Protein 1KKO (pdb70)

CATH classification: 3.30.390.10 (+1 more: 3.20.20.120)

Sequence (802 aa):
KIKQALFTAGYSSFYFDDQQAIKNGAGHDGFIYTGDPVTPGFTSVRQAGECVSVQLILENGAVAVGDCAAVQYSGAGGRDPLFLAEHFIPFLNDHIKPLLEGR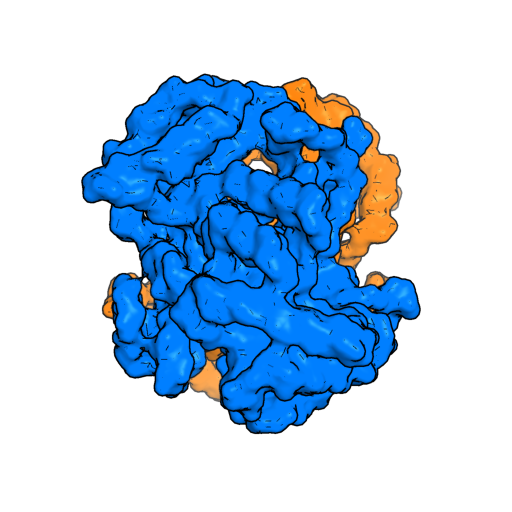DVDAFLPNARFFDKLRIDGNLLHTAVRYGLSQALLDATALASGRLKTEVVCDEWQLPCVPEAIPLFGQSGDDRYIAVDKILKGVDVLPHALINNVEEKLGFKGEKLREYVRWLSDRILSLRSSPRYHPTLHIDVYGTIGLIFDDPVRCAEYIASLEKEAQGLPLYIEGPVDAGNKPDQIRLTAITKELTRLGSGVKIVADEWCNTYQDIVDFTDAGSCHVQIKTPDLGGIHNIVDAVLYCNKHGEAYQGGTCNETEISARTCVHVALAARPRLIKPGGFDEGLNIVFNENRTIALLQTKIKQALFTAGYSSFYFDDQQAIKNGAGHDGFIYTGDPVTPGFTSVRQAGECVSVQLILENGAVAVGDCAAVQYSGAGGRDPLFLAEHFIPFLNDHIKPLLEGRDVDAFLPNARFFDKLRIDGNLLHTAVRYGLSQALLDATALASGRLKTEVVCDEWQLPCVPEAIPLFGQSGDDRYIAVDKILKGVDVLPHALINNVEEKLGFKGEKLREYVRWLSDRILSLRSSPRYHPTLHIDVYGTIGLIFDDPVRCAEYIASLEKEAQGLPLYIEGPVDAGNKPDQIRLTAITKELTRLGSGVKIVADEWCNTYQDIVDFTDAGSCHVQIKTPDLGGIHNIVDAVLYCNKHGEAYQGGTCNETEISARTCVHVALAARPRLIKPGGFDEGLNIVFNENRTIALLQT

Structure (mmCIF, N/CA/C/O backbone):
data_1KKO
#
_entry.id   1KKO
#
_cell.length_a   128.339
_cell.length_b   237.362
_cell.length_c   65.806
_cell.angle_alpha   90.00
_cell.angle_beta   90.00
_cell.angle_gamma   90.00
#
_symmetry.space_group_name_H-M   'C 2 2 2'
#
loop_
_entity.id
_entity.type
_entity.pdbx_description
1 polymer '3-METHYLASPARTATE AMMONIA-LYASE'
2 non-polymer 'SULFATE ION'
3 water water
#
loop_
_atom_site.group_PDB
_atom_site.id
_atom_site.type_symbol
_atom_site.label_atom_id
_atom_site.label_alt_id
_atom_site.label_comp_id
_atom_site.label_asym_id
_atom_site.label_entity_id
_atom_site.label_seq_id
_atom_site.pdbx_PDB_ins_code
_atom_site.Cartn_x
_atom_site.Cartn_y
_atom_site.Cartn_z
_atom_site.occupancy
_atom_site.B_iso_or_equiv
_atom_site.auth_seq_id
_atom_site.auth_comp_id
_atom_site.auth_asym_id
_atom_site.auth_atom_id
_atom_site.pdbx_PDB_model_num
ATOM 9 N N . LYS A 1 2 ? -59.078 -142.839 -83.246 1.00 17.32 2 LYS A N 1
ATOM 10 C CA . LYS A 1 2 ? -59.247 -143.667 -82.066 1.00 17.28 2 LYS A CA 1
ATOM 11 C C . LYS A 1 2 ? -58.162 -144.713 -81.809 1.00 16.12 2 LYS A C 1
ATOM 12 O O . LYS A 1 2 ? -57.448 -145.149 -82.713 1.00 16.12 2 LYS A O 1
ATOM 18 N N . ILE A 1 3 ? -58.075 -145.105 -80.545 1.00 15.10 3 ILE A N 1
ATOM 19 C CA . ILE A 1 3 ? -57.322 -146.271 -80.141 1.00 14.47 3 ILE A CA 1
ATOM 20 C C . ILE A 1 3 ? -58.159 -147.477 -80.523 1.00 15.18 3 ILE A C 1
ATOM 21 O O . ILE A 1 3 ? -59.345 -147.553 -80.179 1.00 15.62 3 ILE A O 1
ATOM 26 N N . LYS A 1 4 ? -57.559 -148.400 -81.258 1.00 15.61 4 LYS A N 1
ATOM 27 C CA . LYS A 1 4 ? -58.207 -149.652 -81.629 1.00 16.76 4 LYS A CA 1
ATOM 28 C C . LYS A 1 4 ? -58.045 -150.712 -80.554 1.00 16.33 4 LYS A C 1
ATOM 29 O O . LYS A 1 4 ? -58.987 -151.414 -80.218 1.00 17.30 4 LYS A O 1
ATOM 35 N N . GLN A 1 5 ? -56.827 -150.845 -80.029 1.00 15.53 5 GLN A N 1
ATOM 36 C CA . GLN A 1 5 ? -56.544 -151.889 -79.060 1.00 15.32 5 GLN A CA 1
ATOM 37 C C . GLN A 1 5 ? -55.552 -151.381 -78.039 1.00 14.19 5 GLN A C 1
ATOM 38 O O . GLN A 1 5 ? -54.636 -150.649 -78.396 1.00 14.14 5 GLN A O 1
ATOM 44 N N . ALA A 1 6 ? -55.745 -151.773 -76.785 1.00 13.44 6 ALA A N 1
ATOM 45 C CA . ALA A 1 6 ? -54.813 -151.424 -75.706 1.00 13.13 6 ALA A CA 1
ATOM 46 C C . ALA A 1 6 ? -54.233 -152.714 -75.128 1.00 13.34 6 ALA A C 1
ATOM 47 O O . ALA A 1 6 ? -54.977 -153.661 -74.855 1.00 14.65 6 ALA A O 1
ATOM 49 N N . LEU A 1 7 ? -52.912 -152.741 -74.947 1.00 12.41 7 LEU A N 1
ATOM 50 C CA . LEU A 1 7 ? -52.215 -153.921 -74.435 1.00 12.96 7 LEU A CA 1
ATOM 51 C C . LEU A 1 7 ? -51.360 -153.534 -73.255 1.00 12.31 7 LEU A C 1
ATOM 52 O O . LEU A 1 7 ? -50.751 -152.469 -73.256 1.00 12.34 7 LEU A O 1
ATOM 57 N N . PHE A 1 8 ? -51.328 -154.409 -72.259 1.00 11.95 8 PHE A N 1
ATOM 58 C CA . PHE A 1 8 ? -50.539 -154.230 -71.045 1.00 12.02 8 PHE A CA 1
ATOM 59 C C . PHE A 1 8 ? -49.602 -155.422 -70.891 1.00 12.11 8 PHE A C 1
ATOM 60 O O . PHE A 1 8 ? -50.054 -156.569 -70.906 1.00 13.03 8 PHE A O 1
ATOM 68 N N . THR A 1 9 ? -48.307 -155.157 -70.760 1.00 11.52 9 THR A N 1
ATOM 69 C CA . THR A 1 9 ? -47.333 -156.231 -70.620 1.00 12.58 9 THR A CA 1
ATOM 70 C C . THR A 1 9 ? -46.382 -155.962 -69.469 1.00 11.76 9 THR A C 1
ATOM 71 O O . THR A 1 9 ? -45.804 -154.874 -69.333 1.00 11.60 9 THR A O 1
ATOM 75 N N . ALA A 1 10 ? -46.211 -156.974 -68.637 1.00 11.91 10 ALA A N 1
ATOM 76 C CA . ALA A 1 10 ? -45.300 -156.906 -67.500 1.00 11.98 10 ALA A CA 1
ATOM 77 C C . ALA A 1 10 ? -43.866 -156.824 -67.976 1.00 12.20 10 ALA A C 1
ATOM 78 O O . ALA A 1 10 ? -43.509 -157.404 -68.998 1.00 13.04 10 ALA A O 1
ATOM 80 N N . GLY A 1 11 ? -43.039 -156.086 -67.244 1.00 11.40 11 GLY A N 1
ATOM 81 C CA . GLY A 1 11 ? -41.623 -156.019 -67.552 1.00 11.11 11 GLY A CA 1
ATOM 82 C C . GLY A 1 11 ? -40.816 -155.643 -66.339 1.00 10.71 11 GLY A C 1
ATOM 83 O O . GLY A 1 11 ? -41.319 -155.514 -65.219 1.00 10.82 11 GLY A O 1
ATOM 84 N N . TYR A 1 12 ? -39.524 -155.532 -66.573 1.00 10.73 12 TYR A N 1
ATOM 85 C CA . TYR A 1 12 ? -38.604 -155.083 -65.549 1.00 10.58 12 TYR A CA 1
ATOM 86 C C . TYR A 1 12 ? -38.211 -153.643 -65.812 1.00 10.67 12 TYR A C 1
ATOM 87 O O . TYR A 1 12 ? -37.935 -153.266 -66.947 1.00 11.36 12 TYR A O 1
ATOM 96 N N . SER A 1 13 ? -38.214 -152.836 -64.756 1.00 10.11 13 SER A N 1
ATOM 97 C CA . SER A 1 13 ? -37.693 -151.479 -64.820 1.00 10.17 13 SER A CA 1
ATOM 98 C C . SER A 1 13 ? -36.178 -151.525 -64.586 1.00 9.93 13 SER A C 1
ATOM 99 O O . SER A 1 13 ? -35.597 -152.595 -64.379 1.00 10.90 13 SER A O 1
ATOM 102 N N . SER A 1 14 ? -35.524 -150.373 -64.613 1.00 9.45 14 SER A N 1
ATOM 103 C CA . SER A 1 14 ? -34.068 -150.343 -64.646 1.00 9.81 14 SER A CA 1
ATOM 104 C C . SER A 1 14 ? -33.372 -150.289 -63.300 1.00 9.98 14 SER A C 1
ATOM 105 O O . SER A 1 14 ? -32.177 -150.039 -63.243 1.00 10.29 14 SER A O 1
ATOM 108 N N . PHE A 1 15 ? -34.085 -150.548 -62.211 1.00 10.01 15 PHE A N 1
ATOM 109 C CA . PHE A 1 15 ? -33.392 -150.733 -60.958 1.00 10.27 15 PHE A CA 1
ATOM 110 C C . PHE A 1 15 ? -34.191 -151.665 -60.052 1.00 10.16 15 PHE A C 1
ATOM 111 O O . PHE A 1 15 ? -34.640 -152.722 -60.504 1.00 10.04 15 PHE A O 1
ATOM 119 N N . TYR A 1 16 ? -34.331 -151.281 -58.791 1.00 9.92 16 TYR A N 1
ATOM 120 C CA . TYR A 1 16 ? -34.928 -152.086 -57.734 1.00 10.25 16 TYR A CA 1
ATOM 121 C C . TYR A 1 16 ? -35.843 -151.215 -56.903 1.00 10.67 16 TYR A C 1
ATOM 122 O O . TYR A 1 16 ? -35.673 -149.997 -56.831 1.00 10.80 16 TYR A O 1
ATOM 131 N N . PHE A 1 17 ? -36.842 -151.844 -56.306 1.00 10.61 17 PHE A N 1
ATOM 132 C CA . PHE A 1 17 ? -37.617 -151.229 -55.239 1.00 11.36 17 PHE A CA 1
ATOM 133 C C . PHE A 1 17 ? -36.885 -151.547 -53.946 1.00 11.74 17 PHE A C 1
ATOM 134 O O . PHE A 1 17 ? -36.666 -152.722 -53.639 1.00 12.38 17 PHE A O 1
ATOM 142 N N . ASP A 1 18 ? -36.516 -150.505 -53.207 1.00 12.41 18 ASP A N 1
ATOM 143 C CA . ASP A 1 18 ? -35.807 -150.658 -51.946 1.00 13.19 18 ASP A CA 1
ATOM 144 C C . ASP A 1 18 ? -36.650 -150.103 -50.816 1.00 13.92 18 ASP A C 1
ATOM 145 O O . ASP A 1 18 ? -37.251 -149.032 -50.936 1.00 14.67 18 ASP A O 1
ATOM 150 N N . ASP A 1 19 ? -36.673 -150.844 -49.718 1.00 14.53 19 ASP A N 1
ATOM 151 C CA . ASP A 1 19 ? -37.374 -150.421 -48.518 1.00 15.10 19 ASP A CA 1
ATOM 152 C C . ASP A 1 19 ? -36.437 -149.449 -47.796 1.00 15.52 19 ASP A C 1
ATOM 153 O O . ASP A 1 19 ? -35.563 -149.860 -47.032 1.00 15.19 19 ASP A O 1
ATOM 158 N N . GLN A 1 20 ? -36.588 -148.157 -48.088 1.00 15.89 20 GLN A N 1
ATOM 159 C CA . GLN A 1 20 ? -35.693 -147.127 -47.580 1.00 16.62 20 GLN A CA 1
ATOM 160 C C . GLN A 1 20 ? -35.669 -147.116 -46.063 1.00 16.80 20 GLN A C 1
ATOM 161 O O . GLN A 1 20 ? -34.616 -146.912 -45.462 1.00 17.14 20 GLN A O 1
ATOM 167 N N . GLN A 1 21 ? -36.820 -147.350 -45.450 1.00 16.87 21 GLN A N 1
ATOM 168 C CA . GLN A 1 21 ? -36.893 -147.328 -43.999 1.00 16.98 21 GLN A CA 1
ATOM 169 C C . GLN A 1 21 ? -36.052 -148.451 -43.420 1.00 16.99 21 GLN A C 1
ATOM 170 O O . GLN A 1 21 ? -35.297 -148.227 -42.476 1.00 16.91 21 GLN A O 1
ATOM 176 N N . ALA A 1 22 ? -36.182 -149.653 -43.981 1.00 16.43 22 ALA A N 1
ATOM 177 C CA . ALA A 1 22 ? -35.433 -150.808 -43.473 1.00 16.49 22 ALA A CA 1
ATOM 178 C C . ALA A 1 22 ? -33.936 -150.595 -43.640 1.00 16.50 22 ALA A C 1
ATOM 179 O O . ALA A 1 22 ? -33.142 -150.996 -42.781 1.00 16.60 22 ALA A O 1
ATOM 181 N N . ILE A 1 23 ? -33.546 -149.952 -44.733 1.00 16.32 23 ILE A N 1
ATOM 182 C CA . ILE A 1 23 ? -32.145 -149.656 -44.966 1.00 16.74 23 ILE A CA 1
ATOM 183 C C . ILE A 1 23 ? -31.656 -148.610 -43.961 1.00 17.25 23 ILE A C 1
ATOM 184 O O . ILE A 1 23 ? -30.563 -148.758 -43.387 1.00 17.15 23 ILE A O 1
ATOM 189 N N . LYS A 1 24 ? -32.458 -147.570 -43.738 1.00 17.83 24 LYS A N 1
ATOM 190 C CA . LYS A 1 24 ? -32.121 -146.542 -42.751 1.00 18.86 24 LYS A CA 1
ATOM 191 C C . LYS A 1 24 ? -32.008 -147.153 -41.367 1.00 18.53 24 LYS A C 1
ATOM 192 O O . LYS A 1 24 ? -31.199 -146.706 -40.550 1.00 19.36 24 LYS A O 1
ATOM 198 N N . ASN A 1 25 ? -32.862 -148.134 -41.101 1.00 17.95 25 ASN A N 1
ATOM 199 C CA . ASN A 1 25 ? -32.873 -148.847 -39.823 1.00 18.09 25 ASN A CA 1
ATOM 200 C C . ASN A 1 25 ? -31.570 -149.610 -39.584 1.00 17.92 25 ASN A C 1
ATOM 201 O O . ASN A 1 25 ? -31.329 -150.046 -38.469 1.00 17.81 25 ASN A O 1
ATOM 206 N N . GLY A 1 26 ? -30.755 -149.795 -40.625 1.00 17.59 26 GLY A N 1
ATOM 207 C CA . GLY A 1 26 ? -29.467 -150.454 -40.496 1.00 17.58 26 GLY A CA 1
ATOM 208 C C . GLY A 1 26 ? -29.340 -151.819 -41.147 1.00 17.74 26 GLY A C 1
ATOM 209 O O . GLY A 1 26 ? -28.398 -152.552 -40.841 1.00 18.39 26 GLY A O 1
ATOM 210 N N . ALA A 1 27 ? -30.259 -152.168 -42.051 1.00 17.45 27 ALA A N 1
ATOM 211 C CA . ALA A 1 27 ? -30.226 -153.485 -42.690 1.00 17.60 27 ALA A CA 1
ATOM 212 C C . ALA A 1 27 ? -28.840 -153.798 -43.193 1.00 17.60 27 ALA A C 1
ATOM 213 O O . ALA A 1 27 ? -28.201 -152.987 -43.858 1.00 17.75 27 ALA A O 1
ATOM 215 N N . GLY A 1 28 ? -28.370 -154.990 -42.856 1.00 18.25 28 GLY A N 1
ATOM 216 C CA . GLY A 1 28 ? -27.085 -155.433 -43.327 1.00 18.65 28 GLY A CA 1
ATOM 217 C C . GLY A 1 28 ? -27.261 -155.904 -44.753 1.00 19.04 28 GLY A C 1
ATOM 218 O O . GLY A 1 28 ? -28.356 -155.854 -45.330 1.00 18.66 28 GLY A O 1
ATOM 219 N N . HIS A 1 29 ? -26.178 -156.367 -45.335 1.00 19.33 29 HIS A N 1
ATOM 220 C CA . HIS A 1 29 ? -26.272 -156.863 -46.682 1.00 19.74 29 HIS A CA 1
ATOM 221 C C . HIS A 1 29 ? -25.350 -158.033 -46.892 1.00 19.30 29 HIS A C 1
ATOM 222 O O . HIS A 1 29 ? -24.405 -158.278 -46.130 1.00 19.49 29 HIS A O 1
ATOM 229 N N . ASP A 1 30 ? -25.674 -158.764 -47.943 1.00 18.65 30 ASP A N 1
ATOM 230 C CA . ASP A 1 30 ? -24.912 -159.906 -48.382 1.00 18.19 30 ASP A CA 1
ATOM 231 C C . ASP A 1 30 ? -24.889 -159.724 -49.885 1.00 16.32 30 ASP A C 1
ATOM 232 O O . ASP A 1 30 ? -25.896 -159.960 -50.565 1.00 15.92 30 ASP A O 1
ATOM 237 N N . GLY A 1 31 ? -23.757 -159.280 -50.395 1.00 15.38 31 GLY A N 1
ATOM 238 C CA . GLY A 1 31 ? -23.661 -158.927 -51.796 1.00 14.91 31 GLY A CA 1
ATOM 239 C C . GLY A 1 31 ? -24.625 -157.786 -52.084 1.00 14.53 31 GLY A C 1
ATOM 240 O O . GLY A 1 31 ? -24.604 -156.760 -51.406 1.00 15.14 31 GLY A O 1
ATOM 241 N N . PHE A 1 32 ? -25.487 -157.976 -53.079 1.00 13.76 32 PHE A N 1
ATOM 242 C CA . PHE A 1 32 ? -26.475 -156.963 -53.455 1.00 13.39 32 PHE A CA 1
ATOM 243 C C . PHE A 1 32 ? -27.755 -157.055 -52.644 1.00 13.90 32 PHE A C 1
ATOM 244 O O . PHE A 1 32 ? -28.634 -156.200 -52.769 1.00 14.85 32 PHE A O 1
ATOM 252 N N . ILE A 1 33 ? -27.865 -158.082 -51.813 1.00 14.61 33 ILE A N 1
ATOM 253 C CA . ILE A 1 33 ? -29.088 -158.385 -51.098 1.00 15.83 33 ILE A CA 1
ATOM 254 C C . ILE A 1 33 ? -29.077 -157.776 -49.704 1.00 16.44 33 ILE A C 1
ATOM 255 O O . ILE A 1 33 ? -28.137 -157.986 -48.953 1.00 17.93 33 ILE A O 1
ATOM 260 N N . TYR A 1 34 ? -30.114 -157.034 -49.356 1.00 16.55 34 TYR A N 1
ATOM 261 C CA . TYR A 1 34 ? -30.249 -156.539 -47.986 1.00 16.95 34 TYR A CA 1
ATOM 262 C C . TYR A 1 34 ? -30.867 -157.621 -47.130 1.00 18.20 34 TYR A C 1
ATOM 263 O O . TYR A 1 34 ? -31.804 -158.301 -47.558 1.00 18.65 34 TYR A O 1
ATOM 272 N N . THR A 1 35 ? -30.349 -157.775 -45.914 1.00 18.91 35 THR A N 1
ATOM 273 C CA . THR A 1 35 ? -30.835 -158.806 -45.007 1.00 19.87 35 THR A CA 1
ATOM 274 C C . THR A 1 35 ? -31.861 -158.274 -44.018 1.00 20.00 35 THR A C 1
ATOM 275 O O . THR A 1 35 ? -32.131 -157.077 -43.965 1.00 19.58 35 THR A O 1
ATOM 279 N N . GLY A 1 36 ? -32.411 -159.185 -43.224 1.00 20.25 36 GLY A N 1
ATOM 280 C CA . GLY A 1 36 ? -33.459 -158.836 -42.288 1.00 20.77 36 GLY A CA 1
ATOM 281 C C . GLY A 1 36 ? -34.796 -158.740 -42.994 1.00 21.25 36 GLY A C 1
ATOM 282 O O . GLY A 1 36 ? -34.918 -159.019 -44.199 1.00 22.22 36 GLY A O 1
ATOM 283 N N . ASP A 1 37 ? -35.807 -158.334 -42.239 1.00 21.36 37 ASP A N 1
ATOM 284 C CA . ASP A 1 37 ? -37.158 -158.190 -42.747 1.00 21.77 37 ASP A CA 1
ATOM 285 C C . ASP A 1 37 ? -37.431 -156.755 -43.174 1.00 20.72 37 ASP A C 1
ATOM 286 O O . ASP A 1 37 ? -36.864 -155.809 -42.623 1.00 19.98 37 ASP A O 1
ATOM 291 N N . PRO A 1 38 ? -38.296 -156.580 -44.166 1.00 20.21 38 PRO A N 1
ATOM 292 C CA . PRO A 1 38 ? -38.713 -155.242 -44.562 1.00 20.11 38 PRO A CA 1
ATOM 293 C C . PRO A 1 38 ? -39.714 -154.731 -43.541 1.00 20.57 38 PRO A C 1
ATOM 294 O O . PRO A 1 38 ? -40.245 -155.539 -42.770 1.00 21.00 38 PRO A O 1
ATOM 298 N N . VAL A 1 39 ? -39.938 -153.422 -43.523 1.00 20.42 39 VAL A N 1
ATOM 299 C CA . VAL A 1 39 ? -40.912 -152.801 -42.617 1.00 20.83 39 VAL A CA 1
ATOM 300 C C . VAL A 1 39 ? -41.963 -151.974 -43.364 1.00 21.25 39 VAL A C 1
ATOM 301 O O . VAL A 1 39 ? -43.044 -151.719 -42.839 1.00 22.07 39 VAL A O 1
ATOM 305 N N . THR A 1 40 ? -41.659 -151.568 -44.592 1.00 21.28 40 THR A N 1
ATOM 306 C CA . THR A 1 40 ? -42.571 -150.736 -45.367 1.00 21.36 40 THR A CA 1
ATOM 307 C C . THR A 1 40 ? -43.668 -151.579 -46.003 1.00 22.04 40 THR A C 1
ATOM 308 O O . THR A 1 40 ? -43.403 -152.627 -46.592 1.00 21.55 40 THR A O 1
ATOM 312 N N . PRO A 1 41 ? -44.910 -151.119 -45.878 1.00 23.16 41 PRO A N 1
ATOM 313 C CA . PRO A 1 41 ? -46.050 -151.870 -46.409 1.00 23.53 41 PRO A CA 1
ATOM 314 C C . PRO A 1 41 ? -45.873 -152.190 -47.887 1.00 24.06 41 PRO A C 1
ATOM 315 O O . PRO A 1 41 ? -45.434 -151.331 -48.645 1.00 24.91 41 PRO A O 1
ATOM 319 N N . GLY A 1 42 ? -46.203 -153.416 -48.266 1.00 24.08 42 GLY A N 1
ATOM 320 C CA . GLY A 1 42 ? -46.099 -153.860 -49.644 1.00 23.91 42 GLY A CA 1
ATOM 321 C C . GLY A 1 42 ? -44.840 -154.668 -49.885 1.00 23.51 42 GLY A C 1
ATOM 322 O O . GLY A 1 42 ? -44.837 -155.616 -50.669 1.00 23.99 42 GLY A O 1
ATOM 323 N N . PHE A 1 43 ? -43.767 -154.307 -49.189 1.00 22.43 43 PHE A N 1
ATOM 324 C CA . PHE A 1 43 ? -42.492 -154.990 -49.377 1.00 21.69 43 PHE A CA 1
ATOM 325 C C . PHE A 1 43 ? -42.468 -156.353 -48.716 1.00 21.76 43 PHE A C 1
ATOM 326 O O . PHE A 1 43 ? -42.836 -156.500 -47.540 1.00 22.32 43 PHE A O 1
ATOM 334 N N . THR A 1 44 ? -42.048 -157.352 -49.473 1.00 21.54 44 THR A N 1
ATOM 335 C CA . THR A 1 44 ? -41.857 -158.685 -48.915 1.00 21.61 44 THR A CA 1
ATOM 336 C C . THR A 1 44 ? -40.368 -158.990 -48.732 1.00 20.71 44 THR A C 1
ATOM 337 O O . THR A 1 44 ? -40.017 -159.971 -48.095 1.00 20.91 44 THR A O 1
ATOM 341 N N . SER A 1 45 ? -39.501 -158.153 -49.304 1.00 19.62 45 SER A N 1
ATOM 342 C CA . SER A 1 45 ? -38.050 -158.225 -49.079 1.00 18.82 45 SER A CA 1
ATOM 343 C C . SER A 1 45 ? -37.562 -156.784 -49.003 1.00 17.39 45 SER A C 1
ATOM 344 O O . SER A 1 45 ? -38.232 -155.885 -49.500 1.00 17.19 45 SER A O 1
ATOM 347 N N . VAL A 1 46 ? -36.396 -156.546 -48.415 1.00 15.78 46 VAL A N 1
ATOM 348 C CA . VAL A 1 46 ? -35.889 -155.185 -48.316 1.00 14.87 46 VAL A CA 1
ATOM 349 C C . VAL A 1 46 ? -35.601 -154.623 -49.717 1.00 14.03 46 VAL A C 1
ATOM 350 O O . VAL A 1 46 ? -35.821 -153.433 -49.970 1.00 13.96 46 VAL A O 1
ATOM 354 N N . ARG A 1 47 ? -35.117 -155.480 -50.608 1.00 13.19 47 ARG A N 1
ATOM 355 C CA . ARG A 1 47 ? -34.855 -155.102 -51.982 1.00 12.75 47 ARG A CA 1
ATOM 356 C C . ARG A 1 47 ? -35.557 -156.095 -52.898 1.00 13.14 47 ARG A C 1
ATOM 357 O O . ARG A 1 47 ? -35.421 -157.305 -52.723 1.00 13.47 47 ARG A O 1
ATOM 365 N N . GLN A 1 48 ? -36.304 -155.563 -53.863 1.00 12.71 48 GLN A N 1
ATOM 366 C CA . GLN A 1 48 ? -37.072 -156.348 -54.820 1.00 12.99 48 GLN A CA 1
ATOM 367 C C . GLN A 1 48 ? -36.787 -155.851 -56.230 1.00 11.98 48 GLN A C 1
ATOM 368 O O . GLN A 1 48 ? -36.543 -154.666 -56.448 1.00 12.04 48 GLN A O 1
ATOM 374 N N . ALA A 1 49 ? -36.806 -156.756 -57.187 1.00 11.32 49 ALA A N 1
ATOM 375 C CA . ALA A 1 49 ? -36.632 -156.381 -58.585 1.00 11.25 49 ALA A CA 1
ATOM 376 C C . ALA A 1 49 ? -37.605 -155.280 -58.974 1.00 11.00 49 ALA A C 1
ATOM 377 O O . ALA A 1 49 ? -38.790 -155.347 -58.676 1.00 11.51 49 ALA A O 1
ATOM 379 N N . GLY A 1 50 ? -37.115 -154.258 -59.661 1.00 10.19 50 GLY A N 1
ATOM 380 C CA . GLY A 1 50 ? -37.994 -153.218 -60.151 1.00 10.26 50 GLY A CA 1
ATOM 381 C C . GLY A 1 50 ? -38.841 -153.740 -61.299 1.00 10.79 50 GLY A C 1
ATOM 382 O O . GLY A 1 50 ? -38.344 -154.428 -62.192 1.00 10.72 50 GLY A O 1
ATOM 383 N N . GLU A 1 51 ? -40.116 -153.370 -61.290 1.00 10.90 51 GLU A N 1
ATOM 384 C CA . GLU A 1 51 ? -41.060 -153.813 -62.310 1.00 11.38 51 GLU A CA 1
ATOM 385 C C . GLU A 1 51 ? -41.762 -152.656 -62.959 1.00 10.63 51 GLU A C 1
ATOM 386 O O . GLU A 1 51 ? -41.855 -151.564 -62.391 1.00 11.48 51 GLU A O 1
ATOM 392 N N . CYS A 1 52 ? -42.239 -152.893 -64.168 1.00 10.63 52 CYS A N 1
ATOM 393 C CA . CYS A 1 52 ? -43.045 -151.918 -64.869 1.00 10.73 52 CYS A CA 1
ATOM 394 C C . CYS A 1 52 ? -44.160 -152.641 -65.606 1.00 10.29 52 CYS A C 1
ATOM 395 O O . CYS A 1 52 ? -44.191 -153.862 -65.687 1.00 10.34 52 CYS A O 1
ATOM 398 N N . VAL A 1 53 ? -45.092 -151.862 -66.133 1.00 10.24 53 VAL A N 1
ATOM 399 C CA . VAL A 1 53 ? -46.096 -152.382 -67.045 1.00 10.63 53 VAL A CA 1
ATOM 400 C C . VAL A 1 53 ? -46.078 -151.502 -68.277 1.00 10.12 53 VAL A C 1
ATOM 401 O O . VAL A 1 53 ? -46.317 -150.295 -68.192 1.00 10.59 53 VAL A O 1
ATOM 405 N N . SER A 1 54 ? -45.773 -152.094 -69.427 1.00 10.08 54 SER A N 1
ATOM 406 C CA . SER A 1 54 ? -45.795 -151.358 -70.670 1.00 10.48 54 SER A CA 1
ATOM 407 C C . SER A 1 54 ? -47.221 -151.260 -71.179 1.00 10.48 54 SER A C 1
ATOM 408 O O . SER A 1 54 ? -47.964 -152.232 -71.162 1.00 12.28 54 SER A O 1
ATOM 411 N N . VAL A 1 55 ? -47.563 -150.065 -71.628 1.00 10.29 55 VAL A N 1
ATOM 412 C CA . VAL A 1 55 ? -48.843 -149.770 -72.246 1.00 10.34 55 VAL A CA 1
ATOM 413 C C . VAL A 1 55 ? -48.595 -149.568 -73.733 1.00 10.41 55 VAL A C 1
ATOM 414 O O . VAL A 1 55 ? -47.734 -148.786 -74.111 1.00 10.91 55 VAL A O 1
ATOM 418 N N . GLN A 1 56 ? -49.313 -150.309 -74.568 1.00 10.44 56 GLN A N 1
ATOM 419 C CA . GLN A 1 56 ? -49.235 -150.122 -76.004 1.00 10.53 56 GLN A CA 1
ATOM 420 C C . GLN A 1 56 ? -50.638 -149.838 -76.501 1.00 11.05 56 GLN A C 1
ATOM 421 O O . GLN A 1 56 ? -51.577 -150.565 -76.175 1.00 11.45 56 GLN A O 1
ATOM 427 N N . LEU A 1 57 ? -50.758 -148.783 -77.295 1.00 10.75 57 LEU A N 1
ATOM 428 C CA . LEU A 1 57 ? -52.045 -148.394 -77.849 1.00 11.21 57 LEU A CA 1
ATOM 429 C C . LEU A 1 57 ? -51.934 -148.464 -79.357 1.00 11.46 57 LEU A C 1
ATOM 430 O O . LEU A 1 57 ? -51.226 -147.680 -79.972 1.00 11.92 57 LEU A O 1
ATOM 435 N N . ILE A 1 58 ? -52.610 -149.439 -79.949 1.00 11.83 58 ILE A N 1
ATOM 436 C CA . ILE A 1 58 ? -52.631 -149.581 -81.397 1.00 12.80 58 ILE A CA 1
ATOM 437 C C . ILE A 1 58 ? -53.728 -148.665 -81.886 1.00 13.07 58 ILE A C 1
ATOM 438 O O . ILE A 1 58 ? -54.884 -148.812 -81.475 1.00 12.98 58 ILE A O 1
ATOM 443 N N . LEU A 1 59 ? -53.363 -147.728 -82.751 1.00 13.06 59 LEU A N 1
ATOM 444 C CA . LEU A 1 59 ? -54.313 -146.746 -83.279 1.00 14.04 59 LEU A CA 1
ATOM 445 C C . LEU A 1 59 ? -54.930 -147.201 -84.588 1.00 15.56 59 LEU A C 1
ATOM 446 O O . LEU A 1 59 ? -54.457 -148.144 -85.207 1.00 15.80 59 LEU A O 1
ATOM 451 N N . GLU A 1 60 ? -55.981 -146.508 -85.016 1.00 16.74 60 GLU A N 1
ATOM 452 C CA . GLU A 1 60 ? -56.640 -146.838 -86.276 1.00 18.00 60 GLU A CA 1
ATOM 453 C C . GLU A 1 60 ? -55.702 -146.775 -87.474 1.00 18.17 60 GLU A C 1
ATOM 454 O O . GLU A 1 60 ? -55.919 -147.485 -88.453 1.00 19.22 60 GLU A O 1
ATOM 460 N N . ASN A 1 61 ? -54.700 -145.901 -87.439 1.00 17.38 61 ASN A N 1
ATOM 461 C CA . ASN A 1 61 ? -53.748 -145.772 -88.550 1.00 17.58 61 ASN A CA 1
ATOM 462 C C . ASN A 1 61 ? -52.626 -146.828 -88.500 1.00 17.41 61 ASN A C 1
ATOM 463 O O . ASN A 1 61 ? -51.701 -146.787 -89.312 1.00 18.81 61 ASN A O 1
ATOM 468 N N . GLY A 1 62 ? -52.710 -147.747 -87.537 1.00 16.92 62 GLY A N 1
ATOM 469 C CA . GLY A 1 62 ? -51.739 -148.818 -87.380 1.00 16.28 62 GLY A CA 1
ATOM 470 C C . GLY A 1 62 ? -50.560 -148.476 -86.491 1.00 15.55 62 GLY A C 1
ATOM 471 O O . GLY A 1 62 ? -49.750 -149.347 -86.181 1.00 15.73 62 GLY A O 1
ATOM 472 N N . ALA A 1 63 ? -50.436 -147.222 -86.087 1.00 14.53 63 ALA A N 1
ATOM 473 C CA . ALA A 1 63 ? -49.319 -146.821 -85.237 1.00 13.91 63 ALA A CA 1
ATOM 474 C C . ALA A 1 63 ? -49.494 -147.434 -83.868 1.00 13.10 63 ALA A C 1
ATOM 475 O O . ALA A 1 63 ? -50.601 -147.744 -83.451 1.00 13.16 63 ALA A O 1
ATOM 477 N N . VAL A 1 64 ? -48.382 -147.618 -83.173 1.00 12.27 64 VAL A N 1
ATOM 478 C CA . VAL A 1 64 ? -48.413 -148.161 -81.837 1.00 12.03 64 VAL A CA 1
ATOM 479 C C . VAL A 1 64 ? -47.774 -147.177 -80.891 1.00 11.83 64 VAL A C 1
ATOM 480 O O . VAL A 1 64 ? -46.567 -146.965 -80.920 1.00 12.43 64 VAL A O 1
ATOM 484 N N . ALA A 1 65 ? -48.597 -146.579 -80.037 1.00 11.32 65 ALA A N 1
ATOM 485 C CA . ALA A 1 65 ? -48.127 -145.631 -79.025 1.00 11.03 65 ALA A CA 1
ATOM 486 C C . ALA A 1 65 ? -47.698 -146.394 -77.786 1.00 10.71 65 ALA A C 1
ATOM 487 O O . ALA A 1 65 ? -48.321 -147.385 -77.432 1.00 11.51 65 ALA A O 1
ATOM 489 N N . VAL A 1 66 ? -46.652 -145.909 -77.126 1.00 10.22 66 VAL A N 1
ATOM 490 C CA . VAL A 1 66 ? -46.102 -146.601 -75.977 1.00 10.17 66 VAL A CA 1
ATOM 491 C C . VAL A 1 66 ? -45.870 -145.712 -74.764 1.00 9.97 66 VAL A C 1
ATOM 492 O O . VAL A 1 66 ? -45.600 -144.507 -74.872 1.00 10.02 66 VAL A O 1
ATOM 496 N N . GLY A 1 67 ? -45.992 -146.335 -73.604 1.00 9.83 67 GLY A N 1
ATOM 497 C CA . GLY A 1 67 ? -45.709 -145.686 -72.341 1.00 10.20 67 GLY A CA 1
ATOM 498 C C . GLY A 1 67 ? -45.450 -146.759 -71.311 1.00 10.46 67 GLY A C 1
ATOM 499 O O . GLY A 1 67 ? -45.910 -147.886 -71.455 1.00 12.18 67 GLY A O 1
ATOM 500 N N . ASP A 1 68 ? -44.736 -146.419 -70.241 1.00 9.80 68 ASP A N 1
ATOM 501 C CA . ASP A 1 68 ? -44.452 -147.381 -69.184 1.00 9.92 68 ASP A CA 1
ATOM 502 C C . ASP A 1 68 ? -44.894 -146.903 -67.817 1.00 9.62 68 ASP A C 1
ATOM 503 O O . ASP A 1 68 ? -44.515 -145.823 -67.362 1.00 9.80 68 ASP A O 1
ATOM 508 N N . CYS A 1 69 ? -45.681 -147.745 -67.173 1.00 9.86 69 CYS A N 1
ATOM 509 C CA . CYS A 1 69 ? -46.039 -147.554 -65.787 1.00 10.26 69 CYS A CA 1
ATOM 510 C C . CYS A 1 69 ? -44.819 -147.934 -64.963 1.00 10.67 69 CYS A C 1
ATOM 511 O O . CYS A 1 69 ? -44.353 -149.071 -65.055 1.00 11.48 69 CYS A O 1
ATOM 514 N N . ALA A 1 70 ? -44.327 -147.007 -64.141 1.00 10.58 70 ALA A N 1
ATOM 515 C CA . ALA A 1 70 ? -43.121 -147.226 -63.351 1.00 11.03 70 ALA A CA 1
ATOM 516 C C . ALA A 1 70 ? -43.204 -146.369 -62.106 1.00 10.69 70 ALA A C 1
ATOM 517 O O . ALA A 1 70 ? -43.895 -145.344 -62.100 1.00 11.63 70 ALA A O 1
ATOM 519 N N . ALA A 1 71 ? -42.482 -146.783 -61.075 1.00 10.50 71 ALA A N 1
ATOM 520 C CA . ALA A 1 71 ? -42.488 -146.119 -59.787 1.00 10.92 71 ALA A CA 1
ATOM 521 C C . ALA A 1 71 ? -41.065 -145.976 -59.272 1.00 10.56 71 ALA A C 1
ATOM 522 O O . ALA A 1 71 ? -40.156 -146.705 -59.691 1.00 10.95 71 ALA A O 1
ATOM 524 N N . VAL A 1 72 ? -40.875 -145.063 -58.326 1.00 10.66 72 VAL A N 1
ATOM 525 C CA . VAL A 1 72 ? -39.533 -144.780 -57.847 1.00 10.95 72 VAL A CA 1
ATOM 526 C C . VAL A 1 72 ? -38.931 -145.901 -57.011 1.00 11.05 72 VAL A C 1
ATOM 527 O O . VAL A 1 72 ? -39.629 -146.757 -56.474 1.00 11.67 72 VAL A O 1
ATOM 531 N N . GLN A 1 73 ? -37.613 -145.870 -56.915 1.00 11.20 73 GLN A N 1
ATOM 532 C CA . GLN A 1 73 ? -36.862 -146.842 -56.139 1.00 11.86 73 GLN A CA 1
ATOM 533 C C . GLN A 1 73 ? -37.388 -146.926 -54.711 1.00 12.09 73 GLN A C 1
ATOM 534 O O . GLN A 1 73 ? -37.692 -148.003 -54.212 1.00 12.69 73 GLN A O 1
ATOM 540 N N . TYR A 1 74 ? -37.482 -145.780 -54.050 1.00 12.60 74 TYR A N 1
ATOM 541 C CA . TYR A 1 74 ? -37.928 -145.745 -52.662 1.00 13.78 74 TYR A CA 1
ATOM 542 C C . TYR A 1 74 ? -39.448 -145.562 -52.608 1.00 13.87 74 TYR A C 1
ATOM 543 O O . TYR A 1 74 ? -39.967 -144.592 -52.046 1.00 14.64 74 TYR A O 1
ATOM 552 N N . SER A 1 75 ? -40.163 -146.527 -53.173 1.00 14.13 75 SER A N 1
ATOM 553 C CA . SER A 1 75 ? -41.615 -146.501 -53.210 1.00 14.37 75 SER A CA 1
ATOM 554 C C . SER A 1 75 ? -42.182 -146.704 -51.809 1.00 15.06 75 SER A C 1
ATOM 555 O O . SER A 1 75 ? -41.593 -147.389 -50.968 1.00 16.13 75 SER A O 1
ATOM 558 N N . GLY A 1 76 ? -43.329 -146.090 -51.542 1.00 15.36 76 GLY A N 1
ATOM 559 C CA . GLY A 1 76 ? -43.946 -146.205 -50.241 1.00 16.61 76 GLY A CA 1
ATOM 560 C C . GLY A 1 76 ? -43.291 -145.316 -49.201 1.00 17.05 76 GLY A C 1
ATOM 561 O O . GLY A 1 76 ? -43.765 -145.282 -48.069 1.00 19.35 76 GLY A O 1
ATOM 562 N N . ALA A 1 77 ? -42.222 -144.608 -49.562 1.00 17.10 77 ALA A N 1
ATOM 563 C CA . ALA A 1 77 ? -41.537 -143.699 -48.648 1.00 17.34 77 ALA A CA 1
ATOM 564 C C . ALA A 1 77 ? -41.979 -142.264 -48.908 1.00 16.75 77 ALA A C 1
ATOM 565 O O . ALA A 1 77 ? -42.373 -141.923 -50.020 1.00 17.00 77 ALA A O 1
ATOM 567 N N . GLY A 1 78 ? -41.925 -141.423 -47.882 1.00 16.29 78 GLY A N 1
ATOM 568 C CA . GLY A 1 78 ? -42.131 -139.996 -48.065 1.00 15.74 78 GLY A CA 1
ATOM 569 C C . GLY A 1 78 ? -43.442 -139.556 -48.677 1.00 15.93 78 GLY A C 1
ATOM 570 O O . GLY A 1 78 ? -43.486 -138.560 -49.393 1.00 15.96 78 GLY A O 1
ATOM 571 N N . GLY A 1 79 ? -44.508 -140.295 -48.406 1.00 15.45 79 GLY A N 1
ATOM 572 C CA . GLY A 1 79 ? -45.824 -139.956 -48.906 1.00 15.81 79 GLY A CA 1
ATOM 573 C C . GLY A 1 79 ? -46.137 -140.501 -50.282 1.00 15.87 79 GLY A C 1
ATOM 574 O O . GLY A 1 79 ? -47.231 -140.286 -50.791 1.00 16.67 79 GLY A O 1
ATOM 575 N N . ARG A 1 80 ? -45.192 -141.232 -50.867 1.00 14.82 80 ARG A N 1
ATOM 576 C CA . ARG A 1 80 ? -45.380 -141.775 -52.208 1.00 14.72 80 ARG A CA 1
ATOM 577 C C . ARG A 1 80 ? -46.293 -142.987 -52.207 1.00 14.20 80 ARG A C 1
ATOM 578 O O . ARG A 1 80 ? -46.526 -143.625 -51.185 1.00 15.33 80 ARG A O 1
ATOM 586 N N . ASP A 1 81 ? -46.790 -143.318 -53.389 1.00 13.89 81 ASP A N 1
ATOM 587 C CA . ASP A 1 81 ? -47.604 -144.498 -53.544 1.00 14.13 81 ASP A CA 1
ATOM 588 C C . ASP A 1 81 ? -46.725 -145.730 -53.321 1.00 14.71 81 ASP A C 1
ATOM 589 O O . ASP A 1 81 ? -45.506 -145.647 -53.368 1.00 14.72 81 ASP A O 1
ATOM 594 N N . PRO A 1 82 ? -47.355 -146.872 -53.083 1.00 15.82 82 PRO A N 1
ATOM 595 C CA . PRO A 1 82 ? -46.632 -148.113 -52.772 1.00 16.52 82 PRO A CA 1
ATOM 596 C C . PRO A 1 82 ? -45.790 -148.680 -53.912 1.00 16.21 82 PRO A C 1
ATOM 597 O O . PRO A 1 82 ? -45.943 -148.247 -55.040 1.00 15.64 82 PRO A O 1
ATOM 601 N N . LEU A 1 83 ? -44.916 -149.655 -53.644 1.00 16.25 83 LEU A N 1
ATOM 602 C CA . LEU A 1 83 ? -44.173 -150.270 -54.744 1.00 16.92 83 LEU A CA 1
ATOM 603 C C . LEU A 1 83 ? -45.184 -150.872 -55.714 1.00 16.90 83 LEU A C 1
ATOM 604 O O . LEU A 1 83 ? -46.311 -151.219 -55.345 1.00 17.17 83 LEU A O 1
ATOM 609 N N . PHE A 1 84 ? -44.735 -151.005 -56.945 1.00 16.94 84 PHE A N 1
ATOM 610 C CA . PHE A 1 84 ? -45.584 -151.303 -58.078 1.00 16.95 84 PHE A CA 1
ATOM 611 C C . PHE A 1 84 ? -45.181 -152.610 -58.726 1.00 17.48 84 PHE A C 1
ATOM 612 O O . PHE A 1 84 ? -44.158 -152.679 -59.411 1.00 17.30 84 PHE A O 1
ATOM 620 N N . LEU A 1 85 ? -46.002 -153.640 -58.520 1.00 18.31 85 LEU A N 1
ATOM 621 C CA . LEU A 1 85 ? -45.730 -154.976 -59.054 1.00 19.10 85 LEU A CA 1
ATOM 622 C C . LEU A 1 85 ? -46.729 -155.378 -60.137 1.00 18.78 85 LEU A C 1
ATOM 623 O O . LEU A 1 85 ? -47.938 -155.229 -59.966 1.00 18.25 85 LEU A O 1
ATOM 628 N N . ALA A 1 86 ? -46.216 -155.879 -61.259 1.00 18.67 86 ALA A N 1
ATOM 629 C CA . ALA A 1 86 ? -47.067 -156.214 -62.404 1.00 19.46 86 ALA A CA 1
ATOM 630 C C . ALA A 1 86 ? -48.138 -157.264 -62.112 1.00 20.32 86 ALA A C 1
ATOM 631 O O . ALA A 1 86 ? -49.251 -157.192 -62.651 1.00 20.47 86 ALA A O 1
ATOM 633 N N . GLU A 1 87 ? -47.814 -158.226 -61.257 1.00 21.22 87 GLU A N 1
ATOM 634 C CA . GLU A 1 87 ? -48.716 -159.333 -60.964 1.00 22.30 87 GLU A CA 1
ATOM 635 C C . GLU A 1 87 ? -50.102 -158.811 -60.662 1.00 23.10 87 GLU A C 1
ATOM 636 O O . GLU A 1 87 ? -51.086 -159.308 -61.197 1.00 24.59 87 GLU A O 1
ATOM 638 N N . HIS A 1 88 ? -50.156 -157.816 -59.790 1.00 23.65 88 HIS A N 1
ATOM 639 C CA . HIS A 1 88 ? -51.401 -157.241 -59.334 1.00 23.79 88 HIS A CA 1
ATOM 640 C C . HIS A 1 88 ? -52.018 -156.349 -60.390 1.00 23.18 88 HIS A C 1
ATOM 641 O O . HIS A 1 88 ? -53.224 -156.380 -60.631 1.00 23.96 88 HIS A O 1
ATOM 643 N N . PHE A 1 89 ? -51.186 -155.561 -61.044 1.00 21.73 89 PHE A N 1
ATOM 644 C CA . PHE A 1 89 ? -51.718 -154.556 -61.939 1.00 20.63 89 PHE A CA 1
ATOM 645 C C . PHE A 1 89 ? -52.157 -155.017 -63.319 1.00 19.88 89 PHE A C 1
ATOM 646 O O . PHE A 1 89 ? -53.021 -154.384 -63.906 1.00 19.87 89 PHE A O 1
ATOM 654 N N . ILE A 1 90 ? -51.614 -156.116 -63.829 1.00 19.10 90 ILE A N 1
ATOM 655 C CA . ILE A 1 90 ? -51.989 -156.566 -65.166 1.00 18.78 90 ILE A CA 1
ATOM 656 C C . ILE A 1 90 ? -53.504 -156.855 -65.244 1.00 18.34 90 ILE A C 1
ATOM 657 O O . ILE A 1 90 ? -54.197 -156.297 -66.090 1.00 17.35 90 ILE A O 1
ATOM 662 N N . PRO A 1 91 ? -54.033 -157.702 -64.363 1.00 19.15 91 PRO A N 1
ATOM 663 C CA . PRO A 1 91 ? -55.476 -157.975 -64.378 1.00 19.22 91 PRO A CA 1
ATOM 664 C C . PRO A 1 91 ? -56.310 -156.726 -64.124 1.00 18.86 91 PRO A C 1
ATOM 665 O O . PRO A 1 91 ? -57.339 -156.534 -64.773 1.00 19.25 91 PRO A O 1
ATOM 669 N N . PHE A 1 92 ? -55.858 -155.897 -63.190 1.00 18.73 92 PHE A N 1
ATOM 670 C CA . PHE A 1 92 ? -56.525 -154.642 -62.857 1.00 18.59 92 PHE A CA 1
ATOM 671 C C . PHE A 1 92 ? -56.646 -153.773 -64.112 1.00 17.71 92 PHE A C 1
ATOM 672 O O . PHE A 1 92 ? -57.714 -153.249 -64.428 1.00 17.93 92 PHE A O 1
ATOM 680 N N . LEU A 1 93 ? -55.547 -153.619 -64.844 1.00 16.87 93 LEU A N 1
ATOM 681 C CA . LEU A 1 93 ? -55.555 -152.782 -66.042 1.00 16.29 93 LEU A CA 1
ATOM 682 C C . LEU A 1 93 ? -56.409 -153.371 -67.160 1.00 16.55 93 LEU A C 1
ATOM 683 O O . LEU A 1 93 ? -57.155 -152.646 -67.834 1.00 16.08 93 LEU A O 1
ATOM 688 N N . ASN A 1 94 ? -56.313 -154.679 -67.367 1.00 16.84 94 ASN A N 1
ATOM 689 C CA . ASN A 1 94 ? -57.110 -155.314 -68.409 1.00 18.04 94 ASN A CA 1
ATOM 690 C C . ASN A 1 94 ? -58.603 -155.194 -68.098 1.00 19.08 94 ASN A C 1
ATOM 691 O O . ASN A 1 94 ? -59.404 -154.898 -68.977 1.00 19.63 94 ASN A O 1
ATOM 696 N N . ASP A 1 95 ? -58.958 -155.364 -66.832 1.00 19.59 95 ASP A N 1
ATOM 697 C CA . ASP A 1 95 ? -60.358 -155.327 -66.407 1.00 20.75 95 ASP A CA 1
ATOM 698 C C . ASP A 1 95 ? -60.954 -153.926 -66.369 1.00 20.61 95 ASP A C 1
ATOM 699 O O . ASP A 1 95 ? -62.072 -153.700 -66.848 1.00 22.20 95 ASP A O 1
ATOM 704 N N . HIS A 1 96 ? -60.217 -152.986 -65.784 1.00 19.94 96 HIS A N 1
ATOM 705 C CA . HIS A 1 96 ? -60.766 -151.673 -65.487 1.00 19.33 96 HIS A CA 1
ATOM 706 C C . HIS A 1 96 ? -60.350 -150.560 -66.423 1.00 18.45 96 HIS A C 1
ATOM 707 O O . HIS A 1 96 ? -61.030 -149.547 -66.511 1.00 19.69 96 HIS A O 1
ATOM 714 N N . ILE A 1 97 ? -59.211 -150.711 -67.089 1.00 16.63 97 ILE A N 1
ATOM 715 C CA . ILE A 1 97 ? -58.692 -149.618 -67.885 1.00 15.81 97 ILE A CA 1
ATOM 716 C C . ILE A 1 97 ? -58.760 -149.862 -69.386 1.00 15.34 97 ILE A C 1
ATOM 717 O O . ILE A 1 97 ? -59.052 -148.944 -70.140 1.00 15.06 97 ILE A O 1
ATOM 722 N N . LYS A 1 98 ? -58.492 -151.086 -69.819 1.00 15.43 98 LYS A N 1
ATOM 723 C CA . LYS A 1 98 ? -58.585 -151.400 -71.240 1.00 16.12 98 LYS A CA 1
ATOM 724 C C . LYS A 1 98 ? -59.896 -150.898 -71.890 1.00 16.04 98 LYS A C 1
ATOM 725 O O . LYS A 1 98 ? -59.848 -150.273 -72.940 1.00 15.97 98 LYS A O 1
ATOM 731 N N . PRO A 1 99 ? -61.064 -151.153 -71.293 1.00 16.59 99 PRO A N 1
ATOM 732 C CA . PRO A 1 99 ? -62.320 -150.670 -71.893 1.00 17.07 99 PRO A CA 1
ATOM 733 C C . PRO A 1 99 ? -62.468 -149.156 -71.940 1.00 16.85 99 PRO A C 1
ATOM 734 O O . PRO A 1 99 ? -63.266 -148.620 -72.710 1.00 17.76 99 PRO A O 1
ATOM 738 N N . LEU A 1 100 ? -61.722 -148.455 -71.096 1.00 16.48 100 LEU A N 1
ATOM 739 C CA . LEU A 1 100 ? -61.752 -147.008 -71.103 1.00 16.28 100 LEU A CA 1
ATOM 740 C C . LEU A 1 100 ? -60.817 -146.439 -72.155 1.00 15.77 100 LEU A C 1
ATOM 741 O O . LEU A 1 100 ? -60.902 -145.263 -72.505 1.00 18.20 100 LEU A O 1
ATOM 746 N N . LEU A 1 101 ? -59.905 -147.272 -72.652 1.00 15.19 101 LEU A N 1
ATOM 747 C CA . LEU A 1 101 ? -58.955 -146.839 -73.672 1.00 14.29 101 LEU A CA 1
ATOM 748 C C . LEU A 1 101 ? -59.402 -147.195 -75.080 1.00 14.23 101 LEU A C 1
ATOM 749 O O . LEU A 1 101 ? -59.281 -146.387 -75.997 1.00 13.85 101 LEU A O 1
ATOM 754 N N . GLU A 1 102 ? -59.902 -148.410 -75.255 1.00 14.73 102 GLU A N 1
ATOM 755 C CA . GLU A 1 102 ? -60.281 -148.845 -76.591 1.00 15.44 102 GLU A CA 1
ATOM 756 C C . GLU A 1 102 ? -61.460 -147.990 -77.065 1.00 15.71 102 GLU A C 1
ATOM 757 O O . GLU A 1 102 ? -62.420 -147.756 -76.325 1.00 16.60 102 GLU A O 1
ATOM 763 N N . GLY A 1 103 ? -61.343 -147.475 -78.278 1.00 15.36 103 GLY A N 1
ATOM 764 C CA . GLY A 1 103 ? -62.365 -146.612 -78.851 1.00 15.68 103 GLY A CA 1
ATOM 765 C C . GLY A 1 103 ? -62.211 -145.151 -78.488 1.00 15.66 103 GLY A C 1
ATOM 766 O O . GLY A 1 103 ? -62.931 -144.295 -78.998 1.00 16.08 103 GLY A O 1
ATOM 767 N N . ARG A 1 104 ? -61.271 -144.839 -77.602 1.00 15.88 104 ARG A N 1
ATOM 768 C CA . ARG A 1 104 ? -61.073 -143.469 -77.161 1.00 15.58 104 ARG A CA 1
ATOM 769 C C . ARG A 1 104 ? 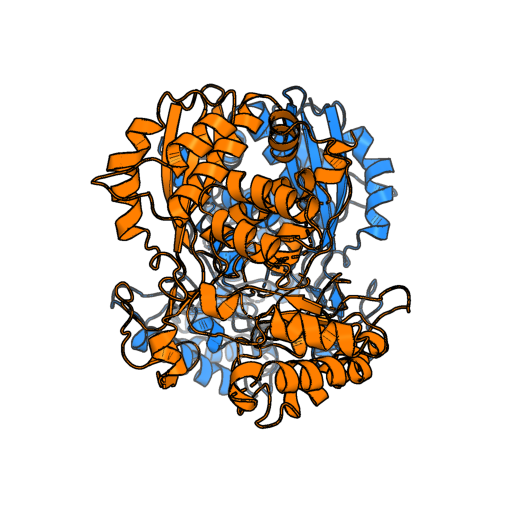-60.364 -142.645 -78.214 1.00 15.58 104 ARG A C 1
ATOM 770 O O . ARG A 1 104 ? -59.407 -143.105 -78.846 1.00 15.35 104 ARG A O 1
ATOM 778 N N . ASP A 1 105 ? -60.833 -141.420 -78.410 1.00 15.95 105 ASP A N 1
ATOM 779 C CA . ASP A 1 105 ? -60.220 -140.530 -79.367 1.00 16.31 105 ASP A CA 1
ATOM 780 C C . ASP A 1 105 ? -58.940 -139.933 -78.795 1.00 15.99 105 ASP A C 1
ATOM 781 O O . ASP A 1 105 ? -58.898 -139.544 -77.629 1.00 16.45 105 ASP A O 1
ATOM 786 N N . VAL A 1 106 ? -57.902 -139.847 -79.621 1.00 15.47 106 VAL A N 1
ATOM 787 C CA . VAL A 1 106 ? -56.612 -139.328 -79.186 1.00 14.76 106 VAL A CA 1
ATOM 788 C C . VAL A 1 106 ? -56.164 -138.116 -79.987 1.00 15.18 106 VAL A C 1
ATOM 789 O O . VAL A 1 106 ? -54.999 -137.770 -79.993 1.00 14.91 106 VAL A O 1
ATOM 793 N N . ASP A 1 107 ? -57.085 -137.445 -80.678 1.00 15.71 107 ASP A N 1
ATOM 794 C CA . ASP A 1 107 ? -56.677 -136.262 -81.419 1.00 16.38 107 ASP A CA 1
ATOM 795 C C . ASP A 1 107 ? -56.087 -135.205 -80.498 1.00 15.87 107 ASP A C 1
ATOM 796 O O . ASP A 1 107 ? -55.268 -134.414 -80.924 1.00 16.25 107 ASP A O 1
ATOM 801 N N . ALA A 1 108 ? -56.543 -135.185 -79.251 1.00 15.25 108 ALA A N 1
ATOM 802 C CA . ALA A 1 108 ? -55.967 -134.326 -78.239 1.00 15.08 108 ALA A CA 1
ATOM 803 C C . ALA A 1 108 ? -55.444 -135.198 -77.107 1.00 14.54 108 ALA A C 1
ATOM 804 O O . ALA A 1 108 ? -55.856 -136.349 -76.951 1.00 14.41 108 ALA A O 1
ATOM 806 N N . PHE A 1 109 ? -54.569 -134.607 -76.306 1.00 13.88 109 PHE A N 1
ATOM 807 C CA . PHE A 1 109 ? -53.954 -135.288 -75.174 1.00 13.76 109 PHE A CA 1
ATOM 808 C C . PHE A 1 109 ? -54.525 -134.929 -73.810 1.00 13.66 109 PHE A C 1
ATOM 809 O O . PHE A 1 109 ? -54.845 -135.806 -73.021 1.00 13.78 109 PHE A O 1
ATOM 817 N N . LEU A 1 110 ? -54.679 -133.633 -73.552 1.00 14.34 110 LEU A N 1
ATOM 818 C CA . LEU A 1 110 ? -55.015 -133.186 -72.204 1.00 15.18 110 LEU A CA 1
ATOM 819 C C . LEU A 1 110 ? -56.315 -133.729 -71.618 1.00 15.30 110 LEU A C 1
ATOM 820 O O . LEU A 1 110 ? -56.323 -134.147 -70.472 1.00 15.26 110 LEU A O 1
ATOM 825 N N . PRO A 1 111 ? -57.429 -133.707 -72.351 1.00 15.12 111 PRO A N 1
ATOM 826 C CA . PRO A 1 111 ? -58.663 -134.261 -71.792 1.00 15.58 111 PRO A CA 1
ATOM 827 C C . PRO A 1 111 ? -58.482 -135.711 -71.353 1.00 15.07 111 PRO A C 1
ATOM 828 O O . PRO A 1 111 ? -58.926 -136.089 -70.279 1.00 15.71 111 PRO A O 1
ATOM 832 N N . ASN A 1 112 ? -57.805 -136.525 -72.161 1.00 14.31 112 ASN A N 1
ATOM 833 C CA . ASN A 1 112 ? -57.585 -137.912 -71.772 1.00 14.02 112 ASN A CA 1
ATOM 834 C C . ASN A 1 112 ? -56.676 -138.016 -70.543 1.00 13.55 112 ASN A C 1
ATOM 835 O O . ASN A 1 112 ? -56.904 -138.826 -69.647 1.00 13.61 112 ASN A O 1
ATOM 840 N N . ALA A 1 113 ? -55.627 -137.210 -70.528 1.00 13.20 113 ALA A N 1
ATOM 841 C CA . ALA A 1 113 ? -54.715 -137.225 -69.383 1.00 13.79 113 ALA A CA 1
ATOM 842 C C . ALA A 1 113 ? -55.445 -136.856 -68.094 1.00 13.57 113 ALA A C 1
ATOM 843 O O . ALA A 1 113 ? -55.269 -137.507 -67.063 1.00 13.70 113 ALA A O 1
ATOM 845 N N . ARG A 1 114 ? -56.280 -135.819 -68.157 1.00 14.17 114 ARG A N 1
ATOM 846 C CA . ARG A 1 114 ? -57.058 -135.407 -66.995 1.00 14.84 114 ARG A CA 1
ATOM 847 C C . ARG A 1 114 ? -58.041 -136.486 -66.554 1.00 14.37 114 ARG A C 1
ATOM 848 O O . ARG A 1 114 ? -58.199 -136.748 -65.360 1.00 14.73 114 ARG A O 1
ATOM 856 N N . PHE A 1 115 ? -58.680 -137.144 -67.514 1.00 14.26 115 PHE A N 1
ATOM 857 C CA . PHE A 1 115 ? -59.646 -138.171 -67.178 1.00 14.31 115 PHE A CA 1
ATOM 858 C C . PHE A 1 115 ? -59.008 -139.261 -66.341 1.00 13.47 115 PHE A C 1
ATOM 859 O O . PHE A 1 115 ? -59.501 -139.610 -65.278 1.00 14.29 115 PHE A O 1
ATOM 867 N N . PHE A 1 116 ? -57.886 -139.796 -66.810 1.00 13.55 116 PHE A N 1
ATOM 868 C CA . PHE A 1 116 ? -57.230 -140.850 -66.054 1.00 13.49 116 PHE A CA 1
ATOM 869 C C . PHE A 1 116 ? -56.547 -140.352 -64.798 1.00 13.74 116 PHE A C 1
ATOM 870 O O . PHE A 1 116 ? -56.385 -141.116 -63.860 1.00 14.27 116 PHE A O 1
ATOM 878 N N . ASP A 1 117 ? -56.183 -139.075 -64.759 1.00 14.04 117 ASP A N 1
ATOM 879 C CA . ASP A 1 117 ? -55.508 -138.560 -63.579 1.00 15.13 117 ASP A CA 1
ATOM 880 C C . ASP A 1 117 ? -56.435 -138.461 -62.379 1.00 16.59 117 ASP A C 1
ATOM 881 O O . ASP A 1 117 ? -55.952 -138.476 -61.251 1.00 17.31 117 ASP A O 1
ATOM 886 N N . LYS A 1 118 ? -57.742 -138.354 -62.631 1.00 17.98 118 LYS A N 1
ATOM 887 C CA . LYS A 1 118 ? -58.750 -138.170 -61.583 1.00 19.58 118 LYS A CA 1
ATOM 888 C C . LYS A 1 118 ? -59.678 -139.371 -61.395 1.00 19.76 118 LYS A C 1
ATOM 889 O O . LYS A 1 118 ? -60.554 -139.365 -60.522 1.00 20.18 118 LYS A O 1
ATOM 895 N N . LEU A 1 119 ? -59.482 -140.401 -62.204 1.00 20.07 119 LEU A N 1
ATOM 896 C CA . LEU A 1 119 ? -60.290 -141.604 -62.126 1.00 19.90 119 LEU A CA 1
ATOM 897 C C . LEU A 1 119 ? -60.124 -142.341 -60.797 1.00 20.99 119 LEU A C 1
ATOM 898 O O . LEU A 1 119 ? -59.021 -142.508 -60.310 1.00 21.64 119 LEU A O 1
ATOM 903 N N . ARG A 1 120 ? -61.233 -142.807 -60.224 1.00 22.13 120 ARG A N 1
ATOM 904 C CA . ARG A 1 120 ? -61.163 -143.614 -59.007 1.00 22.92 120 ARG A CA 1
ATOM 905 C C . ARG A 1 120 ? -61.830 -144.974 -59.198 1.00 22.99 120 ARG A C 1
ATOM 906 O O . ARG A 1 120 ? -62.939 -145.064 -59.740 1.00 23.60 120 ARG A O 1
ATOM 914 N N . ILE A 1 121 ? -61.142 -146.020 -58.755 1.00 23.33 121 ILE A N 1
ATOM 915 C CA . ILE A 1 121 ? -61.624 -147.393 -58.849 1.00 23.72 121 ILE A CA 1
ATOM 916 C C . ILE A 1 121 ? -61.713 -147.893 -57.422 1.00 23.84 121 ILE A C 1
ATOM 917 O O . ILE A 1 121 ? -60.722 -147.854 -56.687 1.00 23.67 121 ILE A O 1
ATOM 922 N N . ASP A 1 122 ? -62.888 -148.363 -57.024 1.00 24.06 122 ASP A N 1
ATOM 923 C CA . ASP A 1 122 ? -63.093 -148.828 -55.658 1.00 24.60 122 ASP A CA 1
ATOM 924 C C . ASP A 1 122 ? -62.700 -147.723 -54.662 1.00 24.33 122 ASP A C 1
ATOM 925 O O . ASP A 1 122 ? -62.230 -148.005 -53.554 1.00 25.05 122 ASP A O 1
ATOM 930 N N . GLY A 1 123 ? -62.908 -146.467 -55.076 1.00 24.29 123 GLY A N 1
ATOM 931 C CA . GLY A 1 123 ? -62.695 -145.288 -54.246 1.00 24.26 123 GLY A CA 1
ATOM 932 C C . GLY A 1 123 ? -61.333 -144.619 -54.322 1.00 24.62 123 GLY A C 1
ATOM 933 O O . GLY A 1 123 ? -61.163 -143.470 -53.891 1.00 25.03 123 GLY A O 1
ATOM 934 N N . ASN A 1 124 ? -60.382 -145.320 -54.916 1.00 24.35 124 ASN A N 1
ATOM 935 C CA . ASN A 1 124 ? -58.994 -144.880 -54.923 1.00 24.11 124 ASN A CA 1
ATOM 936 C C . ASN A 1 124 ? -58.515 -144.380 -56.262 1.00 23.22 124 ASN A C 1
ATOM 937 O O . ASN A 1 124 ? -58.805 -144.997 -57.284 1.00 23.24 124 ASN A O 1
ATOM 942 N N . LEU A 1 125 ? -57.796 -143.255 -56.256 1.00 21.88 125 LEU A N 1
ATOM 943 C CA . LEU A 1 125 ? -57.173 -142.745 -57.469 1.00 20.80 125 LEU A CA 1
ATOM 944 C C . LEU A 1 125 ? -56.249 -143.828 -57.956 1.00 18.66 125 LEU A C 1
ATOM 945 O O . LEU A 1 125 ? -55.718 -144.618 -57.175 1.00 19.22 125 LEU A O 1
ATOM 950 N N . LEU A 1 126 ? -56.059 -143.865 -59.257 1.00 16.95 126 LEU A N 1
ATOM 951 C CA . LEU A 1 126 ? -55.103 -144.790 -59.804 1.00 15.04 126 LEU A CA 1
ATOM 952 C C . LEU A 1 126 ? -53.718 -144.509 -59.224 1.00 13.78 126 LEU A C 1
ATOM 953 O O . LEU A 1 126 ? -53.348 -143.360 -58.965 1.00 13.52 126 LEU A O 1
ATOM 958 N N . HIS A 1 127 ? -52.961 -145.574 -59.031 1.00 13.34 127 HIS A N 1
ATOM 959 C CA . HIS A 1 127 ? -51.588 -145.465 -58.579 1.00 12.57 127 HIS A CA 1
ATOM 960 C C . HIS A 1 127 ? -50.879 -144.458 -59.483 1.00 11.77 127 HIS A C 1
ATOM 961 O O . HIS A 1 127 ? -51.116 -144.425 -60.695 1.00 11.75 127 HIS A O 1
ATOM 968 N N . THR A 1 128 ? -49.993 -143.641 -58.922 1.00 11.29 128 THR A N 1
ATOM 969 C CA . THR A 1 128 ? -49.259 -142.682 -59.734 1.00 11.27 128 THR A CA 1
ATOM 970 C C . THR A 1 128 ? -48.541 -143.351 -60.901 1.00 10.87 128 THR A C 1
ATOM 971 O O . THR A 1 128 ? -48.443 -142.759 -61.958 1.00 10.94 128 THR A O 1
ATOM 975 N N . ALA A 1 129 ? -48.039 -144.568 -60.711 1.00 10.51 129 ALA A N 1
ATOM 976 C CA . ALA A 1 129 ? -47.315 -145.269 -61.780 1.00 10.82 129 ALA A CA 1
ATOM 977 C C . ALA A 1 129 ? -48.214 -145.566 -62.961 1.00 10.46 129 ALA A C 1
ATOM 978 O O . ALA A 1 129 ? -47.759 -145.557 -64.089 1.00 10.51 129 ALA A O 1
ATOM 980 N N . VAL A 1 130 ? -49.473 -145.893 -62.692 1.00 10.82 130 VAL A N 1
ATOM 981 C CA . VAL A 1 130 ? -50.440 -146.170 -63.749 1.00 10.96 130 VAL A CA 1
ATOM 982 C C . VAL A 1 130 ? -50.759 -144.875 -64.503 1.00 10.90 130 VAL A C 1
ATOM 983 O O . VAL A 1 130 ? -50.771 -144.840 -65.724 1.00 10.85 130 VAL A O 1
ATOM 987 N N . ARG A 1 131 ? -51.015 -143.800 -63.772 1.00 10.98 131 ARG A N 1
ATOM 988 C CA . ARG A 1 131 ? -51.273 -142.533 -64.412 1.00 11.47 131 ARG A CA 1
ATOM 989 C C . ARG A 1 131 ? -50.045 -142.095 -65.220 1.00 10.77 131 ARG A C 1
ATOM 990 O O . ARG A 1 131 ? -50.169 -141.553 -66.312 1.00 10.97 131 ARG A O 1
ATOM 998 N N . TYR A 1 132 ? -48.853 -142.353 -64.683 1.00 10.58 132 TYR A N 1
ATOM 999 C CA . TYR A 1 132 ? -47.616 -142.023 -65.377 1.00 10.26 132 TYR A CA 1
ATOM 1000 C C . TYR A 1 132 ? -47.542 -142.758 -66.720 1.00 9.84 132 TYR A C 1
ATOM 1001 O O . TYR A 1 132 ? -47.348 -142.139 -67.766 1.00 10.36 132 TYR A O 1
ATOM 1010 N N . GLY A 1 133 ? -47.710 -144.075 -66.696 1.00 9.76 133 GLY A N 1
ATOM 1011 C CA . GLY A 1 133 ? -47.616 -144.852 -67.919 1.00 9.90 133 GLY A CA 1
ATOM 1012 C C . GLY A 1 133 ? -48.726 -144.585 -68.919 1.00 9.96 133 GLY A C 1
ATOM 1013 O O . GLY A 1 133 ? -48.479 -144.485 -70.112 1.00 9.93 133 GLY A O 1
ATOM 1014 N N . LEU A 1 134 ? -49.964 -144.514 -68.444 1.00 10.52 134 LEU A N 1
ATOM 1015 C CA . LEU A 1 134 ? -51.072 -144.223 -69.336 1.00 10.54 134 LEU A CA 1
ATOM 1016 C C . LEU A 1 134 ? -50.875 -142.889 -70.025 1.00 10.65 134 LEU A C 1
ATOM 1017 O O . LEU A 1 134 ? -51.077 -142.757 -71.224 1.00 10.43 134 LEU A O 1
ATOM 1022 N N . SER A 1 135 ? -50.477 -141.885 -69.260 1.00 10.54 135 SER A N 1
ATOM 1023 C CA . SER A 1 135 ? -50.333 -140.549 -69.821 1.00 10.77 135 SER A CA 1
ATOM 1024 C C . SER A 1 135 ? -49.194 -140.481 -70.848 1.00 10.28 135 SER A C 1
ATOM 1025 O O . SER A 1 135 ? -49.288 -139.777 -71.855 1.00 11.05 135 SER A O 1
ATOM 1028 N N . GLN A 1 136 ? -48.115 -141.233 -70.621 1.00 10.45 136 GLN A N 1
ATOM 1029 C CA . GLN A 1 136 ? -47.048 -141.303 -71.615 1.00 9.84 136 GLN A CA 1
ATOM 1030 C C . GLN A 1 136 ? -47.595 -141.860 -72.925 1.00 9.63 136 GLN A C 1
ATOM 1031 O O . GLN A 1 136 ? -47.361 -141.316 -73.979 1.00 10.08 136 GLN A O 1
ATOM 1037 N N . ALA A 1 137 ? -48.319 -142.964 -72.831 1.00 10.03 137 ALA A N 1
ATOM 1038 C CA . ALA A 1 137 ? -48.854 -143.597 -74.024 1.00 10.07 137 ALA A CA 1
ATOM 1039 C C . ALA A 1 137 ? -49.885 -142.704 -74.726 1.00 10.28 137 ALA A C 1
ATOM 1040 O O . ALA A 1 137 ? -49.939 -142.673 -75.945 1.00 10.45 137 ALA A O 1
ATOM 1042 N N . LEU A 1 138 ? -50.694 -141.983 -73.954 1.00 10.54 138 LEU A N 1
ATOM 1043 C CA . LEU A 1 138 ? -51.699 -141.099 -74.538 1.00 11.05 138 LEU A CA 1
ATOM 1044 C C . LEU A 1 138 ? -51.061 -139.914 -75.247 1.00 10.77 138 LEU A C 1
ATOM 1045 O O . LEU A 1 138 ? -51.575 -139.470 -76.276 1.00 11.32 138 LEU A O 1
ATOM 1050 N N . LEU A 1 139 ? -49.949 -139.406 -74.720 1.00 10.89 139 LEU A N 1
ATOM 1051 C CA . LEU A 1 139 ? -49.218 -138.337 -75.371 1.00 10.86 139 LEU A CA 1
ATOM 1052 C C . LEU A 1 139 ? -48.616 -138.854 -76.665 1.00 11.05 139 LEU A C 1
ATOM 1053 O O . LEU A 1 139 ? -48.701 -138.223 -77.713 1.00 11.15 139 LEU A O 1
ATOM 1058 N N . ASP A 1 140 ? -48.009 -140.037 -76.588 1.00 10.51 140 ASP A N 1
ATOM 1059 C CA . ASP A 1 140 ? -47.434 -140.651 -77.767 1.00 10.99 140 ASP A CA 1
ATOM 1060 C C . ASP A 1 140 ? -48.535 -140.929 -78.798 1.00 10.70 140 ASP A C 1
ATOM 1061 O O . ASP A 1 140 ? -48.290 -140.792 -80.003 1.00 11.26 140 ASP A O 1
ATOM 1066 N N . ALA A 1 141 ? -49.726 -141.321 -78.339 1.00 11.09 141 ALA A N 1
ATOM 1067 C CA . ALA A 1 141 ? -50.852 -141.578 -79.251 1.00 11.63 141 ALA A CA 1
ATOM 1068 C C . ALA A 1 141 ? -51.276 -140.314 -80.008 1.00 11.88 141 ALA A C 1
ATOM 1069 O O . ALA A 1 141 ? -51.444 -140.337 -81.215 1.00 12.49 141 ALA A O 1
ATOM 1071 N N . THR A 1 142 ? -51.415 -139.208 -79.292 1.00 12.07 142 THR A N 1
ATOM 1072 C CA . THR A 1 142 ? -51.788 -137.953 -79.927 1.00 12.80 142 THR A CA 1
ATOM 1073 C C . THR A 1 142 ? -50.739 -137.556 -80.949 1.00 12.78 142 THR A C 1
ATOM 1074 O O . THR A 1 142 ? -51.059 -137.115 -82.062 1.00 13.64 142 THR A O 1
ATOM 1078 N N . ALA A 1 143 ? -49.472 -137.751 -80.603 1.00 12.76 143 ALA A N 1
ATOM 1079 C CA . ALA A 1 143 ? -48.383 -137.483 -81.523 1.00 13.00 143 ALA A CA 1
ATOM 1080 C C . ALA A 1 143 ? -48.477 -138.333 -82.799 1.00 13.23 143 ALA A C 1
ATOM 1081 O O . ALA A 1 143 ? -48.495 -137.812 -83.917 1.00 13.75 143 ALA A O 1
ATOM 1083 N N . LEU A 1 144 ? -48.574 -139.643 -82.625 1.00 12.88 144 LEU A N 1
ATOM 1084 C CA . LEU A 1 144 ? -48.594 -140.583 -83.749 1.00 13.40 144 LEU A CA 1
ATOM 1085 C C . LEU A 1 144 ? -49.860 -140.472 -84.596 1.00 14.37 144 LEU A C 1
ATOM 1086 O O . LEU A 1 144 ? -49.869 -140.856 -85.766 1.00 15.57 144 LEU A O 1
ATOM 1091 N N . ALA A 1 145 ? -50.925 -139.960 -84.004 1.00 14.73 145 ALA A N 1
ATOM 1092 C CA . ALA A 1 145 ? -52.196 -139.765 -84.698 1.00 15.67 145 ALA A CA 1
ATOM 1093 C C . ALA A 1 145 ? -52.158 -138.557 -85.613 1.00 16.50 145 ALA A C 1
ATOM 1094 O O . ALA A 1 145 ? -52.957 -138.463 -86.539 1.00 18.32 145 ALA A O 1
ATOM 1096 N N . SER A 1 146 ? -51.233 -137.641 -85.367 1.00 16.20 146 SER A N 1
ATOM 1097 C CA . SER A 1 146 ? -51.231 -136.337 -86.034 1.00 17.28 146 SER A CA 1
ATOM 1098 C C . SER A 1 146 ? -49.934 -135.912 -86.702 1.00 18.10 146 SER A C 1
ATOM 1099 O O . SER A 1 146 ? -49.800 -134.746 -87.099 1.00 20.04 146 SER A O 1
ATOM 1102 N N . GLY A 1 147 ? -48.984 -136.824 -86.851 1.00 18.65 147 GLY A N 1
ATOM 1103 C CA . GLY A 1 147 ? -47.726 -136.483 -87.484 1.00 18.74 147 GLY A CA 1
ATOM 1104 C C . GLY A 1 147 ? -46.896 -135.475 -86.713 1.00 18.52 147 GLY A C 1
ATOM 1105 O O . GLY A 1 147 ? -46.107 -134.727 -87.301 1.00 20.46 147 GLY A O 1
ATOM 1106 N N . ARG A 1 148 ? -47.074 -135.446 -85.397 1.00 16.56 148 ARG A N 1
ATOM 1107 C CA . ARG A 1 148 ? -46.297 -134.553 -84.558 1.00 15.17 148 ARG A CA 1
ATOM 1108 C C . ARG A 1 148 ? -45.388 -135.339 -83.643 1.00 14.70 148 ARG A C 1
ATOM 1109 O O . ARG A 1 148 ? -45.636 -136.498 -83.381 1.00 14.99 148 ARG A O 1
ATOM 1117 N N . LEU A 1 149 ? -44.342 -134.686 -83.167 1.00 13.25 149 LEU A N 1
ATOM 1118 C CA . LEU A 1 149 ? -43.525 -135.269 -82.117 1.00 12.93 149 LEU A CA 1
ATOM 1119 C C . LEU A 1 149 ? -44.235 -135.031 -80.793 1.00 12.35 149 LEU A C 1
ATOM 1120 O O . LEU A 1 149 ? -45.021 -134.096 -80.660 1.00 12.63 149 LEU A O 1
ATOM 1125 N N . LYS A 1 150 ? -43.947 -135.848 -79.792 1.00 11.57 150 LYS A N 1
ATOM 1126 C CA . LYS A 1 150 ? -44.545 -135.639 -78.482 1.00 11.27 150 LYS A CA 1
ATOM 1127 C C . LYS A 1 150 ? -44.277 -134.218 -77.975 1.00 11.76 150 LYS A C 1
ATOM 1128 O O . LYS A 1 150 ? -45.170 -133.583 -77.423 1.00 11.71 150 LYS A O 1
ATOM 1134 N N . THR A 1 151 ? -43.071 -133.707 -78.193 1.00 11.79 151 THR A N 1
ATOM 1135 C CA . THR A 1 151 ? -42.744 -132.353 -77.759 1.00 12.93 151 THR A CA 1
ATOM 1136 C C . THR A 1 151 ? -43.706 -131.345 -78.373 1.00 12.76 151 THR A C 1
ATOM 1137 O O . THR A 1 151 ? -44.121 -130.386 -77.716 1.00 13.21 151 THR A O 1
ATOM 1141 N N . GLU A 1 152 ? -44.016 -131.532 -79.651 1.00 13.07 152 GLU A N 1
ATOM 1142 C CA . GLU A 1 152 ? -44.890 -130.600 -80.373 1.00 13.03 152 GLU A CA 1
ATOM 1143 C C . GLU A 1 152 ? -46.301 -130.637 -79.834 1.00 13.07 152 GLU A C 1
ATOM 1144 O O . GLU A 1 152 ? -46.984 -129.608 -79.782 1.00 13.78 152 GLU A O 1
ATOM 1150 N N . VAL A 1 153 ? -46.775 -131.801 -79.441 1.00 13.07 153 VAL A N 1
ATOM 1151 C CA . VAL A 1 153 ? -48.108 -131.896 -78.886 1.00 12.86 153 VAL A CA 1
ATOM 1152 C C . VAL A 1 153 ? -48.175 -131.063 -77.616 1.00 13.12 153 VAL A C 1
ATOM 1153 O O . VAL A 1 153 ? -49.155 -130.340 -77.393 1.00 13.68 153 VAL A O 1
ATOM 1157 N N . VAL A 1 154 ? -47.141 -131.152 -76.782 1.00 13.08 154 VAL A N 1
ATOM 1158 C CA . VAL A 1 154 ? -47.110 -130.392 -75.543 1.00 13.45 154 VAL A CA 1
ATOM 1159 C C . VAL A 1 154 ? -47.080 -128.905 -75.871 1.00 14.02 154 VAL A C 1
ATOM 1160 O O . VAL A 1 154 ? -47.849 -128.120 -75.320 1.00 14.10 154 VAL A O 1
ATOM 1164 N N . CYS A 1 155 ? -46.210 -128.500 -76.777 1.00 13.91 155 CYS A N 1
ATOM 1165 C CA . CYS A 1 155 ? -46.155 -127.074 -77.118 1.00 14.96 155 CYS A CA 1
ATOM 1166 C C . CYS A 1 155 ? -47.482 -126.570 -77.678 1.00 14.85 155 CYS A C 1
ATOM 1167 O O . CYS A 1 155 ? -47.885 -125.432 -77.408 1.00 15.50 155 CYS A O 1
ATOM 1170 N N . ASP A 1 156 ? -48.153 -127.382 -78.482 1.00 14.57 156 ASP A N 1
ATOM 1171 C CA . ASP A 1 156 ? -49.440 -126.976 -79.038 1.00 15.21 156 ASP A CA 1
ATOM 1172 C C . ASP A 1 156 ? -50.517 -126.847 -77.963 1.00 15.52 156 ASP A C 1
ATOM 1173 O O . ASP A 1 156 ? -51.226 -125.837 -77.915 1.00 16.34 156 ASP A O 1
ATOM 1178 N N . GLU A 1 157 ? -50.663 -127.845 -77.097 1.00 15.61 157 GLU A N 1
ATOM 1179 C CA . GLU A 1 157 ? -51.746 -127.843 -76.119 1.00 15.85 157 GLU A CA 1
ATOM 1180 C C . GLU A 1 157 ? -51.526 -126.895 -74.948 1.00 16.50 157 GLU A C 1
ATOM 1181 O O . GLU A 1 157 ? -52.488 -126.481 -74.311 1.00 17.49 157 GLU A O 1
ATOM 1187 N N . TRP A 1 158 ? -50.281 -126.549 -74.667 1.00 16.17 158 TRP A N 1
ATOM 1188 C CA . TRP A 1 158 ? -49.972 -125.587 -73.612 1.00 16.86 158 TRP A CA 1
ATOM 1189 C C . TRP A 1 158 ? -49.620 -124.238 -74.218 1.00 18.22 158 TRP A C 1
ATOM 1190 O O . TRP A 1 158 ? -49.273 -123.307 -73.497 1.00 19.04 158 TRP A O 1
ATOM 1201 N N . GLN A 1 159 ? -49.702 -124.139 -75.539 1.00 18.98 159 GLN A N 1
ATOM 1202 C CA . GLN A 1 159 ? -49.412 -122.880 -76.221 1.00 20.14 159 GLN A CA 1
ATOM 1203 C C . GLN A 1 159 ? -48.027 -122.370 -75.825 1.00 19.33 159 GLN A C 1
ATOM 1204 O O . GLN A 1 159 ? -47.888 -121.270 -75.268 1.00 20.42 159 GLN A O 1
ATOM 1210 N N . LEU A 1 160 ? -47.007 -123.194 -76.095 1.00 19.12 160 LEU A N 1
ATOM 1211 C CA . LEU A 1 160 ? -45.617 -122.894 -75.782 1.00 18.85 160 LEU A CA 1
ATOM 1212 C C . LEU A 1 160 ? -44.835 -122.720 -77.077 1.00 20.05 160 LEU A C 1
ATOM 1213 O O . LEU A 1 160 ? -45.166 -123.336 -78.080 1.00 19.84 160 LEU A O 1
ATOM 1218 N N . PRO A 1 161 ? -43.787 -121.906 -77.066 1.00 20.79 161 PRO A N 1
ATOM 1219 C CA . PRO A 1 161 ? -43.095 -121.563 -78.309 1.00 21.89 161 PRO A CA 1
ATOM 1220 C C . PRO A 1 161 ? -42.311 -122.688 -78.949 1.00 22.58 161 PRO A C 1
ATOM 1221 O O . PRO A 1 161 ? -42.146 -122.630 -80.163 1.00 23.85 161 PRO A O 1
ATOM 1225 N N . CYS A 1 162 ? -41.823 -123.658 -78.176 1.00 23.25 162 CYS A N 1
ATOM 1226 C CA . CYS A 1 162 ? -41.081 -124.796 -78.727 1.00 23.90 162 CYS A CA 1
ATOM 1227 C C . CYS A 1 162 ? -39.758 -124.454 -79.430 1.00 23.77 162 CYS A C 1
ATOM 1228 O O . CYS A 1 162 ? -39.451 -125.024 -80.475 1.00 23.80 162 CYS A O 1
ATOM 1231 N N . VAL A 1 163 ? -38.964 -123.542 -78.873 1.00 23.72 163 VAL A N 1
ATOM 1232 C CA . VAL A 1 163 ? -37.654 -123.232 -79.448 1.00 24.05 163 VAL A CA 1
ATOM 1233 C C . VAL A 1 163 ? -36.705 -124.401 -79.154 1.00 24.20 163 VAL A C 1
ATOM 1234 O O . VAL A 1 163 ? -36.568 -124.786 -77.994 1.00 24.66 163 VAL A O 1
ATOM 1238 N N . PRO A 1 164 ? -36.072 -124.973 -80.183 1.00 24.06 164 PRO A N 1
ATOM 1239 C CA . PRO A 1 164 ? -35.173 -126.121 -79.996 1.00 23.92 164 PRO A CA 1
ATOM 1240 C C . PRO A 1 164 ? -33.909 -125.758 -79.243 1.00 23.34 164 PRO A C 1
ATOM 1241 O O . PRO A 1 164 ? -33.077 -125.003 -79.745 1.00 24.43 164 PRO A O 1
ATOM 1245 N N . GLU A 1 165 ? -33.767 -126.305 -78.042 1.00 22.05 165 GLU A N 1
ATOM 1246 C CA . GLU A 1 165 ? -32.615 -126.012 -77.207 1.00 20.54 165 GLU A CA 1
ATOM 1247 C C . GLU A 1 165 ? -32.426 -127.101 -76.164 1.00 18.35 165 GLU A C 1
ATOM 1248 O O . GLU A 1 165 ? -33.385 -127.573 -75.565 1.00 18.27 165 GLU A O 1
ATOM 1254 N N . ALA A 1 166 ? -31.178 -127.483 -75.954 1.00 16.64 166 ALA A N 1
ATOM 1255 C CA . ALA A 1 166 ? -30.861 -128.511 -74.984 1.00 15.45 166 ALA A CA 1
ATOM 1256 C C . ALA A 1 166 ? -31.195 -128.089 -73.568 1.00 14.52 166 ALA A C 1
ATOM 1257 O O . ALA A 1 166 ? -31.254 -126.896 -73.248 1.00 15.43 166 ALA A O 1
ATOM 1259 N N . ILE A 1 167 ? -31.427 -129.093 -72.733 1.00 13.37 167 ILE A N 1
ATOM 1260 C CA . ILE A 1 167 ? -31.665 -128.926 -71.310 1.00 12.86 167 ILE A CA 1
ATOM 1261 C C . ILE A 1 167 ? -30.432 -129.476 -70.600 1.00 12.38 167 ILE A C 1
ATOM 1262 O O . ILE A 1 167 ? -29.966 -130.561 -70.962 1.00 12.11 167 ILE A O 1
ATOM 1267 N N . PRO A 1 168 ? -29.900 -128.790 -69.585 1.00 12.63 168 PRO A N 1
ATOM 1268 C CA . PRO A 1 168 ? -28.778 -129.348 -68.831 1.00 12.35 168 PRO A CA 1
ATOM 1269 C C . PRO A 1 168 ? -29.125 -130.686 -68.189 1.00 12.45 168 PRO A C 1
ATOM 1270 O O . PRO A 1 168 ? -30.177 -130.797 -67.568 1.00 12.29 168 PRO A O 1
ATOM 1274 N N . LEU A 1 169 ? -28.229 -131.657 -68.334 1.00 11.66 169 LEU A N 1
ATOM 1275 C CA . LEU A 1 169 ? -28.447 -133.009 -67.836 1.00 11.13 169 LEU A CA 1
ATOM 1276 C C . LEU A 1 169 ? -27.607 -133.295 -66.603 1.00 10.92 169 LEU A C 1
ATOM 1277 O O . LEU A 1 169 ? -26.453 -132.880 -66.512 1.00 11.40 169 LEU A O 1
ATOM 1282 N N . PHE A 1 170 ? -28.197 -134.068 -65.702 1.00 10.87 170 PHE A N 1
ATOM 1283 C CA . PHE A 1 170 ? -27.633 -134.372 -64.392 1.00 10.62 170 PHE A CA 1
ATOM 1284 C C . PHE A 1 170 ? -27.442 -135.871 -64.239 1.00 10.28 170 PHE A C 1
ATOM 1285 O O . PHE A 1 170 ? -28.414 -136.630 -64.277 1.00 10.49 170 PHE A O 1
ATOM 1293 N N . GLY A 1 171 ? -26.197 -136.297 -64.061 1.00 10.70 171 GLY A N 1
ATOM 1294 C CA . GLY A 1 171 ? -25.868 -137.700 -63.876 1.00 11.00 171 GLY A CA 1
ATOM 1295 C C . GLY A 1 171 ? -25.793 -138.092 -62.415 1.00 11.08 171 GLY A C 1
ATOM 1296 O O . GLY A 1 171 ? -25.279 -137.337 -61.593 1.00 11.67 171 GLY A O 1
ATOM 1297 N N . GLN A 1 172 ? -26.324 -139.276 -62.093 1.00 11.22 172 GLN A N 1
ATOM 1298 C CA . GLN A 1 172 ? -26.279 -139.804 -60.733 1.00 12.02 172 GLN A CA 1
ATOM 1299 C C . GLN A 1 172 ? -25.413 -141.050 -60.648 1.00 12.24 172 GLN A C 1
ATOM 1300 O O . GLN A 1 172 ? -25.512 -141.961 -61.468 1.00 12.76 172 GLN A O 1
ATOM 1306 N N . SER A 1 173 ? -24.560 -141.071 -59.631 1.00 12.70 173 SER A N 1
ATOM 1307 C CA . SER A 1 173 ? -23.554 -142.105 -59.459 1.00 13.50 173 SER A CA 1
ATOM 1308 C C . SER A 1 173 ? -23.941 -143.316 -58.636 1.00 14.42 173 SER A C 1
ATOM 1309 O O . SER A 1 173 ? -23.275 -144.350 -58.694 1.00 15.74 173 SER A O 1
ATOM 1312 N N . GLY A 1 174 ? -24.972 -143.190 -57.820 1.00 14.98 174 GLY A N 1
ATOM 1313 C CA . GLY A 1 174 ? -25.208 -144.193 -56.808 1.00 15.55 174 GLY A CA 1
ATOM 1314 C C . GLY A 1 174 ? -24.004 -144.149 -55.869 1.00 16.28 174 GLY A C 1
ATOM 1315 O O . GLY A 1 174 ? -23.340 -143.127 -55.729 1.00 16.15 174 GLY A O 1
ATOM 1316 N N . ASP A 1 175 ? -23.689 -145.274 -55.229 1.00 17.17 175 ASP A N 1
ATOM 1317 C CA . ASP A 1 175 ? -22.536 -145.332 -54.331 1.00 18.10 175 ASP A CA 1
ATOM 1318 C C . ASP A 1 175 ? -21.195 -145.349 -55.089 1.00 18.27 175 ASP A C 1
ATOM 1319 O O . ASP A 1 175 ? -20.125 -145.224 -54.486 1.00 19.21 175 ASP A O 1
ATOM 1324 N N . ASP A 1 176 ? -21.252 -145.484 -56.410 1.00 17.67 176 ASP A N 1
ATOM 1325 C CA . ASP A 1 176 ? -20.045 -145.518 -57.247 1.00 17.75 176 ASP A CA 1
ATOM 1326 C C . ASP A 1 176 ? -19.563 -144.078 -57.491 1.00 17.02 176 ASP A C 1
ATOM 1327 O O . ASP A 1 176 ? -19.319 -143.671 -58.635 1.00 16.48 176 ASP A O 1
ATOM 1332 N N . ARG A 1 177 ? -19.417 -143.319 -56.406 1.00 16.57 177 ARG A N 1
ATOM 1333 C CA . ARG A 1 177 ? -19.205 -141.871 -56.480 1.00 16.42 177 ARG A CA 1
ATOM 1334 C C . ARG A 1 177 ? -17.833 -141.390 -56.934 1.00 16.58 177 ARG A C 1
ATOM 1335 O O . ARG A 1 177 ? -17.627 -140.191 -57.092 1.00 16.17 177 ARG A O 1
ATOM 1343 N N . TYR A 1 178 ? -16.903 -142.314 -57.166 1.00 16.61 178 TYR A N 1
ATOM 1344 C CA . TYR A 1 178 ? -15.594 -141.938 -57.683 1.00 16.65 178 TYR A CA 1
ATOM 1345 C C . TYR A 1 178 ? -15.491 -142.345 -59.153 1.00 16.44 178 TYR A C 1
ATOM 1346 O O . TYR A 1 178 ? -15.262 -141.510 -60.022 1.00 16.73 178 TYR A O 1
ATOM 1355 N N . ILE A 1 179 ? -15.703 -143.625 -59.427 1.00 16.54 179 ILE A N 1
ATOM 1356 C CA . ILE A 1 179 ? -15.662 -144.118 -60.797 1.00 16.95 179 ILE A CA 1
ATOM 1357 C C . ILE A 1 179 ? -16.694 -143.419 -61.686 1.00 16.30 179 ILE A C 1
ATOM 1358 O O . ILE A 1 179 ? -16.392 -143.075 -62.825 1.00 15.89 179 ILE A O 1
ATOM 1363 N N . ALA A 1 180 ? -17.904 -143.198 -61.178 1.00 15.57 180 ALA A N 1
ATOM 1364 C CA . ALA A 1 180 ? -18.937 -142.599 -62.013 1.00 15.52 180 ALA A CA 1
ATOM 1365 C C . ALA A 1 180 ? -18.592 -141.171 -62.400 1.00 14.76 180 ALA A C 1
ATOM 1366 O O . ALA A 1 180 ? -18.969 -140.708 -63.476 1.00 14.72 180 ALA A O 1
ATOM 1368 N N . VAL A 1 181 ? -17.871 -140.466 -61.533 1.00 14.46 181 VAL A N 1
ATOM 1369 C CA . VAL A 1 181 ? -17.439 -139.110 -61.836 1.00 14.71 181 VAL A CA 1
ATOM 1370 C C . VAL A 1 181 ? -16.525 -139.115 -63.060 1.00 14.78 181 VAL A C 1
ATOM 1371 O O . VAL A 1 181 ? -16.657 -138.276 -63.952 1.00 14.25 181 VAL A O 1
ATOM 1375 N N . ASP A 1 182 ? -15.604 -140.070 -63.116 1.00 15.02 182 ASP A N 1
ATOM 1376 C CA . ASP A 1 182 ? -14.717 -140.175 -64.274 1.00 15.50 182 ASP A CA 1
ATOM 1377 C C . ASP A 1 182 ? -15.522 -140.394 -65.550 1.00 14.90 182 ASP A C 1
ATOM 1378 O O . ASP A 1 182 ? -15.253 -139.764 -66.574 1.00 14.90 182 ASP A O 1
ATOM 1383 N N . LYS A 1 183 ? -16.507 -141.292 -65.486 1.00 14.34 183 LYS A N 1
ATOM 1384 C CA . LYS A 1 183 ? -17.381 -141.543 -66.624 1.00 14.37 183 LYS A CA 1
ATOM 1385 C C . LYS A 1 183 ? -18.059 -140.263 -67.076 1.00 14.14 183 LYS A C 1
ATOM 1386 O O . LYS A 1 183 ? -18.115 -139.949 -68.259 1.00 14.29 183 LYS A O 1
ATOM 1400 N N . ILE A 1 185 ? -17.180 -137.124 -66.524 1.00 14.28 185 ILE A N 1
ATOM 1401 C CA . ILE A 1 185 ? -16.240 -136.166 -67.105 1.00 15.03 185 ILE A CA 1
ATOM 1402 C C . ILE A 1 185 ? -15.917 -136.583 -68.543 1.00 14.60 185 ILE A C 1
ATOM 1403 O O . ILE A 1 185 ? -15.927 -135.757 -69.459 1.00 15.00 185 ILE A O 1
ATOM 1408 N N . LEU A 1 186 ? -15.662 -137.874 -68.753 1.00 14.29 186 LEU A N 1
ATOM 1409 C CA . LEU A 1 186 ? -15.370 -138.368 -70.101 1.00 15.15 186 LEU A CA 1
ATOM 1410 C C . LEU A 1 186 ? -16.498 -138.058 -71.065 1.00 14.81 186 LEU A C 1
ATOM 1411 O O . LEU A 1 186 ? -16.255 -137.848 -72.247 1.00 15.61 186 LEU A O 1
ATOM 1416 N N . LYS A 1 187 ? -17.735 -138.072 -70.568 1.00 13.87 187 LYS A N 1
ATOM 1417 C CA . LYS A 1 187 ? -18.908 -137.828 -71.410 1.00 13.93 187 LYS A CA 1
ATOM 1418 C C . LYS A 1 187 ? -19.490 -136.412 -71.284 1.00 13.89 187 LYS A C 1
ATOM 1419 O O . LYS A 1 187 ? -20.620 -136.162 -71.698 1.00 14.56 187 LYS A O 1
ATOM 1425 N N . GLY A 1 188 ? -18.690 -135.493 -70.735 1.00 13.82 188 GLY A N 1
ATOM 1426 C CA . GLY A 1 188 ? -19.007 -134.074 -70.688 1.00 14.22 188 GLY A CA 1
ATOM 1427 C C . GLY A 1 188 ? -20.330 -133.721 -70.047 1.00 14.10 188 GLY A C 1
ATOM 1428 O O . GLY A 1 188 ? -21.017 -132.797 -70.478 1.00 14.79 188 GLY A O 1
ATOM 1429 N N . VAL A 1 189 ? -20.667 -134.415 -68.971 1.00 13.40 189 VAL A N 1
ATOM 1430 C CA . VAL A 1 189 ? -21.975 -134.233 -68.358 1.00 13.70 189 VAL A CA 1
ATOM 1431 C C . VAL A 1 189 ? -22.123 -132.833 -67.760 1.00 13.36 189 VAL A C 1
ATOM 1432 O O . VAL A 1 189 ? -21.201 -132.313 -67.132 1.00 14.17 189 VAL A O 1
ATOM 1436 N N . ASP A 1 190 ? -23.282 -132.218 -67.958 1.00 12.80 190 ASP A N 1
ATOM 1437 C CA . ASP A 1 190 ? -23.488 -130.831 -67.532 1.00 12.87 190 ASP A CA 1
ATOM 1438 C C . ASP A 1 190 ? -23.525 -130.639 -66.019 1.00 12.73 190 ASP A C 1
ATOM 1439 O O . ASP A 1 190 ? -23.067 -129.614 -65.515 1.00 13.29 190 ASP A O 1
ATOM 1444 N N . VAL A 1 191 ? -24.119 -131.593 -65.305 1.00 12.16 191 VAL A N 1
ATOM 1445 C CA . VAL A 1 191 ? -24.329 -131.494 -63.871 1.00 11.94 191 VAL A CA 1
ATOM 1446 C C . VAL A 1 191 ? -24.036 -132.866 -63.270 1.00 11.30 191 VAL A C 1
ATOM 1447 O O . VAL A 1 191 ? -24.444 -133.884 -63.833 1.00 12.08 191 VAL A O 1
ATOM 1451 N N . LEU A 1 192 ? -23.378 -132.911 -62.118 1.00 12.10 192 LEU A N 1
ATOM 1452 C CA . LEU A 1 192 ? -22.960 -134.185 -61.560 1.00 12.32 192 LEU A CA 1
ATOM 1453 C C . LEU A 1 192 ? -22.618 -133.993 -60.101 1.00 12.33 192 LEU A C 1
ATOM 1454 O O . LEU A 1 192 ? -22.375 -132.861 -59.680 1.00 12.54 192 LEU A O 1
ATOM 1459 N N . PRO A 1 193 ? -22.486 -135.069 -59.330 1.00 12.18 193 PRO A N 1
ATOM 1460 C CA . PRO A 1 193 ? -22.711 -136.467 -59.693 1.00 12.32 193 PRO A CA 1
ATOM 1461 C C . PRO A 1 193 ? -23.721 -137.167 -58.780 1.00 11.90 193 PRO A C 1
ATOM 1462 O O . PRO A 1 193 ? -23.779 -138.402 -58.801 1.00 11.97 193 PRO A O 1
ATOM 1466 N N . HIS A 1 194 ? -24.471 -136.391 -57.997 1.00 11.85 194 HIS A N 1
ATOM 1467 C CA . HIS A 1 194 ? -25.424 -136.880 -57.005 1.00 12.36 194 HIS A CA 1
ATOM 1468 C C . HIS A 1 194 ? -24.721 -137.448 -55.751 1.00 12.57 194 HIS A C 1
ATOM 1469 O O . HIS A 1 194 ? -24.925 -136.932 -54.638 1.00 13.07 194 HIS A O 1
ATOM 1476 N N . ALA A 1 195 ? -23.926 -138.504 -55.941 1.00 12.88 195 ALA A N 1
ATOM 1477 C CA . ALA A 1 195 ? -23.031 -139.068 -54.922 1.00 13.75 195 ALA A CA 1
ATOM 1478 C C . ALA A 1 195 ? -23.669 -139.844 -53.785 1.00 13.98 195 ALA A C 1
ATOM 1479 O O . ALA A 1 195 ? -22.950 -140.360 -52.931 1.00 14.60 195 ALA A O 1
ATOM 1481 N N . LEU A 1 196 ? -24.995 -139.915 -53.758 1.00 13.84 196 LEU A N 1
ATOM 1482 C CA . LEU A 1 196 ? -25.730 -140.743 -52.796 1.00 14.37 196 LEU A CA 1
ATOM 1483 C C . LEU A 1 196 ? -25.133 -140.639 -51.392 1.00 14.80 196 LEU A C 1
ATOM 1484 O O . LEU A 1 196 ? -24.705 -141.632 -50.801 1.00 15.41 196 LEU A O 1
ATOM 1489 N N . ILE A 1 197 ? -25.099 -139.420 -50.865 1.00 15.35 197 ILE A N 1
ATOM 1490 C CA . ILE A 1 197 ? -24.556 -139.190 -49.532 1.00 15.49 197 ILE A CA 1
ATOM 1491 C C . ILE A 1 197 ? -25.701 -139.470 -48.560 1.00 16.10 197 ILE A C 1
ATOM 1492 O O . ILE A 1 197 ? -26.417 -138.573 -48.136 1.00 16.30 197 ILE A O 1
ATOM 1497 N N . ASN A 1 198 ? -25.878 -140.741 -48.217 1.00 16.97 198 ASN A N 1
ATOM 1498 C CA . ASN A 1 198 ? -27.051 -141.154 -47.460 1.00 17.75 198 ASN A CA 1
ATOM 1499 C C . ASN A 1 198 ? -26.747 -141.788 -46.095 1.00 18.29 198 ASN A C 1
ATOM 1500 O O . ASN A 1 198 ? -27.625 -142.428 -45.510 1.00 19.82 198 ASN A O 1
ATOM 1505 N N . ASN A 1 199 ? -25.509 -141.606 -45.635 1.00 18.66 199 ASN A N 1
ATOM 1506 C CA . ASN A 1 199 ? -25.024 -142.121 -44.346 1.00 19.80 199 ASN A CA 1
ATOM 1507 C C . ASN A 1 199 ? -24.242 -141.029 -43.650 1.00 19.91 199 ASN A C 1
ATOM 1508 O O . ASN A 1 199 ? -23.389 -140.400 -44.262 1.00 20.14 199 ASN A O 1
ATOM 1513 N N . VAL A 1 200 ? -24.500 -140.830 -42.358 1.00 19.47 200 VAL A N 1
ATOM 1514 C CA . VAL A 1 200 ? -23.758 -139.830 -41.604 1.00 20.14 200 VAL A CA 1
ATOM 1515 C C . VAL A 1 200 ? -22.297 -140.212 -41.334 1.00 21.47 200 VAL A C 1
ATOM 1516 O O . VAL A 1 200 ? -21.391 -139.466 -41.666 1.00 22.03 200 VAL A O 1
ATOM 1520 N N . GLU A 1 201 ? -22.057 -141.365 -40.732 1.00 23.49 201 GLU A N 1
ATOM 1521 C CA . GLU A 1 201 ? -20.680 -141.680 -40.332 1.00 24.56 201 GLU A CA 1
ATOM 1522 C C . GLU A 1 201 ? -19.725 -141.827 -41.512 1.00 24.81 201 GLU A C 1
ATOM 1523 O O . GLU A 1 201 ? -18.595 -141.315 -41.485 1.00 25.39 201 GLU A O 1
ATOM 1529 N N . GLU A 1 202 ? -20.187 -142.483 -42.569 1.00 24.33 202 GLU A N 1
ATOM 1530 C CA . GLU A 1 202 ? -19.276 -142.842 -43.649 1.00 23.64 202 GLU A CA 1
ATOM 1531 C C . GLU A 1 202 ? -19.342 -142.008 -44.905 1.00 22.73 202 GLU A C 1
ATOM 1532 O O . GLU A 1 202 ? -18.402 -142.033 -45.686 1.00 22.69 202 GLU A O 1
ATOM 1538 N N . LYS A 1 203 ? -20.443 -141.293 -45.117 1.00 21.85 203 LYS A N 1
ATOM 1539 C CA . LYS A 1 203 ? -20.602 -140.534 -46.356 1.00 20.84 203 LYS A CA 1
ATOM 1540 C C . LYS A 1 203 ? -20.562 -139.026 -46.101 1.00 20.22 203 LYS A C 1
ATOM 1541 O O . LYS A 1 203 ? -19.824 -138.306 -46.746 1.00 20.13 203 LYS A O 1
ATOM 1547 N N . LEU A 1 204 ? -21.324 -138.549 -45.126 1.00 20.00 204 LEU A N 1
ATOM 1548 C CA . LEU A 1 204 ? -21.296 -137.127 -44.817 1.00 19.99 204 LEU A CA 1
ATOM 1549 C C . LEU A 1 204 ? -20.156 -136.809 -43.865 1.00 20.21 204 LEU A C 1
ATOM 1550 O O . LEU A 1 204 ? -19.432 -135.832 -44.035 1.00 19.89 204 LEU A O 1
ATOM 1555 N N . GLY A 1 205 ? -20.013 -137.668 -42.863 1.00 20.89 205 GLY A N 1
ATOM 1556 C CA . GLY A 1 205 ? -19.078 -137.431 -41.782 1.00 21.38 205 GLY A CA 1
ATOM 1557 C C . GLY A 1 205 ? -19.870 -136.869 -40.614 1.00 21.96 205 GLY A C 1
ATOM 1558 O O . GLY A 1 205 ? -20.865 -136.173 -40.810 1.00 22.53 205 GLY A O 1
ATOM 1559 N N . PHE A 1 206 ? -19.438 -137.163 -39.394 1.00 21.97 206 PHE A N 1
ATOM 1560 C CA . PHE A 1 206 ? -20.155 -136.691 -38.210 1.00 22.19 206 PHE A CA 1
ATOM 1561 C C . PHE A 1 206 ? -20.146 -135.177 -38.091 1.00 21.85 206 PHE A C 1
ATOM 1562 O O . PHE A 1 206 ? -21.020 -134.598 -37.455 1.00 21.57 206 PHE A O 1
ATOM 1570 N N . LYS A 1 207 ? -19.160 -134.545 -38.710 1.00 21.72 207 LYS A N 1
ATOM 1571 C CA . LYS A 1 207 ? -19.062 -133.096 -38.718 1.00 22.19 207 LYS A CA 1
ATOM 1572 C C . LYS A 1 207 ? -19.083 -132.556 -40.142 1.00 21.57 207 LYS A C 1
ATOM 1573 O O . LYS A 1 207 ? -18.754 -131.397 -40.373 1.00 20.91 207 LYS A O 1
ATOM 1579 N N . GLY A 1 208 ? -19.455 -133.416 -41.089 1.00 21.38 208 GLY A N 1
ATOM 1580 C CA . GLY A 1 208 ? -19.522 -133.027 -42.487 1.00 21.33 208 GLY A CA 1
ATOM 1581 C C . GLY A 1 208 ? -18.176 -133.039 -43.182 1.00 21.46 208 GLY A C 1
ATOM 1582 O O . GLY A 1 208 ? -18.059 -132.583 -44.322 1.00 20.69 208 GLY A O 1
ATOM 1583 N N . GLU A 1 209 ? -17.157 -133.567 -42.504 1.00 22.05 209 GLU A N 1
ATOM 1584 C CA . GLU A 1 209 ? -15.800 -133.572 -43.034 1.00 22.39 209 GLU A CA 1
ATOM 1585 C C . GLU A 1 209 ? -15.620 -134.499 -44.244 1.00 21.89 209 GLU A C 1
ATOM 1586 O O . GLU A 1 209 ? -14.843 -134.197 -45.146 1.00 22.18 209 GLU A O 1
ATOM 1592 N N . LYS A 1 210 ? -16.311 -135.631 -44.247 1.00 21.70 210 LYS A N 1
ATOM 1593 C CA . LYS A 1 210 ? -16.201 -136.552 -45.376 1.00 21.61 210 LYS A CA 1
ATOM 1594 C C . LYS A 1 210 ? -16.777 -135.898 -46.640 1.00 21.02 210 LYS A C 1
ATOM 1595 O O . LYS A 1 210 ? -16.147 -135.909 -47.693 1.00 20.57 210 LYS A O 1
ATOM 1601 N N . LEU A 1 211 ? -17.952 -135.291 -46.528 1.00 20.24 211 LEU A N 1
ATOM 1602 C CA . LEU A 1 211 ? -18.535 -134.624 -47.684 1.00 19.90 211 LEU A CA 1
ATOM 1603 C C . LEU A 1 211 ? -17.646 -133.470 -48.121 1.00 20.23 211 LEU A C 1
ATOM 1604 O O . LEU A 1 211 ? -17.472 -133.228 -49.307 1.00 20.13 211 LEU A O 1
ATOM 1609 N N . ARG A 1 212 ? -17.066 -132.748 -47.169 1.00 20.76 212 ARG A N 1
ATOM 1610 C CA . ARG A 1 212 ? -16.174 -131.653 -47.518 1.00 21.19 212 ARG A CA 1
ATOM 1611 C C . ARG A 1 212 ? -15.021 -132.156 -48.384 1.00 21.40 212 ARG A C 1
ATOM 1612 O O . ARG A 1 212 ? -14.702 -131.578 -49.426 1.00 21.85 212 ARG A O 1
ATOM 1620 N N . GLU A 1 213 ? -14.421 -133.253 -47.945 1.00 21.57 213 GLU A N 1
ATOM 1621 C CA . GLU A 1 213 ? -13.296 -133.848 -48.642 1.00 21.94 213 GLU A CA 1
ATOM 1622 C C . GLU A 1 213 ? -13.734 -134.393 -50.002 1.00 20.88 213 GLU A C 1
ATOM 1623 O O . GLU A 1 213 ? -12.984 -134.327 -50.972 1.00 20.79 213 GLU A O 1
ATOM 1629 N N . TYR A 1 214 ? -14.958 -134.905 -50.072 1.00 19.44 214 TYR A N 1
ATOM 1630 C CA . TYR A 1 214 ? -15.481 -135.391 -51.343 1.00 18.87 214 TYR A CA 1
ATOM 1631 C C . TYR A 1 214 ? -15.680 -134.259 -52.360 1.00 18.57 214 TYR A C 1
ATOM 1632 O O . TYR A 1 214 ? -15.347 -134.411 -53.538 1.00 17.95 214 TYR A O 1
ATOM 1641 N N . VAL A 1 215 ? -16.223 -133.123 -51.925 1.00 18.57 215 VAL A N 1
ATOM 1642 C CA . VAL A 1 215 ? -16.438 -132.017 -52.845 1.00 19.06 215 VAL A CA 1
ATOM 1643 C C . VAL A 1 215 ? -15.102 -131.564 -53.420 1.00 19.45 215 VAL A C 1
ATOM 1644 O O . VAL A 1 215 ? -14.992 -131.261 -54.609 1.00 19.37 215 VAL A O 1
ATOM 1648 N N . ARG A 1 216 ? -14.081 -131.518 -52.568 1.00 20.13 216 ARG A N 1
ATOM 1649 C CA . ARG A 1 216 ? -12.753 -131.115 -53.005 1.00 20.56 216 ARG A CA 1
ATOM 1650 C C . ARG A 1 216 ? -12.191 -132.124 -54.000 1.00 19.82 216 ARG A C 1
ATOM 1651 O O . ARG A 1 216 ? -11.607 -131.748 -55.020 1.00 19.68 216 ARG A O 1
ATOM 1659 N N . TRP A 1 217 ? -12.365 -133.405 -53.691 1.00 19.52 217 TRP A N 1
ATOM 1660 C CA . TRP A 1 217 ? -11.906 -134.460 -54.579 1.00 19.16 217 TRP A CA 1
ATOM 1661 C C . TRP A 1 217 ? -12.604 -134.320 -55.927 1.00 18.79 217 TRP A C 1
ATOM 1662 O O . TRP A 1 217 ? -11.990 -134.454 -56.980 1.00 18.73 217 TRP A O 1
ATOM 1673 N N . LEU A 1 218 ? -13.900 -134.037 -55.869 1.00 18.27 218 LEU A N 1
ATOM 1674 C CA . LEU A 1 218 ? -14.738 -133.918 -57.052 1.00 17.94 218 LEU A CA 1
ATOM 1675 C C . LEU A 1 218 ? -14.313 -132.759 -57.948 1.00 17.99 218 LEU A C 1
ATOM 1676 O O . LEU A 1 218 ? -14.090 -132.937 -59.147 1.00 17.32 218 LEU A O 1
ATOM 1681 N N . SER A 1 219 ? -14.185 -131.568 -57.376 1.00 18.63 219 SER A N 1
ATOM 1682 C CA . SER A 1 219 ? -13.754 -130.428 -58.177 1.00 19.30 219 SER A CA 1
ATOM 1683 C C . SER A 1 219 ? -12.317 -130.626 -58.688 1.00 19.98 219 SER A C 1
ATOM 1684 O O . SER A 1 219 ? -12.014 -130.291 -59.831 1.00 19.96 219 SER A O 1
ATOM 1687 N N . ASP A 1 220 ? -11.445 -131.183 -57.852 1.00 20.58 220 ASP A N 1
ATOM 1688 C CA . ASP A 1 220 ? -10.078 -131.489 -58.287 1.00 21.27 220 ASP A CA 1
ATOM 1689 C C . ASP A 1 220 ? -10.095 -132.440 -59.491 1.00 20.80 220 ASP A C 1
ATOM 1690 O O . ASP A 1 220 ? -9.360 -132.248 -60.457 1.00 21.01 220 ASP A O 1
ATOM 1695 N N . ARG A 1 221 ? -10.938 -133.470 -59.424 1.00 20.14 221 ARG A N 1
ATOM 1696 C CA . ARG A 1 221 ? -10.993 -134.482 -60.470 1.00 19.71 221 ARG A CA 1
ATOM 1697 C C . ARG A 1 221 ? -11.443 -133.874 -61.783 1.00 19.49 221 ARG A C 1
ATOM 1698 O O . ARG A 1 221 ? -10.885 -134.165 -62.838 1.00 19.16 221 ARG A O 1
ATOM 1706 N N . ILE A 1 222 ? -12.471 -133.037 -61.711 1.00 19.36 222 ILE A N 1
ATOM 1707 C CA . ILE A 1 222 ? -12.988 -132.346 -62.884 1.00 19.65 222 ILE A CA 1
ATOM 1708 C C . ILE A 1 222 ? -11.912 -131.449 -63.489 1.00 21.04 222 ILE A C 1
ATOM 1709 O O . ILE A 1 222 ? -11.661 -131.510 -64.688 1.00 21.17 222 ILE A O 1
ATOM 1714 N N . LEU A 1 223 ? -11.278 -130.628 -62.656 1.00 22.87 223 LEU A N 1
ATOM 1715 C CA . LEU A 1 223 ? -10.257 -129.704 -63.142 1.00 24.51 223 LEU A CA 1
ATOM 1716 C C . LEU A 1 223 ? -9.034 -130.445 -63.684 1.00 25.30 223 LEU A C 1
ATOM 1717 O O . LEU A 1 223 ? -8.397 -129.975 -64.627 1.00 25.91 223 LEU A O 1
ATOM 1722 N N . SER A 1 224 ? -8.729 -131.611 -63.120 1.00 26.09 224 SER A N 1
ATOM 1723 C CA . SER A 1 224 ? -7.587 -132.416 -63.568 1.00 26.81 224 SER A CA 1
ATOM 1724 C C . SER A 1 224 ? -7.847 -133.179 -64.872 1.00 27.05 224 SER A C 1
ATOM 1725 O O . SER A 1 224 ? -7.015 -133.174 -65.782 1.00 27.38 224 SER A O 1
ATOM 1728 N N . LEU A 1 225 ? -9.001 -133.837 -64.960 1.00 26.96 225 LEU A N 1
ATOM 1729 C CA . LEU A 1 225 ? -9.304 -134.716 -66.092 1.00 27.25 225 LEU A CA 1
ATOM 1730 C C . LEU A 1 225 ? -9.916 -134.046 -67.325 1.00 27.31 225 LEU A C 1
ATOM 1731 O O . LEU A 1 225 ? -9.819 -134.584 -68.429 1.00 26.98 225 LEU A O 1
ATOM 1736 N N . ARG A 1 226 ? -10.551 -132.890 -67.162 1.00 27.69 226 ARG A N 1
ATOM 1737 C CA . ARG A 1 226 ? -11.240 -132.273 -68.294 1.00 28.43 226 ARG A CA 1
ATOM 1738 C C . ARG A 1 226 ? -10.295 -132.003 -69.465 1.00 29.43 226 ARG A C 1
ATOM 1739 O O . ARG A 1 226 ? -9.148 -131.592 -69.267 1.00 29.38 226 ARG A O 1
ATOM 1747 N N . SER A 1 227 ? -10.799 -132.223 -70.678 1.00 30.77 227 SER A N 1
ATOM 1748 C CA . SER A 1 227 ? -10.007 -132.060 -71.902 1.00 31.96 227 SER A CA 1
ATOM 1749 C C . SER A 1 227 ? -9.903 -130.608 -72.384 1.00 32.68 227 SER A C 1
ATOM 1750 O O . SER A 1 227 ? -9.146 -130.314 -73.310 1.00 33.19 227 SER A O 1
ATOM 1753 N N . SER A 1 228 ? -10.660 -129.704 -71.772 1.00 33.15 228 SER A N 1
ATOM 1754 C CA . SER A 1 228 ? -10.582 -128.288 -72.119 1.00 33.35 228 SER A CA 1
ATOM 1755 C C . SER A 1 228 ? -11.089 -127.458 -70.940 1.00 33.11 228 SER A C 1
ATOM 1756 O O . SER A 1 228 ? -11.959 -127.911 -70.192 1.00 32.86 228 SER A O 1
ATOM 1759 N N . PRO A 1 229 ? -10.534 -126.262 -70.750 1.00 32.61 229 PRO A N 1
ATOM 1760 C CA . PRO A 1 229 ? -10.960 -125.386 -69.655 1.00 32.09 229 PRO A CA 1
ATOM 1761 C C . PRO A 1 229 ? -12.359 -124.843 -69.881 1.00 31.18 229 PRO A C 1
ATOM 1762 O O . PRO A 1 229 ? -12.890 -124.126 -69.037 1.00 31.81 229 PRO A O 1
ATOM 1766 N N . ARG A 1 230 ? -12.946 -125.181 -71.021 1.00 29.89 230 ARG A N 1
ATOM 1767 C CA . ARG A 1 230 ? -14.307 -124.777 -71.327 1.00 28.95 230 ARG A CA 1
ATOM 1768 C C . ARG A 1 230 ? -15.310 -125.614 -70.526 1.00 26.90 230 ARG A C 1
ATOM 1769 O O . ARG A 1 230 ? -16.459 -125.209 -70.363 1.00 26.91 230 ARG A O 1
ATOM 1777 N N . TYR A 1 231 ? -14.874 -126.771 -70.029 1.00 24.23 231 TYR A N 1
ATOM 1778 C CA . TYR A 1 231 ? -15.760 -127.657 -69.264 1.00 22.31 231 TYR A CA 1
ATOM 1779 C C . TYR A 1 231 ? -15.871 -127.173 -67.827 1.00 21.22 231 TYR A C 1
ATOM 1780 O O . TYR A 1 231 ? -14.943 -127.324 -67.043 1.00 20.99 231 TYR A O 1
ATOM 1789 N N . HIS A 1 232 ? -17.038 -126.630 -67.490 1.00 20.07 232 HIS A N 1
ATOM 1790 C CA . HIS A 1 232 ? -17.278 -125.999 -66.198 1.00 19.60 232 HIS A CA 1
ATOM 1791 C C . HIS A 1 232 ? -18.644 -126.463 -65.704 1.00 18.33 232 HIS A C 1
ATOM 1792 O O . HIS A 1 232 ? -19.608 -125.690 -65.697 1.00 18.19 232 HIS A O 1
ATOM 1799 N N . PRO A 1 233 ? -18.749 -127.726 -65.308 1.00 16.84 233 PRO A N 1
ATOM 1800 C CA . PRO A 1 233 ? -20.051 -128.266 -64.912 1.00 16.02 233 PRO A CA 1
ATOM 1801 C C . PRO A 1 233 ? -20.522 -127.768 -63.558 1.00 15.72 233 PRO A C 1
ATOM 1802 O O . PRO A 1 233 ? -19.770 -127.195 -62.776 1.00 16.60 233 PRO A O 1
ATOM 1806 N N . THR A 1 234 ? -21.796 -128.008 -63.296 1.00 14.52 234 THR A N 1
ATOM 1807 C CA . THR A 1 234 ? -22.386 -127.712 -61.997 1.00 14.43 234 THR A CA 1
ATOM 1808 C C . THR A 1 234 ? -22.336 -128.948 -61.119 1.00 13.75 234 THR A C 1
ATOM 1809 O O . THR A 1 234 ? -22.530 -130.063 -61.603 1.00 13.49 234 THR A O 1
ATOM 1813 N N . LEU A 1 235 ? -22.063 -128.749 -59.834 1.00 13.76 235 LEU A N 1
ATOM 1814 C CA . LEU A 1 235 ? -22.048 -129.833 -58.862 1.00 13.58 235 LEU A CA 1
ATOM 1815 C C . LEU A 1 235 ? -23.388 -129.886 -58.148 1.00 13.07 235 LEU A C 1
ATOM 1816 O O . LEU A 1 235 ? -23.919 -128.865 -57.723 1.00 13.76 235 LEU A O 1
ATOM 1821 N N . HIS A 1 236 ? -23.941 -131.086 -58.028 1.00 12.93 236 HIS A N 1
ATOM 1822 C CA . HIS A 1 236 ? -25.247 -131.283 -57.406 1.00 12.32 236 HIS A CA 1
ATOM 1823 C C . HIS A 1 236 ? -25.116 -132.583 -56.633 1.00 12.18 236 HIS A C 1
ATOM 1824 O O . HIS A 1 236 ? -24.873 -133.646 -57.208 1.00 12.61 236 HIS A O 1
ATOM 1831 N N . ILE A 1 237 ? -25.220 -132.476 -55.315 1.00 12.50 237 ILE A N 1
ATOM 1832 C CA . ILE A 1 237 ? -25.036 -133.599 -54.416 1.00 12.94 237 ILE A CA 1
ATOM 1833 C C . ILE A 1 237 ? -26.260 -133.736 -53.527 1.00 12.79 237 ILE A C 1
ATOM 1834 O O . ILE A 1 237 ? -26.746 -132.752 -52.982 1.00 12.87 237 ILE A O 1
ATOM 1839 N N . ASP A 1 238 ? -26.769 -134.963 -53.419 1.00 12.76 238 ASP A N 1
ATOM 1840 C CA . ASP A 1 238 ? -27.954 -135.272 -52.623 1.00 13.15 238 ASP A CA 1
ATOM 1841 C C . ASP A 1 238 ? -27.510 -135.904 -51.316 1.00 13.38 238 ASP A C 1
ATOM 1842 O O . ASP A 1 238 ? -26.826 -136.944 -51.304 1.00 13.55 238 ASP A O 1
ATOM 1847 N N . VAL A 1 239 ? -27.912 -135.279 -50.216 1.00 13.46 239 VAL A N 1
ATOM 1848 C CA . VAL A 1 239 ? -27.480 -135.712 -48.891 1.00 13.90 239 VAL A CA 1
ATOM 1849 C C . VAL A 1 239 ? -28.553 -136.366 -48.030 1.00 14.03 239 VAL A C 1
ATOM 1850 O O . VAL A 1 239 ? -28.312 -136.649 -46.861 1.00 14.25 239 VAL A O 1
ATOM 1854 N N . TYR A 1 240 ? -29.733 -136.614 -48.582 1.00 14.73 240 TYR A N 1
ATOM 1855 C CA . TYR A 1 240 ? -30.729 -137.439 -47.897 1.00 15.28 240 TYR A CA 1
ATOM 1856 C C . TYR A 1 240 ? -30.969 -137.065 -46.448 1.00 15.40 240 TYR A C 1
ATOM 1857 O O . TYR A 1 240 ? -31.111 -137.941 -45.586 1.00 16.17 240 TYR A O 1
ATOM 1866 N N . GLY A 1 241 ? -31.060 -135.765 -46.193 1.00 15.28 241 GLY A N 1
ATOM 1867 C CA . GLY A 1 241 ? -31.359 -135.251 -44.868 1.00 15.24 241 GLY A CA 1
ATOM 1868 C C . GLY A 1 241 ? -30.244 -135.358 -43.853 1.00 15.24 241 GLY A C 1
ATOM 1869 O O . GLY A 1 241 ? -30.436 -134.964 -42.697 1.00 15.66 241 GLY A O 1
ATOM 1870 N N . THR A 1 242 ? -29.073 -135.841 -44.255 1.00 15.27 242 THR A N 1
ATOM 1871 C CA . THR A 1 242 ? -28.020 -136.105 -43.265 1.00 15.27 242 THR A CA 1
ATOM 1872 C C . THR A 1 242 ? -27.443 -134.853 -42.625 1.00 15.44 242 THR A C 1
ATOM 1873 O O . THR A 1 242 ? -27.002 -134.904 -41.480 1.00 15.68 242 THR A O 1
ATOM 1877 N N . ILE A 1 243 ? -27.433 -133.732 -43.335 1.00 15.67 243 ILE A N 1
ATOM 1878 C CA . ILE A 1 243 ? -26.914 -132.497 -42.758 1.00 15.41 243 ILE A CA 1
ATOM 1879 C C . ILE A 1 243 ? -27.763 -132.081 -41.553 1.00 16.09 243 ILE A C 1
ATOM 1880 O O . ILE A 1 243 ? -27.222 -131.696 -40.514 1.00 16.13 243 ILE A O 1
ATOM 1885 N N . GLY A 1 244 ? -29.079 -132.203 -41.660 1.00 15.94 244 GLY A N 1
ATOM 1886 C CA . GLY A 1 244 ? -29.957 -131.899 -40.536 1.00 16.69 244 GLY A CA 1
ATOM 1887 C C . GLY A 1 244 ? -29.646 -132.761 -39.324 1.00 17.76 244 GLY A C 1
ATOM 1888 O O . GLY A 1 244 ? -29.706 -132.289 -38.178 1.00 18.70 244 GLY A O 1
ATOM 1889 N N . LEU A 1 245 ? -29.304 -134.023 -39.568 1.00 18.37 245 LEU A N 1
ATOM 1890 C CA . LEU A 1 245 ? -29.023 -134.945 -38.472 1.00 18.90 245 LEU A CA 1
ATOM 1891 C C . LEU A 1 245 ? -27.802 -134.562 -37.654 1.00 19.39 245 LEU A C 1
ATOM 1892 O O . LEU A 1 245 ? -27.813 -134.744 -36.432 1.00 19.84 245 LEU A O 1
ATOM 1897 N N . ILE A 1 246 ? -26.764 -134.021 -38.279 1.00 19.84 246 ILE A N 1
ATOM 1898 C CA . ILE A 1 246 ? -25.545 -133.693 -37.543 1.00 20.39 246 ILE A CA 1
ATOM 1899 C C . ILE A 1 246 ? -25.577 -132.313 -36.920 1.00 21.37 246 ILE A C 1
ATOM 1900 O O . ILE A 1 246 ? -24.734 -132.006 -36.084 1.00 22.29 246 ILE A O 1
ATOM 1905 N N . PHE A 1 247 ? -26.551 -131.484 -37.292 1.00 21.71 247 PHE A N 1
ATOM 1906 C CA . PHE A 1 247 ? -26.631 -130.139 -36.723 1.00 22.39 247 PHE A CA 1
ATOM 1907 C C . PHE A 1 247 ? -27.897 -129.892 -35.906 1.00 23.11 247 PHE A C 1
ATOM 1908 O O . PHE A 1 247 ? -28.410 -128.771 -35.855 1.00 23.08 247 PHE A O 1
ATOM 1916 N N . ASP A 1 248 ? -28.413 -130.937 -35.275 1.00 24.24 248 ASP A N 1
ATOM 1917 C CA . ASP A 1 248 ? -29.551 -130.780 -34.373 1.00 25.01 248 ASP A CA 1
ATOM 1918 C C . ASP A 1 248 ? -30.781 -130.157 -35.063 1.00 24.67 248 ASP A C 1
ATOM 1919 O O . ASP A 1 248 ? -31.584 -129.493 -34.410 1.00 24.91 248 ASP A O 1
ATOM 1932 N N . ASP A 1 250 ? -30.975 -127.650 -36.839 1.00 22.01 250 ASP A N 1
ATOM 1933 C CA . ASP A 1 250 ? -30.875 -126.202 -36.723 1.00 21.97 250 ASP A CA 1
ATOM 1934 C C . ASP A 1 250 ? -30.613 -125.632 -38.112 1.00 21.45 250 ASP A C 1
ATOM 1935 O O . ASP A 1 250 ? -29.520 -125.807 -38.646 1.00 20.91 250 ASP A O 1
ATOM 1940 N N . PRO A 1 251 ? -31.583 -124.931 -38.695 1.00 20.97 251 PRO A N 1
ATOM 1941 C CA . PRO A 1 251 ? -31.415 -124.435 -40.070 1.00 21.00 251 PRO A CA 1
ATOM 1942 C C . PRO A 1 251 ? -30.217 -123.510 -40.229 1.00 21.19 251 PRO A C 1
ATOM 1943 O O . PRO A 1 251 ? -29.568 -123.488 -41.278 1.00 20.92 251 PRO A O 1
ATOM 1947 N N . VAL A 1 252 ? -29.935 -122.727 -39.199 1.00 21.76 252 VAL A N 1
ATOM 1948 C CA . VAL A 1 252 ? -28.807 -121.816 -39.233 1.00 22.06 252 VAL A CA 1
ATOM 1949 C C . VAL A 1 252 ? -27.464 -122.562 -39.285 1.00 21.79 252 VAL A C 1
ATOM 1950 O O . VAL A 1 252 ? -26.589 -122.216 -40.079 1.00 22.26 252 VAL A O 1
ATOM 1954 N N . ARG A 1 253 ? -27.306 -123.595 -38.463 1.00 21.63 253 ARG A N 1
ATOM 1955 C CA . ARG A 1 253 ? -26.067 -124.370 -38.464 1.00 21.58 253 ARG A CA 1
ATOM 1956 C C . ARG A 1 253 ? -25.952 -125.152 -39.775 1.00 20.70 253 ARG A C 1
ATOM 1957 O O . ARG A 1 253 ? -24.863 -125.319 -40.318 1.00 20.75 253 ARG A O 1
ATOM 1965 N N . CYS A 1 254 ? -27.089 -125.619 -40.278 1.00 19.72 254 CYS A N 1
ATOM 1966 C CA . CYS A 1 254 ? -27.118 -126.320 -41.554 1.00 19.39 254 CYS A CA 1
ATOM 1967 C C . CYS A 1 254 ? -26.626 -125.387 -42.653 1.00 19.33 254 CYS A C 1
ATOM 1968 O O . CYS A 1 254 ? -25.767 -125.759 -43.459 1.00 18.50 254 CYS A O 1
ATOM 1971 N N . ALA A 1 255 ? -27.153 -124.168 -42.671 1.00 19.65 255 ALA A N 1
ATOM 1972 C CA . ALA A 1 255 ? -26.779 -123.193 -43.690 1.00 20.00 255 ALA A CA 1
ATOM 1973 C C . ALA A 1 255 ? -25.305 -122.824 -43.595 1.00 20.63 255 ALA A C 1
ATOM 1974 O O . ALA A 1 255 ? -24.629 -122.689 -44.604 1.00 20.65 255 ALA A O 1
ATOM 1976 N N . GLU A 1 256 ? -24.801 -122.662 -42.375 1.00 21.42 256 GLU A N 1
ATOM 1977 C CA . GLU A 1 256 ? -23.391 -122.351 -42.193 1.00 22.32 256 GLU A CA 1
ATOM 1978 C C . GLU A 1 256 ? -22.520 -123.421 -42.838 1.00 21.69 256 GLU A C 1
ATOM 1979 O O . GLU A 1 256 ? -21.562 -123.114 -43.544 1.00 21.84 256 GLU A O 1
ATOM 1985 N N . TYR A 1 257 ? -22.842 -124.682 -42.567 1.00 21.05 257 TYR A N 1
ATOM 1986 C CA . TYR A 1 257 ? -22.068 -125.788 -43.113 1.00 20.68 257 TYR A CA 1
ATOM 1987 C C . TYR A 1 257 ? -22.168 -125.837 -44.640 1.00 19.97 257 TYR A C 1
ATOM 1988 O O . TYR A 1 257 ? -21.167 -125.976 -45.333 1.00 19.90 257 TYR A O 1
ATOM 1997 N N . ILE A 1 258 ? -23.387 -125.740 -45.156 1.00 19.45 258 ILE A N 1
ATOM 1998 C CA . ILE A 1 258 ? -23.599 -125.772 -46.601 1.00 19.32 258 ILE A CA 1
ATOM 1999 C C . ILE A 1 258 ? -22.810 -124.649 -47.269 1.00 19.98 258 ILE A C 1
ATOM 2000 O O . ILE A 1 258 ? -22.147 -124.857 -48.279 1.00 19.70 258 ILE A O 1
ATOM 2005 N N . ALA A 1 259 ? -22.863 -123.453 -46.695 1.00 20.37 259 ALA A N 1
ATOM 2006 C CA . ALA A 1 259 ? -22.129 -122.323 -47.256 1.00 20.76 259 ALA A CA 1
ATOM 2007 C C . ALA A 1 259 ? -20.620 -122.587 -47.273 1.00 21.45 259 ALA A C 1
ATOM 2008 O O . ALA A 1 259 ? -19.912 -122.171 -48.196 1.00 21.85 259 ALA A O 1
ATOM 2010 N N . SER A 1 260 ? -20.131 -123.283 -46.248 1.00 21.96 260 SER A N 1
ATOM 2011 C CA . SER A 1 260 ? -18.708 -123.580 -46.136 1.00 22.23 260 SER A CA 1
ATOM 2012 C C . SER A 1 260 ? -18.207 -124.515 -47.234 1.00 21.84 260 SER A C 1
ATOM 2013 O O . SER A 1 260 ? -17.006 -124.614 -47.471 1.00 22.63 260 SER A O 1
ATOM 2016 N N . LEU A 1 261 ? -19.122 -125.210 -47.905 1.00 21.22 261 LEU A N 1
ATOM 2017 C CA . LEU A 1 261 ? -18.724 -126.113 -48.977 1.00 20.64 261 LEU A CA 1
ATOM 2018 C C . LEU A 1 261 ? -18.391 -125.375 -50.271 1.00 20.54 261 LEU A C 1
ATOM 2019 O O . LEU A 1 261 ? -17.735 -125.941 -51.144 1.00 20.82 261 LEU A O 1
ATOM 2024 N N . GLU A 1 262 ? -18.818 -124.121 -50.407 1.00 20.65 262 GLU A N 1
ATOM 2025 C CA . GLU A 1 262 ? -18.606 -123.406 -51.661 1.00 21.36 262 GLU A CA 1
ATOM 2026 C C . GLU A 1 262 ? -17.140 -123.375 -52.064 1.00 21.79 262 GLU A C 1
ATOM 2027 O O . GLU A 1 262 ? -16.811 -123.566 -53.229 1.00 22.07 262 GLU A O 1
ATOM 2033 N N . LYS A 1 263 ? -16.257 -123.121 -51.103 1.00 22.32 263 LYS A N 1
ATOM 2034 C CA . LYS A 1 263 ? -14.829 -123.053 -51.400 1.00 22.65 263 LYS A CA 1
ATOM 2035 C C . LYS A 1 263 ? -14.297 -124.351 -51.997 1.00 22.65 263 LYS A C 1
ATOM 2036 O O . LYS A 1 263 ? -13.410 -124.327 -52.851 1.00 23.36 263 LYS A O 1
ATOM 2038 N N . GLU A 1 264 ? -14.841 -125.480 -51.558 1.00 22.41 264 GLU A N 1
ATOM 2039 C CA . GLU A 1 264 ? -14.351 -126.781 -52.000 1.00 22.37 264 GLU A CA 1
ATOM 2040 C C . GLU A 1 264 ? -14.700 -127.049 -53.472 1.00 21.65 264 GLU A C 1
ATOM 2041 O O . GLU A 1 264 ? -14.084 -127.901 -54.111 1.00 21.30 264 GLU A O 1
ATOM 2047 N N . ALA A 1 265 ? -15.668 -126.303 -54.000 1.00 21.21 265 ALA A N 1
ATOM 2048 C CA . ALA A 1 265 ? -16.118 -126.483 -55.381 1.00 21.04 265 ALA A CA 1
ATOM 2049 C C . ALA A 1 265 ? -15.221 -125.785 -56.405 1.00 21.29 265 ALA A C 1
ATOM 2050 O O . ALA A 1 265 ? -15.389 -125.983 -57.610 1.00 20.49 265 ALA A O 1
ATOM 2052 N N . GLN A 1 266 ? -14.287 -124.957 -55.927 1.00 21.43 266 GLN A N 1
ATOM 2053 C CA . GLN A 1 266 ? -13.321 -124.268 -56.790 1.00 21.81 266 GLN A CA 1
ATOM 2054 C C . GLN A 1 266 ? -13.947 -123.542 -57.985 1.00 21.44 266 GLN A C 1
ATOM 2055 O O . GLN A 1 266 ? -13.465 -123.646 -59.114 1.00 22.16 266 GLN A O 1
ATOM 2061 N N . GLY A 1 267 ? -15.022 -122.804 -57.737 1.00 20.92 267 GLY A N 1
ATOM 2062 C CA . GLY A 1 267 ? -15.644 -122.012 -58.781 1.00 20.85 267 GLY A CA 1
ATOM 2063 C C . GLY A 1 267 ? -16.787 -122.680 -59.533 1.00 20.26 267 GLY A C 1
ATOM 2064 O O . GLY A 1 267 ? -17.501 -122.021 -60.276 1.00 20.70 267 GLY A O 1
ATOM 2065 N N . LEU A 1 268 ? -16.957 -123.987 -59.352 1.00 19.53 268 LEU A N 1
ATOM 2066 C CA . LEU A 1 268 ? -18.056 -124.708 -59.984 1.00 18.43 268 LEU A CA 1
ATOM 2067 C C . LEU A 1 268 ? -19.304 -124.462 -59.141 1.00 17.74 268 LEU A C 1
ATOM 2068 O O . LEU A 1 268 ? -19.239 -124.573 -57.922 1.00 18.73 268 LEU A O 1
ATOM 2073 N N . PRO A 1 269 ? -20.436 -124.126 -59.757 1.00 17.01 269 PRO A N 1
ATOM 2074 C CA . PRO A 1 269 ? -21.660 -123.902 -58.981 1.00 16.89 269 PRO A CA 1
ATOM 2075 C C . PRO A 1 269 ? -22.020 -125.134 -58.176 1.00 15.99 269 PRO A C 1
ATOM 2076 O O . PRO A 1 269 ? -21.822 -126.248 -58.660 1.00 15.94 269 PRO A O 1
ATOM 2080 N N . LEU A 1 270 ? -22.528 -124.939 -56.968 1.00 15.41 270 LEU A N 1
ATOM 2081 C CA . LEU A 1 270 ? -22.844 -126.045 -56.084 1.00 14.97 270 LEU A CA 1
ATOM 2082 C C . LEU A 1 270 ? -24.298 -126.018 -55.650 1.00 14.31 270 LEU A C 1
ATOM 2083 O O . LEU A 1 270 ? -24.830 -124.983 -55.245 1.00 14.38 270 LEU A O 1
ATOM 2088 N N . TYR A 1 271 ? -24.925 -127.191 -55.757 1.00 13.49 271 TYR A N 1
ATOM 2089 C CA . TYR A 1 271 ? -26.281 -127.420 -55.303 1.00 13.20 271 TYR A CA 1
ATOM 2090 C C . TYR A 1 271 ? -26.279 -128.580 -54.313 1.00 12.89 271 TYR A C 1
ATOM 2091 O O . TYR A 1 271 ? -25.638 -129.610 -54.567 1.00 13.13 271 TYR A O 1
ATOM 2100 N N . ILE A 1 272 ? -27.001 -128.413 -53.205 1.00 13.06 272 ILE A N 1
ATOM 2101 C CA . ILE A 1 272 ? -27.163 -129.477 -52.223 1.00 13.22 272 ILE A CA 1
ATOM 2102 C C . ILE A 1 272 ? -28.638 -129.835 -52.140 1.00 12.43 272 ILE A C 1
ATOM 2103 O O . ILE A 1 272 ? -29.468 -128.999 -51.803 1.00 13.46 272 ILE A O 1
ATOM 2108 N N . GLU A 1 273 ? -28.953 -131.074 -52.494 1.00 12.40 273 GLU A N 1
ATOM 2109 C CA . GLU A 1 273 ? -30.326 -131.558 -52.479 1.00 12.43 273 GLU A CA 1
ATOM 2110 C C . GLU A 1 273 ? -30.639 -132.280 -51.177 1.00 12.72 273 GLU A C 1
ATOM 2111 O O . GLU A 1 273 ? -29.803 -133.013 -50.644 1.00 13.49 273 GLU A O 1
ATOM 2117 N N . GLY A 1 274 ? -31.843 -132.054 -50.674 1.00 13.41 274 GLY A N 1
ATOM 2118 C CA . GLY A 1 274 ? -32.300 -132.714 -49.468 1.00 14.09 274 GLY A CA 1
ATOM 2119 C C . GLY A 1 274 ? -31.443 -132.479 -48.238 1.00 14.52 274 GLY A C 1
ATOM 2120 O O . GLY A 1 274 ? -31.069 -133.421 -47.559 1.00 14.84 274 GLY A O 1
ATOM 2121 N N . PRO A 1 275 ? -31.119 -131.239 -47.904 1.00 14.80 275 PRO A N 1
ATOM 2122 C CA . PRO A 1 275 ? -30.241 -131.020 -46.749 1.00 15.01 275 PRO A CA 1
ATOM 2123 C C . PRO A 1 275 ? -30.806 -131.550 -45.427 1.00 15.20 275 PRO A C 1
ATOM 2124 O O . PRO A 1 275 ? -30.027 -132.012 -44.584 1.00 15.74 275 PRO A O 1
ATOM 2128 N N . VAL A 1 276 ? -32.123 -131.483 -45.267 1.00 15.23 276 VAL A N 1
ATOM 2129 C CA . VAL A 1 276 ? -32.792 -131.941 -44.058 1.00 16.20 276 VAL A CA 1
ATOM 2130 C C . VAL A 1 276 ? -34.036 -132.710 -44.450 1.00 16.89 276 VAL A C 1
ATOM 2131 O O . VAL A 1 276 ? -34.532 -132.569 -45.566 1.00 18.10 276 VAL A O 1
ATOM 2135 N N . ASP A 1 277 ? -34.515 -133.563 -43.553 1.00 16.69 277 ASP A N 1
ATOM 2136 C CA . ASP A 1 277 ? -35.783 -134.253 -43.738 1.00 17.31 277 ASP A CA 1
ATOM 2137 C C . ASP A 1 277 ? -36.594 -134.074 -42.455 1.00 17.59 277 ASP A C 1
ATOM 2138 O O . ASP A 1 277 ? -36.380 -134.778 -41.462 1.00 18.17 277 ASP A O 1
ATOM 2143 N N . ALA A 1 278 ? -37.525 -133.129 -42.483 1.00 18.37 278 ALA A N 1
ATOM 2144 C CA . ALA A 1 278 ? -38.354 -132.806 -41.325 1.00 19.09 278 ALA A CA 1
ATOM 2145 C C . ALA A 1 278 ? -39.485 -133.799 -41.087 1.00 19.80 278 ALA A C 1
ATOM 2146 O O . ALA A 1 278 ? -40.208 -133.671 -40.099 1.00 21.11 278 ALA A O 1
ATOM 2148 N N . GLY A 1 279 ? -39.666 -134.765 -41.984 1.00 20.10 279 GLY A N 1
ATOM 2149 C CA . GLY A 1 279 ? -40.628 -135.841 -41.761 1.00 20.27 279 GLY A CA 1
ATOM 2150 C C . GLY A 1 279 ? -42.063 -135.600 -42.164 1.00 20.55 279 GLY A C 1
ATOM 2151 O O . GLY A 1 279 ? -42.911 -136.486 -42.040 1.00 21.79 279 GLY A O 1
ATOM 2152 N N . ASN A 1 280 ? -42.354 -134.401 -42.633 1.00 20.04 280 ASN A N 1
ATOM 2153 C CA . ASN A 1 280 ? -43.679 -134.089 -43.132 1.00 20.02 280 ASN A CA 1
ATOM 2154 C C . ASN A 1 280 ? -43.555 -132.841 -43.970 1.00 19.40 280 ASN A C 1
ATOM 2155 O O . ASN A 1 280 ? -42.596 -132.090 -43.847 1.00 18.67 280 ASN A O 1
ATOM 2160 N N . LYS A 1 281 ? -44.542 -132.626 -44.812 1.00 19.36 281 LYS A N 1
ATOM 2161 C CA . LYS A 1 281 ? -44.513 -131.537 -45.753 1.00 19.30 281 LYS A CA 1
ATOM 2162 C C . LYS A 1 281 ? -44.489 -130.129 -45.125 1.00 19.31 281 LYS A C 1
ATOM 2163 O O . LYS A 1 281 ? -43.606 -129.340 -45.438 1.00 18.95 281 LYS A O 1
ATOM 2169 N N . PRO A 1 282 ? -45.424 -129.778 -44.243 1.00 19.27 282 PRO A N 1
ATOM 2170 C CA . PRO A 1 282 ? -45.379 -128.421 -43.678 1.00 19.20 282 PRO A CA 1
ATOM 2171 C C . PRO A 1 282 ? -44.065 -128.090 -42.962 1.00 18.56 282 PRO A C 1
ATOM 2172 O O . PRO A 1 282 ? -43.529 -126.991 -43.148 1.00 18.42 282 PRO A O 1
ATOM 2176 N N . ASP A 1 283 ? -43.543 -129.014 -42.161 1.00 18.08 283 ASP A N 1
ATOM 2177 C CA . ASP A 1 283 ? -42.285 -128.766 -41.470 1.00 18.19 283 ASP A CA 1
ATOM 2178 C C . ASP A 1 283 ? -41.105 -128.721 -42.448 1.00 17.46 283 ASP A C 1
ATOM 2179 O O . ASP A 1 283 ? -40.147 -127.999 -42.220 1.00 17.51 283 ASP A O 1
ATOM 2184 N N . GLN A 1 284 ? -41.169 -129.511 -43.520 1.00 16.81 284 GLN A N 1
ATOM 2185 C CA . GLN A 1 284 ? -40.098 -129.523 -44.511 1.00 16.09 284 GLN A CA 1
ATOM 2186 C C . GLN A 1 284 ? -40.014 -128.162 -45.215 1.00 15.87 284 GLN A C 1
ATOM 2187 O O . GLN A 1 284 ? -38.932 -127.612 -45.392 1.00 15.35 284 GLN A O 1
ATOM 2193 N N . ILE A 1 285 ? -41.169 -127.625 -45.587 1.00 15.95 285 ILE A N 1
ATOM 2194 C CA . ILE A 1 285 ? -41.222 -126.319 -46.231 1.00 16.33 285 ILE A CA 1
ATOM 2195 C C . ILE A 1 285 ? -40.629 -125.256 -45.301 1.00 16.32 285 ILE A C 1
ATOM 2196 O O . ILE A 1 285 ? -39.772 -124.459 -45.704 1.00 16.47 285 ILE A O 1
ATOM 2201 N N . ARG A 1 286 ? -41.053 -125.272 -44.041 1.00 16.87 286 ARG A N 1
ATOM 2202 C CA . ARG A 1 286 ? -40.540 -124.293 -43.084 1.00 17.48 286 ARG A CA 1
ATOM 2203 C C . ARG A 1 286 ? -39.029 -124.420 -42.880 1.00 17.39 286 ARG A C 1
ATOM 2204 O O . ARG A 1 286 ? -38.304 -123.429 -42.830 1.00 17.15 286 ARG A O 1
ATOM 2220 N N . LEU A 1 288 ? -36.683 -125.745 -44.983 1.00 16.29 288 LEU A N 1
ATOM 2221 C CA . LEU A 1 288 ? -35.919 -125.308 -46.139 1.00 16.16 288 LEU A CA 1
ATOM 2222 C C . LEU A 1 288 ? -35.935 -123.785 -46.246 1.00 15.90 288 LEU A C 1
ATOM 2223 O O . LEU A 1 288 ? -34.923 -123.180 -46.582 1.00 15.60 288 LEU A O 1
ATOM 2228 N N . THR A 1 289 ? -37.083 -123.176 -45.954 1.00 16.10 289 THR A N 1
ATOM 2229 C CA . THR A 1 289 ? -37.202 -121.718 -46.007 1.00 16.69 289 THR A CA 1
ATOM 2230 C C . THR A 1 289 ? -36.181 -121.076 -45.083 1.00 16.70 289 THR A C 1
ATOM 2231 O O . THR A 1 289 ? -35.493 -120.132 -45.447 1.00 17.33 289 THR A O 1
ATOM 2235 N N . ALA A 1 290 ? -36.077 -121.611 -43.876 1.00 16.54 290 ALA A N 1
ATOM 2236 C CA . ALA A 1 290 ? -35.113 -121.113 -42.906 1.00 16.79 290 ALA A CA 1
ATOM 2237 C C . ALA A 1 290 ? -33.662 -121.288 -43.358 1.00 16.76 290 ALA A C 1
ATOM 2238 O O . ALA A 1 290 ? -32.836 -120.406 -43.160 1.00 17.56 290 ALA A O 1
ATOM 2240 N N . ILE A 1 291 ? -33.330 -122.426 -43.972 1.00 15.94 291 ILE A N 1
ATOM 2241 C CA . ILE A 1 291 ? -31.974 -122.610 -44.475 1.00 16.53 291 ILE A CA 1
ATOM 2242 C C . ILE A 1 291 ? -31.687 -121.600 -45.590 1.00 16.98 291 ILE A C 1
ATOM 2243 O O . ILE A 1 291 ? -30.604 -121.011 -45.633 1.00 17.11 291 ILE A O 1
ATOM 2248 N N . THR A 1 292 ? -32.644 -121.433 -46.498 1.00 17.97 292 THR A N 1
ATOM 2249 C CA . THR A 1 292 ? -32.499 -120.496 -47.603 1.00 19.11 292 THR A CA 1
ATOM 2250 C C . THR A 1 292 ? -32.263 -119.085 -47.057 1.00 20.47 292 THR A C 1
ATOM 2251 O O . THR A 1 292 ? -31.359 -118.383 -47.514 1.00 20.65 292 THR A O 1
ATOM 2255 N N . LYS A 1 293 ? -33.053 -118.701 -46.058 1.00 21.42 293 LYS A N 1
ATOM 2256 C CA . LYS A 1 293 ? -32.912 -117.386 -45.428 1.00 22.67 293 LYS A CA 1
ATOM 2257 C C . LYS A 1 293 ? -31.495 -117.178 -44.913 1.00 22.86 293 LYS A C 1
ATOM 2258 O O . LYS A 1 293 ? -30.883 -116.127 -45.140 1.00 23.23 293 LYS A O 1
ATOM 2264 N N . GLU A 1 294 ? -30.956 -118.161 -44.202 1.00 22.88 294 GLU A N 1
ATOM 2265 C CA . GLU A 1 294 ? -29.605 -118.023 -43.668 1.00 23.20 294 GLU A CA 1
ATOM 2266 C C . GLU A 1 294 ? -28.524 -118.024 -44.761 1.00 23.53 294 GLU A C 1
ATOM 2267 O O . GLU A 1 294 ? -27.534 -117.299 -44.650 1.00 23.58 294 GLU A O 1
ATOM 2273 N N . LEU A 1 295 ? -28.701 -118.821 -45.816 1.00 23.72 295 LEU A N 1
ATOM 2274 C CA . LEU A 1 295 ? -27.731 -118.839 -46.913 1.00 23.91 295 LEU A CA 1
ATOM 2275 C C . LEU A 1 295 ? -27.606 -117.447 -47.522 1.00 24.79 295 LEU A C 1
ATOM 2276 O O . LEU A 1 295 ? -26.501 -116.960 -47.794 1.00 24.73 295 LEU A O 1
ATOM 2281 N N . THR A 1 296 ? -28.756 -116.828 -47.737 1.00 25.61 296 THR A N 1
ATOM 2282 C CA . THR A 1 296 ? -28.820 -115.470 -48.255 1.00 26.53 296 THR A CA 1
ATOM 2283 C C . THR A 1 296 ? -28.131 -114.504 -47.295 1.00 27.25 296 THR A C 1
ATOM 2284 O O . THR A 1 296 ? -27.299 -113.694 -47.704 1.00 27.81 296 THR A O 1
ATOM 2288 N N . ARG A 1 297 ? -28.452 -114.606 -46.010 1.00 27.80 297 ARG A N 1
ATOM 2289 C CA . ARG A 1 297 ? -27.834 -113.722 -45.024 1.00 27.95 297 ARG A CA 1
ATOM 2290 C C . ARG A 1 297 ? -26.314 -113.786 -45.103 1.00 28.24 297 ARG A C 1
ATOM 2291 O O . ARG A 1 297 ? -25.636 -112.769 -44.975 1.00 28.85 297 ARG A O 1
ATOM 2299 N N . LEU A 1 298 ? -25.781 -114.986 -45.312 1.00 28.02 298 LEU A N 1
ATOM 2300 C CA . LEU A 1 298 ? -24.346 -115.201 -45.408 1.00 27.89 298 LEU A CA 1
ATOM 2301 C C . LEU A 1 298 ? -23.759 -114.759 -46.748 1.00 27.30 298 LEU A C 1
ATOM 2302 O O . LEU A 1 298 ? -22.536 -114.686 -46.896 1.00 28.13 298 LEU A O 1
ATOM 2307 N N . GLY A 1 299 ? -24.623 -114.479 -47.717 1.00 26.65 299 GLY A N 1
ATOM 2308 C CA . GLY A 1 299 ? -24.192 -114.134 -49.060 1.00 26.13 299 GLY A CA 1
ATOM 2309 C C . GLY A 1 299 ? -23.633 -115.343 -49.806 1.00 25.28 299 GLY A C 1
ATOM 2310 O O . GLY A 1 299 ? -22.815 -115.204 -50.715 1.00 25.55 299 GLY A O 1
ATOM 2311 N N . SER A 1 300 ? -24.072 -116.538 -49.418 1.00 23.77 300 SER A N 1
ATOM 2312 C CA . SER A 1 300 ? -23.601 -117.769 -50.047 1.00 22.49 300 SER A CA 1
ATOM 2313 C C . SER A 1 300 ? -24.124 -117.935 -51.468 1.00 21.32 300 SER A C 1
ATOM 2314 O O . SER A 1 300 ? -25.255 -117.584 -51.769 1.00 21.05 300 SER A O 1
ATOM 2317 N N . GLY A 1 301 ? -23.297 -118.512 -52.328 1.00 20.37 301 GLY A N 1
ATOM 2318 C CA . GLY A 1 301 ? -23.715 -118.808 -53.686 1.00 19.61 301 GLY A CA 1
ATOM 2319 C C . GLY A 1 301 ? -24.204 -120.241 -53.831 1.00 18.74 301 GLY A C 1
ATOM 2320 O O . GLY A 1 301 ? -24.556 -120.660 -54.934 1.00 19.21 301 GLY A O 1
ATOM 2321 N N . VAL A 1 302 ? -24.231 -120.985 -52.729 1.00 17.57 302 VAL A N 1
ATOM 2322 C CA . VAL A 1 302 ? -24.663 -122.382 -52.764 1.00 16.66 302 VAL A CA 1
ATOM 2323 C C . VAL A 1 302 ? -26.183 -122.439 -52.740 1.00 16.14 302 VAL A C 1
ATOM 2324 O O . VAL A 1 302 ? -26.833 -121.712 -52.003 1.00 16.43 302 VAL A O 1
ATOM 2328 N N . LYS A 1 303 ? -26.752 -123.329 -53.545 1.00 14.97 303 LYS A N 1
ATOM 2329 C CA . LYS A 1 303 ? -28.200 -123.445 -53.640 1.00 14.49 303 LYS A CA 1
ATOM 2330 C C . LYS A 1 303 ? -28.702 -124.756 -53.044 1.00 13.73 303 LYS A C 1
ATOM 2331 O O . LYS A 1 303 ? -27.961 -125.721 -52.993 1.00 14.33 303 LYS A O 1
ATOM 2337 N N . ILE A 1 304 ? -29.947 -124.769 -52.581 1.00 13.79 304 ILE A N 1
ATOM 2338 C CA . ILE A 1 304 ? -30.541 -126.005 -52.061 1.00 13.96 304 ILE A CA 1
ATOM 2339 C C . ILE A 1 304 ? -31.745 -126.422 -52.902 1.00 13.47 304 ILE A C 1
ATOM 2340 O O . ILE A 1 304 ? -32.443 -125.597 -53.509 1.00 13.66 304 ILE A O 1
ATOM 2345 N N . VAL A 1 305 ? -31.949 -127.736 -52.927 1.00 12.79 305 VAL A N 1
ATOM 2346 C CA . VAL A 1 305 ? -32.971 -128.374 -53.731 1.00 12.35 305 VAL A CA 1
ATOM 2347 C C . VAL A 1 305 ? -33.930 -129.163 -52.841 1.00 12.72 305 VAL A C 1
ATOM 2348 O O . VAL A 1 305 ? -33.500 -130.012 -52.056 1.00 13.29 305 VAL A O 1
ATOM 2352 N N . ALA A 1 306 ? -35.227 -128.905 -52.973 1.00 12.86 306 ALA A N 1
ATOM 2353 C CA . ALA A 1 306 ? -36.243 -129.680 -52.278 1.00 13.84 306 ALA A CA 1
ATOM 2354 C C . ALA A 1 306 ? -36.458 -130.994 -52.995 1.00 13.86 306 ALA A C 1
ATOM 2355 O O . ALA A 1 306 ? -36.355 -131.087 -54.212 1.00 13.99 306 ALA A O 1
ATOM 2357 N N . ASP A 1 307 ? -36.792 -132.019 -52.233 1.00 14.34 307 ASP A N 1
ATOM 2358 C CA . ASP A 1 307 ? -37.069 -133.329 -52.808 1.00 15.17 307 ASP A CA 1
ATOM 2359 C C . ASP A 1 307 ? -38.081 -134.050 -51.918 1.00 14.84 307 ASP A C 1
ATOM 2360 O O . ASP A 1 307 ? -39.257 -134.149 -52.267 1.00 13.60 307 ASP A O 1
ATOM 2365 N N . GLU A 1 308 ? -37.629 -134.531 -50.763 1.00 15.55 308 GLU A N 1
ATOM 2366 C CA . GLU A 1 308 ? -38.515 -135.219 -49.828 1.00 16.41 308 GLU A CA 1
ATOM 2367 C C . GLU A 1 308 ? -39.732 -134.351 -49.485 1.00 15.50 308 GLU A C 1
ATOM 2368 O O . GLU A 1 308 ? -39.600 -133.166 -49.186 1.00 15.10 308 GLU A O 1
ATOM 2374 N N . TRP A 1 309 ? -40.903 -134.978 -49.518 1.00 14.37 309 TRP A N 1
ATOM 2375 C CA . TRP A 1 309 ? -42.200 -134.379 -49.186 1.00 14.07 309 TRP A CA 1
ATOM 2376 C C . TRP A 1 309 ? -42.721 -133.442 -50.266 1.00 13.65 309 TRP A C 1
ATOM 2377 O O . TRP A 1 309 ? -43.780 -132.837 -50.093 1.00 14.02 309 TRP A O 1
ATOM 2388 N N . CYS A 1 310 ? -42.002 -133.352 -51.389 1.00 13.05 310 CYS A N 1
ATOM 2389 C CA . CYS A 1 310 ? -42.418 -132.533 -52.520 1.00 13.23 310 CYS A CA 1
ATOM 2390 C C . CYS A 1 310 ? -42.690 -133.499 -53.663 1.00 13.08 310 CYS A C 1
ATOM 2391 O O . CYS A 1 310 ? -41.842 -1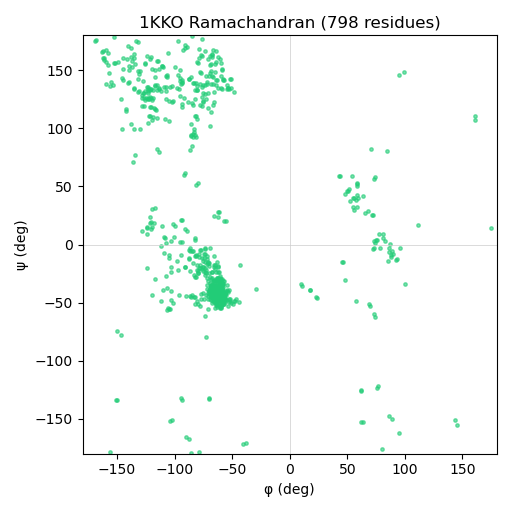33.713 -54.515 1.00 13.18 310 CYS A O 1
ATOM 2394 N N . ASN A 1 311 ? -43.884 -134.090 -53.661 1.00 12.25 311 ASN A N 1
ATOM 2395 C CA . ASN A 1 311 ? -44.215 -135.178 -54.583 1.00 12.47 311 ASN A CA 1
ATOM 2396 C C . ASN A 1 311 ? -45.129 -134.805 -55.733 1.00 12.39 311 ASN A C 1
ATOM 2397 O O . ASN A 1 311 ? -44.799 -135.048 -56.899 1.00 12.90 311 ASN A O 1
ATOM 2402 N N . THR A 1 312 ? -46.296 -134.257 -55.403 1.00 12.56 312 THR A N 1
ATOM 2403 C CA . THR A 1 312 ? -47.335 -133.973 -56.373 1.00 12.89 312 THR A CA 1
ATOM 2404 C C . THR A 1 312 ? -47.222 -132.574 -56.943 1.00 12.64 312 THR A C 1
ATOM 2405 O O . THR A 1 312 ? -46.464 -131.734 -56.450 1.00 12.88 312 THR A O 1
ATOM 2409 N N . TYR A 1 313 ? -48.035 -132.319 -57.959 1.00 12.81 313 TYR A N 1
ATOM 2410 C CA . TYR A 1 313 ? -48.143 -130.982 -58.538 1.00 13.07 313 TYR A CA 1
ATOM 2411 C C . TYR A 1 313 ? -48.438 -129.957 -57.432 1.00 12.92 313 TYR A C 1
ATOM 2412 O O . TYR A 1 313 ? -47.754 -128.938 -57.327 1.00 12.26 313 TYR A O 1
ATOM 2421 N N . GLN A 1 314 ? -49.431 -130.230 -56.590 1.00 12.52 314 GLN A N 1
ATOM 2422 C CA . GLN A 1 314 ? -49.764 -129.275 -55.531 1.00 12.92 314 GLN A CA 1
ATOM 2423 C C . GLN A 1 314 ? -48.613 -129.108 -54.539 1.00 12.83 314 GLN A C 1
ATOM 2424 O O . GLN A 1 314 ? -48.361 -127.995 -54.055 1.00 13.25 314 GLN A O 1
ATOM 2430 N N . ASP A 1 315 ? -47.899 -130.185 -54.228 1.00 13.01 315 ASP A N 1
ATOM 2431 C CA . ASP A 1 315 ? -46.751 -130.063 -53.353 1.00 12.69 315 ASP A CA 1
ATOM 2432 C C . ASP A 1 315 ? -45.752 -129.068 -53.942 1.00 12.36 315 ASP A C 1
ATOM 2433 O O . ASP A 1 315 ? -45.197 -128.230 -53.243 1.00 12.32 315 ASP A O 1
ATOM 2438 N N . ILE A 1 316 ? -45.488 -129.205 -55.232 1.00 11.94 316 ILE A N 1
ATOM 2439 C CA . ILE A 1 316 ? -44.522 -128.348 -55.900 1.00 12.23 316 ILE A CA 1
ATOM 2440 C C . ILE A 1 316 ? -44.968 -126.882 -55.831 1.00 12.00 316 ILE A C 1
ATOM 2441 O O . ILE A 1 316 ? -44.170 -125.989 -55.558 1.00 12.11 316 ILE A O 1
ATOM 2446 N N . VAL A 1 317 ? -46.247 -126.648 -56.069 1.00 11.84 317 VAL A N 1
ATOM 2447 C CA . VAL A 1 317 ? -46.825 -125.315 -55.935 1.00 12.23 317 VAL A CA 1
ATOM 2448 C C . VAL A 1 317 ? -46.588 -124.782 -54.524 1.00 12.28 317 VAL A C 1
ATOM 2449 O O . VAL A 1 317 ? -46.176 -123.627 -54.354 1.00 12.91 317 VAL A O 1
ATOM 2453 N N . ASP A 1 318 ? -46.810 -125.619 -53.514 1.00 12.37 318 ASP A N 1
ATOM 2454 C CA . ASP A 1 318 ? -46.654 -125.195 -52.121 1.00 12.93 318 ASP A CA 1
ATOM 2455 C C . ASP A 1 318 ? -45.204 -124.853 -51.767 1.00 12.81 318 ASP A C 1
ATOM 2456 O O . ASP A 1 318 ? -44.935 -123.847 -51.091 1.00 13.20 318 ASP A O 1
ATOM 2461 N N . PHE A 1 319 ? -44.258 -125.683 -52.204 1.00 12.18 319 PHE A N 1
ATOM 2462 C CA . PHE A 1 319 ? -42.856 -125.383 -51.957 1.00 12.56 319 PHE A CA 1
ATOM 2463 C C . PHE A 1 319 ? -42.432 -124.096 -52.674 1.00 12.74 319 PHE A C 1
ATOM 2464 O O . PHE A 1 319 ? -41.636 -123.317 -52.148 1.00 13.02 319 PHE A O 1
ATOM 2472 N N . THR A 1 320 ? -42.939 -123.906 -53.885 1.00 12.46 320 THR A N 1
ATOM 2473 C CA . THR A 1 320 ? -42.659 -122.710 -54.670 1.00 12.55 320 THR A CA 1
ATOM 2474 C C . THR A 1 320 ? -43.232 -121.448 -54.027 1.00 12.69 320 THR A C 1
ATOM 2475 O O . THR A 1 320 ? -42.525 -120.460 -53.854 1.00 13.30 320 THR A O 1
ATOM 2479 N N . ASP A 1 321 ? -44.504 -121.496 -53.652 1.00 12.58 321 ASP A N 1
ATOM 2480 C CA . ASP A 1 321 ? -45.168 -120.315 -53.103 1.00 13.31 321 ASP A CA 1
ATOM 2481 C C . ASP A 1 321 ? -44.513 -119.852 -51.820 1.00 14.02 321 ASP A C 1
ATOM 2482 O O . ASP A 1 321 ? -44.565 -118.679 -51.494 1.00 14.67 321 ASP A O 1
ATOM 2487 N N . ALA A 1 322 ? -43.934 -120.780 -51.074 1.00 13.98 322 ALA A N 1
ATOM 2488 C CA . ALA A 1 322 ? -43.284 -120.458 -49.815 1.00 14.55 322 ALA A CA 1
ATOM 2489 C C . ALA A 1 322 ? -41.882 -119.864 -49.994 1.00 15.20 322 ALA A C 1
ATOM 2490 O O . ALA A 1 322 ? -41.272 -119.430 -49.026 1.00 16.23 322 ALA A O 1
ATOM 2492 N N . GLY A 1 323 ? -41.349 -119.856 -51.212 1.00 15.08 323 GLY A N 1
ATOM 2493 C CA . GLY A 1 323 ? -39.995 -119.382 -51.430 1.00 15.36 323 GLY A CA 1
ATOM 2494 C C . GLY A 1 323 ? -39.022 -120.213 -50.617 1.00 15.76 323 GLY A C 1
ATOM 2495 O O . GLY A 1 323 ? -38.041 -119.713 -50.082 1.00 16.32 323 GLY A O 1
ATOM 2496 N N . SER A 1 324 ? -39.271 -121.516 -50.573 1.00 15.19 324 SER A N 1
ATOM 2497 C CA . SER A 1 324 ? -38.581 -122.371 -49.625 1.00 15.63 324 SER A CA 1
ATOM 2498 C C . SER A 1 324 ? -37.159 -122.768 -49.987 1.00 15.56 324 SER A C 1
ATOM 2499 O O . SER A 1 324 ? -36.388 -123.143 -49.104 1.00 16.71 324 SER A O 1
ATOM 2502 N N . CYS A 1 325 ? -36.801 -122.678 -51.263 1.00 14.32 325 CYS A N 1
ATOM 2503 C CA . CYS A 1 325 ? -35.517 -123.173 -51.728 1.00 14.55 325 CYS A CA 1
ATOM 2504 C C . CYS A 1 325 ? -35.297 -122.662 -53.136 1.00 13.77 325 CYS A C 1
ATOM 2505 O O . CYS A 1 325 ? -36.169 -122.009 -53.694 1.00 14.63 325 CYS A O 1
ATOM 2508 N N . HIS A 1 326 ? -34.140 -122.949 -53.702 1.00 13.04 326 HIS A N 1
ATOM 2509 C CA . HIS A 1 326 ? -33.802 -122.429 -55.017 1.00 13.17 326 HIS A CA 1
ATOM 2510 C C . HIS A 1 326 ? -34.297 -123.276 -56.163 1.00 12.76 326 HIS A C 1
ATOM 2511 O O . HIS A 1 326 ? -34.524 -122.767 -57.249 1.00 12.93 326 HIS A O 1
ATOM 2526 N N . VAL A 1 328 ? -36.525 -127.216 -57.054 1.00 12.36 328 VAL A N 1
ATOM 2527 C CA . VAL A 1 328 ? -37.310 -128.347 -56.583 1.00 13.29 328 VAL A CA 1
ATOM 2528 C C . VAL A 1 328 ? -37.159 -129.525 -57.535 1.00 12.77 328 VAL A C 1
ATOM 2529 O O . VAL A 1 328 ? -37.200 -129.343 -58.749 1.00 12.80 328 VAL A O 1
ATOM 2533 N N . GLN A 1 329 ? -36.978 -130.725 -56.987 1.00 12.29 329 GLN A N 1
ATOM 2534 C CA . GLN A 1 329 ? -37.008 -131.931 -57.823 1.00 12.23 329 GLN A CA 1
ATOM 2535 C C . GLN A 1 329 ? -38.458 -132.353 -58.079 1.00 11.70 329 GLN A C 1
ATOM 2536 O O . GLN A 1 329 ? -39.160 -132.793 -57.162 1.00 12.03 329 GLN A O 1
ATOM 2542 N N . ILE A 1 330 ? -38.879 -132.190 -59.331 1.00 11.57 330 ILE A N 1
ATOM 2543 C CA . ILE A 1 330 ? -40.155 -132.663 -59.840 1.00 11.45 330 ILE A CA 1
ATOM 2544 C C . ILE A 1 330 ? -39.857 -134.126 -60.199 1.00 11.19 330 ILE A C 1
ATOM 2545 O O . ILE A 1 330 ? -39.283 -134.426 -61.246 1.00 11.10 330 ILE A O 1
ATOM 2550 N N . LYS A 1 331 ? -40.162 -135.022 -59.271 1.00 10.82 331 LYS A N 1
ATOM 2551 C CA . LYS A 1 331 ? -39.761 -136.428 -59.404 1.00 10.79 331 LYS A CA 1
ATOM 2552 C C . LYS A 1 331 ? -40.846 -137.109 -60.218 1.00 10.24 331 LYS A C 1
ATOM 2553 O O . LYS A 1 331 ? -41.861 -137.575 -59.700 1.00 10.91 331 LYS A O 1
ATOM 2559 N N . THR A 1 332 ? -40.608 -137.164 -61.519 1.00 10.18 332 THR A N 1
ATOM 2560 C CA . THR A 1 332 ? -41.687 -137.372 -62.470 1.00 10.20 332 THR A CA 1
ATOM 2561 C C . THR A 1 332 ? -42.703 -138.480 -62.184 1.00 9.81 332 THR A C 1
ATOM 2562 O O . THR A 1 332 ? -43.877 -138.213 -62.285 1.00 10.63 332 THR A O 1
ATOM 2566 N N . PRO A 1 333 ? -42.330 -139.709 -61.815 1.00 9.74 333 PRO A N 1
ATOM 2567 C CA . PRO A 1 333 ? -43.380 -140.725 -61.637 1.00 10.16 333 PRO A CA 1
ATOM 2568 C C . PRO A 1 333 ? -44.354 -140.363 -60.522 1.00 10.53 333 PRO A C 1
ATOM 2569 O O . PRO A 1 333 ? -45.509 -140.758 -60.549 1.00 11.35 333 PRO A O 1
ATOM 2573 N N . ASP A 1 334 ? -43.880 -139.615 -59.539 1.00 10.72 334 ASP A N 1
ATOM 2574 C CA . ASP A 1 334 ? -44.714 -139.259 -58.402 1.00 10.94 334 ASP A CA 1
ATOM 2575 C C . ASP A 1 334 ? -45.804 -138.237 -58.709 1.00 11.47 334 ASP A C 1
ATOM 2576 O O . ASP A 1 334 ? -46.698 -138.040 -57.894 1.00 11.57 334 ASP A O 1
ATOM 2581 N N . LEU A 1 335 ? -45.731 -137.605 -59.866 1.00 11.56 335 LEU A N 1
ATOM 2582 C CA . LEU A 1 335 ? -46.741 -136.624 -60.245 1.00 11.49 335 LEU A CA 1
ATOM 2583 C C . LEU A 1 335 ? -47.927 -137.277 -60.935 1.00 11.62 335 LEU A C 1
ATOM 2584 O O . LEU A 1 335 ? -48.896 -136.605 -61.223 1.00 12.15 335 LEU A O 1
ATOM 2589 N N . GLY A 1 336 ? -47.877 -138.580 -61.199 1.00 11.19 336 GLY A N 1
ATOM 2590 C CA . GLY A 1 336 ? -48.982 -139.226 -61.899 1.00 11.17 336 GLY A CA 1
ATOM 2591 C C . GLY A 1 336 ? -48.940 -138.884 -63.385 1.00 10.81 336 GLY A C 1
ATOM 2592 O O . GLY A 1 336 ? -47.954 -139.143 -64.049 1.00 11.07 336 GLY A O 1
ATOM 2593 N N . GLY A 1 337 ? -50.006 -138.322 -63.924 1.00 10.69 337 GLY A N 1
ATOM 2594 C CA . GLY A 1 337 ? -50.018 -138.006 -65.334 1.00 10.60 337 GLY A CA 1
ATOM 2595 C C . GLY A 1 337 ? -48.950 -136.982 -65.672 1.00 10.29 337 GLY A C 1
ATOM 2596 O O . GLY A 1 337 ? -48.746 -136.001 -64.940 1.00 10.65 337 GLY A O 1
ATOM 2597 N N . ILE A 1 338 ? -48.312 -137.148 -66.827 1.00 10.28 338 ILE A N 1
ATOM 2598 C CA . ILE A 1 338 ? -47.182 -136.297 -67.185 1.00 10.45 338 ILE A CA 1
ATOM 2599 C C . ILE A 1 338 ? -47.591 -134.871 -67.522 1.00 10.66 338 ILE A C 1
ATOM 2600 O O . ILE A 1 338 ? -46.752 -133.990 -67.569 1.00 10.66 338 ILE A O 1
ATOM 2605 N N . HIS A 1 339 ? -48.875 -134.640 -67.776 1.00 10.94 339 HIS A N 1
ATOM 2606 C CA . HIS A 1 339 ? -49.346 -133.267 -67.943 1.00 11.15 339 HIS A CA 1
ATOM 2607 C C . HIS A 1 339 ? -49.050 -132.476 -66.664 1.00 10.83 339 HIS A C 1
ATOM 2608 O O . HIS A 1 339 ? -48.818 -131.268 -66.716 1.00 11.81 339 HIS A O 1
ATOM 2615 N N . ASN A 1 340 ? -49.032 -133.150 -65.518 1.00 11.08 340 ASN A N 1
ATOM 2616 C CA . ASN A 1 340 ? -48.712 -132.507 -64.250 1.00 11.23 340 ASN A CA 1
ATOM 2617 C C . ASN A 1 340 ? -47.257 -132.049 -64.229 1.00 10.82 340 ASN A C 1
ATOM 2618 O O . ASN A 1 340 ? -46.920 -131.075 -63.562 1.00 11.39 340 ASN A O 1
ATOM 2623 N N . ILE A 1 341 ? -46.364 -132.766 -64.913 1.00 10.67 341 ILE A N 1
ATOM 2624 C CA . ILE A 1 341 ? -44.978 -132.319 -64.994 1.00 10.80 341 ILE A CA 1
ATOM 2625 C C . ILE A 1 341 ? -44.913 -130.994 -65.746 1.00 10.78 341 ILE A C 1
ATOM 2626 O O . ILE A 1 341 ? -44.199 -130.072 -65.334 1.00 11.08 341 ILE A O 1
ATOM 2631 N N . VAL A 1 342 ? -45.607 -130.920 -66.876 1.00 10.71 342 VAL A N 1
ATOM 2632 C CA . VAL A 1 342 ? -45.601 -129.701 -67.669 1.00 11.29 342 VAL A CA 1
ATOM 2633 C C . VAL A 1 342 ? -46.117 -128.547 -66.809 1.00 11.31 342 VAL A C 1
ATOM 2634 O O . VAL A 1 342 ? -45.495 -127.494 -66.736 1.00 11.72 342 VAL A O 1
ATOM 2638 N N . ASP A 1 343 ? -47.244 -128.749 -66.150 1.00 11.52 343 ASP A N 1
ATOM 2639 C CA . ASP A 1 343 ? -47.806 -127.675 -65.332 1.00 11.77 343 ASP A CA 1
ATOM 2640 C C . ASP A 1 343 ? -46.868 -127.295 -64.197 1.00 11.60 343 ASP A C 1
ATOM 2641 O O . ASP A 1 343 ? -46.729 -126.120 -63.874 1.00 11.97 343 ASP A O 1
ATOM 2646 N N . ALA A 1 344 ? -46.225 -128.277 -63.577 1.00 11.03 344 ALA A N 1
ATOM 2647 C CA . ALA A 1 344 ? -45.301 -127.994 -62.488 1.00 11.16 344 ALA A CA 1
ATOM 2648 C C . ALA A 1 344 ? -44.090 -127.185 -62.961 1.00 11.10 344 ALA A C 1
ATOM 2649 O O . ALA A 1 344 ? -43.691 -126.217 -62.316 1.00 11.65 344 ALA A O 1
ATOM 2651 N N . VAL A 1 345 ? -43.499 -127.580 -64.085 1.00 11.01 345 VAL A N 1
ATOM 2652 C CA . VAL A 1 345 ? -42.341 -126.870 -64.594 1.00 11.23 345 VAL A CA 1
ATOM 2653 C C . VAL A 1 345 ? -42.728 -125.424 -64.939 1.00 11.35 345 VAL A C 1
ATOM 2654 O O . VAL A 1 345 ? -42.009 -124.478 -64.602 1.00 11.54 345 VAL A O 1
ATOM 2658 N N . LEU A 1 346 ? -43.843 -125.253 -65.628 1.00 11.72 346 LEU A N 1
ATOM 2659 C CA . LEU A 1 346 ? -44.312 -123.911 -65.990 1.00 12.01 346 LEU A CA 1
ATOM 2660 C C . LEU A 1 346 ? -44.608 -123.080 -64.744 1.00 11.83 346 LEU A C 1
ATOM 2661 O O . LEU A 1 346 ? -44.328 -121.879 -64.730 1.00 12.50 346 LEU A O 1
ATOM 2666 N N . TYR A 1 347 ? -45.158 -123.689 -63.699 1.00 11.59 347 TYR A N 1
ATOM 2667 C CA . TYR A 1 347 ? -45.467 -122.955 -62.475 1.00 11.51 347 TYR A CA 1
ATOM 2668 C C . TYR A 1 347 ? -44.174 -122.477 -61.837 1.00 11.46 347 TYR A C 1
ATOM 2669 O O . TYR A 1 347 ? -44.058 -121.317 -61.413 1.00 12.18 347 TYR A O 1
ATOM 2678 N N . CYS A 1 348 ? -43.184 -123.359 -61.764 1.00 11.52 348 CYS A N 1
ATOM 2679 C CA . CYS A 1 348 ? -41.885 -122.988 -61.217 1.00 11.80 348 CYS A CA 1
ATOM 2680 C C . CYS A 1 348 ? -41.290 -121.844 -62.014 1.00 11.85 348 CYS A C 1
ATOM 2681 O O . CYS A 1 348 ? -40.858 -120.834 -61.446 1.00 12.47 348 CYS A O 1
ATOM 2684 N N . ASN A 1 349 ? -41.257 -122.001 -63.334 1.00 12.16 349 ASN A N 1
ATOM 2685 C CA . ASN A 1 349 ? -40.650 -120.989 -64.194 1.00 12.42 349 ASN A CA 1
ATOM 2686 C C . ASN A 1 349 ? -41.315 -119.622 -64.043 1.00 12.72 349 ASN A C 1
ATOM 2687 O O . ASN A 1 349 ? -40.638 -118.605 -64.012 1.00 12.26 349 ASN A O 1
ATOM 2692 N N . LYS A 1 350 ? -42.635 -119.610 -63.939 1.00 12.42 350 LYS A N 1
ATOM 2693 C CA . LYS A 1 350 ? -43.377 -118.362 -63.811 1.00 13.29 350 LYS A CA 1
ATOM 2694 C C . LYS A 1 350 ? -43.029 -117.656 -62.534 1.00 14.33 350 LYS A C 1
ATOM 2695 O O . LYS A 1 350 ? -42.985 -116.423 -62.495 1.00 15.55 350 LYS A O 1
ATOM 2701 N N . HIS A 1 351 ? -42.784 -118.421 -61.480 1.00 15.38 351 HIS A N 1
ATOM 2702 C CA . HIS A 1 351 ? -42.572 -117.847 -60.166 1.00 17.43 351 HIS A CA 1
ATOM 2703 C C . HIS A 1 351 ? -41.077 -117.742 -59.734 1.00 18.18 351 HIS A C 1
ATOM 2704 O O . HIS A 1 351 ? -40.770 -117.309 -58.625 1.00 20.85 351 HIS A O 1
ATOM 2711 N N . GLY A 1 352 ? -40.154 -118.052 -60.639 1.00 19.14 352 GLY A N 1
ATOM 2712 C CA . GLY A 1 352 ? -38.727 -117.911 -60.365 1.00 19.48 352 GLY A CA 1
ATOM 2713 C C . GLY A 1 352 ? -38.044 -119.061 -59.654 1.00 19.25 352 GLY A C 1
ATOM 2714 O O . GLY A 1 352 ? -36.879 -118.941 -59.278 1.00 21.10 352 GLY A O 1
ATOM 2723 N N . GLU A 1 354 ? -36.349 -122.674 -59.674 1.00 13.68 354 GLU A N 1
ATOM 2724 C CA . GLU A 1 354 ? -35.663 -123.500 -60.660 1.00 13.17 354 GLU A CA 1
ATOM 2725 C C . GLU A 1 354 ? -36.322 -124.877 -60.661 1.00 12.69 354 GLU A C 1
ATOM 2726 O O . GLU A 1 354 ? -36.465 -125.525 -59.616 1.00 13.38 354 GLU A O 1
ATOM 2732 N N . ALA A 1 355 ? -36.745 -125.308 -61.842 1.00 12.48 355 ALA A N 1
ATOM 2733 C CA . ALA A 1 355 ? -37.387 -126.607 -62.004 1.00 12.50 355 ALA A CA 1
ATOM 2734 C C . ALA A 1 355 ? -36.367 -127.672 -62.383 1.00 12.30 355 ALA A C 1
ATOM 2735 O O . ALA A 1 355 ? -35.705 -127.565 -63.404 1.00 12.58 355 ALA A O 1
ATOM 2737 N N . TYR A 1 356 ? -36.234 -128.675 -61.529 1.00 12.14 356 TYR A N 1
ATOM 2738 C CA . TYR A 1 356 ? -35.387 -129.836 -61.801 1.00 11.68 356 TYR A CA 1
ATOM 2739 C C . TYR A 1 356 ? -36.334 -130.989 -62.151 1.00 11.04 356 TYR A C 1
ATOM 2740 O O . TYR A 1 356 ? -37.056 -131.506 -61.299 1.00 11.51 356 TYR A O 1
ATOM 2749 N N . GLN A 1 357 ? -36.386 -131.332 -63.438 1.00 10.52 357 GLN A N 1
ATOM 2750 C CA . GLN A 1 357 ? -37.235 -132.426 -63.899 1.00 10.33 357 GLN A CA 1
ATOM 2751 C C . GLN A 1 357 ? -36.455 -133.705 -63.667 1.00 10.52 357 GLN A C 1
ATOM 2752 O O . GLN A 1 357 ? -35.563 -134.073 -64.433 1.00 11.38 357 GLN A O 1
ATOM 2758 N N . GLY A 1 358 ? -36.765 -134.336 -62.548 1.00 10.86 358 GLY A N 1
ATOM 2759 C CA . GLY A 1 358 ? -36.012 -135.477 -62.087 1.00 11.38 358 GLY A CA 1
ATOM 2760 C C . GLY A 1 358 ? -36.623 -136.792 -62.519 1.00 11.04 358 GLY A C 1
ATOM 2761 O O . GLY A 1 358 ? -36.988 -136.974 -63.679 1.00 11.83 358 GLY A O 1
ATOM 2762 N N . GLY A 1 359 ? -36.748 -137.701 -61.573 1.00 11.26 359 GLY A N 1
ATOM 2763 C CA . GLY A 1 359 ? -37.220 -139.034 -61.875 1.00 11.25 359 GLY A CA 1
ATOM 2764 C C . GLY A 1 359 ? -36.483 -140.034 -61.016 1.00 10.92 359 GLY A C 1
ATOM 2765 O O . GLY A 1 359 ? -36.056 -139.719 -59.899 1.00 11.66 359 GLY A O 1
ATOM 2766 N N . THR A 1 360 ? -36.329 -141.248 -61.528 1.00 10.59 360 THR A N 1
ATOM 2767 C CA . THR A 1 360 ? -35.744 -142.317 -60.746 1.00 10.40 360 THR A CA 1
ATOM 2768 C C . THR A 1 360 ? -34.901 -143.231 -61.596 1.00 10.31 360 THR A C 1
ATOM 2769 O O . THR A 1 360 ? -35.144 -143.406 -62.792 1.00 10.09 360 THR A O 1
ATOM 2773 N N . CYS A 1 361 ? -33.898 -143.829 -60.972 1.00 10.15 361 CYS A N 1
ATOM 2774 C CA . CYS A 1 361 ? -33.158 -144.908 -61.614 1.00 10.18 361 CYS A CA 1
ATOM 2775 C C . CYS A 1 361 ? -34.065 -146.099 -61.906 1.00 9.95 361 CYS A C 1
ATOM 2776 O O . CYS A 1 361 ? -33.755 -146.910 -62.766 1.00 10.01 361 CYS A O 1
ATOM 2779 N N . ASN A 1 362 ? -35.202 -146.181 -61.222 1.00 9.38 362 ASN A N 1
ATOM 2780 C CA . ASN A 1 362 ? -36.074 -147.339 -61.322 1.00 9.55 362 ASN A CA 1
ATOM 2781 C C . ASN A 1 362 ? -37.184 -147.220 -62.347 1.00 9.53 362 ASN A C 1
ATOM 2782 O O . ASN A 1 362 ? -38.154 -147.947 -62.263 1.00 10.55 362 ASN A O 1
ATOM 2787 N N . GLU A 1 363 ? -37.041 -146.337 -63.326 1.00 9.46 363 GLU A N 1
ATOM 2788 C CA . GLU A 1 363 ? -38.035 -146.246 -64.379 1.00 9.38 363 GLU A CA 1
ATOM 2789 C C . GLU A 1 363 ? -37.484 -146.909 -65.646 1.00 9.01 363 GLU A C 1
ATOM 2790 O O . GLU A 1 363 ? -36.706 -147.854 -65.530 1.00 9.60 363 GLU A O 1
ATOM 2796 N N . THR A 1 364 ? -37.917 -146.487 -66.833 1.00 9.02 364 THR A N 1
ATOM 2797 C CA . THR A 1 364 ? -37.601 -147.241 -68.048 1.00 9.47 364 THR A CA 1
ATOM 2798 C C . THR A 1 364 ? -37.070 -146.375 -69.166 1.00 8.87 364 THR A C 1
ATOM 2799 O O . THR A 1 364 ? -37.043 -145.161 -69.090 1.00 9.09 364 THR A O 1
ATOM 2803 N N . GLU A 1 365 ? -36.654 -147.034 -70.238 1.00 9.47 365 GLU A N 1
ATOM 2804 C CA . GLU A 1 365 ? -36.178 -146.334 -71.412 1.00 9.64 365 GLU A CA 1
ATOM 2805 C C . GLU A 1 365 ? -37.302 -145.528 -72.049 1.00 9.33 365 GLU A C 1
ATOM 2806 O O . GLU A 1 365 ? -37.078 -144.426 -72.539 1.00 10.15 365 GLU A O 1
ATOM 2812 N N . ILE A 1 366 ? -38.515 -146.068 -72.033 1.00 9.49 366 ILE A N 1
ATOM 2813 C CA . ILE A 1 366 ? -39.654 -145.372 -72.620 1.00 9.58 366 ILE A CA 1
ATOM 2814 C C . ILE A 1 366 ? -40.072 -144.193 -71.763 1.00 9.01 366 ILE A C 1
ATOM 2815 O O . ILE A 1 366 ? -40.357 -143.123 -72.284 1.00 9.72 366 ILE A O 1
ATOM 2820 N N . SER A 1 367 ? -40.122 -144.361 -70.451 1.00 9.22 367 SER A N 1
ATOM 2821 C CA . SER A 1 367 ? -40.544 -143.248 -69.605 1.00 9.27 367 SER A CA 1
ATOM 2822 C C . SER A 1 367 ? -39.516 -142.132 -69.690 1.00 8.95 367 SER A C 1
ATOM 2823 O O . SER A 1 367 ? -39.871 -140.956 -69.786 1.00 9.28 367 SER A O 1
ATOM 2826 N N . ALA A 1 368 ? -38.233 -142.478 -69.685 1.00 9.30 368 ALA A N 1
ATOM 2827 C CA . ALA A 1 368 ? -37.188 -141.472 -69.796 1.00 9.54 368 ALA A CA 1
ATOM 2828 C C . ALA A 1 368 ? -37.256 -140.756 -71.140 1.00 9.68 368 ALA A C 1
ATOM 2829 O O . ALA A 1 368 ? -37.147 -139.530 -71.196 1.00 10.16 368 ALA A O 1
ATOM 2831 N N . ARG A 1 369 ? -37.429 -141.505 -72.221 1.00 10.30 369 ARG A N 1
ATOM 2832 C CA . ARG A 1 369 ? -37.494 -140.913 -73.543 1.00 10.70 369 ARG A CA 1
ATOM 2833 C C . ARG A 1 369 ? -38.677 -139.946 -73.617 1.00 10.42 369 ARG A C 1
ATOM 2834 O O . ARG A 1 369 ? -38.581 -138.862 -74.199 1.00 11.42 369 ARG A O 1
ATOM 2842 N N . THR A 1 370 ? -39.809 -140.356 -73.066 1.00 10.27 370 THR A N 1
ATOM 2843 C CA . THR A 1 370 ? -40.986 -139.504 -73.069 1.00 10.52 370 THR A CA 1
ATOM 2844 C C . THR A 1 370 ? -40.738 -138.231 -72.274 1.00 10.37 370 THR A C 1
ATOM 2845 O O . THR A 1 370 ? -41.150 -137.140 -72.674 1.00 11.29 370 THR A O 1
ATOM 2849 N N . CYS A 1 371 ? -40.073 -138.364 -71.133 1.00 10.29 371 CYS A N 1
ATOM 2850 C CA . CYS A 1 371 ? -39.719 -137.208 -70.326 1.00 10.53 371 CYS A CA 1
ATOM 2851 C C . CYS A 1 371 ? -38.854 -136.204 -71.084 1.00 10.04 371 CYS A C 1
ATOM 2852 O O . CYS A 1 371 ? -38.937 -134.998 -70.822 1.00 10.80 371 CYS A O 1
ATOM 2855 N N . VAL A 1 372 ? -38.002 -136.673 -71.991 1.00 10.22 372 VAL A N 1
ATOM 2856 C CA . VAL A 1 372 ? -37.212 -135.751 -72.787 1.00 10.46 372 VAL A CA 1
ATOM 2857 C C . VAL A 1 372 ? -38.108 -134.786 -73.566 1.00 10.35 372 VAL A C 1
ATOM 2858 O O . VAL A 1 372 ? -37.827 -133.586 -73.667 1.00 10.73 372 VAL A O 1
ATOM 2862 N N . HIS A 1 373 ? -39.203 -135.304 -74.110 1.00 10.35 373 HIS A N 1
ATOM 2863 C CA . HIS A 1 373 ? -40.124 -134.463 -74.865 1.00 10.68 373 HIS A CA 1
ATOM 2864 C C . HIS A 1 373 ? -40.845 -133.469 -73.977 1.00 11.05 373 HIS A C 1
ATOM 2865 O O . HIS A 1 373 ? -41.034 -132.317 -74.356 1.00 11.51 373 HIS A O 1
ATOM 2872 N N . VAL A 1 374 ? -41.244 -133.907 -72.796 1.00 11.11 374 VAL A N 1
ATOM 2873 C CA . VAL A 1 374 ? -41.846 -133.009 -71.840 1.00 11.68 374 VAL A CA 1
ATOM 2874 C C . VAL A 1 374 ? -40.891 -131.870 -71.517 1.00 11.13 374 VAL A C 1
ATOM 2875 O O . VAL A 1 374 ? -41.301 -130.712 -71.508 1.00 11.79 374 VAL A O 1
ATOM 2879 N N . ALA A 1 375 ? -39.615 -132.176 -71.305 1.00 11.16 375 ALA A N 1
ATOM 2880 C CA . ALA A 1 375 ? -38.631 -131.170 -70.936 1.00 11.37 375 ALA A CA 1
ATOM 2881 C C . ALA A 1 375 ? -38.344 -130.207 -72.068 1.00 11.33 375 ALA A C 1
ATOM 2882 O O . ALA A 1 375 ? -38.222 -128.998 -71.863 1.00 11.65 375 ALA A O 1
ATOM 2884 N N . LEU A 1 376 ? -38.215 -130.715 -73.281 1.00 11.62 376 LEU A N 1
ATOM 2885 C CA . LEU A 1 376 ? -37.903 -129.854 -74.408 1.00 12.33 376 LEU A CA 1
ATOM 2886 C C . LEU A 1 376 ? -38.992 -128.824 -74.620 1.00 12.37 376 LEU A C 1
ATOM 2887 O O . LEU A 1 376 ? -38.710 -127.712 -75.072 1.00 13.69 376 LEU A O 1
ATOM 2892 N N . ALA A 1 377 ? -40.222 -129.189 -74.290 1.00 12.17 377 ALA A N 1
ATOM 2893 C CA . ALA A 1 377 ? -41.350 -128.275 -74.406 1.00 12.61 377 ALA A CA 1
ATOM 2894 C C . ALA A 1 377 ? -41.443 -127.308 -73.227 1.00 12.90 377 ALA A C 1
ATOM 2895 O O . ALA A 1 377 ? -41.574 -126.106 -73.419 1.00 14.02 377 ALA A O 1
ATOM 2897 N N . ALA A 1 378 ? -41.360 -127.827 -72.012 1.00 12.30 378 ALA A N 1
ATOM 2898 C CA . ALA A 1 378 ? -41.627 -127.036 -70.813 1.00 12.64 378 ALA A CA 1
ATOM 2899 C C . ALA A 1 378 ? -40.461 -126.207 -70.305 1.00 12.67 378 ALA A C 1
ATOM 2900 O O . ALA A 1 378 ? -40.667 -125.231 -69.593 1.00 13.14 378 ALA A O 1
ATOM 2902 N N . ARG A 1 379 ? -39.238 -126.632 -70.603 1.00 12.69 379 ARG A N 1
ATOM 2903 C CA . ARG A 1 379 ? -38.025 -125.885 -70.293 1.00 13.70 379 ARG A CA 1
ATOM 2904 C C . ARG A 1 379 ? -37.621 -125.849 -68.831 1.00 13.71 379 ARG A C 1
ATOM 2905 O O . ARG A 1 379 ? -37.426 -124.785 -68.253 1.00 14.55 379 ARG A O 1
ATOM 2913 N N . PRO A 1 380 ? -37.448 -127.007 -68.214 1.00 12.84 380 PRO A N 1
ATOM 2914 C CA . PRO A 1 380 ? -36.908 -127.016 -66.860 1.00 12.85 380 PRO A CA 1
ATOM 2915 C C . PRO A 1 380 ? -35.433 -126.601 -66.921 1.00 13.19 380 PRO A C 1
ATOM 2916 O O . PRO A 1 380 ? -34.814 -126.628 -67.982 1.00 14.13 380 PRO A O 1
ATOM 2928 N N . ARG A 1 382 ? -33.024 -128.246 -65.356 1.00 12.66 382 ARG A N 1
ATOM 2929 C CA . ARG A 1 382 ? -32.193 -129.419 -65.205 1.00 12.17 382 ARG A CA 1
ATOM 2930 C C . ARG A 1 382 ? -33.041 -130.647 -65.418 1.00 11.85 382 ARG A C 1
ATOM 2931 O O . ARG A 1 382 ? -34.213 -130.646 -65.089 1.00 11.62 382 ARG A O 1
ATOM 2947 N N . LEU A 1 384 ? -32.797 -135.052 -65.047 1.00 10.84 384 LEU A N 1
ATOM 2948 C CA . LEU A 1 384 ? -32.061 -136.229 -64.622 1.00 10.62 384 LEU A CA 1
ATOM 2949 C C . LEU A 1 384 ? -31.765 -137.209 -65.754 1.00 10.49 384 LEU A C 1
ATOM 2950 O O . LEU A 1 384 ? -32.651 -137.557 -66.542 1.00 11.40 384 LEU A O 1
ATOM 2955 N N . ILE A 1 385 ? -30.514 -137.662 -65.807 1.00 10.26 385 ILE A N 1
ATOM 2956 C CA . ILE A 1 385 ? -30.120 -138.755 -66.688 1.00 10.24 385 ILE A CA 1
ATOM 2957 C C . ILE A 1 385 ? -30.631 -140.048 -66.045 1.00 10.10 385 ILE A C 1
ATOM 2958 O O . ILE A 1 385 ? -30.274 -140.397 -64.926 1.00 10.01 385 ILE A O 1
ATOM 2963 N N . LYS A 1 386 ? -31.494 -140.739 -66.763 1.00 10.00 386 LYS A N 1
ATOM 2964 C CA . LYS A 1 386 ? -32.209 -141.873 -66.222 1.00 9.80 386 LYS A CA 1
ATOM 2965 C C . LYS A 1 386 ? -32.674 -142.767 -67.365 1.00 9.47 386 LYS A C 1
ATOM 2966 O O . LYS A 1 386 ? -32.638 -142.355 -68.525 1.00 9.58 386 LYS A O 1
ATOM 2972 N N . PRO A 1 387 ? -33.079 -144.006 -67.080 1.00 9.40 387 PRO A N 1
ATOM 2973 C CA . PRO A 1 387 ? -33.063 -144.624 -65.765 1.00 9.58 387 PRO A CA 1
ATOM 2974 C C . PRO A 1 387 ? -31.734 -145.334 -65.539 1.00 9.74 387 PRO A C 1
ATOM 2975 O O . PRO A 1 387 ? -30.774 -145.105 -66.270 1.00 10.25 387 PRO A O 1
ATOM 2979 N N . GLY A 1 388 ? -31.689 -146.175 -64.512 1.00 9.86 388 GLY A N 1
ATOM 2980 C CA . GLY A 1 388 ? -30.522 -146.987 -64.228 1.00 10.33 388 GLY A CA 1
ATOM 2981 C C . GLY A 1 388 ? -29.487 -146.352 -63.339 1.00 10.28 388 GLY A C 1
ATOM 2982 O O . GLY A 1 388 ? -29.448 -145.140 -63.156 1.00 10.67 388 GLY A O 1
ATOM 2991 N N . GLY A 1 390 ? -26.198 -147.404 -63.957 1.00 11.58 390 GLY A N 1
ATOM 2992 C CA . GLY A 1 390 ? -24.965 -147.529 -64.710 1.00 11.88 390 GLY A CA 1
ATOM 2993 C C . GLY A 1 390 ? -24.469 -146.228 -65.301 1.00 11.26 390 GLY A C 1
ATOM 2994 O O . GLY A 1 390 ? -23.307 -146.138 -65.707 1.00 12.02 390 GLY A O 1
ATOM 2995 N N . PHE A 1 391 ? -25.355 -145.230 -65.333 1.00 10.77 391 PHE A N 1
ATOM 2996 C CA . PHE A 1 391 ? -25.135 -143.897 -65.899 1.00 11.05 391 PHE A CA 1
ATOM 2997 C C . PHE A 1 391 ? -25.011 -143.888 -67.428 1.00 10.53 391 PHE A C 1
ATOM 2998 O O . PHE A 1 391 ? -25.693 -143.121 -68.111 1.00 10.69 391 PHE A O 1
ATOM 3006 N N . ASP A 1 392 ? -24.156 -144.736 -67.975 1.00 10.36 392 ASP A N 1
ATOM 3007 C CA . ASP A 1 392 ? -23.905 -144.701 -69.415 1.00 10.55 392 ASP A CA 1
ATOM 3008 C C . ASP A 1 392 ? -25.177 -144.904 -70.209 1.00 10.19 392 ASP A C 1
ATOM 3009 O O . ASP A 1 392 ? -25.430 -144.222 -71.214 1.00 10.53 392 ASP A O 1
ATOM 3014 N N . GLU A 1 393 ? -25.964 -145.878 -69.775 1.00 9.90 393 GLU A N 1
ATOM 3015 C CA . GLU A 1 393 ? -27.190 -146.227 -70.465 1.00 9.89 393 GLU A CA 1
ATOM 3016 C C . GLU A 1 393 ? -28.191 -145.083 -70.413 1.00 9.88 393 GLU A C 1
ATOM 3017 O O . GLU A 1 393 ? -28.795 -144.738 -71.419 1.00 10.01 393 GLU A O 1
ATOM 3023 N N . GLY A 1 394 ? -28.385 -144.505 -69.237 1.00 9.80 394 GLY A N 1
ATOM 3024 C CA . GLY A 1 394 ? -29.303 -143.383 -69.111 1.00 9.94 394 GLY A CA 1
ATOM 3025 C C . GLY A 1 394 ? -28.854 -142.208 -69.956 1.00 9.82 394 GLY A C 1
ATOM 3026 O O . GLY A 1 394 ? -29.689 -141.507 -70.524 1.00 10.31 394 GLY A O 1
ATOM 3027 N N . LEU A 1 395 ? -27.556 -141.958 -70.043 1.00 9.74 395 LEU A N 1
ATOM 3028 C CA . LEU A 1 395 ? -27.107 -140.827 -70.837 1.00 10.09 395 LEU A CA 1
ATOM 3029 C C . LEU A 1 395 ? -27.410 -141.105 -72.308 1.00 10.17 395 LEU A C 1
ATOM 3030 O O . LEU A 1 395 ? -27.896 -140.239 -73.035 1.00 10.53 395 LEU A O 1
ATOM 3035 N N . ASN A 1 396 ? -27.095 -142.306 -72.757 1.00 9.96 396 ASN A N 1
ATOM 3036 C CA . ASN A 1 396 ? -27.415 -142.706 -74.117 1.00 10.26 396 ASN A CA 1
ATOM 3037 C C . ASN A 1 396 ? -28.899 -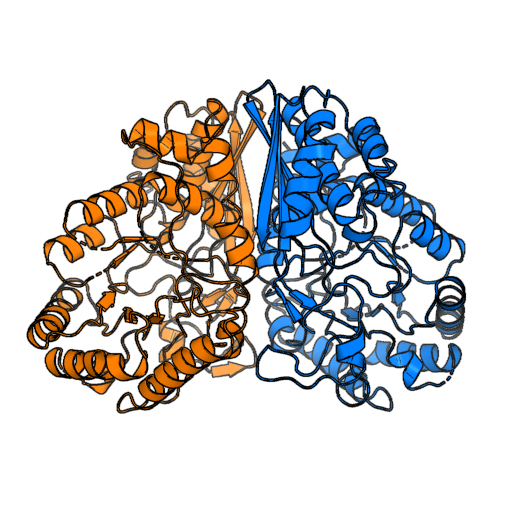142.448 -74.392 1.00 10.50 396 ASN A C 1
ATOM 3038 O O . ASN A 1 396 ? -29.261 -141.870 -75.404 1.00 11.47 396 ASN A O 1
ATOM 3043 N N . ILE A 1 397 ? -29.770 -142.888 -73.490 1.00 9.79 397 ILE A N 1
ATOM 3044 C CA . ILE A 1 397 ? -31.210 -142.726 -73.679 1.00 10.11 397 ILE A CA 1
ATOM 3045 C C . ILE A 1 397 ? -31.642 -141.253 -73.704 1.00 10.30 397 ILE A C 1
ATOM 3046 O O . ILE A 1 397 ? -32.344 -140.820 -74.612 1.00 10.64 397 ILE A O 1
ATOM 3051 N N . VAL A 1 398 ? -31.230 -140.489 -72.706 1.00 10.01 398 VAL A N 1
ATOM 3052 C CA . VAL A 1 398 ? -31.708 -139.110 -72.557 1.00 9.87 398 VAL A CA 1
ATOM 3053 C C . VAL A 1 398 ? -31.018 -138.143 -73.523 1.00 10.13 398 VAL A C 1
ATOM 3054 O O . VAL A 1 398 ? -31.686 -137.411 -74.263 1.00 10.76 398 VAL A O 1
ATOM 3058 N N . PHE A 1 399 ? -29.694 -138.127 -73.528 1.00 10.17 399 PHE A N 1
ATOM 3059 C CA . PHE A 1 399 ? -28.957 -137.213 -74.393 1.00 10.90 399 PHE A CA 1
ATOM 3060 C C . PHE A 1 399 ? -29.277 -137.463 -75.852 1.00 10.35 399 PHE A C 1
ATOM 3061 O O . PHE A 1 399 ? -29.527 -136.514 -76.598 1.00 10.80 399 PHE A O 1
ATOM 3069 N N . ASN A 1 400 ? -29.265 -138.720 -76.288 1.00 10.42 400 ASN A N 1
ATOM 3070 C CA . ASN A 1 400 ? -29.455 -138.963 -77.712 1.00 10.37 400 ASN A CA 1
ATOM 3071 C C . ASN A 1 400 ? -30.879 -138.668 -78.152 1.00 10.53 400 ASN A C 1
ATOM 3072 O O . ASN A 1 400 ? -31.086 -138.181 -79.248 1.00 10.61 400 ASN A O 1
ATOM 3077 N N . GLU A 1 401 ? -31.882 -139.009 -77.348 1.00 10.21 401 GLU A N 1
ATOM 3078 C CA . GLU A 1 401 ? -33.247 -138.661 -77.723 1.00 10.32 401 GLU A CA 1
ATOM 3079 C C . GLU A 1 401 ? -33.382 -137.142 -77.801 1.00 10.63 401 GLU A C 1
ATOM 3080 O O . GLU A 1 401 ? -34.029 -136.603 -78.707 1.00 10.90 401 GLU A O 1
ATOM 3094 N N . ASN A 1 403 ? -31.059 -134.872 -78.495 1.00 11.60 403 ASN A N 1
ATOM 3095 C CA . ASN A 1 403 ? -30.429 -134.344 -79.703 1.00 12.66 403 ASN A CA 1
ATOM 3096 C C . ASN A 1 403 ? -31.093 -134.789 -81.000 1.00 12.00 403 ASN A C 1
ATOM 3097 O O . ASN A 1 403 ? -31.162 -134.016 -81.954 1.00 12.36 403 ASN A O 1
ATOM 3102 N N . ARG A 1 404 ? -31.621 -136.003 -81.028 1.00 11.37 404 ARG A N 1
ATOM 3103 C CA . ARG A 1 404 ? -32.379 -136.448 -82.182 1.00 11.14 404 ARG A CA 1
ATOM 3104 C C . ARG A 1 404 ? -33.601 -135.560 -82.369 1.00 11.42 404 ARG A C 1
ATOM 3105 O O . ARG A 1 404 ? -33.946 -135.180 -83.483 1.00 12.02 404 ARG A O 1
ATOM 3113 N N . THR A 1 405 ? -34.255 -135.248 -81.265 1.00 11.10 405 THR A N 1
ATOM 3114 C CA . THR A 1 405 ? -35.494 -134.492 -81.305 1.00 11.24 405 THR A CA 1
ATOM 3115 C C . THR A 1 405 ? -35.247 -133.042 -81.694 1.00 11.60 405 THR A C 1
ATOM 3116 O O . THR A 1 405 ? -36.005 -132.476 -82.488 1.00 12.63 405 THR A O 1
ATOM 3120 N N . ILE A 1 406 ? -34.198 -132.438 -81.155 1.00 12.03 406 ILE A N 1
ATOM 3121 C CA . ILE A 1 406 ? -33.835 -131.087 -81.547 1.00 13.17 406 ILE A CA 1
ATOM 3122 C C . ILE A 1 406 ? -33.580 -131.068 -83.052 1.00 13.35 406 ILE A C 1
ATOM 3123 O O . ILE A 1 406 ? -34.034 -130.151 -83.738 1.00 14.79 406 ILE A O 1
ATOM 3128 N N . ALA A 1 407 ? -32.877 -132.070 -83.579 1.00 13.41 407 ALA A N 1
ATOM 3129 C CA . ALA A 1 407 ? -32.591 -132.110 -85.008 1.00 13.99 407 ALA A CA 1
ATOM 3130 C C . ALA A 1 407 ? -33.885 -132.198 -85.800 1.00 14.34 407 ALA A C 1
ATOM 3131 O O . ALA A 1 407 ? -34.020 -131.523 -86.829 1.00 15.29 407 ALA A O 1
ATOM 3133 N N . LEU A 1 408 ? -34.830 -133.030 -85.370 1.00 14.78 408 LEU A N 1
ATOM 3134 C CA . LEU A 1 408 ? -36.111 -133.125 -86.066 1.00 15.12 408 LEU A CA 1
ATOM 3135 C C . LEU A 1 408 ? -36.848 -131.783 -86.050 1.00 16.06 408 LEU A C 1
ATOM 3136 O O . LEU A 1 408 ? -37.386 -131.334 -87.074 1.00 17.08 408 LEU A O 1
ATOM 3141 N N . LEU A 1 409 ? -36.891 -131.145 -84.891 1.00 16.54 409 LEU A N 1
ATOM 3142 C CA . LEU A 1 409 ? -37.581 -129.859 -84.761 1.00 17.86 409 LEU A CA 1
ATOM 3143 C C . LEU A 1 409 ? -36.981 -128.803 -85.687 1.00 19.07 409 LEU A C 1
ATOM 3144 O O . LEU A 1 409 ? -37.687 -127.916 -86.170 1.00 19.93 409 LEU 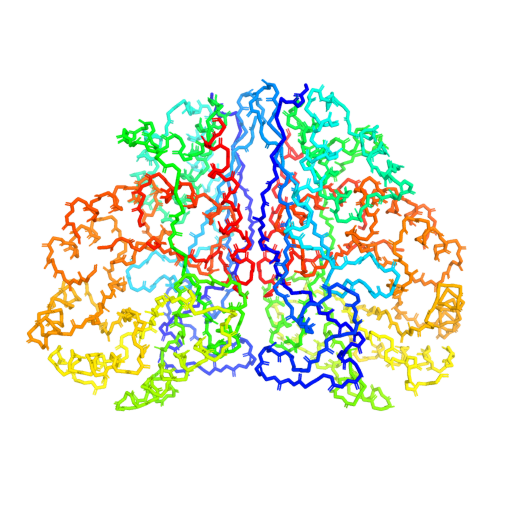A O 1
ATOM 3149 N N . GLN A 1 410 ? -35.682 -128.895 -85.929 1.00 20.12 410 GLN A N 1
ATOM 3150 C CA . GLN A 1 410 ? -34.977 -127.924 -86.764 1.00 21.79 410 GLN A CA 1
ATOM 3151 C C . GLN A 1 410 ? -35.289 -128.101 -88.262 1.00 22.76 410 GLN A C 1
ATOM 3152 O O . GLN A 1 410 ? -35.016 -127.191 -89.059 1.00 23.61 410 GLN A O 1
ATOM 3158 N N . THR A 1 411 ? -35.865 -129.239 -88.658 1.00 23.21 411 THR A N 1
ATOM 3159 C CA . THR A 1 411 ? -36.225 -129.447 -90.071 1.00 23.95 411 THR A CA 1
ATOM 3160 C C . THR A 1 411 ? -37.473 -128.644 -90.422 1.00 24.66 411 THR A C 1
ATOM 3161 O O . THR A 1 411 ? -38.152 -128.108 -89.543 1.00 25.45 411 THR A O 1
ATOM 3173 N N . LYS B 1 2 ? -41.152 -143.455 -100.018 1.00 16.51 2 LYS B N 1
ATOM 3174 C CA . LYS B 1 2 ? -39.779 -143.010 -100.018 1.00 16.25 2 LYS B CA 1
ATOM 3175 C C . LYS B 1 2 ? -39.347 -142.259 -98.766 1.00 15.48 2 LYS B C 1
ATOM 3176 O O . LYS B 1 2 ? -40.170 -141.730 -98.019 1.00 15.39 2 LYS B O 1
ATOM 3182 N N . ILE B 1 3 ? -38.039 -142.254 -98.539 1.00 14.92 3 ILE B N 1
ATOM 3183 C CA . ILE B 1 3 ? -37.419 -141.399 -97.544 1.00 15.09 3 ILE B CA 1
ATOM 3184 C C . ILE B 1 3 ? -37.421 -139.973 -98.089 1.00 15.43 3 ILE B C 1
ATOM 3185 O O . ILE B 1 3 ? -36.993 -139.740 -99.226 1.00 15.24 3 ILE B O 1
ATOM 3190 N N . LYS B 1 4 ? -37.893 -139.026 -97.286 1.00 15.76 4 LYS B N 1
ATOM 3191 C CA . LYS B 1 4 ? -37.865 -137.618 -97.663 1.00 16.36 4 LYS B CA 1
ATOM 3192 C C . LYS B 1 4 ? -36.566 -136.957 -97.211 1.00 16.65 4 LYS B C 1
ATOM 3193 O O . LYS B 1 4 ? -35.941 -136.205 -97.957 1.00 17.84 4 LYS B O 1
ATOM 3195 N N . GLN B 1 5 ? -36.146 -137.238 -95.980 1.00 16.05 5 GLN B N 1
ATOM 3196 C CA . GLN B 1 5 ? -34.968 -136.589 -95.430 1.00 16.22 5 GLN B CA 1
ATOM 3197 C C . GLN B 1 5 ? -34.222 -137.555 -94.517 1.00 15.58 5 GLN B C 1
ATOM 3198 O O . GLN B 1 5 ? -34.844 -138.345 -93.804 1.00 16.26 5 GLN B O 1
ATOM 3204 N N . ALA B 1 6 ? -32.896 -137.482 -94.547 1.00 15.05 6 ALA B N 1
ATOM 3205 C CA . ALA B 1 6 ? -32.061 -138.312 -93.688 1.00 15.13 6 ALA B CA 1
ATOM 3206 C C . ALA B 1 6 ? -31.244 -137.411 -92.795 1.00 15.18 6 ALA B C 1
ATOM 3207 O O . ALA B 1 6 ? -30.535 -136.525 -93.281 1.00 16.87 6 ALA B O 1
ATOM 3209 N N . LEU B 1 7 ? -31.338 -137.642 -91.485 1.00 14.58 7 LEU B N 1
ATOM 3210 C CA . LEU B 1 7 ? -30.591 -136.870 -90.512 1.00 14.79 7 LEU B CA 1
ATOM 3211 C C . LEU B 1 7 ? -29.630 -137.773 -89.753 1.00 14.09 7 LEU B C 1
ATOM 3212 O O . LEU B 1 7 ? -29.950 -138.925 -89.464 1.00 14.93 7 LEU B O 1
ATOM 3217 N N . PHE B 1 8 ? -28.470 -137.231 -89.432 1.00 13.42 8 PHE B N 1
ATOM 3218 C CA . PHE B 1 8 ? -27.441 -137.928 -88.682 1.00 14.28 8 PHE B CA 1
ATOM 3219 C C . PHE B 1 8 ? -27.071 -137.084 -87.493 1.00 13.96 8 PHE B C 1
ATOM 3220 O O . PHE B 1 8 ? -26.686 -135.935 -87.638 1.00 14.78 8 PHE B O 1
ATOM 3228 N N . THR B 1 9 ? -27.165 -137.653 -86.298 1.00 13.96 9 THR B N 1
ATOM 3229 C CA . THR B 1 9 ? -26.868 -136.897 -85.091 1.00 14.36 9 THR B CA 1
ATOM 3230 C C . THR B 1 9 ? -25.913 -137.658 -84.188 1.00 13.77 9 THR B C 1
ATOM 3231 O O . THR B 1 9 ? -26.096 -138.844 -83.927 1.00 13.82 9 THR B O 1
ATOM 3235 N N . ALA B 1 10 ? -24.892 -136.969 -83.722 1.00 13.83 10 ALA B N 1
ATOM 3236 C CA . ALA B 1 10 ? -23.905 -137.538 -82.820 1.00 14.01 10 ALA B CA 1
ATOM 3237 C C . ALA B 1 10 ? -24.529 -137.870 -81.491 1.00 13.94 10 ALA B C 1
ATOM 3238 O O . ALA B 1 10 ? -25.379 -137.141 -81.007 1.00 14.80 10 ALA B O 1
ATOM 3240 N N . GLY B 1 11 ? -24.076 -138.961 -80.886 1.00 13.28 11 GLY B N 1
ATOM 3241 C CA . GLY B 1 11 ? -24.527 -139.310 -79.564 1.00 13.15 11 GLY B CA 1
ATOM 3242 C C . GLY B 1 11 ? -23.483 -140.114 -78.844 1.00 12.71 11 GLY B C 1
ATOM 3243 O O . GLY B 1 11 ? -22.396 -140.394 -79.345 1.00 12.85 11 GLY B O 1
ATOM 3244 N N . TYR B 1 12 ? -23.822 -140.446 -77.612 1.00 12.07 12 TYR B N 1
ATOM 3245 C CA . TYR B 1 12 ? -22.994 -141.322 -76.819 1.00 12.19 12 TYR B CA 1
ATOM 3246 C C . TYR B 1 12 ? -23.612 -142.712 -76.816 1.00 11.72 12 TYR B C 1
ATOM 3247 O O . TYR B 1 12 ? -24.825 -142.870 -76.664 1.00 12.76 12 TYR B O 1
ATOM 3256 N N . SER B 1 13 ? -22.770 -143.727 -76.979 1.00 11.55 13 SER B N 1
ATOM 3257 C CA . SER B 1 13 ? -23.211 -145.099 -76.831 1.00 11.71 13 SER B CA 1
ATOM 3258 C C . SER B 1 13 ? -23.119 -145.470 -75.358 1.00 11.54 13 SER B C 1
ATOM 3259 O O . SER B 1 13 ? -22.742 -144.638 -74.528 1.00 12.01 13 SER B O 1
ATOM 3262 N N . SER B 1 14 ? -23.470 -146.707 -75.028 1.00 11.16 14 SER B N 1
ATOM 3263 C CA . SER B 1 14 ? -23.608 -147.084 -73.630 1.00 11.81 14 SER B CA 1
ATOM 3264 C C . SER B 1 14 ? -22.356 -147.604 -72.943 1.00 11.76 14 SER B C 1
ATOM 3265 O O . SER B 1 14 ? -22.440 -148.124 -71.834 1.00 12.38 14 SER B O 1
ATOM 3268 N N . PHE B 1 15 ? -21.192 -147.455 -73.563 1.00 11.87 15 PHE B N 1
ATOM 3269 C CA . PHE B 1 15 ? -19.970 -147.743 -72.845 1.00 12.43 15 PHE B CA 1
ATOM 3270 C C . PHE B 1 15 ? -18.816 -146.886 -73.360 1.00 12.65 15 PHE B C 1
ATOM 3271 O O . PHE B 1 15 ? -18.989 -145.666 -73.505 1.00 12.54 15 PHE B O 1
ATOM 3279 N N . TYR B 1 16 ? -17.660 -147.516 -73.591 1.00 12.90 16 TYR B N 1
ATOM 3280 C CA . TYR B 1 16 ? -16.398 -146.858 -73.916 1.00 14.09 16 TYR B CA 1
ATOM 3281 C C . TYR B 1 16 ? -15.688 -147.656 -75.000 1.00 14.78 16 TYR B C 1
ATOM 3282 O O . TYR B 1 16 ? -15.925 -148.849 -75.156 1.00 15.02 16 TYR B O 1
ATOM 3291 N N . PHE B 1 17 ? -14.860 -146.963 -75.774 1.00 16.41 17 PHE B N 1
ATOM 3292 C CA . PHE B 1 17 ? -13.943 -147.633 -76.693 1.00 17.43 17 PHE B CA 1
ATOM 3293 C C . PHE B 1 17 ? -12.647 -147.833 -75.914 1.00 18.99 17 PHE B C 1
ATOM 3294 O O . PHE B 1 17 ? -12.114 -146.867 -75.380 1.00 19.30 17 PHE B O 1
ATOM 3302 N N . ASP B 1 18 ? -12.162 -149.072 -75.862 1.00 20.22 18 ASP B N 1
ATOM 3303 C CA . ASP B 1 18 ? -10.922 -149.407 -75.156 1.00 21.86 18 ASP B CA 1
ATOM 3304 C C . ASP B 1 18 ? -9.875 -149.904 -76.147 1.00 23.16 18 ASP B C 1
ATOM 3305 O O . ASP B 1 18 ? -10.185 -150.703 -77.040 1.00 23.52 18 ASP B O 1
ATOM 3310 N N . ASP B 1 19 ? -8.643 -149.432 -75.969 1.00 24.63 19 ASP B N 1
ATOM 3311 C CA . ASP B 1 19 ? -7.508 -149.822 -76.809 1.00 25.88 19 ASP B CA 1
ATOM 3312 C C . ASP B 1 19 ? -6.948 -151.129 -76.265 1.00 27.28 19 ASP B C 1
ATOM 3313 O O . ASP B 1 19 ? -6.099 -151.131 -75.370 1.00 27.30 19 ASP B O 1
ATOM 3318 N N . GLN B 1 20 ? -7.444 -152.236 -76.813 1.00 28.94 20 GLN B N 1
ATOM 3319 C CA . GLN B 1 20 ? -7.103 -153.577 -76.348 1.00 30.24 20 GLN B CA 1
ATOM 3320 C C . GLN B 1 20 ? -5.611 -153.828 -76.244 1.00 31.53 20 GLN B C 1
ATOM 3321 O O . GLN B 1 20 ? -5.125 -154.285 -75.212 1.00 31.69 20 GLN B O 1
ATOM 3327 N N . GLN B 1 21 ? -4.869 -153.529 -77.298 1.00 33.00 21 GLN B N 1
ATOM 3328 C CA . GLN B 1 21 ? -3.449 -153.843 -77.249 1.00 34.25 21 GLN B CA 1
ATOM 3329 C C . GLN B 1 21 ? -2.704 -152.910 -76.293 1.00 34.74 21 GLN B C 1
ATOM 3330 O O . GLN B 1 21 ? -1.710 -153.311 -75.692 1.00 34.63 21 GLN B O 1
ATOM 3336 N N . ALA B 1 22 ? -3.186 -151.682 -76.122 1.00 35.22 22 ALA B N 1
ATOM 3337 C CA . ALA B 1 22 ? -2.557 -150.774 -75.165 1.00 35.57 22 ALA B CA 1
ATOM 3338 C C . ALA B 1 22 ? -2.720 -151.314 -73.747 1.00 35.90 22 ALA B C 1
ATOM 3339 O O . ALA B 1 22 ? -1.813 -151.193 -72.922 1.00 35.78 22 ALA B O 1
ATOM 3341 N N . ILE B 1 23 ? -3.866 -151.933 -73.477 1.00 36.17 23 ILE B N 1
ATOM 3342 C CA . ILE B 1 23 ? -4.165 -152.461 -72.146 1.00 36.61 23 ILE B CA 1
ATOM 3343 C C . ILE B 1 23 ? -3.366 -153.716 -71.788 1.00 37.20 23 ILE B C 1
ATOM 3344 O O . ILE B 1 23 ? -2.390 -153.624 -71.055 1.00 37.20 23 ILE B O 1
ATOM 3349 N N . LYS B 1 24 ? -3.780 -154.881 -72.290 1.00 37.94 24 LYS B N 1
ATOM 3350 C CA . LYS B 1 24 ? -3.102 -156.144 -71.970 1.00 38.28 24 LYS B CA 1
ATOM 3351 C C . LYS B 1 24 ? -1.578 -156.019 -72.021 1.00 38.50 24 LYS B C 1
ATOM 3352 O O . LYS B 1 24 ? -0.857 -156.877 -71.503 1.00 38.89 24 LYS B O 1
ATOM 3354 N N . ASN B 1 25 ? -1.091 -154.966 -72.670 1.00 38.31 25 ASN B N 1
ATOM 3355 C CA . ASN B 1 25 ? 0.334 -154.693 -72.707 1.00 38.06 25 ASN B CA 1
ATOM 3356 C C . ASN B 1 25 ? 0.811 -154.163 -71.357 1.00 37.36 25 ASN B C 1
ATOM 3357 O O . ASN B 1 25 ? 1.647 -154.791 -70.700 1.00 37.89 25 ASN B O 1
ATOM 3362 N N . GLY B 1 26 ? 0.276 -153.015 -70.941 1.00 36.20 26 GLY B N 1
ATOM 3363 C CA . GLY B 1 26 ? 0.640 -152.437 -69.655 1.00 35.10 26 GLY B CA 1
ATOM 3364 C C . GLY B 1 26 ? 0.081 -151.069 -69.290 1.00 33.99 26 GLY B C 1
ATOM 3365 O O . GLY B 1 26 ? 0.559 -150.460 -68.334 1.00 34.01 26 GLY B O 1
ATOM 3366 N N . ALA B 1 27 ? -0.925 -150.577 -70.010 1.00 32.61 27 ALA B N 1
ATOM 3367 C CA . ALA B 1 27 ? -1.506 -149.279 -69.675 1.00 31.47 27 ALA B CA 1
ATOM 3368 C C . ALA B 1 27 ? -1.861 -149.241 -68.196 1.00 30.56 27 ALA B C 1
ATOM 3369 O O . ALA B 1 27 ? -2.448 -150.183 -67.664 1.00 30.30 27 ALA B O 1
ATOM 3371 N N . GLY B 1 28 ? -1.510 -148.144 -67.539 1.00 29.55 28 GLY B N 1
ATOM 3372 C CA . GLY B 1 28 ? -1.805 -147.981 -66.128 1.00 29.00 28 GLY B CA 1
ATOM 3373 C C . GLY B 1 28 ? -3.269 -147.655 -65.901 1.00 28.60 28 GLY B C 1
ATOM 3374 O O . GLY B 1 28 ? -4.039 -147.486 -66.847 1.00 28.18 28 GLY B O 1
ATOM 3375 N N . HIS B 1 29 ? -3.648 -147.544 -64.636 1.00 28.20 29 HIS B N 1
ATOM 3376 C CA . HIS B 1 29 ? -5.032 -147.292 -64.285 1.00 28.14 29 HIS B CA 1
ATOM 3377 C C . HIS B 1 29 ? -5.091 -146.166 -63.272 1.00 27.26 29 HIS B C 1
ATOM 3378 O O . HIS B 1 29 ? -4.231 -146.047 -62.403 1.00 27.49 29 HIS B O 1
ATOM 3385 N N . ASP B 1 30 ? -6.099 -145.320 -63.397 1.00 25.98 30 ASP B N 1
ATOM 3386 C CA . ASP B 1 30 ? -6.338 -144.277 -62.417 1.00 25.37 30 ASP B CA 1
ATOM 3387 C C . ASP B 1 30 ? -7.842 -144.117 -62.354 1.00 23.90 30 ASP B C 1
ATOM 3388 O O . ASP B 1 30 ? -8.433 -143.454 -63.205 1.00 23.62 30 ASP B O 1
ATOM 3393 N N . GLY B 1 31 ? -8.465 -144.716 -61.353 1.00 22.71 31 GLY B N 1
ATOM 3394 C CA . GLY B 1 31 ? -9.912 -144.699 -61.283 1.00 22.04 31 GLY B CA 1
ATOM 3395 C C . GLY B 1 31 ? -10.443 -145.421 -62.512 1.00 21.26 31 GLY B C 1
ATOM 3396 O O . GLY B 1 31 ? -10.063 -146.555 -62.778 1.00 21.27 31 GLY B O 1
ATOM 3397 N N . PHE B 1 32 ? -11.305 -144.758 -63.279 1.00 20.22 32 PHE B N 1
ATOM 3398 C CA . PHE B 1 32 ? -11.889 -145.362 -64.480 1.00 19.81 32 PHE B CA 1
ATOM 3399 C C . PHE B 1 32 ? -11.016 -145.139 -65.709 1.00 21.30 32 PHE B C 1
ATOM 3400 O O . PHE B 1 32 ? -11.208 -145.783 -66.740 1.00 21.20 32 PHE B O 1
ATOM 3408 N N . ILE B 1 33 ? -10.037 -144.253 -65.573 1.00 22.66 33 ILE B N 1
ATOM 3409 C CA . ILE B 1 33 ? -9.188 -143.833 -66.680 1.00 24.14 33 ILE B CA 1
ATOM 3410 C C . ILE B 1 33 ? -7.983 -144.768 -66.843 1.00 25.02 33 ILE B C 1
ATOM 3411 O O . ILE B 1 33 ? -7.450 -145.264 -65.860 1.00 24.92 33 ILE B O 1
ATOM 3416 N N . TYR B 1 34 ? -7.581 -145.050 -68.080 1.00 26.05 34 TYR B N 1
ATOM 3417 C CA . TYR B 1 34 ? -6.334 -145.781 -68.311 1.00 27.30 34 TYR B CA 1
ATOM 3418 C C . TYR B 1 34 ? -5.287 -144.728 -68.613 1.00 28.67 34 TYR B C 1
ATOM 3419 O O . TYR B 1 34 ? -5.593 -143.702 -69.216 1.00 28.70 34 TYR B O 1
ATOM 3428 N N . THR B 1 35 ? -4.054 -144.970 -68.190 1.00 30.12 35 THR B N 1
ATOM 3429 C CA . THR B 1 35 ? -2.989 -144.007 -68.416 1.00 31.48 35 THR B CA 1
ATOM 3430 C C . THR B 1 35 ? -2.065 -144.498 -69.498 1.00 32.45 35 THR B C 1
ATOM 3431 O O . THR B 1 35 ? -2.070 -145.673 -69.867 1.00 32.59 35 THR B O 1
ATOM 3435 N N . GLY B 1 36 ? -1.259 -143.581 -70.001 1.00 33.91 36 GLY B N 1
ATOM 3436 C CA . GLY B 1 36 ? -0.319 -143.916 -71.040 1.00 34.99 36 GLY B CA 1
ATOM 3437 C C . GLY B 1 36 ? -0.966 -143.584 -72.354 1.00 36.03 36 GLY B C 1
ATOM 3438 O O . GLY B 1 36 ? -1.960 -142.858 -72.400 1.00 36.31 36 GLY B O 1
ATOM 3439 N N . ASP B 1 37 ? -0.444 -144.145 -73.429 1.00 37.06 37 ASP B N 1
ATOM 3440 C CA . ASP B 1 37 ? -0.929 -143.745 -74.729 1.00 37.80 37 ASP B CA 1
ATOM 3441 C C . ASP B 1 37 ? -1.170 -144.914 -75.635 1.00 38.50 37 ASP B C 1
ATOM 3442 O O . ASP B 1 37 ? -0.364 -145.836 -75.717 1.00 38.84 37 ASP B O 1
ATOM 3444 N N . PRO B 1 38 ? -2.315 -144.880 -76.298 1.00 39.21 38 PRO B N 1
ATOM 3445 C CA . PRO B 1 38 ? -2.652 -145.916 -77.253 1.00 39.51 38 PRO B CA 1
ATOM 3446 C C . PRO B 1 38 ? -1.711 -146.011 -78.412 1.00 39.69 38 PRO B C 1
ATOM 3447 O O . PRO B 1 38 ? -0.962 -145.109 -78.798 1.00 39.73 38 PRO B O 1
ATOM 3451 N N . VAL B 1 39 ? -1.848 -147.186 -78.983 1.00 39.94 39 VAL B N 1
ATOM 3452 C CA . VAL B 1 39 ? -1.087 -147.677 -80.084 1.00 39.99 39 VAL B CA 1
ATOM 3453 C C . VAL B 1 39 ? -2.055 -147.905 -81.256 1.00 39.98 39 VAL B C 1
ATOM 3454 O O . VAL B 1 39 ? -1.681 -147.749 -82.419 1.00 40.02 39 VAL B O 1
ATOM 3458 N N . THR B 1 40 ? -3.314 -148.220 -80.934 1.00 39.91 40 THR B N 1
ATOM 3459 C CA . THR B 1 40 ? -4.351 -148.505 -81.933 1.00 39.67 40 THR B CA 1
ATOM 3460 C C . THR B 1 40 ? -4.723 -147.268 -82.769 1.00 39.77 40 THR B C 1
ATOM 3461 O O . THR B 1 40 ? -5.202 -146.260 -82.245 1.00 39.75 40 THR B O 1
ATOM 3465 N N . PRO B 1 41 ? -4.530 -147.396 -84.081 1.00 39.77 41 PRO B N 1
ATOM 3466 C CA . PRO B 1 41 ? -4.634 -146.305 -85.060 1.00 39.75 41 PRO B CA 1
ATOM 3467 C C . PRO B 1 41 ? -5.578 -145.114 -84.835 1.00 39.53 41 PRO B C 1
ATOM 3468 O O . PRO B 1 41 ? -5.179 -144.008 -85.202 1.00 39.98 41 PRO B O 1
ATOM 3472 N N . GLY B 1 42 ? -6.770 -145.297 -84.280 1.00 38.88 42 GLY B N 1
ATOM 3473 C CA . GLY B 1 42 ? -7.686 -144.173 -84.152 1.00 38.27 42 GLY B CA 1
ATOM 3474 C C . GLY B 1 42 ? -7.861 -143.566 -82.771 1.00 37.50 42 GLY B C 1
ATOM 3475 O O . GLY B 1 42 ? -8.472 -142.503 -82.629 1.00 37.57 42 GLY B O 1
ATOM 3476 N N . PHE B 1 43 ? -7.309 -144.217 -81.757 1.00 36.46 43 PHE B N 1
ATOM 3477 C CA . PHE B 1 43 ? -7.516 -143.794 -80.377 1.00 35.56 43 PHE B CA 1
ATOM 3478 C C . PHE B 1 43 ? -6.705 -142.566 -79.953 1.00 35.08 43 PHE B C 1
ATOM 3479 O O . PHE B 1 43 ? -5.518 -142.455 -80.256 1.00 35.10 43 PHE B O 1
ATOM 3487 N N . THR B 1 44 ? -7.363 -141.649 -79.251 1.00 34.36 44 THR B N 1
ATOM 3488 C CA . THR B 1 44 ? -6.710 -140.465 -78.696 1.00 33.95 44 THR B CA 1
ATOM 3489 C C . THR B 1 44 ? -6.380 -140.704 -77.222 1.00 32.89 44 THR B C 1
ATOM 3490 O O . THR B 1 44 ? -5.618 -139.951 -76.610 1.00 33.08 44 THR B O 1
ATOM 3494 N N . SER B 1 45 ? -6.986 -141.745 -76.660 1.00 31.58 45 SER B N 1
ATOM 3495 C CA . SER B 1 45 ? -6.746 -142.167 -75.287 1.00 30.20 45 SER B CA 1
ATOM 3496 C C . SER B 1 45 ? -6.951 -143.675 -75.257 1.00 28.51 45 SER B C 1
ATOM 3497 O O . SER B 1 45 ? -7.635 -144.221 -76.119 1.00 28.78 45 SER B O 1
ATOM 3500 N N . VAL B 1 46 ? -6.354 -144.355 -74.286 1.00 25.92 46 VAL B N 1
ATOM 3501 C CA . VAL B 1 46 ? -6.513 -145.804 -74.192 1.00 24.29 46 VAL B CA 1
ATOM 3502 C C . VAL B 1 46 ? -7.994 -146.139 -73.992 1.00 23.04 46 VAL B C 1
ATOM 3503 O O . VAL B 1 46 ? -8.476 -147.164 -74.479 1.00 23.01 46 VAL B O 1
ATOM 3507 N N . ARG B 1 47 ? -8.690 -145.279 -73.252 1.00 21.98 47 ARG B N 1
ATOM 3508 C CA . ARG B 1 47 ? -10.126 -145.396 -73.047 1.00 21.23 47 ARG B CA 1
ATOM 3509 C C . ARG B 1 47 ? -10.776 -144.064 -73.384 1.00 21.31 47 ARG B C 1
ATOM 3510 O O . ARG B 1 47 ? -10.391 -143.022 -72.863 1.00 21.33 47 ARG B O 1
ATOM 3518 N N . GLN B 1 48 ? -11.793 -144.110 -74.238 1.00 20.70 48 GLN B N 1
ATOM 3519 C CA . GLN B 1 48 ? -12.507 -142.908 -74.659 1.00 20.32 48 GLN B CA 1
ATOM 3520 C C . GLN B 1 48 ? -14.013 -143.168 -74.609 1.00 18.22 48 GLN B C 1
ATOM 3521 O O . GLN B 1 48 ? -14.438 -144.305 -74.766 1.00 18.23 48 GLN B O 1
ATOM 3527 N N . ALA B 1 49 ? -14.800 -142.105 -74.464 1.00 16.73 49 ALA B N 1
ATOM 3528 C CA . ALA B 1 49 ? -16.266 -142.231 -74.467 1.00 15.75 49 ALA B CA 1
ATOM 3529 C C . ALA B 1 49 ? -16.747 -142.961 -75.705 1.00 14.72 49 ALA B C 1
ATOM 3530 O O . ALA B 1 49 ? -16.293 -142.686 -76.819 1.00 14.99 49 ALA B O 1
ATOM 3532 N N . GLY B 1 50 ? -17.665 -143.899 -75.523 1.00 13.81 50 GLY B N 1
ATOM 3533 C CA . GLY B 1 50 ? -18.254 -144.575 -76.652 1.00 13.42 50 GLY B CA 1
ATOM 3534 C C . GLY B 1 50 ? -19.185 -143.606 -77.355 1.00 12.66 50 GLY B C 1
ATOM 3535 O O . GLY B 1 50 ? -19.911 -142.847 -76.715 1.00 12.83 50 GLY B O 1
ATOM 3536 N N . GLU B 1 51 ? -19.161 -143.653 -78.678 1.00 12.87 51 GLU B N 1
ATOM 3537 C CA . GLU B 1 51 ? -19.954 -142.760 -79.491 1.00 13.22 51 GLU B CA 1
ATOM 3538 C C . GLU B 1 51 ? -20.806 -143.533 -80.452 1.00 13.03 51 GLU B C 1
ATOM 3539 O O . GLU B 1 51 ? -20.507 -144.664 -80.801 1.00 13.48 51 GLU B O 1
ATOM 3545 N N . CYS B 1 52 ? -21.896 -142.911 -80.868 1.00 12.68 52 CYS B N 1
ATOM 3546 C CA . CYS B 1 52 ? -22.742 -143.457 -81.908 1.00 12.48 52 CYS B CA 1
ATOM 3547 C C . CYS B 1 52 ? -23.163 -142.328 -82.837 1.00 12.24 52 CYS B C 1
ATOM 3548 O O . CYS B 1 52 ? -22.952 -141.140 -82.551 1.00 12.60 52 CYS B O 1
ATOM 3551 N N . VAL B 1 53 ? -23.757 -142.712 -83.953 1.00 11.99 53 VAL B N 1
ATOM 3552 C CA . VAL B 1 53 ? -24.433 -141.757 -84.823 1.00 11.89 53 VAL B CA 1
ATOM 3553 C C . VAL B 1 53 ? -25.849 -142.260 -85.058 1.00 11.54 53 VAL B C 1
ATOM 3554 O O . VAL B 1 53 ? -26.047 -143.353 -85.584 1.00 11.88 53 VAL B O 1
ATOM 3558 N N . SER B 1 54 ? -26.835 -141.470 -84.647 1.00 11.49 54 SER B N 1
ATOM 3559 C CA . SER B 1 54 ? -28.214 -141.831 -84.870 1.00 11.87 54 SER B CA 1
ATOM 3560 C C . SER B 1 54 ? -28.601 -141.439 -86.280 1.00 11.94 54 SER B C 1
ATOM 3561 O O . SER B 1 54 ? -28.345 -140.315 -86.719 1.00 13.22 54 SER B O 1
ATOM 3564 N N . VAL B 1 55 ? -29.248 -142.367 -86.952 1.00 11.65 55 VAL B N 1
ATOM 3565 C CA . VAL B 1 55 ? -29.811 -142.165 -88.271 1.00 11.96 55 VAL B CA 1
ATOM 3566 C C . VAL B 1 55 ? -31.314 -142.022 -88.113 1.00 12.21 55 VAL B C 1
ATOM 3567 O O . VAL B 1 55 ? -31.961 -142.879 -87.522 1.00 12.43 55 VAL B O 1
ATOM 3571 N N . GLN B 1 56 ? -31.859 -140.911 -88.596 1.00 11.83 56 GLN B N 1
ATOM 3572 C CA . GLN B 1 56 ? -33.289 -140.699 -88.610 1.00 11.85 56 GLN B CA 1
ATOM 3573 C C . GLN B 1 56 ? -33.712 -140.493 -90.053 1.00 11.90 56 GLN B C 1
ATOM 3574 O O . GLN B 1 56 ? -33.162 -139.632 -90.757 1.00 13.04 56 GLN B O 1
ATOM 3580 N N . LEU B 1 57 ? -34.680 -141.294 -90.476 1.00 11.66 57 LEU B N 1
ATOM 3581 C CA . LEU B 1 57 ? -35.175 -141.230 -91.842 1.00 12.34 57 LEU B CA 1
ATOM 3582 C C . LEU B 1 57 ? -36.615 -140.782 -91.774 1.00 12.75 57 LEU B C 1
ATOM 3583 O O . LEU B 1 57 ? -37.485 -141.521 -91.327 1.00 13.07 57 LEU B O 1
ATOM 3588 N N . ILE B 1 58 ? -36.857 -139.548 -92.200 1.00 13.92 58 ILE B N 1
ATOM 3589 C CA . ILE B 1 58 ? -38.212 -139.017 -92.239 1.00 14.30 58 ILE B CA 1
ATOM 3590 C C . ILE B 1 58 ? -38.820 -139.488 -93.552 1.00 14.37 58 ILE B C 1
ATOM 3591 O O . ILE B 1 58 ? -38.296 -139.177 -94.625 1.00 15.04 58 ILE B O 1
ATOM 3596 N N . LEU B 1 59 ? -39.909 -140.235 -93.470 1.00 14.67 59 LEU B N 1
ATOM 3597 C CA . LEU B 1 59 ? -40.562 -140.773 -94.656 1.00 15.52 59 LEU B CA 1
ATOM 3598 C C . LEU B 1 59 ? -41.590 -139.788 -95.192 1.00 17.40 59 LEU B C 1
ATOM 3599 O O . LEU B 1 59 ? -41.931 -138.800 -94.532 1.00 17.68 59 LEU B O 1
ATOM 3604 N N . GLU B 1 60 ? -42.091 -140.075 -96.388 1.00 18.73 60 GLU B N 1
ATOM 3605 C CA . GLU B 1 60 ? -43.122 -139.252 -97.010 1.00 20.31 60 GLU B CA 1
ATOM 3606 C C . GLU B 1 60 ? -44.403 -139.198 -96.165 1.00 20.56 60 GLU B C 1
ATOM 3607 O O . GLU B 1 60 ? -45.140 -138.201 -96.232 1.00 22.00 60 GLU B O 1
ATOM 3613 N N . ASN B 1 61 ? -44.706 -140.261 -95.420 1.00 20.52 61 ASN B N 1
ATOM 3614 C CA . ASN B 1 61 ? -45.904 -140.285 -94.572 1.00 20.52 61 ASN B CA 1
ATOM 3615 C C . ASN B 1 61 ? -45.686 -139.594 -93.218 1.00 20.03 61 ASN B C 1
ATOM 3616 O O . ASN B 1 61 ? -46.569 -139.644 -92.363 1.00 20.84 61 ASN B O 1
ATOM 3621 N N . GLY B 1 62 ? -44.517 -138.975 -93.024 1.00 18.79 62 GLY B N 1
ATOM 3622 C CA . GLY B 1 62 ? -44.209 -138.268 -91.790 1.00 17.86 62 GLY B CA 1
ATOM 3623 C C . GLY B 1 62 ? -43.588 -139.123 -90.699 1.00 17.20 62 GLY B C 1
ATOM 3624 O O . GLY B 1 62 ? -43.112 -138.590 -89.700 1.00 17.40 62 GLY B O 1
ATOM 3625 N N . ALA B 1 63 ? -43.588 -140.443 -90.864 1.00 16.14 63 ALA B N 1
ATOM 3626 C CA . ALA B 1 63 ? -42.998 -141.306 -89.849 1.00 15.41 63 ALA B CA 1
ATOM 3627 C C . ALA B 1 63 ? -41.501 -141.094 -89.831 1.00 14.28 63 ALA B C 1
ATOM 3628 O O . ALA B 1 63 ? -40.893 -140.679 -90.819 1.00 15.01 63 ALA B O 1
ATOM 3630 N N . VAL B 1 64 ? -40.905 -141.382 -88.687 1.00 13.16 64 VAL B N 1
ATOM 3631 C CA . VAL B 1 64 ? -39.479 -141.219 -88.522 1.00 13.06 64 VAL B CA 1
ATOM 3632 C C . VAL B 1 64 ? -38.879 -142.555 -88.111 1.00 12.91 64 VAL B C 1
ATOM 3633 O O . VAL B 1 64 ? -39.112 -143.044 -87.011 1.00 13.99 64 VAL B O 1
ATOM 3637 N N . ALA B 1 65 ? -38.118 -143.140 -89.026 1.00 11.88 65 ALA B N 1
ATOM 3638 C CA . ALA B 1 65 ? -37.425 -144.402 -88.799 1.00 11.77 65 ALA B CA 1
ATOM 3639 C C . ALA B 1 65 ? -36.071 -144.131 -88.164 1.00 11.77 65 ALA B C 1
ATOM 3640 O O . ALA B 1 65 ? -35.410 -143.161 -88.489 1.00 12.61 65 ALA B O 1
ATOM 3642 N N . VAL B 1 66 ? -35.660 -144.994 -87.239 1.00 11.48 66 VAL B N 1
ATOM 3643 C CA . VAL B 1 66 ? -34.436 -144.763 -86.500 1.00 11.30 66 VAL B CA 1
ATOM 3644 C C . VAL B 1 66 ? -33.511 -145.977 -86.491 1.00 10.87 66 VAL B C 1
ATOM 3645 O O . VAL B 1 66 ? -33.950 -147.127 -86.542 1.00 11.33 66 VAL B O 1
ATOM 3649 N N . GLY B 1 67 ? -32.222 -145.682 -86.438 1.00 10.89 67 GLY B N 1
ATOM 3650 C CA . GLY B 1 67 ? -31.194 -146.710 -86.304 1.00 11.38 67 GLY B CA 1
ATOM 3651 C C . GLY B 1 67 ? -29.959 -146.053 -85.737 1.00 11.97 67 GLY B C 1
ATOM 3652 O O . GLY B 1 67 ? -29.762 -144.860 -85.937 1.00 13.41 67 GLY B O 1
ATOM 3653 N N . ASP B 1 68 ? -29.107 -146.808 -85.052 1.00 11.21 68 ASP B N 1
ATOM 3654 C CA . ASP B 1 68 ? -27.865 -146.255 -84.510 1.00 10.97 68 ASP B CA 1
ATOM 3655 C C . ASP B 1 68 ? -26.611 -146.972 -85.000 1.00 11.14 68 ASP B C 1
ATOM 3656 O O . ASP B 1 68 ? -26.477 -148.196 -84.891 1.00 11.27 68 ASP B O 1
ATOM 3661 N N . CYS B 1 69 ? -25.710 -146.181 -85.557 1.00 11.75 69 CYS B N 1
ATOM 3662 C CA . CYS B 1 69 ? -24.383 -146.650 -85.923 1.00 12.12 69 CYS B CA 1
ATOM 3663 C C . CYS B 1 69 ? -23.591 -146.774 -84.634 1.00 12.62 69 CYS B C 1
ATOM 3664 O O . CYS B 1 69 ? -23.464 -145.803 -83.900 1.00 13.14 69 CYS B O 1
ATOM 3667 N N . ALA B 1 70 ? -23.059 -147.962 -84.372 1.00 12.40 70 ALA B N 1
ATOM 3668 C CA . ALA B 1 70 ? -22.332 -148.231 -83.146 1.00 13.30 70 ALA B CA 1
ATOM 3669 C C . ALA B 1 70 ? -21.317 -149.321 -83.413 1.00 13.44 70 ALA B C 1
ATOM 3670 O O . ALA B 1 70 ? -21.491 -150.138 -84.319 1.00 14.09 70 ALA B O 1
ATOM 3672 N N . ALA B 1 71 ? -20.285 -149.340 -82.589 1.00 13.47 71 ALA B N 1
ATOM 3673 C CA . ALA B 1 71 ? -19.196 -150.295 -82.723 1.00 13.60 71 ALA B CA 1
ATOM 3674 C C . ALA B 1 71 ? -18.836 -150.869 -81.371 1.00 13.95 71 ALA B C 1
ATOM 3675 O O . ALA B 1 71 ? -19.168 -150.317 -80.320 1.00 13.40 71 ALA B O 1
ATOM 3677 N N . VAL B 1 72 ? -18.104 -151.973 -81.406 1.00 14.32 72 VAL B N 1
ATOM 3678 C CA . VAL B 1 72 ? -17.753 -152.689 -80.192 1.00 15.62 72 VAL B CA 1
ATOM 3679 C C . VAL B 1 72 ? -16.771 -151.937 -79.324 1.00 15.89 72 VAL B C 1
ATOM 3680 O O . VAL B 1 72 ? -16.098 -150.996 -79.740 1.00 15.87 72 VAL B O 1
ATOM 3684 N N . GLN B 1 73 ? -16.710 -152.368 -78.073 1.00 16.83 73 GLN B N 1
ATOM 3685 C CA . GLN B 1 73 ? -15.832 -151.760 -77.105 1.00 18.15 73 GLN B CA 1
ATOM 3686 C C . GLN B 1 73 ? -14.384 -151.857 -77.572 1.00 19.18 73 GLN B C 1
ATOM 3687 O O . GLN B 1 73 ? -13.661 -150.863 -77.618 1.00 18.39 73 GLN B O 1
ATOM 3693 N N . TYR B 1 74 ? -13.973 -153.073 -77.925 1.00 20.53 74 TYR B N 1
ATOM 3694 C CA . TYR B 1 74 ? -12.605 -153.330 -78.372 1.00 21.64 74 TYR B CA 1
ATOM 3695 C C . TYR B 1 74 ? -12.513 -153.210 -79.891 1.00 21.97 74 TYR B C 1
ATOM 3696 O O . TYR B 1 74 ? -12.145 -154.156 -80.598 1.00 22.62 74 TYR B O 1
ATOM 3705 N N . SER B 1 75 ? -12.847 -152.027 -80.390 1.00 22.17 75 SER B N 1
ATOM 3706 C CA . SER B 1 75 ? -12.803 -151.756 -81.819 1.00 22.49 75 SER B CA 1
ATOM 3707 C C . SER B 1 75 ? -11.354 -151.743 -82.278 1.00 23.29 75 SER B C 1
ATOM 3708 O O . SER B 1 75 ? -10.459 -151.394 -81.511 1.00 23.98 75 SER B O 1
ATOM 3711 N N . GLY B 1 76 ? -11.124 -152.128 -83.530 1.00 23.57 76 GLY B N 1
ATOM 3712 C CA . GLY B 1 76 ? -9.783 -152.124 -84.098 1.00 23.98 76 GLY B CA 1
ATOM 3713 C C . GLY B 1 76 ? -8.954 -153.329 -83.710 1.00 24.47 76 GLY B C 1
ATOM 3714 O O . GLY B 1 76 ? -7.766 -153.387 -84.034 1.00 25.31 76 GLY B O 1
ATOM 3715 N N . ALA B 1 77 ? -9.573 -154.275 -83.009 1.00 24.49 77 ALA B N 1
ATOM 3716 C CA . ALA B 1 77 ? -8.911 -155.489 -82.539 1.00 24.73 77 ALA B CA 1
ATOM 3717 C C . ALA B 1 77 ? -9.615 -156.722 -83.088 1.00 24.17 77 ALA B C 1
ATOM 3718 O O . ALA B 1 77 ? -10.773 -156.658 -83.491 1.00 24.06 77 ALA B O 1
ATOM 3720 N N . GLY B 1 78 ? -8.916 -157.849 -83.108 1.00 23.82 78 GLY B N 1
ATOM 3721 C CA . GLY B 1 78 ? -9.507 -159.096 -83.560 1.00 23.25 78 GLY B CA 1
ATOM 3722 C C . GLY B 1 78 ? -10.107 -159.059 -84.955 1.00 22.61 78 GLY B C 1
ATOM 3723 O O . GLY B 1 78 ? -11.052 -159.796 -85.246 1.00 22.30 78 GLY B O 1
ATOM 3724 N N . GLY B 1 79 ? -9.556 -158.218 -85.826 1.00 22.30 79 GLY B N 1
ATOM 3725 C CA . GLY B 1 79 ? -10.037 -158.124 -87.194 1.00 22.17 79 GLY B CA 1
ATOM 3726 C C . GLY B 1 79 ? -11.250 -157.222 -87.377 1.00 22.04 79 GLY B C 1
ATOM 3727 O O . GLY B 1 79 ? -11.784 -157.100 -88.482 1.00 22.32 79 GLY B O 1
ATOM 3728 N N . ARG B 1 80 ? -11.685 -156.590 -86.294 1.00 21.94 80 ARG B N 1
ATOM 3729 C CA . ARG B 1 80 ? -12.841 -155.704 -86.335 1.00 21.90 80 ARG B CA 1
ATOM 3730 C C . ARG B 1 80 ? -12.470 -154.346 -86.902 1.00 21.42 80 ARG B C 1
ATOM 3731 O O . ARG B 1 80 ? -11.304 -153.957 -86.933 1.00 21.52 80 ARG B O 1
ATOM 3739 N N . ASP B 1 81 ? -13.479 -153.622 -87.362 1.00 20.92 81 ASP B N 1
ATOM 3740 C CA . ASP B 1 81 ? -13.276 -152.295 -87.919 1.00 20.73 81 ASP B CA 1
ATOM 3741 C C . ASP B 1 81 ? -12.832 -151.325 -86.816 1.00 21.00 81 ASP B C 1
ATOM 3742 O O . ASP B 1 81 ? -12.972 -151.622 -85.629 1.00 20.70 81 ASP B O 1
ATOM 3747 N N . PRO B 1 82 ? -12.297 -150.171 -87.213 1.00 21.74 82 PRO B N 1
ATOM 3748 C CA . PRO B 1 82 ? -11.759 -149.185 -86.272 1.00 22.18 82 PRO B CA 1
ATOM 3749 C C . PRO B 1 82 ? -12.796 -148.587 -85.336 1.00 22.43 82 PRO B C 1
ATOM 3750 O O . PRO B 1 82 ? -13.999 -148.754 -85.558 1.00 22.14 82 PRO B O 1
ATOM 3754 N N . LEU B 1 83 ? -12.335 -147.902 -84.290 1.00 22.76 83 LEU B N 1
ATOM 3755 C CA . LEU B 1 83 ? -13.263 -147.211 -83.408 1.00 23.16 83 LEU B CA 1
ATOM 3756 C C . LEU B 1 83 ? -14.001 -146.202 -84.273 1.00 22.45 83 LEU B C 1
ATOM 3757 O O . LEU B 1 83 ? -13.531 -145.788 -85.339 1.00 23.25 83 LEU B O 1
ATOM 3762 N N . PHE B 1 84 ? -15.143 -145.790 -83.769 1.00 21.15 84 PHE B N 1
ATOM 3763 C CA . PHE B 1 84 ? -16.116 -145.049 -84.529 1.00 19.93 84 PHE B CA 1
ATOM 3764 C C . PHE B 1 84 ? -16.448 -143.714 -83.865 1.00 19.84 84 PHE B C 1
ATOM 3765 O O . PHE B 1 84 ? -17.184 -143.678 -82.887 1.00 19.19 84 PHE B O 1
ATOM 3773 N N . LEU B 1 85 ? -15.919 -142.619 -84.409 1.00 19.87 85 LEU B N 1
ATOM 3774 C CA . LEU B 1 85 ? -16.157 -141.284 -83.857 1.00 20.19 85 LEU B CA 1
ATOM 3775 C C . LEU B 1 85 ? -17.092 -140.451 -84.724 1.00 19.61 85 LEU B C 1
ATOM 3776 O O . LEU B 1 85 ? -16.916 -140.361 -85.941 1.00 18.81 85 LEU B O 1
ATOM 3781 N N . ALA B 1 86 ? -18.076 -139.830 -84.086 1.00 19.50 86 ALA B N 1
ATOM 3782 C CA . ALA B 1 86 ? -19.048 -139.006 -84.794 1.00 20.13 86 ALA B CA 1
ATOM 3783 C C . ALA B 1 86 ? -18.403 -137.857 -85.575 1.00 20.73 86 ALA B C 1
ATOM 3784 O O . ALA B 1 86 ? -18.857 -137.531 -86.669 1.00 21.33 86 ALA B O 1
ATOM 3786 N N . GLU B 1 87 ? -17.344 -137.266 -85.028 1.00 21.11 87 GLU B N 1
ATOM 3787 C CA . GLU B 1 87 ? -16.643 -136.148 -85.676 1.00 21.89 87 GLU B CA 1
ATOM 3788 C C . GLU B 1 87 ? -16.242 -136.500 -87.102 1.00 22.53 87 GLU B C 1
ATOM 3789 O O . GLU B 1 87 ? -16.318 -135.662 -88.005 1.00 23.51 87 GLU B O 1
ATOM 3791 N N . HIS B 1 88 ? -15.804 -137.736 -87.304 1.00 22.81 88 HIS B N 1
ATOM 3792 C CA . HIS B 1 88 ? -15.435 -138.193 -88.640 1.00 23.23 88 HIS B CA 1
ATOM 3793 C C . HIS B 1 88 ? -16.644 -138.648 -89.439 1.00 22.59 88 HIS B C 1
ATOM 3794 O O . HIS B 1 88 ? -16.809 -138.300 -90.613 1.00 22.79 88 HIS B O 1
ATOM 3801 N N . PHE B 1 89 ? -17.510 -139.424 -88.812 1.00 21.54 89 PHE B N 1
ATOM 3802 C CA . PHE B 1 89 ? -18.555 -140.090 -89.560 1.00 21.21 89 PHE B CA 1
ATOM 3803 C C . PHE B 1 89 ? -19.785 -139.277 -89.923 1.00 20.71 89 PHE B C 1
ATOM 3804 O O . PHE B 1 89 ? -20.483 -139.621 -90.873 1.00 19.90 89 PHE B O 1
ATOM 3812 N N . ILE B 1 90 ? -20.051 -138.201 -89.203 1.00 20.56 90 ILE B N 1
ATOM 3813 C CA . ILE B 1 90 ? -21.179 -137.377 -89.605 1.00 21.05 90 ILE B CA 1
ATOM 3814 C C . ILE B 1 90 ? -20.904 -136.687 -90.948 1.00 20.92 90 ILE B C 1
ATOM 3815 O O . ILE B 1 90 ? -21.734 -136.802 -91.844 1.00 20.49 90 ILE B O 1
ATOM 3820 N N . PRO B 1 91 ? -19.759 -136.021 -91.114 1.00 21.60 91 PRO B N 1
ATOM 3821 C CA . PRO B 1 91 ? -19.431 -135.455 -92.431 1.00 21.96 91 PRO B CA 1
ATOM 3822 C C . PRO B 1 91 ? -19.393 -136.544 -93.503 1.00 22.24 91 PRO B C 1
ATOM 3823 O O . PRO B 1 91 ? -19.878 -136.332 -94.611 1.00 22.69 91 PRO B O 1
ATOM 3827 N N . PHE B 1 92 ? -18.840 -137.709 -93.174 1.00 22.02 92 PHE B N 1
ATOM 3828 C CA . PHE B 1 92 ? -18.809 -138.823 -94.116 1.00 21.76 92 PHE B CA 1
ATOM 3829 C C . PHE B 1 92 ? -20.213 -139.231 -94.558 1.00 20.75 92 PHE B C 1
ATOM 3830 O O . PHE B 1 92 ? -20.474 -139.459 -95.738 1.00 20.93 92 PHE B O 1
ATOM 3838 N N . LEU B 1 93 ? -21.126 -139.325 -93.596 1.00 19.75 93 LEU B N 1
ATOM 3839 C CA . LEU B 1 93 ? -22.489 -139.738 -93.875 1.00 19.01 93 LEU B CA 1
ATOM 3840 C C . LEU B 1 93 ? -23.234 -138.686 -94.690 1.00 18.86 93 LEU B C 1
ATOM 3841 O O . LEU B 1 93 ? -23.938 -139.023 -95.627 1.00 17.78 93 LEU B O 1
ATOM 3846 N N . ASN B 1 94 ? -23.094 -137.425 -94.299 1.00 19.31 94 ASN B N 1
ATOM 3847 C CA . ASN B 1 94 ? -23.731 -136.339 -95.034 1.00 19.72 94 ASN B CA 1
ATOM 3848 C C . ASN B 1 94 ? -23.193 -136.259 -96.461 1.00 20.10 94 ASN B C 1
ATOM 3849 O O . ASN B 1 94 ? -23.954 -136.043 -97.390 1.00 20.61 94 ASN B O 1
ATOM 3854 N N . ASP B 1 95 ? -21.892 -136.489 -96.632 1.00 20.14 95 ASP B N 1
ATOM 3855 C CA . ASP B 1 95 ? -21.270 -136.365 -97.955 1.00 20.37 95 ASP B CA 1
ATOM 3856 C C . ASP B 1 95 ? -21.549 -137.541 -98.878 1.00 19.89 95 ASP B C 1
ATOM 3857 O O . ASP B 1 95 ? -21.807 -137.374 -100.077 1.00 20.10 95 ASP B O 1
ATOM 3862 N N . HIS B 1 96 ? -21.477 -138.750 -98.332 1.00 19.59 96 HIS B N 1
ATOM 3863 C CA . HIS B 1 96 ? -21.551 -139.947 -99.153 1.00 19.38 96 HIS B CA 1
ATOM 3864 C C . HIS B 1 96 ? -22.840 -140.743 -99.067 1.00 19.15 96 HIS B C 1
ATOM 3865 O O . HIS B 1 96 ? -23.182 -141.451 -99.997 1.00 20.08 96 HIS B O 1
ATOM 3872 N N . ILE B 1 97 ? -23.537 -140.668 -97.940 1.00 18.33 97 ILE B N 1
ATOM 3873 C CA . ILE B 1 97 ? -24.699 -141.529 -97.770 1.00 18.01 97 ILE B CA 1
ATOM 3874 C C . ILE B 1 97 ? -26.045 -140.795 -97.880 1.00 17.84 97 ILE B C 1
ATOM 3875 O O . ILE B 1 97 ? -27.001 -141.334 -98.432 1.00 17.67 97 ILE B O 1
ATOM 3880 N N . LYS B 1 98 ? -26.107 -139.577 -97.373 1.00 18.15 98 LYS B N 1
ATOM 3881 C CA . LYS B 1 98 ? -27.331 -138.792 -97.489 1.00 19.03 98 LYS B CA 1
ATOM 3882 C C . LYS B 1 98 ? -27.856 -138.717 -98.927 1.00 18.96 98 LYS B C 1
ATOM 3883 O O . LYS B 1 98 ? -29.044 -138.932 -99.153 1.00 18.42 98 LYS B O 1
ATOM 3889 N N . PRO B 1 99 ? -26.995 -138.437 -99.906 1.00 19.06 99 PRO B N 1
ATOM 3890 C CA . PRO B 1 99 ? -27.453 -138.411 -101.301 1.00 19.36 99 PRO B CA 1
ATOM 3891 C C . PRO B 1 99 ? -27.980 -139.736 -101.808 1.00 19.25 99 PRO B C 1
ATOM 3892 O O . PRO B 1 99 ? -28.680 -139.778 -102.821 1.00 20.11 99 PRO B O 1
ATOM 3896 N N . LEU B 1 100 ? -27.639 -140.824 -101.116 1.00 19.05 100 LEU B N 1
ATOM 3897 C CA . LEU B 1 100 ? -28.105 -142.145 -101.498 1.00 18.54 100 LEU B CA 1
ATOM 3898 C C . LEU B 1 100 ? -29.365 -142.562 -100.754 1.00 17.89 100 LEU B C 1
ATOM 3899 O O . LEU B 1 100 ? -29.971 -143.563 -101.083 1.00 17.88 100 LEU B O 1
ATOM 3904 N N . LEU B 1 101 ? -29.744 -141.776 -99.752 1.00 16.88 101 LEU B N 1
ATOM 3905 C CA . LEU B 1 101 ? -30.933 -142.062 -98.956 1.00 16.31 101 LEU B CA 1
ATOM 3906 C C . LEU B 1 101 ? -32.143 -141.206 -99.300 1.00 15.83 101 LEU B C 1
ATOM 3907 O O . LEU B 1 101 ? -33.274 -141.682 -99.284 1.00 15.10 101 LEU B O 1
ATOM 3912 N N . GLU B 1 102 ? -31.906 -139.927 -99.554 1.00 16.33 102 GLU B N 1
ATOM 3913 C CA . GLU B 1 102 ? -33.016 -139.006 -99.778 1.00 17.15 102 GLU B CA 1
ATOM 3914 C C . GLU B 1 102 ? -33.654 -139.316 -101.135 1.00 17.39 102 GLU B C 1
ATOM 3915 O O . GLU B 1 102 ? -32.993 -139.271 -102.175 1.00 18.91 102 GLU B O 1
ATOM 3921 N N . GLY B 1 103 ? -34.923 -139.707 -101.094 1.00 17.08 103 GLY B N 1
ATOM 3922 C CA . GLY B 1 103 ? -35.668 -140.138 -102.257 1.00 17.25 103 GLY B CA 1
ATOM 3923 C C . GLY B 1 103 ? -35.682 -141.643 -102.424 1.00 17.10 103 GLY B C 1
ATOM 3924 O O . GLY B 1 103 ? -36.326 -142.162 -103.326 1.00 17.68 103 GLY B O 1
ATOM 3925 N N . ARG B 1 104 ? -34.982 -142.364 -101.548 1.00 16.06 104 ARG B N 1
ATOM 3926 C CA . ARG B 1 104 ? -34.920 -143.813 -101.681 1.00 15.47 104 ARG B CA 1
ATOM 3927 C C . ARG B 1 104 ? -36.204 -144.540 -101.287 1.00 14.96 104 ARG B C 1
ATOM 3928 O O . ARG B 1 104 ? -36.817 -144.256 -100.268 1.00 14.83 104 ARG B O 1
ATOM 3936 N N . ASP B 1 105 ? -36.566 -145.519 -102.090 1.00 15.17 105 ASP B N 1
ATOM 3937 C CA . ASP B 1 105 ? -37.710 -146.377 -101.873 1.00 15.24 105 ASP B CA 1
ATOM 3938 C C . ASP B 1 105 ? -37.453 -147.335 -100.698 1.00 15.10 105 ASP B C 1
ATOM 3939 O O . ASP B 1 105 ? -36.416 -147.990 -100.664 1.00 15.13 105 ASP B O 1
ATOM 3944 N N . VAL B 1 106 ? -38.397 -147.419 -99.758 1.00 14.56 106 VAL B N 1
ATOM 3945 C CA . VAL B 1 106 ? -38.273 -148.315 -98.606 1.00 14.33 106 VAL B CA 1
ATOM 3946 C C . VAL B 1 106 ? -39.420 -149.319 -98.516 1.00 14.83 106 VAL B C 1
ATOM 3947 O O . VAL B 1 106 ? -39.697 -149.881 -97.461 1.00 15.33 106 VAL B O 1
ATOM 3951 N N . ASP B 1 107 ? -40.074 -149.607 -99.635 1.00 15.07 107 ASP B N 1
ATOM 3952 C CA . ASP B 1 107 ? -41.162 -150.567 -99.609 1.00 15.78 107 ASP B CA 1
ATOM 3953 C C . ASP B 1 107 ? -40.666 -151.951 -99.196 1.00 15.49 107 ASP B C 1
ATOM 3954 O O . ASP B 1 107 ? -41.412 -152.736 -98.623 1.00 16.43 107 ASP B O 1
ATOM 3959 N N . ALA B 1 108 ? -39.402 -152.237 -99.495 1.00 14.71 108 ALA B N 1
ATOM 3960 C CA . ALA B 1 108 ? -38.767 -153.468 -99.049 1.00 14.48 108 ALA B CA 1
ATOM 3961 C C . ALA B 1 108 ? -37.510 -153.076 -98.281 1.00 13.68 108 ALA B C 1
ATOM 3962 O O . ALA B 1 108 ? -37.012 -151.956 -98.390 1.00 13.80 108 ALA B O 1
ATOM 3964 N N . PHE B 1 109 ? -37.015 -154.031 -97.510 1.00 13.86 109 PHE B N 1
ATOM 3965 C CA . PHE B 1 109 ? -35.823 -153.855 -96.708 1.00 13.58 109 PHE B CA 1
ATOM 3966 C C . PHE B 1 109 ? -34.554 -154.483 -97.320 1.00 13.53 109 PHE B C 1
ATOM 3967 O O . PHE B 1 109 ? -33.531 -153.827 -97.402 1.00 13.31 109 PHE B O 1
ATOM 3975 N N . LEU B 1 110 ? -34.638 -155.753 -97.715 1.00 14.50 110 LEU B N 1
ATOM 3976 C CA . LEU B 1 110 ? -33.440 -156.508 -98.088 1.00 15.84 110 LEU B CA 1
ATOM 3977 C C . LEU B 1 110 ? -32.611 -155.902 -99.228 1.00 16.11 110 LEU B C 1
ATOM 3978 O O . LEU B 1 110 ? -31.397 -155.801 -99.114 1.00 16.08 110 LEU B O 1
ATOM 3983 N N . PRO B 1 111 ? -33.221 -155.470 -100.329 1.00 16.26 111 PRO B N 1
ATOM 3984 C CA . PRO B 1 111 ? -32.408 -154.859 -101.379 1.00 16.35 111 PRO B CA 1
ATOM 3985 C C . PRO B 1 111 ? -31.587 -153.668 -100.881 1.00 15.89 111 PRO B C 1
ATOM 3986 O O . PRO B 1 111 ? -30.410 -153.551 -101.198 1.00 16.79 111 PRO B O 1
ATOM 3990 N N . ASN B 1 112 ? -32.191 -152.805 -100.060 1.00 15.76 112 ASN B N 1
ATOM 3991 C CA . ASN B 1 112 ? -31.477 -151.659 -99.510 1.00 15.17 112 ASN B CA 1
ATOM 3992 C C . ASN B 1 112 ? -30.343 -152.101 -98.582 1.00 14.88 112 ASN B C 1
ATOM 3993 O O . ASN B 1 112 ? -29.253 -151.549 -98.590 1.00 14.73 112 ASN B O 1
ATOM 3998 N N . ALA B 1 113 ? -30.633 -153.097 -97.759 1.00 14.80 113 ALA B N 1
ATOM 3999 C CA . ALA B 1 113 ? -29.627 -153.606 -96.829 1.00 15.07 113 ALA B CA 1
ATOM 4000 C C . ALA B 1 113 ? -28.416 -154.141 -97.591 1.00 15.75 113 ALA B C 1
ATOM 4001 O O . ALA B 1 113 ? -27.277 -153.821 -97.271 1.00 15.34 113 ALA B O 1
ATOM 4003 N N . ARG B 1 114 ? -28.686 -154.925 -98.624 1.00 16.42 114 ARG B N 1
ATOM 4004 C CA . ARG B 1 114 ? -27.621 -155.485 -99.449 1.00 17.43 114 ARG B CA 1
ATOM 4005 C C . ARG B 1 114 ? -26.862 -154.376 -100.176 1.00 17.61 114 ARG B C 1
ATOM 4006 O O . ARG B 1 114 ? -25.630 -154.388 -100.232 1.00 18.32 114 ARG B O 1
ATOM 4014 N N . PHE B 1 115 ? -27.579 -153.379 -100.688 1.00 17.43 115 PHE B N 1
ATOM 4015 C CA . PHE B 1 115 ? -26.914 -152.296 -101.398 1.00 17.64 115 PHE B CA 1
ATOM 4016 C C . PHE B 1 115 ? -25.879 -151.588 -100.534 1.00 17.19 115 PHE B C 1
ATOM 4017 O O . PHE B 1 115 ? -24.725 -151.419 -100.922 1.00 17.58 115 PHE B O 1
ATOM 4025 N N . PHE B 1 116 ? -26.276 -151.178 -99.336 1.00 16.82 116 PHE B N 1
ATOM 4026 C CA . PHE B 1 116 ? -25.352 -150.480 -98.474 1.00 16.26 116 PHE B CA 1
ATOM 4027 C C . PHE B 1 116 ? -24.277 -151.392 -97.882 1.00 16.15 116 PHE B C 1
ATOM 4028 O O . PHE B 1 116 ? -23.207 -150.923 -97.516 1.00 16.03 116 PHE B O 1
ATOM 4036 N N . ASP B 1 117 ? -24.557 -152.690 -97.833 1.00 16.46 117 ASP B N 1
ATOM 4037 C CA . ASP B 1 117 ? -23.593 -153.634 -97.279 1.00 16.71 117 ASP B CA 1
ATOM 4038 C C . ASP B 1 117 ? -22.415 -153.880 -98.206 1.00 17.34 117 ASP B C 1
ATOM 4039 O O . ASP B 1 117 ? -21.328 -154.233 -97.750 1.00 17.26 117 ASP B O 1
ATOM 4044 N N . LYS B 1 118 ? -22.653 -153.698 -99.504 1.00 18.23 118 LYS B N 1
ATOM 4045 C CA . LYS B 1 118 ? -21.644 -153.960 -100.530 1.00 19.17 118 LYS B CA 1
ATOM 4046 C C . LYS B 1 118 ? -21.104 -152.699 -101.196 1.00 18.97 118 LYS B C 1
ATOM 4047 O O . LYS B 1 118 ? -20.165 -152.770 -101.992 1.00 19.14 118 LYS B O 1
ATOM 4053 N N . LEU B 1 119 ? -21.701 -151.554 -100.887 1.00 18.69 119 LEU B N 1
ATOM 4054 C CA . LEU B 1 119 ? -21.298 -150.286 -101.472 1.00 18.65 119 LEU B CA 1
ATOM 4055 C C . LEU B 1 119 ? -19.848 -149.985 -101.161 1.00 19.30 119 LEU B C 1
ATOM 4056 O O . LEU B 1 119 ? -19.396 -150.151 -100.034 1.00 18.74 119 LEU B O 1
ATOM 4061 N N . ARG B 1 120 ? -19.107 -149.549 -102.169 1.00 20.26 120 ARG B N 1
ATOM 4062 C CA . ARG B 1 120 ? -17.736 -149.145 -101.952 1.00 21.54 120 ARG B CA 1
ATOM 4063 C C . ARG B 1 120 ? -17.595 -147.660 -102.238 1.00 22.67 120 ARG B C 1
ATOM 4064 O O . ARG B 1 120 ? -18.111 -147.149 -103.237 1.00 23.20 120 ARG B O 1
ATOM 4072 N N . ILE B 1 121 ? -16.926 -146.974 -101.321 1.00 23.70 121 ILE B N 1
ATOM 4073 C CA . ILE B 1 121 ? -16.644 -145.554 -101.449 1.00 24.96 121 ILE B CA 1
ATOM 4074 C C . ILE B 1 121 ? -15.132 -145.472 -101.532 1.00 25.98 121 ILE B C 1
ATOM 4075 O O . ILE B 1 121 ? -14.434 -145.842 -100.590 1.00 25.85 121 ILE B O 1
ATOM 4080 N N . ASP B 1 122 ? -14.614 -145.012 -102.667 1.00 27.25 122 ASP B N 1
ATOM 4081 C CA . ASP B 1 122 ? -13.173 -144.976 -102.870 1.00 28.33 122 ASP B CA 1
ATOM 4082 C C . ASP B 1 122 ? -12.565 -146.362 -102.713 1.00 27.93 122 ASP B C 1
ATOM 4083 O O . ASP B 1 122 ? -11.484 -146.501 -102.155 1.00 28.30 122 ASP B O 1
ATOM 4088 N N . GLY B 1 123 ? -13.266 -147.386 -103.186 1.00 27.33 123 GLY B N 1
ATOM 4089 C CA . GLY B 1 123 ? -12.755 -148.743 -103.126 1.00 26.87 123 GLY B CA 1
ATOM 4090 C C . GLY B 1 123 ? -13.004 -149.503 -101.834 1.00 26.08 123 GLY B C 1
ATOM 4091 O O . GLY B 1 123 ? -12.858 -150.725 -101.804 1.00 26.64 123 GLY B O 1
ATOM 4092 N N . ASN B 1 124 ? -13.394 -148.811 -100.768 1.00 24.79 124 ASN B N 1
ATOM 4093 C CA . ASN B 1 124 ? -13.592 -149.481 -99.490 1.00 23.64 124 ASN B CA 1
ATOM 4094 C C . ASN B 1 124 ? -15.047 -149.636 -99.094 1.00 21.41 124 ASN B C 1
ATOM 4095 O O . ASN B 1 124 ? -15.879 -148.772 -99.374 1.00 20.72 124 ASN B O 1
ATOM 4100 N N . LEU B 1 125 ? -15.348 -150.750 -98.435 1.00 19.71 125 LEU B N 1
ATOM 4101 C CA . LEU B 1 125 ? -16.675 -150.953 -97.880 1.00 18.54 125 LEU B CA 1
ATOM 4102 C C . LEU B 1 125 ? -16.925 -149.914 -96.808 1.00 17.17 125 LEU B C 1
ATOM 4103 O O . LEU B 1 125 ? -16.002 -149.351 -96.238 1.00 17.21 125 LEU B O 1
ATOM 4108 N N . LEU B 1 126 ? -18.193 -149.655 -96.538 1.00 16.30 126 LEU B N 1
ATOM 4109 C CA . LEU B 1 126 ? -18.541 -148.803 -95.413 1.00 15.87 126 LEU B CA 1
ATOM 4110 C C . LEU B 1 126 ? -18.123 -149.478 -94.103 1.00 15.17 126 LEU B C 1
ATOM 4111 O O . LEU B 1 126 ? -18.117 -150.703 -93.992 1.00 14.77 126 LEU B O 1
ATOM 4116 N N . HIS B 1 127 ? -17.772 -148.664 -93.125 1.00 14.68 127 HIS B N 1
ATOM 4117 C CA . HIS B 1 127 ? -17.480 -149.160 -91.786 1.00 14.97 127 HIS B CA 1
ATOM 4118 C C . HIS B 1 127 ? -18.646 -150.045 -91.322 1.00 14.49 127 HIS B C 1
ATOM 4119 O O . HIS B 1 127 ? -19.821 -149.752 -91.593 1.00 14.23 127 HIS B O 1
ATOM 4126 N N . THR B 1 128 ? -18.354 -151.133 -90.616 1.00 14.21 128 THR B N 1
ATOM 4127 C CA . THR B 1 128 ? -19.431 -152.013 -90.172 1.00 14.37 128 THR B CA 1
ATOM 4128 C C . THR B 1 128 ? -20.471 -151.267 -89.329 1.00 13.52 128 THR B C 1
ATOM 4129 O O . THR B 1 128 ? -21.642 -151.604 -89.385 1.00 13.07 128 THR B O 1
ATOM 4133 N N . ALA B 1 129 ? -20.039 -150.249 -88.598 1.00 13.43 129 ALA B N 1
ATOM 4134 C CA . ALA B 1 129 ? -20.943 -149.498 -87.723 1.00 13.35 129 ALA B CA 1
ATOM 4135 C C . ALA B 1 129 ? -21.944 -148.707 -88.543 1.00 12.80 129 ALA B C 1
ATOM 4136 O O . ALA B 1 129 ? -23.099 -148.535 -88.145 1.00 13.00 129 ALA B O 1
ATOM 4138 N N . VAL B 1 130 ? -21.494 -148.196 -89.685 1.00 12.46 130 VAL B N 1
ATOM 4139 C CA . VAL B 1 130 ? -22.363 -147.467 -90.587 1.00 12.68 130 VAL B CA 1
ATOM 4140 C C . VAL B 1 130 ? -23.377 -148.421 -91.202 1.00 12.32 130 VAL B C 1
ATOM 4141 O O . VAL B 1 130 ? -24.567 -148.124 -91.256 1.00 12.59 130 VAL B O 1
ATOM 4145 N N . ARG B 1 131 ? -22.914 -149.563 -91.696 1.00 12.75 131 ARG B N 1
ATOM 4146 C CA . ARG B 1 131 ? -23.835 -150.533 -92.248 1.00 13.26 131 ARG B CA 1
ATOM 4147 C C . ARG B 1 131 ? -24.841 -151.000 -91.189 1.00 12.25 131 ARG B C 1
ATOM 4148 O O . ARG B 1 131 ? -26.017 -151.197 -91.472 1.00 12.36 131 ARG B O 1
ATOM 4156 N N . TYR B 1 132 ? -24.361 -151.172 -89.961 1.00 11.96 132 TYR B N 1
ATOM 4157 C CA . TYR B 1 132 ? -25.205 -151.581 -88.844 1.00 11.88 132 TYR B CA 1
ATOM 4158 C C . TYR B 1 132 ? -26.332 -150.574 -88.609 1.00 11.36 132 TYR B C 1
ATOM 4159 O O . TYR B 1 132 ? -27.499 -150.936 -88.599 1.00 11.90 132 TYR B O 1
ATOM 4168 N N . GLY B 1 133 ? -25.964 -149.309 -88.444 1.00 11.34 133 GLY B N 1
ATOM 4169 C CA . GLY B 1 133 ? -26.935 -148.263 -88.164 1.00 11.55 133 GLY B CA 1
ATOM 4170 C C . GLY B 1 133 ? -27.888 -147.992 -89.308 1.00 11.34 133 GLY B C 1
ATOM 4171 O O . GLY B 1 133 ? -29.095 -147.867 -89.115 1.00 11.75 133 GLY B O 1
ATOM 4172 N N . LEU B 1 134 ? -27.352 -147.922 -90.521 1.00 11.39 134 LEU B N 1
ATOM 4173 C CA . LEU B 1 134 ? -28.192 -147.680 -91.684 1.00 12.07 134 LEU B CA 1
ATOM 4174 C C . LEU B 1 134 ? -29.203 -148.799 -91.831 1.00 11.69 134 LEU B C 1
ATOM 4175 O O . LEU B 1 134 ? -30.372 -148.558 -92.096 1.00 12.13 134 LEU B O 1
ATOM 4180 N N . SER B 1 135 ? -28.742 -150.037 -91.678 1.00 11.68 135 SER B N 1
ATOM 4181 C CA . SER B 1 135 ? -29.622 -151.162 -91.892 1.00 11.81 135 SER B CA 1
ATOM 4182 C C . SER B 1 135 ? -30.743 -151.197 -90.843 1.00 10.98 135 SER B C 1
ATOM 4183 O O . SER B 1 135 ? -31.868 -151.585 -91.133 1.00 11.71 135 SER B O 1
ATOM 4186 N N . GLN B 1 136 ? -30.435 -150.811 -89.608 1.00 10.93 136 GLN B N 1
ATOM 4187 C CA . GLN B 1 136 ? -31.472 -150.721 -88.584 1.00 10.72 136 GLN B CA 1
ATOM 4188 C C . GLN B 1 136 ? -32.558 -149.727 -89.019 1.00 10.64 136 GLN B C 1
ATOM 4189 O O . GLN B 1 136 ? -33.742 -149.991 -88.945 1.00 11.00 136 GLN B O 1
ATOM 4195 N N . ALA B 1 137 ? -32.117 -148.558 -89.455 1.00 11.46 137 ALA B N 1
ATOM 4196 C CA . ALA B 1 137 ? -33.035 -147.488 -89.862 1.00 11.51 137 ALA B CA 1
ATOM 4197 C C . ALA B 1 137 ? -33.846 -147.886 -91.090 1.00 11.41 137 ALA B C 1
ATOM 4198 O O . ALA B 1 137 ? -35.022 -147.562 -91.185 1.00 11.52 137 ALA B O 1
ATOM 4200 N N . LEU B 1 138 ? -33.223 -148.629 -92.005 1.00 11.49 138 LEU B N 1
ATOM 4201 C CA . LEU B 1 138 ? -33.907 -149.046 -93.222 1.00 12.13 138 LEU B CA 1
ATOM 4202 C C . LEU B 1 138 ? -34.947 -150.120 -92.917 1.00 11.79 138 LEU B C 1
ATOM 4203 O O . LEU B 1 138 ? -36.004 -150.154 -93.541 1.00 12.69 138 LEU B O 1
ATOM 4208 N N . LEU B 1 139 ? -34.663 -151.002 -91.946 1.00 11.58 139 LEU B N 1
ATOM 4209 C CA . LEU B 1 139 ? -35.643 -151.991 -91.526 1.00 11.51 139 LEU B CA 1
ATOM 4210 C C . LEU B 1 139 ? -36.822 -151.275 -90.878 1.00 11.39 139 LEU B C 1
ATOM 4211 O O . LEU B 1 139 ? -37.982 -151.574 -91.146 1.00 11.71 139 LEU B O 1
ATOM 4216 N N . ASP B 1 140 ? -36.508 -150.344 -89.983 1.00 11.67 140 ASP B N 1
ATOM 4217 C CA . ASP B 1 140 ? -37.540 -149.562 -89.301 1.00 11.64 140 ASP B CA 1
ATOM 4218 C C . ASP B 1 140 ? -38.383 -148.788 -90.318 1.00 11.69 140 ASP B C 1
ATOM 4219 O O . ASP B 1 140 ? -39.600 -148.676 -90.162 1.00 12.12 140 ASP B O 1
ATOM 4224 N N . ALA B 1 141 ? -37.741 -148.279 -91.369 1.00 11.92 141 ALA B N 1
ATOM 4225 C CA . ALA B 1 141 ? -38.449 -147.524 -92.402 1.00 12.64 141 ALA B CA 1
ATOM 4226 C C . ALA B 1 141 ? -39.440 -148.406 -93.148 1.00 12.61 141 ALA B C 1
ATOM 4227 O O . ALA B 1 141 ? -40.585 -148.010 -93.356 1.00 13.51 141 ALA B O 1
ATOM 4229 N N . THR B 1 142 ? -39.020 -149.595 -93.549 1.00 13.15 142 THR B N 1
ATOM 4230 C CA . THR B 1 142 ? -39.908 -150.510 -94.244 1.00 13.25 142 THR B CA 1
ATOM 4231 C C . THR B 1 142 ? -41.112 -150.829 -93.369 1.00 12.83 142 THR B C 1
ATOM 4232 O O . THR B 1 142 ? -42.258 -150.867 -93.819 1.00 13.89 142 THR B O 1
ATOM 4236 N N . ALA B 1 143 ? -40.846 -151.045 -92.085 1.00 12.41 143 ALA B N 1
ATOM 4237 C CA . ALA B 1 143 ? -41.886 -151.324 -91.110 1.00 12.30 143 ALA B CA 1
ATOM 4238 C C . ALA B 1 143 ? -42.878 -150.161 -91.010 1.00 12.43 143 ALA B C 1
ATOM 4239 O O . ALA B 1 143 ? -44.087 -150.341 -91.164 1.00 12.93 143 ALA B O 1
ATOM 4241 N N . LEU B 1 144 ? -42.357 -148.975 -90.758 1.00 12.92 144 LEU B N 1
ATOM 4242 C CA . LEU B 1 144 ? -43.216 -147.801 -90.572 1.00 13.67 144 LEU B CA 1
ATOM 4243 C C . LEU B 1 144 ? -43.939 -147.384 -91.835 1.00 14.64 144 LEU B C 1
ATOM 4244 O O . LEU B 1 144 ? -44.969 -146.717 -91.775 1.00 16.03 144 LEU B O 1
ATOM 4249 N N . ALA B 1 145 ? -43.396 -147.751 -92.983 1.00 14.99 145 ALA B N 1
ATOM 4250 C CA . ALA B 1 145 ? -44.022 -147.420 -94.253 1.00 15.80 145 ALA B CA 1
ATOM 4251 C C . ALA B 1 145 ? -45.245 -148.275 -94.506 1.00 16.82 145 ALA B C 1
ATOM 4252 O O . ALA B 1 145 ? -46.137 -147.868 -95.252 1.00 17.49 145 ALA B O 1
ATOM 4254 N N . SER B 1 146 ? -45.304 -149.448 -93.886 1.00 16.90 146 SER B N 1
ATOM 4255 C CA . SER B 1 146 ? -46.309 -150.456 -94.220 1.00 17.25 146 SER B CA 1
ATOM 4256 C C . SER B 1 146 ? -47.188 -150.964 -93.090 1.00 17.81 146 SER B C 1
ATOM 4257 O O . SER B 1 146 ? -47.921 -151.935 -93.262 1.00 18.87 146 SER B O 1
ATOM 4260 N N . GLY B 1 147 ? -47.111 -150.336 -91.928 1.00 17.47 147 GLY B N 1
ATOM 4261 C CA . GLY B 1 147 ? -47.922 -150.762 -90.807 1.00 17.65 147 GLY B CA 1
ATOM 4262 C C . GLY B 1 147 ? -47.530 -152.127 -90.268 1.00 17.17 147 GLY B C 1
ATOM 4263 O O . GLY B 1 147 ? -48.371 -152.863 -89.759 1.00 18.79 147 GLY B O 1
ATOM 4264 N N . ARG B 1 148 ? -46.252 -152.475 -90.413 1.00 15.51 148 ARG B N 1
ATOM 4265 C CA . ARG B 1 148 ? -45.744 -153.743 -89.907 1.00 14.63 148 ARG B CA 1
ATOM 4266 C C . ARG B 1 148 ? -44.738 -153.485 -88.815 1.00 13.72 148 ARG B C 1
ATOM 4267 O O . ARG B 1 148 ? -44.145 -152.425 -88.748 1.00 14.13 148 ARG B O 1
ATOM 4275 N N . LEU B 1 149 ? -44.536 -154.475 -87.971 1.00 12.95 149 LEU B N 1
ATOM 4276 C CA . LEU B 1 149 ? -43.438 -154.408 -87.023 1.00 12.78 149 LEU B CA 1
ATOM 4277 C C . LEU B 1 149 ? -42.150 -154.784 -87.741 1.00 12.33 149 LEU B C 1
ATOM 4278 O O . LEU B 1 149 ? -42.177 -155.505 -88.744 1.00 12.67 149 LEU B O 1
ATOM 4283 N N . LYS B 1 150 ? -41.011 -154.337 -87.228 1.00 11.79 150 LYS B N 1
ATOM 4284 C CA . LYS B 1 150 ? -39.733 -154.740 -87.813 1.00 11.55 150 LYS B CA 1
ATOM 4285 C C . LYS B 1 150 ? -39.611 -156.261 -87.898 1.00 11.73 150 LYS B C 1
ATOM 4286 O O . LYS B 1 150 ? -39.154 -156.795 -88.915 1.00 12.02 150 LYS B O 1
ATOM 4292 N N . THR B 1 151 ? -40.046 -156.971 -86.863 1.00 11.76 151 THR B N 1
ATOM 4293 C CA . THR B 1 151 ? -39.899 -158.415 -86.877 1.00 12.86 151 THR B CA 1
ATOM 4294 C C . THR B 1 151 ? -40.731 -159.008 -88.016 1.00 12.52 151 THR B C 1
ATOM 4295 O O . THR B 1 151 ? -40.321 -159.989 -88.636 1.00 12.72 151 THR B O 1
ATOM 4299 N N . GLU B 1 152 ? -41.892 -158.420 -88.287 1.00 12.89 152 GLU B N 1
ATOM 4300 C CA . GLU B 1 152 ? -42.763 -158.893 -89.371 1.00 13.07 152 GLU B CA 1
ATOM 4301 C C . GLU B 1 152 ? -42.140 -158.670 -90.736 1.00 13.01 152 GLU B C 1
ATOM 4302 O O . GLU B 1 152 ? -42.308 -159.503 -91.634 1.00 13.18 152 GLU B O 1
ATOM 4308 N N . VAL B 1 153 ? -41.445 -157.556 -90.915 1.00 12.59 153 VAL B N 1
ATOM 4309 C CA . VAL B 1 153 ? -40.772 -157.294 -92.179 1.00 12.98 153 VAL B CA 1
ATOM 4310 C C . VAL B 1 153 ? -39.757 -158.413 -92.435 1.00 13.10 153 VAL B C 1
ATOM 4311 O O . VAL B 1 153 ? -39.673 -158.944 -93.541 1.00 13.72 153 VAL B O 1
ATOM 4315 N N . VAL B 1 154 ? -38.984 -158.776 -91.422 1.00 13.14 154 VAL B N 1
ATOM 4316 C CA . VAL B 1 154 ? -37.990 -159.836 -91.572 1.00 13.22 154 VAL B CA 1
ATOM 4317 C C . VAL B 1 154 ? -38.694 -161.150 -91.885 1.00 13.49 154 VAL B C 1
ATOM 4318 O O . VAL B 1 154 ? -38.319 -161.858 -92.823 1.00 13.87 154 VAL B O 1
ATOM 4322 N N . CYS B 1 155 ? -39.736 -161.483 -91.138 1.00 13.53 155 CYS B N 1
ATOM 4323 C CA . CYS B 1 155 ? -40.448 -162.727 -91.418 1.00 14.44 155 CYS B CA 1
ATOM 4324 C C . CYS B 1 155 ? -41.024 -162.759 -92.827 1.00 14.43 155 CYS B C 1
ATOM 4325 O O . CYS B 1 155 ? -40.995 -163.805 -93.476 1.00 15.23 155 CYS B O 1
ATOM 4328 N N . ASP B 1 156 ? -41.538 -161.632 -93.304 1.00 14.34 156 ASP B N 1
ATOM 4329 C CA . ASP B 1 156 ? -42.105 -161.575 -94.650 1.00 15.06 156 ASP B CA 1
ATOM 4330 C C . ASP B 1 156 ? -41.024 -161.762 -95.707 1.00 15.53 156 ASP B C 1
ATOM 4331 O O . ASP B 1 156 ? -41.197 -162.542 -96.654 1.00 16.17 156 ASP B O 1
ATOM 4336 N N . GLU B 1 157 ? -39.902 -161.071 -95.563 1.00 15.26 157 GLU B N 1
ATOM 4337 C CA . GLU B 1 157 ? -38.861 -161.093 -96.597 1.00 15.48 157 GLU B CA 1
ATOM 4338 C C . GLU B 1 157 ? -38.012 -162.359 -96.582 1.00 15.76 157 GLU B C 1
ATOM 4339 O O . GLU B 1 157 ? -37.418 -162.710 -97.601 1.00 16.88 157 GLU B O 1
ATOM 4345 N N . TRP B 1 158 ? -37.991 -163.070 -95.464 1.00 14.71 158 TRP B N 1
ATOM 4346 C CA . TRP B 1 158 ? -37.279 -164.347 -95.385 1.00 14.80 158 TRP B CA 1
ATOM 4347 C C . TRP B 1 158 ? -38.241 -165.533 -95.349 1.00 15.54 158 TRP B C 1
ATOM 4348 O O . TRP B 1 158 ? -37.799 -166.668 -95.247 1.00 16.21 158 TRP B O 1
ATOM 4359 N N . GLN B 1 159 ? -39.546 -165.279 -95.419 1.00 15.86 159 GLN B N 1
ATOM 4360 C CA . GLN B 1 159 ? -40.555 -166.334 -95.426 1.00 16.98 159 GLN B CA 1
ATOM 4361 C C . GLN B 1 159 ? -40.473 -167.223 -94.184 1.00 16.80 159 GLN B C 1
ATOM 4362 O O . GLN B 1 159 ? -40.402 -168.450 -94.259 1.00 17.78 159 GLN B O 1
ATOM 4368 N N . LEU B 1 160 ? -40.493 -166.566 -93.028 1.00 16.73 160 LEU B N 1
ATOM 4369 C CA . LEU B 1 160 ? -40.414 -167.227 -91.728 1.00 16.67 160 LEU B CA 1
ATOM 4370 C C . LEU B 1 160 ? -41.758 -167.115 -91.010 1.00 17.81 160 LEU B C 1
ATOM 4371 O O . LEU B 1 160 ? -42.505 -166.182 -91.256 1.00 17.89 160 LEU B O 1
ATOM 4376 N N . PRO B 1 161 ? -42.081 -168.057 -90.128 1.00 19.36 161 PRO B N 1
ATOM 4377 C CA . PRO B 1 161 ? -43.398 -168.052 -89.466 1.00 20.63 161 PRO B CA 1
ATOM 4378 C C . PRO B 1 161 ? -43.651 -167.005 -88.384 1.00 21.39 161 PRO B C 1
ATOM 4379 O O . PRO B 1 161 ? -44.827 -166.739 -88.098 1.00 22.61 161 PRO B O 1
ATOM 4383 N N . CYS B 1 162 ? -42.620 -166.422 -87.788 1.00 21.97 162 CYS B N 1
ATOM 4384 C CA . CYS B 1 162 ? -42.842 -165.415 -86.755 1.00 22.40 162 CYS B CA 1
ATOM 4385 C C . CYS B 1 162 ? -43.798 -165.912 -85.666 1.00 22.11 162 CYS B C 1
ATOM 4386 O O . CYS B 1 162 ? -44.755 -165.230 -85.310 1.00 22.20 162 CYS B O 1
ATOM 4389 N N . VAL B 1 163 ? -43.557 -167.113 -85.159 1.00 21.70 163 VAL B N 1
ATOM 4390 C CA . VAL B 1 163 ? -44.318 -167.606 -84.019 1.00 21.36 163 VAL B CA 1
ATOM 4391 C C . VAL B 1 163 ? -43.951 -166.709 -82.842 1.00 20.34 163 VAL B C 1
ATOM 4392 O O . VAL B 1 163 ? -42.778 -166.548 -82.538 1.00 20.74 163 VAL B O 1
ATOM 4396 N N . PRO B 1 164 ? -44.925 -166.065 -82.211 1.00 18.24 164 PRO B N 1
ATOM 4397 C CA . PRO B 1 164 ? -44.620 -165.181 -81.069 1.00 17.27 164 PRO B CA 1
ATOM 4398 C C . PRO B 1 164 ? -44.146 -165.952 -79.833 1.00 16.79 164 PRO B C 1
ATOM 4399 O O . PRO B 1 164 ? -44.941 -166.521 -79.096 1.00 17.86 164 PRO B O 1
ATOM 4403 N N . GLU B 1 165 ? -42.841 -165.940 -79.608 1.00 15.69 165 GLU B N 1
ATOM 4404 C CA . GLU B 1 165 ? -42.213 -166.777 -78.597 1.00 14.88 165 GLU B CA 1
ATOM 4405 C C . GLU B 1 165 ? -40.894 -166.147 -78.155 1.00 13.22 165 GLU B C 1
ATOM 4406 O O . GLU B 1 165 ? -40.146 -165.634 -78.983 1.00 13.57 165 GLU B O 1
ATOM 4412 N N . ALA B 1 166 ? -40.616 -166.204 -76.855 1.00 12.17 166 ALA B N 1
ATOM 4413 C CA . ALA B 1 166 ? -39.412 -165.591 -76.312 1.00 12.21 166 ALA B CA 1
ATOM 4414 C C . ALA B 1 166 ? -38.131 -166.281 -76.757 1.00 11.89 166 ALA B C 1
ATOM 4415 O O . ALA B 1 166 ? -38.144 -167.425 -77.218 1.00 12.88 166 ALA B O 1
ATOM 4417 N N . ILE B 1 167 ? -37.036 -165.550 -76.611 1.00 10.95 167 ILE B N 1
ATOM 4418 C CA . ILE B 1 167 ? -35.678 -166.012 -76.885 1.00 11.18 167 ILE B CA 1
ATOM 4419 C C . ILE B 1 167 ? -34.957 -165.952 -75.540 1.00 10.91 167 ILE B C 1
ATOM 4420 O O . ILE B 1 167 ? -35.102 -164.966 -74.816 1.00 10.87 167 ILE B O 1
ATOM 4425 N N . PRO B 1 168 ? -34.166 -166.963 -75.182 1.00 10.67 168 PRO B N 1
ATOM 4426 C CA . PRO B 1 168 ? -33.407 -166.896 -73.926 1.00 10.88 168 PRO B CA 1
ATOM 4427 C C . PRO B 1 168 ? -32.415 -165.733 -73.924 1.00 10.66 168 PRO B C 1
ATOM 4428 O O . PRO B 1 168 ? -31.711 -165.534 -74.899 1.00 10.89 168 PRO B O 1
ATOM 4432 N N . LEU B 1 169 ? -32.371 -164.997 -72.820 1.00 10.00 169 LEU B N 1
ATOM 4433 C CA . LEU B 1 169 ? -31.529 -163.823 -72.683 1.00 9.98 169 LEU B CA 1
ATOM 4434 C C . LEU B 1 169 ? -30.339 -164.081 -71.775 1.00 9.61 169 LEU B C 1
ATOM 4435 O O . LEU B 1 169 ? -30.444 -164.796 -70.778 1.00 10.21 169 LEU B O 1
ATOM 4440 N N . PHE B 1 170 ? -29.230 -163.436 -72.121 1.00 9.35 170 PHE B N 1
ATOM 4441 C CA . PHE B 1 170 ? -27.932 -163.612 -71.457 1.00 9.53 170 PHE B CA 1
ATOM 4442 C C . PHE B 1 170 ? -27.419 -162.291 -70.901 1.00 9.42 170 PHE B C 1
ATOM 4443 O O . PHE B 1 170 ? -27.199 -161.323 -71.638 1.00 9.81 170 PHE B O 1
ATOM 4451 N N . GLY B 1 171 ? -27.245 -162.246 -69.588 1.00 9.22 171 GLY B N 1
ATOM 4452 C CA . GLY B 1 171 ? -26.758 -161.062 -68.917 1.00 9.32 171 GLY B CA 1
ATOM 4453 C C . GLY B 1 171 ? -25.260 -161.076 -68.702 1.00 9.40 171 GLY B C 1
ATOM 4454 O O . GLY B 1 171 ? -24.696 -162.115 -68.348 1.00 10.34 171 GLY B O 1
ATOM 4455 N N . GLN B 1 172 ? -24.623 -159.926 -68.925 1.00 10.22 172 GLN B N 1
ATOM 4456 C CA . GLN B 1 172 ? -23.191 -159.793 -68.711 1.00 11.02 172 GLN B CA 1
ATOM 4457 C C . GLN B 1 172 ? -22.892 -158.837 -67.552 1.00 11.09 172 GLN B C 1
ATOM 4458 O O . GLN B 1 172 ? -23.467 -157.755 -67.424 1.00 12.03 172 GLN B O 1
ATOM 4464 N N . SER B 1 173 ? -21.973 -159.263 -66.701 1.00 11.50 173 SER B N 1
ATOM 4465 C CA . SER B 1 173 ? -21.655 -158.593 -65.450 1.00 12.42 173 SER B CA 1
ATOM 4466 C C . SER B 1 173 ? -20.564 -157.547 -65.487 1.00 13.49 173 SER B C 1
ATOM 4467 O O . SER B 1 173 ? -20.464 -156.736 -64.567 1.00 14.69 173 SER B O 1
ATOM 4470 N N . GLY B 1 174 ? -19.721 -157.587 -66.509 1.00 13.92 174 GLY B N 1
ATOM 4471 C CA . GLY B 1 174 ? -18.479 -156.822 -66.483 1.00 14.96 174 GLY B CA 1
ATOM 4472 C C . GLY B 1 174 ? -17.669 -157.364 -65.314 1.00 15.72 174 GLY B C 1
ATOM 4473 O O . GLY B 1 174 ? -17.820 -158.509 -64.934 1.00 15.25 174 GLY B O 1
ATOM 4474 N N . ASP B 1 175 ? -16.794 -156.551 -64.722 1.00 16.96 175 ASP B N 1
ATOM 4475 C CA . ASP B 1 175 ? -15.996 -157.031 -63.584 1.00 18.00 175 ASP B CA 1
ATOM 4476 C C . ASP B 1 175 ? -16.776 -157.221 -62.275 1.00 17.87 175 ASP B C 1
ATOM 4477 O O . ASP B 1 175 ? -16.267 -157.823 -61.323 1.00 18.78 175 ASP B O 1
ATOM 4482 N N . ASP B 1 176 ? -18.017 -156.746 -62.249 1.00 16.51 176 ASP B N 1
ATOM 4483 C CA . ASP B 1 176 ? -18.895 -156.823 -61.080 1.00 16.30 176 ASP B CA 1
ATOM 4484 C C . ASP B 1 176 ? -19.489 -158.244 -61.018 1.00 14.97 176 ASP B C 1
ATOM 4485 O O . ASP B 1 176 ? -20.706 -158.408 -60.909 1.00 14.72 176 ASP B O 1
ATOM 4490 N N . ARG B 1 177 ? -18.619 -159.259 -61.062 1.00 13.84 177 ARG B N 1
ATOM 4491 C CA . ARG B 1 177 ? -19.046 -160.653 -61.257 1.00 13.64 177 ARG B CA 1
ATOM 4492 C C . ARG B 1 177 ? -19.701 -161.314 -60.068 1.00 13.16 177 ARG B C 1
ATOM 4493 O O . ARG B 1 177 ? -20.174 -162.441 -60.179 1.00 12.73 177 ARG B O 1
ATOM 4501 N N . TYR B 1 178 ? -19.767 -160.612 -58.941 1.00 13.34 178 TYR B N 1
ATOM 4502 C CA . TYR B 1 178 ? -20.452 -161.138 -57.771 1.00 13.23 178 TYR B CA 1
ATOM 4503 C C . TYR B 1 178 ? -21.779 -160.410 -57.596 1.00 13.17 178 TYR B C 1
ATOM 4504 O O . TYR B 1 178 ? -22.829 -161.033 -57.566 1.00 13.18 178 TYR B O 1
ATOM 4513 N N . ILE B 1 179 ? -21.721 -159.083 -57.524 1.00 13.26 179 ILE B N 1
ATOM 4514 C CA . ILE B 1 179 ? -22.918 -158.280 -57.331 1.00 14.13 179 ILE B CA 1
ATOM 4515 C C . ILE B 1 179 ? -23.909 -158.447 -58.481 1.00 13.05 179 ILE B C 1
ATOM 4516 O O . ILE B 1 179 ? -25.107 -158.576 -58.262 1.00 12.70 179 ILE B O 1
ATOM 4521 N N . ALA B 1 180 ? -23.413 -158.459 -59.707 1.00 12.61 180 ALA B N 1
ATOM 4522 C CA . ALA B 1 180 ? -24.294 -158.539 -60.860 1.00 12.44 180 ALA B CA 1
ATOM 4523 C C . ALA B 1 180 ? -25.026 -159.863 -60.895 1.00 11.72 180 ALA B C 1
ATOM 4524 O O . ALA B 1 180 ? -26.132 -159.929 -61.390 1.00 11.44 180 ALA B O 1
ATOM 4526 N N . VAL B 1 181 ? -24.406 -160.924 -60.377 1.00 10.85 181 VAL B N 1
ATOM 4527 C CA . VAL B 1 181 ? -25.069 -162.208 -60.318 1.00 11.24 181 VAL B CA 1
ATOM 4528 C C . VAL B 1 181 ? -26.326 -162.105 -59.464 1.00 11.04 181 VAL B C 1
ATOM 4529 O O . VAL B 1 181 ? -27.365 -162.657 -59.823 1.00 11.14 181 VAL B O 1
ATOM 4533 N N . ASP B 1 182 ? -26.248 -161.408 -58.333 1.00 11.38 182 ASP B N 1
ATOM 4534 C CA . ASP B 1 182 ? -27.431 -161.244 -57.494 1.00 11.54 182 ASP B CA 1
ATOM 4535 C C . ASP B 1 182 ? -28.536 -160.501 -58.244 1.00 11.20 182 ASP B C 1
ATOM 4536 O O . ASP B 1 182 ? -29.703 -160.862 -58.142 1.00 11.20 182 ASP B O 1
ATOM 4541 N N . LYS B 1 183 ? -28.174 -159.437 -58.962 1.00 11.02 183 LYS B N 1
ATOM 4542 C CA . LYS B 1 183 ? -29.149 -158.710 -59.772 1.00 11.25 183 LYS B CA 1
ATOM 4543 C C . LYS B 1 183 ? -29.838 -159.658 -60.744 1.00 10.67 183 LYS B C 1
ATOM 4544 O O . LYS B 1 183 ? -31.065 -159.637 -60.913 1.00 10.90 183 LYS B O 1
ATOM 4558 N N . ILE B 1 185 ? -30.142 -162.953 -60.678 1.00 10.51 185 ILE B N 1
ATOM 4559 C CA . ILE B 1 185 ? -31.005 -163.929 -60.031 1.00 10.66 185 ILE B CA 1
ATOM 4560 C C . ILE B 1 185 ? -32.337 -163.248 -59.669 1.00 10.50 185 ILE B C 1
ATOM 4561 O O . ILE B 1 185 ? -33.412 -163.793 -59.898 1.00 11.74 185 ILE B O 1
ATOM 4566 N N . LEU B 1 186 ? -32.259 -162.052 -59.095 1.00 10.75 186 LEU B N 1
ATOM 4567 C CA . LEU B 1 186 ? -33.471 -161.333 -58.711 1.00 11.10 186 LEU B CA 1
ATOM 4568 C C . LEU B 1 186 ? -34.396 -161.092 -59.901 1.00 11.32 186 LEU B C 1
ATOM 4569 O O . LEU B 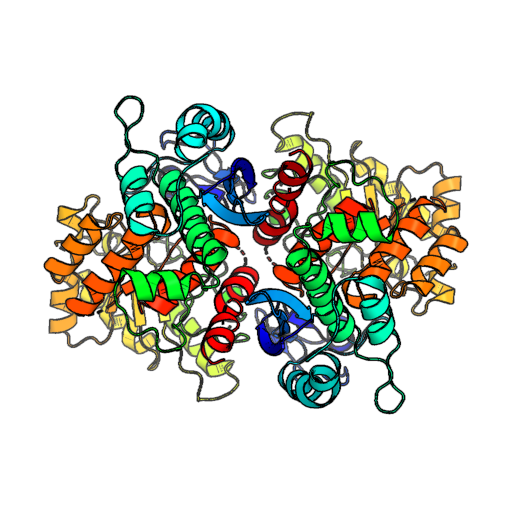1 186 ? -35.611 -161.116 -59.757 1.00 12.18 186 LEU B O 1
ATOM 4574 N N . LYS B 1 187 ? -33.817 -160.879 -61.073 1.00 10.79 187 LYS B N 1
ATOM 4575 C CA . LYS B 1 187 ? -34.575 -160.614 -62.286 1.00 11.05 187 LYS B CA 1
ATOM 4576 C C . LYS B 1 187 ? -34.734 -161.849 -63.172 1.00 10.86 187 LYS B C 1
ATOM 4577 O O . LYS B 1 187 ? -35.093 -161.733 -64.334 1.00 11.36 187 LYS B O 1
ATOM 4583 N N . GLY B 1 188 ? -34.472 -163.025 -62.610 1.00 11.25 188 GLY B N 1
ATOM 4584 C CA . GLY B 1 188 ? -34.757 -164.277 -63.281 1.00 11.08 188 GLY B CA 1
ATOM 4585 C C . GLY B 1 188 ? -34.130 -164.443 -64.641 1.00 10.75 188 GLY B C 1
ATOM 4586 O O . GLY B 1 188 ? -34.718 -165.031 -65.539 1.00 11.51 188 GLY B O 1
ATOM 4587 N N . VAL B 1 189 ? -32.888 -164.005 -64.791 1.00 10.19 189 VAL B N 1
ATOM 4588 C CA . VAL B 1 189 ? -32.258 -164.002 -66.100 1.00 10.57 189 VAL B CA 1
ATOM 4589 C C . VAL B 1 189 ? -31.999 -165.432 -66.588 1.00 10.06 189 VAL B C 1
ATOM 4590 O O . VAL B 1 189 ? -31.543 -166.294 -65.850 1.00 11.27 189 VAL B O 1
ATOM 4594 N N . ASP B 1 190 ? -32.263 -165.677 -67.859 1.00 10.05 190 ASP B N 1
ATOM 4595 C CA . ASP B 1 190 ? -32.180 -167.036 -68.394 1.00 10.24 190 ASP B CA 1
ATOM 4596 C C . ASP B 1 190 ? -30.774 -167.626 -68.413 1.00 9.65 190 ASP B C 1
ATOM 4597 O O . ASP B 1 190 ? -30.599 -168.820 -68.193 1.00 10.05 190 ASP B O 1
ATOM 4602 N N . VAL B 1 191 ? -29.790 -166.785 -68.731 1.00 9.33 191 VAL B N 1
ATOM 4603 C CA . VAL B 1 191 ? -28.403 -167.207 -68.927 1.00 9.20 191 VAL B CA 1
ATOM 4604 C C . VAL B 1 191 ? -27.528 -166.135 -68.308 1.00 8.99 191 VAL B C 1
ATOM 4605 O O . VAL B 1 191 ? -27.804 -164.954 -68.463 1.00 9.59 191 VAL B O 1
ATOM 4609 N N . LEU B 1 192 ? -26.471 -166.533 -67.610 1.00 9.03 192 LEU B N 1
ATOM 4610 C CA . LEU B 1 192 ? -25.656 -165.568 -66.882 1.00 9.41 192 LEU B CA 1
ATOM 4611 C C . LEU B 1 192 ? -24.312 -166.205 -66.567 1.00 9.32 192 LEU B C 1
ATOM 4612 O O . LEU B 1 192 ? -24.201 -167.436 -66.605 1.00 9.55 192 LEU B O 1
ATOM 4617 N N . PRO B 1 193 ? -23.306 -165.436 -66.142 1.00 9.66 193 PRO B N 1
ATOM 4618 C CA . PRO B 1 193 ? -23.277 -163.984 -66.024 1.00 9.91 193 PRO B CA 1
ATOM 4619 C C . PRO B 1 193 ? -22.139 -163.336 -66.802 1.00 10.00 193 PRO B C 1
ATOM 4620 O O . PRO B 1 193 ? -21.863 -162.156 -66.554 1.00 10.10 193 PRO B O 1
ATOM 4624 N N . HIS B 1 194 ? -21.521 -164.086 -67.715 1.00 9.74 194 HIS B N 1
ATOM 4625 C CA . HIS B 1 194 ? -20.359 -163.654 -68.507 1.00 10.27 194 HIS B CA 1
ATOM 4626 C C . HIS B 1 194 ? -19.076 -163.606 -67.670 1.00 10.43 194 HIS B C 1
ATOM 4627 O O . HIS B 1 194 ? -18.105 -164.313 -67.972 1.00 10.91 194 HIS B O 1
ATOM 4634 N N . ALA B 1 195 ? -19.086 -162.788 -66.629 1.00 10.69 195 ALA B N 1
ATOM 4635 C CA . ALA B 1 195 ? -18.040 -162.731 -65.610 1.00 11.19 195 ALA B CA 1
ATOM 4636 C C . ALA B 1 195 ? -16.708 -162.106 -66.012 1.00 11.31 195 ALA B C 1
ATOM 4637 O O . ALA B 1 195 ? -15.828 -161.959 -65.165 1.00 12.33 195 ALA B O 1
ATOM 4639 N N . LEU B 1 196 ? -16.558 -161.731 -67.271 1.00 11.53 196 LEU B N 1
ATOM 4640 C CA . LEU B 1 196 ? -15.357 -161.021 -67.731 1.00 12.39 196 LEU B CA 1
ATOM 4641 C C . LEU B 1 196 ? -14.071 -161.623 -67.173 1.00 12.77 196 LEU B C 1
ATOM 4642 O O . LEU B 1 196 ? -13.294 -160.951 -66.505 1.00 13.13 196 LEU B O 1
ATOM 4647 N N . ILE B 1 197 ? -13.842 -162.896 -67.471 1.00 12.80 197 ILE B N 1
ATOM 4648 C CA . ILE B 1 197 ? -12.658 -163.595 -66.984 1.00 13.04 197 ILE B CA 1
ATOM 4649 C C . ILE B 1 197 ? -11.564 -163.314 -67.987 1.00 13.94 197 ILE B C 1
ATOM 4650 O O . ILE B 1 197 ? -11.270 -164.113 -68.862 1.00 14.31 197 ILE B O 1
ATOM 4655 N N . ASN B 1 198 ? -10.954 -162.139 -67.842 1.00 14.37 198 ASN B N 1
ATOM 4656 C CA . ASN B 1 198 ? -10.025 -161.622 -68.851 1.00 15.63 198 ASN B CA 1
ATOM 4657 C C . ASN B 1 198 ? -8.603 -161.420 -68.347 1.00 16.56 198 ASN B C 1
ATOM 4658 O O . ASN B 1 198 ? -7.832 -160.697 -68.967 1.00 18.09 198 ASN B O 1
ATOM 4663 N N . ASN B 1 199 ? -8.267 -162.060 -67.232 1.00 16.86 199 ASN B N 1
ATOM 4664 C CA . ASN B 1 199 ? -6.946 -161.920 -66.628 1.00 17.80 199 ASN B CA 1
ATOM 4665 C C . ASN B 1 199 ? -6.571 -163.241 -65.981 1.00 17.61 199 ASN B C 1
ATOM 4666 O O . ASN B 1 199 ? -7.307 -163.762 -65.143 1.00 18.07 199 ASN B O 1
ATOM 4671 N N . VAL B 1 200 ? -5.419 -163.789 -66.354 1.00 17.18 200 VAL B N 1
ATOM 4672 C CA . VAL B 1 200 ? -5.013 -165.066 -65.804 1.00 16.92 200 VAL B CA 1
ATOM 4673 C C . VAL B 1 200 ? -4.754 -164.987 -64.309 1.00 17.26 200 VAL B C 1
ATOM 4674 O O . VAL B 1 200 ? -5.309 -165.740 -63.517 1.00 17.34 200 VAL B O 1
ATOM 4678 N N . GLU B 1 201 ? -3.889 -164.071 -63.909 1.00 17.51 201 GLU B N 1
ATOM 4679 C CA . GLU B 1 201 ? -3.496 -164.067 -62.514 1.00 18.57 201 GLU B CA 1
ATOM 4680 C C . GLU B 1 201 ? -4.642 -163.796 -61.536 1.00 18.61 201 GLU B C 1
ATOM 4681 O O . GLU B 1 201 ? -4.745 -164.424 -60.488 1.00 18.63 201 GLU B O 1
ATOM 4687 N N . GLU B 1 202 ? -5.522 -162.867 -61.883 1.00 18.82 202 GLU B N 1
ATOM 4688 C CA . GLU B 1 202 ? -6.550 -162.466 -60.933 1.00 19.52 202 GLU B CA 1
ATOM 4689 C C . GLU B 1 202 ? -7.911 -163.132 -61.088 1.00 18.10 202 GLU B C 1
ATOM 4690 O O . GLU B 1 202 ? -8.660 -163.184 -60.128 1.00 18.79 202 GLU B O 1
ATOM 4696 N N . LYS B 1 203 ? -8.219 -163.662 -62.267 1.00 16.83 203 LYS B N 1
ATOM 4697 C CA . LYS B 1 203 ? -9.580 -164.139 -62.535 1.00 16.19 203 LYS B CA 1
ATOM 4698 C C . LYS B 1 203 ? -9.658 -165.633 -62.878 1.00 15.21 203 LYS B C 1
ATOM 4699 O O . LYS B 1 203 ? -10.536 -166.331 -62.371 1.00 15.49 203 LYS B O 1
ATOM 4705 N N . LEU B 1 204 ? -8.750 -166.127 -63.719 1.00 14.66 204 LEU B N 1
ATOM 4706 C CA . LEU B 1 204 ? -8.747 -167.540 -64.091 1.00 14.04 204 LEU B CA 1
ATOM 4707 C C . LEU B 1 204 ? -7.967 -168.381 -63.104 1.00 14.45 204 LEU B C 1
ATOM 4708 O O . LEU B 1 204 ? -8.415 -169.443 -62.673 1.00 14.28 204 LEU B O 1
ATOM 4713 N N . GLY B 1 205 ? -6.802 -167.863 -62.721 1.00 14.62 205 GLY B N 1
ATOM 4714 C CA . GLY B 1 205 ? -5.843 -168.595 -61.918 1.00 14.77 205 GLY B CA 1
ATOM 4715 C C . GLY B 1 205 ? -4.842 -169.237 -62.860 1.00 14.81 205 GLY B C 1
ATOM 4716 O O . GLY B 1 205 ? -5.182 -169.629 -63.979 1.00 14.18 205 GLY B O 1
ATOM 4717 N N . PHE B 1 206 ? -3.589 -169.334 -62.427 1.00 14.92 206 PHE B N 1
ATOM 4718 C CA . PHE B 1 206 ? -2.536 -169.907 -63.272 1.00 14.92 206 PHE B CA 1
ATOM 4719 C C . PHE B 1 206 ? -2.792 -171.353 -63.650 1.00 15.08 206 PHE B C 1
ATOM 4720 O O . PHE B 1 206 ? -2.265 -171.829 -64.658 1.00 15.26 206 PHE B O 1
ATOM 4728 N N . LYS B 1 207 ? -3.595 -172.038 -62.843 1.00 15.06 207 LYS B N 1
ATOM 4729 C CA . LYS B 1 207 ? -4.043 -173.391 -63.183 1.00 15.75 207 LYS B CA 1
ATOM 4730 C C . LYS B 1 207 ? -5.558 -173.508 -63.286 1.00 14.90 207 LYS B C 1
ATOM 4731 O O . LYS B 1 207 ? -6.102 -174.605 -63.250 1.00 14.86 207 LYS B O 1
ATOM 4737 N N . GLY B 1 208 ? -6.226 -172.371 -63.456 1.00 13.63 208 GLY B N 1
ATOM 4738 C CA . GLY B 1 208 ? -7.672 -172.355 -63.632 1.00 13.44 208 GLY B CA 1
ATOM 4739 C C . GLY B 1 208 ? -8.429 -172.545 -62.343 1.00 13.38 208 GLY B C 1
ATOM 4740 O O . GLY B 1 208 ? -9.652 -172.707 -62.351 1.00 13.13 208 GLY B O 1
ATOM 4741 N N . GLU B 1 209 ? -7.733 -172.511 -61.220 1.00 13.63 209 GLU B N 1
ATOM 4742 C CA . GLU B 1 209 ? -8.357 -172.771 -59.943 1.00 14.23 209 GLU B CA 1
ATOM 4743 C C . GLU B 1 209 ? -9.296 -171.651 -59.478 1.00 13.67 209 GLU B C 1
ATOM 4744 O O . GLU B 1 209 ? -10.250 -171.919 -58.759 1.00 14.07 209 GLU B O 1
ATOM 4750 N N . LYS B 1 210 ? -9.006 -170.408 -59.848 1.00 13.39 210 LYS B N 1
ATOM 4751 C CA . LYS B 1 210 ? -9.884 -169.305 -59.463 1.00 13.85 210 LYS B CA 1
ATOM 4752 C C . LYS B 1 210 ? -11.206 -169.413 -60.217 1.00 12.96 210 LYS B C 1
ATOM 4753 O O . LYS B 1 210 ? -12.259 -169.250 -59.634 1.00 13.07 210 LYS B O 1
ATOM 4759 N N . LEU B 1 211 ? -11.154 -169.710 -61.507 1.00 12.16 211 LEU B N 1
ATOM 4760 C CA . LEU B 1 211 ? -12.402 -169.886 -62.247 1.00 12.15 211 LEU B CA 1
ATOM 4761 C C . LEU B 1 211 ? -13.179 -171.086 -61.700 1.00 12.32 211 LEU B C 1
ATOM 4762 O O . LEU B 1 211 ? -14.400 -171.035 -61.598 1.00 12.46 211 LEU B O 1
ATOM 4767 N N . ARG B 1 212 ? -12.488 -172.164 -61.329 1.00 12.36 212 ARG B N 1
ATOM 4768 C CA . ARG B 1 212 ? -13.168 -173.316 -60.751 1.00 13.27 212 ARG B CA 1
ATOM 4769 C C . ARG B 1 212 ? -13.955 -172.897 -59.511 1.00 13.32 212 ARG B C 1
ATOM 4770 O O . ARG B 1 212 ? -15.128 -173.249 -59.336 1.00 13.45 212 ARG B O 1
ATOM 4778 N N . GLU B 1 213 ? -13.296 -172.147 -58.640 1.00 13.71 213 GLU B N 1
ATOM 4779 C CA . GLU B 1 213 ? -13.919 -171.651 -57.434 1.00 14.05 213 GLU B CA 1
ATOM 4780 C C . GLU B 1 213 ? -15.090 -170.695 -57.750 1.00 13.07 213 GLU B C 1
ATOM 4781 O O . GLU B 1 213 ? -16.118 -170.717 -57.060 1.00 12.98 213 GLU B O 1
ATOM 4787 N N . TYR B 1 214 ? -14.936 -169.891 -58.797 1.00 12.25 214 TYR B N 1
ATOM 4788 C CA . TYR B 1 214 ? -15.983 -168.963 -59.192 1.00 11.64 214 TYR B CA 1
ATOM 4789 C C . TYR B 1 214 ? -17.221 -169.711 -59.679 1.00 11.37 214 TYR B C 1
ATOM 4790 O O . TYR B 1 214 ? -18.323 -169.361 -59.318 1.00 11.38 214 TYR B O 1
ATOM 4799 N N . VAL B 1 215 ? -17.045 -170.748 -60.484 1.00 11.02 215 VAL B N 1
ATOM 4800 C CA . VAL B 1 215 ? -18.201 -171.497 -60.968 1.00 10.92 215 VAL B CA 1
ATOM 4801 C C . VAL B 1 215 ? -18.970 -172.085 -59.794 1.00 11.35 215 VAL B C 1
ATOM 4802 O O . VAL B 1 215 ? -20.195 -172.071 -59.776 1.00 11.34 215 VAL B O 1
ATOM 4806 N N . ARG B 1 216 ? -18.255 -172.619 -58.809 1.00 11.92 216 ARG B N 1
ATOM 4807 C CA . ARG B 1 216 ? -18.892 -173.150 -57.620 1.00 12.28 216 ARG B CA 1
ATOM 4808 C C . ARG B 1 216 ? -19.605 -172.046 -56.828 1.00 11.99 216 ARG B C 1
ATOM 4809 O O . ARG B 1 216 ? -20.718 -172.245 -56.359 1.00 12.16 216 ARG B O 1
ATOM 4817 N N . TRP B 1 217 ? -18.971 -170.889 -56.686 1.00 12.20 217 TRP B N 1
ATOM 4818 C CA . TRP B 1 217 ? -19.593 -169.764 -56.005 1.00 12.03 217 TRP B CA 1
ATOM 4819 C C . TRP B 1 217 ? -20.902 -169.373 -56.709 1.00 11.56 217 TRP B C 1
ATOM 4820 O O . TRP B 1 217 ? -21.934 -169.142 -56.080 1.00 11.42 217 TRP B O 1
ATOM 4831 N N . LEU B 1 218 ? -20.818 -169.306 -58.028 1.00 10.73 218 LEU B N 1
ATOM 4832 C CA . LEU B 1 218 ? -21.917 -168.914 -58.891 1.00 10.58 218 LEU B CA 1
ATOM 4833 C C . LEU B 1 218 ? -23.102 -169.874 -58.790 1.00 10.36 218 LEU B C 1
ATOM 4834 O O . LEU B 1 218 ? -24.237 -169.450 -58.579 1.00 10.56 218 LEU B O 1
ATOM 4839 N N . SER B 1 219 ? -22.862 -171.169 -58.943 1.00 10.93 219 SER B N 1
ATOM 4840 C CA . SER B 1 219 ? -23.965 -172.116 -58.831 1.00 11.08 219 SER B CA 1
ATOM 4841 C C . SER B 1 219 ? -24.504 -172.144 -57.409 1.00 11.55 219 SER B C 1
ATOM 4842 O O . SER B 1 219 ? -25.706 -172.209 -57.215 1.00 11.55 219 SER B O 1
ATOM 4845 N N . ASP B 1 220 ? -23.636 -172.068 -56.409 1.00 12.10 220 ASP B N 1
ATOM 4846 C CA . ASP B 1 220 ? -24.112 -172.006 -55.037 1.00 12.18 220 ASP B CA 1
ATOM 4847 C C . ASP B 1 220 ? -25.009 -170.775 -54.843 1.00 12.26 220 ASP B C 1
ATOM 4848 O O . ASP B 1 220 ? -26.030 -170.858 -54.180 1.00 13.05 220 ASP B O 1
ATOM 4853 N N . ARG B 1 221 ? -24.611 -169.636 -55.405 1.00 12.13 221 ARG B N 1
ATOM 4854 C CA . ARG B 1 221 ? -25.349 -168.391 -55.224 1.00 12.11 221 ARG B CA 1
ATOM 4855 C C . ARG B 1 221 ? -26.737 -168.494 -55.847 1.00 11.64 221 ARG B C 1
ATOM 4856 O O . ARG B 1 221 ? -27.736 -168.091 -55.251 1.00 12.52 221 ARG B O 1
ATOM 4864 N N . ILE B 1 222 ? -26.797 -169.020 -57.056 1.00 11.66 222 ILE B N 1
ATOM 4865 C CA . ILE B 1 222 ? -28.073 -169.194 -57.731 1.00 11.77 222 ILE B CA 1
ATOM 4866 C C . ILE B 1 222 ? -28.987 -170.103 -56.911 1.00 12.51 222 ILE B C 1
ATOM 4867 O O . ILE B 1 222 ? -30.156 -169.795 -56.667 1.00 12.62 222 ILE B O 1
ATOM 4872 N N . LEU B 1 223 ? -28.445 -171.240 -56.487 1.00 13.58 223 LEU B N 1
ATOM 4873 C CA . LEU B 1 223 ? -29.226 -172.214 -55.736 1.00 14.86 223 LEU B CA 1
ATOM 4874 C C . LEU B 1 223 ? -29.681 -171.659 -54.389 1.00 15.35 223 LEU B C 1
ATOM 4875 O O . LEU B 1 223 ? -30.758 -172.022 -53.910 1.00 15.82 223 LEU B O 1
ATOM 4880 N N . SER B 1 224 ? -28.901 -170.770 -53.783 1.00 15.44 224 SER B N 1
ATOM 4881 C CA . SER B 1 224 ? -29.244 -170.200 -52.480 1.00 16.28 224 SER B CA 1
ATOM 4882 C C . SER B 1 224 ? -30.234 -169.041 -52.567 1.00 16.29 224 SER B C 1
ATOM 4883 O O . SER B 1 224 ? -31.198 -168.972 -51.798 1.00 16.81 224 SER B O 1
ATOM 4886 N N . LEU B 1 225 ? -30.009 -168.129 -53.498 1.00 15.86 225 LEU B N 1
ATOM 4887 C CA . LEU B 1 225 ? -30.812 -166.915 -53.592 1.00 16.30 225 LEU B CA 1
ATOM 4888 C C . LEU B 1 225 ? -32.136 -167.090 -54.324 1.00 15.64 225 LEU B C 1
ATOM 4889 O O . LEU B 1 225 ? -33.083 -166.347 -54.083 1.00 16.04 225 LEU B O 1
ATOM 4894 N N . ARG B 1 226 ? -32.212 -168.037 -55.245 1.00 14.95 226 ARG B N 1
ATOM 4895 C CA . ARG B 1 226 ? -33.443 -168.195 -56.012 1.00 15.32 226 ARG B CA 1
ATOM 4896 C C . ARG B 1 226 ? -34.627 -168.477 -55.098 1.00 16.30 226 ARG B C 1
ATOM 4897 O O . ARG B 1 226 ? -34.491 -169.091 -54.047 1.00 16.08 226 ARG B O 1
ATOM 4905 N N . SER B 1 227 ? -35.797 -168.049 -55.541 1.00 17.43 227 SER B N 1
ATOM 4906 C CA . SER B 1 227 ? -37.009 -168.222 -54.746 1.00 19.00 227 SER B CA 1
ATOM 4907 C C . SER B 1 227 ? -37.581 -169.635 -54.859 1.00 19.48 227 SER B C 1
ATOM 4908 O O . SER B 1 227 ? -38.320 -170.081 -53.974 1.00 20.34 227 SER B O 1
ATOM 4911 N N . SER B 1 228 ? -37.248 -170.336 -55.941 1.00 19.44 228 SER B N 1
ATOM 4912 C CA . SER B 1 228 ? -37.705 -171.709 -56.112 1.00 19.69 228 SER B CA 1
ATOM 4913 C C . SER B 1 228 ? -36.848 -172.416 -57.139 1.00 18.62 228 SER B C 1
ATOM 4914 O O . SER B 1 228 ? -36.161 -171.767 -57.920 1.00 16.96 228 SER B O 1
ATOM 4917 N N . PRO B 1 229 ? -36.878 -173.748 -57.115 1.00 18.02 229 PRO B N 1
ATOM 4918 C CA . PRO B 1 229 ? -36.116 -174.572 -58.058 1.00 17.35 229 PRO B CA 1
ATOM 4919 C C . PRO B 1 229 ? -36.594 -174.419 -59.491 1.00 15.61 229 PRO B C 1
ATOM 4920 O O . PRO B 1 229 ? -35.937 -174.899 -60.403 1.00 14.70 229 PRO B O 1
ATOM 4924 N N . ARG B 1 230 ? -37.724 -173.757 -59.696 1.00 14.40 230 ARG B N 1
ATOM 4925 C CA . ARG B 1 230 ? -38.150 -173.464 -61.053 1.00 14.82 230 ARG B CA 1
ATOM 4926 C C . ARG B 1 230 ? -37.129 -172.572 -61.762 1.00 14.30 230 ARG B C 1
ATOM 4927 O O . ARG B 1 230 ? -37.069 -172.550 -62.980 1.00 15.58 230 ARG B O 1
ATOM 4935 N N . TYR B 1 231 ? -36.333 -171.813 -61.015 1.00 12.93 231 TYR B N 1
ATOM 4936 C CA . TYR B 1 231 ? -35.292 -170.990 -61.637 1.00 12.80 231 TYR B CA 1
ATOM 4937 C C . TYR B 1 231 ? -34.043 -171.852 -61.816 1.00 12.59 231 TYR B C 1
ATOM 4938 O O . TYR B 1 231 ? -33.333 -172.131 -60.856 1.00 12.78 231 TYR B O 1
ATOM 4947 N N . HIS B 1 232 ? -33.814 -172.276 -63.053 1.00 12.09 232 HIS B N 1
ATOM 4948 C CA . HIS B 1 232 ? -32.721 -173.176 -63.394 1.00 11.83 232 HIS B CA 1
ATOM 4949 C C . HIS B 1 232 ? -32.033 -172.632 -64.636 1.00 11.35 232 HIS B C 1
ATOM 4950 O O . HIS B 1 232 ? -32.230 -173.117 -65.758 1.00 12.16 232 HIS B O 1
ATOM 4957 N N . PRO B 1 233 ? -31.218 -171.602 -64.445 1.00 10.63 233 PRO B N 1
ATOM 4958 C CA . PRO B 1 233 ? -30.578 -170.930 -65.574 1.00 10.39 233 PRO B CA 1
ATOM 4959 C C . PRO B 1 233 ? -29.377 -171.682 -66.119 1.00 10.57 233 PRO B C 1
ATOM 4960 O O . PRO B 1 233 ? -28.872 -172.643 -65.556 1.00 11.03 233 PRO B O 1
ATOM 4964 N N . THR B 1 234 ? -28.946 -171.227 -67.276 1.00 10.02 234 THR B N 1
ATOM 4965 C CA . THR B 1 234 ? -27.714 -171.686 -67.891 1.00 10.11 234 THR B CA 1
ATOM 4966 C C . THR B 1 234 ? -26.580 -170.739 -67.535 1.00 9.71 234 THR B C 1
ATOM 4967 O O . THR B 1 234 ? -26.769 -169.523 -67.474 1.00 10.33 234 THR B O 1
ATOM 4971 N N . LEU B 1 235 ? -25.397 -171.308 -67.336 1.00 9.83 235 LEU B N 1
ATOM 4972 C CA . LEU B 1 235 ? -24.193 -170.545 -67.036 1.00 10.05 235 LEU B CA 1
ATOM 4973 C C . LEU B 1 235 ? -23.387 -170.352 -68.311 1.00 9.80 235 LEU B C 1
ATOM 4974 O O . LEU B 1 235 ? -23.194 -171.292 -69.087 1.00 10.45 235 LEU B O 1
ATOM 4979 N N . HIS B 1 236 ? -22.919 -169.127 -68.530 1.00 9.99 236 HIS B N 1
ATOM 4980 C CA . HIS B 1 236 ? -22.136 -168.781 -69.716 1.00 9.92 236 HIS B CA 1
ATOM 4981 C C . HIS B 1 236 ? -21.079 -167.801 -69.243 1.00 10.13 236 HIS B C 1
ATOM 4982 O O . HIS B 1 236 ? -21.394 -166.719 -68.759 1.00 10.44 236 HIS B O 1
ATOM 4989 N N . ILE B 1 237 ? -19.818 -168.208 -69.364 1.00 10.21 237 ILE B N 1
ATOM 4990 C CA . ILE B 1 237 ? -18.682 -167.457 -68.878 1.00 10.13 237 ILE B CA 1
ATOM 4991 C C . ILE B 1 237 ? -17.698 -167.272 -70.015 1.00 10.58 237 ILE B C 1
ATOM 4992 O O . ILE B 1 237 ? -17.362 -168.232 -70.706 1.00 10.85 237 ILE B O 1
ATOM 4997 N N . ASP B 1 238 ? -17.258 -166.032 -70.215 1.00 10.98 238 ASP B N 1
ATOM 4998 C CA . ASP B 1 238 ? -16.307 -165.687 -71.269 1.00 11.63 238 ASP B CA 1
ATOM 4999 C C . ASP B 1 238 ? -14.930 -165.529 -70.655 1.00 11.79 238 ASP B C 1
ATOM 5000 O O . ASP B 1 238 ? -14.745 -164.743 -69.729 1.00 11.79 238 ASP B O 1
ATOM 5005 N N . VAL B 1 239 ? -13.977 -166.300 -71.172 1.00 11.75 239 VAL B N 1
ATOM 5006 C CA . VAL B 1 239 ? -12.622 -166.328 -70.626 1.00 11.90 239 VAL B CA 1
ATOM 5007 C C . VAL B 1 239 ? -11.557 -165.668 -71.492 1.00 12.19 239 VAL B C 1
ATOM 5008 O O . VAL B 1 239 ? -10.379 -165.734 -71.161 1.00 12.65 239 VAL B O 1
ATOM 5012 N N . TYR B 1 240 ? -11.948 -165.036 -72.591 1.00 12.41 240 TYR B N 1
ATOM 5013 C CA . TYR B 1 240 ? -11.020 -164.171 -73.339 1.00 13.30 240 TYR B CA 1
ATOM 5014 C C . TYR B 1 240 ? -9.714 -164.829 -73.707 1.00 13.33 240 TYR B C 1
ATOM 5015 O O . TYR B 1 240 ? -8.668 -164.184 -73.699 1.00 14.62 240 TYR B O 1
ATOM 5024 N N . GLY B 1 241 ? -9.779 -166.105 -74.047 1.00 13.21 241 GLY B N 1
ATOM 5025 C CA . GLY B 1 241 ? -8.616 -166.860 -74.472 1.00 13.32 241 GLY B CA 1
ATOM 5026 C C . GLY B 1 241 ? -7.680 -167.274 -73.353 1.00 13.11 241 GLY B C 1
ATOM 5027 O O . GLY B 1 241 ? -6.653 -167.894 -73.622 1.00 13.65 241 GLY B O 1
ATOM 5028 N N . THR B 1 242 ? -8.017 -166.991 -72.106 1.00 12.77 242 THR B N 1
ATOM 5029 C CA . THR B 1 242 ? -7.078 -167.260 -71.011 1.00 13.08 242 THR B CA 1
ATOM 5030 C C . THR B 1 242 ? -6.816 -168.735 -70.751 1.00 13.19 242 THR B C 1
ATOM 5031 O O . THR B 1 242 ? -5.753 -169.082 -70.253 1.00 13.45 242 THR B O 1
ATOM 5035 N N . ILE B 1 243 ? -7.780 -169.602 -71.045 1.00 12.72 243 ILE B N 1
ATOM 5036 C CA . ILE B 1 243 ? -7.572 -171.038 -70.867 1.00 12.87 243 ILE B CA 1
ATOM 5037 C C . ILE B 1 243 ? -6.452 -171.506 -71.807 1.00 13.27 243 ILE B C 1
ATOM 5038 O O . ILE B 1 243 ? -5.568 -172.278 -71.400 1.00 13.82 243 ILE B O 1
ATOM 5043 N N . GLY B 1 244 ? -6.468 -171.028 -73.047 1.00 13.60 244 GLY B N 1
ATOM 5044 C CA . GLY B 1 244 ? -5.408 -171.351 -73.994 1.00 14.15 244 GLY B CA 1
ATOM 5045 C C . GLY B 1 244 ? -4.049 -170.909 -73.473 1.00 14.29 244 GLY B C 1
ATOM 5046 O O . GLY B 1 244 ? -3.050 -171.598 -73.652 1.00 15.32 244 GLY B O 1
ATOM 5047 N N . LEU B 1 245 ? -3.991 -169.758 -72.830 1.00 13.95 245 LEU B N 1
ATOM 5048 C CA . LEU B 1 245 ? -2.718 -169.288 -72.301 1.00 14.29 245 LEU B CA 1
ATOM 5049 C C . LEU B 1 245 ? -2.157 -170.235 -71.244 1.00 14.46 245 LEU B C 1
ATOM 5050 O O . LEU B 1 245 ? -0.974 -170.614 -71.307 1.00 14.73 245 LEU B O 1
ATOM 5055 N N . ILE B 1 246 ? -2.963 -170.628 -70.266 1.00 14.46 246 ILE B N 1
ATOM 5056 C CA . ILE B 1 246 ? -2.424 -171.436 -69.175 1.00 14.64 246 ILE B CA 1
ATOM 5057 C C . ILE B 1 246 ? -2.092 -172.858 -69.575 1.00 14.94 246 ILE B C 1
ATOM 5058 O O . ILE B 1 246 ? -1.331 -173.529 -68.882 1.00 15.43 246 ILE B O 1
ATOM 5063 N N . PHE B 1 247 ? -2.614 -173.312 -70.704 1.00 14.96 247 PHE B N 1
ATOM 5064 C CA . PHE B 1 247 ? -2.296 -174.656 -71.177 1.00 15.66 247 PHE B CA 1
ATOM 5065 C C . PHE B 1 247 ? -1.436 -174.624 -72.440 1.00 16.80 247 PHE B C 1
ATOM 5066 O O . PHE B 1 247 ? -1.311 -175.626 -73.126 1.00 17.07 247 PHE B O 1
ATOM 5074 N N . ASP B 1 248 ? -0.836 -173.468 -72.726 1.00 18.06 248 ASP B N 1
ATOM 5075 C CA . ASP B 1 248 ? 0.024 -173.314 -73.895 1.00 19.52 248 ASP B CA 1
ATOM 5076 C C . ASP B 1 248 ? -0.605 -173.858 -75.165 1.00 19.42 248 ASP B C 1
ATOM 5077 O O . ASP B 1 248 ? 0.046 -174.574 -75.932 1.00 19.52 248 ASP B O 1
ATOM 5090 N N . ASP B 1 250 ? -2.647 -176.201 -75.880 1.00 17.68 250 ASP B N 1
ATOM 5091 C CA . ASP B 1 250 ? -2.864 -177.635 -76.036 1.00 17.33 250 ASP B CA 1
ATOM 5092 C C . ASP B 1 250 ? -4.378 -177.871 -75.959 1.00 16.77 250 ASP B C 1
ATOM 5093 O O . ASP B 1 250 ? -4.952 -177.771 -74.878 1.00 15.93 250 ASP B O 1
ATOM 5098 N N . PRO B 1 251 ? -5.034 -178.180 -77.073 1.00 16.58 251 PRO B N 1
ATOM 5099 C CA . PRO B 1 251 ? -6.504 -178.297 -77.052 1.00 16.44 251 PRO B CA 1
ATOM 5100 C C . PRO B 1 251 ? -7.026 -179.417 -76.156 1.00 16.60 251 PRO B C 1
ATOM 5101 O O . PRO B 1 251 ? -8.106 -179.307 -75.579 1.00 16.14 251 PRO B O 1
ATOM 5105 N N . VAL B 1 252 ? -6.276 -180.501 -76.039 1.00 16.18 252 VAL B N 1
ATOM 5106 C CA . VAL B 1 252 ? -6.695 -181.623 -75.207 1.00 16.27 252 VAL B CA 1
ATOM 5107 C C . VAL B 1 252 ? -6.674 -181.229 -73.728 1.00 15.73 252 VAL B C 1
ATOM 5108 O O . VAL B 1 252 ? -7.612 -181.522 -72.991 1.00 15.94 252 VAL B O 1
ATOM 5112 N N . ARG B 1 253 ? -5.613 -180.546 -73.306 1.00 15.52 253 ARG B N 1
ATOM 5113 C CA . ARG B 1 253 ? -5.526 -180.066 -71.933 1.00 15.64 253 ARG B CA 1
ATOM 5114 C C . ARG B 1 253 ? -6.607 -179.012 -71.659 1.00 14.66 253 ARG B C 1
ATOM 5115 O O . ARG B 1 253 ? -7.172 -178.967 -70.571 1.00 14.78 253 ARG B O 1
ATOM 5123 N N . CYS B 1 254 ? -6.869 -178.161 -72.643 1.00 14.05 254 CYS B N 1
ATOM 5124 C CA . CYS B 1 254 ? -7.915 -177.154 -72.496 1.00 13.42 254 CYS B CA 1
ATOM 5125 C C . CYS B 1 254 ? -9.255 -177.855 -72.289 1.00 13.18 254 CYS B C 1
ATOM 5126 O O . CYS B 1 254 ? -10.027 -177.481 -71.416 1.00 12.67 254 CYS B O 1
ATOM 5129 N N . ALA B 1 255 ? -9.527 -178.874 -73.100 1.00 13.08 255 ALA B N 1
ATOM 5130 C CA . ALA B 1 255 ? -10.775 -179.617 -72.980 1.00 12.95 255 ALA B CA 1
ATOM 5131 C C . ALA B 1 255 ? -10.899 -180.311 -71.630 1.00 13.46 255 ALA B C 1
ATOM 5132 O O . ALA B 1 255 ? -11.966 -180.304 -71.012 1.00 12.92 255 ALA B O 1
ATOM 5134 N N . GLU B 1 256 ? -9.820 -180.938 -71.178 1.00 14.10 256 GLU B N 1
ATOM 5135 C CA . GLU B 1 256 ? -9.834 -181.598 -69.880 1.00 14.87 256 GLU B CA 1
ATOM 5136 C C . GLU B 1 256 ? -10.245 -180.599 -68.796 1.00 13.85 256 GLU B C 1
ATOM 5137 O O . GLU B 1 256 ? -11.086 -180.876 -67.954 1.00 13.86 256 GLU B O 1
ATOM 5143 N N . TYR B 1 257 ? -9.636 -179.423 -68.829 1.00 13.46 257 TYR B N 1
ATOM 5144 C CA . TYR B 1 257 ? -9.933 -178.406 -67.836 1.00 12.75 257 TYR B CA 1
ATOM 5145 C C . TYR B 1 257 ? -11.387 -177.930 -67.940 1.00 12.34 257 TYR B C 1
ATOM 5146 O O . TYR B 1 257 ? -12.096 -177.855 -66.948 1.00 12.35 257 TYR B O 1
ATOM 5155 N N . ILE B 1 258 ? -11.817 -177.605 -69.150 1.00 12.01 258 ILE B N 1
ATOM 5156 C CA . ILE B 1 258 ? -13.194 -177.147 -69.349 1.00 11.76 258 ILE B CA 1
ATOM 5157 C C . ILE B 1 258 ? -14.176 -178.208 -68.836 1.00 12.32 258 ILE B C 1
ATOM 5158 O O . ILE B 1 258 ? -15.147 -177.896 -68.140 1.00 12.01 258 ILE B O 1
ATOM 5163 N N . ALA B 1 259 ? -13.917 -179.463 -69.172 1.00 12.36 259 ALA B N 1
ATOM 5164 C CA . ALA B 1 259 ? -14.789 -180.542 -68.734 1.00 12.52 259 ALA B CA 1
ATOM 5165 C C . ALA B 1 259 ? -14.850 -180.647 -67.212 1.00 13.18 259 ALA B C 1
ATOM 5166 O O . ALA B 1 259 ? -15.902 -180.945 -66.630 1.00 13.92 259 ALA B O 1
ATOM 5168 N N . SER B 1 260 ? -13.730 -180.360 -66.556 1.00 13.34 260 SER B N 1
ATOM 5169 C CA . SER B 1 260 ? -13.652 -180.450 -65.094 1.00 14.05 260 SER B CA 1
ATOM 5170 C C . SER B 1 260 ? -14.538 -179.430 -64.393 1.00 13.80 260 SER B C 1
ATOM 5171 O O . SER B 1 260 ? -14.864 -179.583 -63.222 1.00 15.16 260 SER B O 1
ATOM 5174 N N . LEU B 1 261 ? -14.937 -178.385 -65.106 1.00 13.29 261 LEU B N 1
ATOM 5175 C CA . LEU B 1 261 ? -15.796 -177.372 -64.512 1.00 13.00 261 LEU B CA 1
ATOM 5176 C C . LEU B 1 261 ? -17.242 -177.817 -64.360 1.00 12.81 261 LEU B C 1
ATOM 5177 O O . LEU B 1 261 ? -17.983 -177.236 -63.582 1.00 13.02 261 LEU B O 1
ATOM 5182 N N . GLU B 1 262 ? -17.648 -178.848 -65.095 1.00 12.88 262 GLU B N 1
ATOM 5183 C CA . GLU B 1 262 ? -19.030 -179.296 -65.033 1.00 13.39 262 GLU B CA 1
ATOM 5184 C C . GLU B 1 262 ? -19.437 -179.636 -63.612 1.00 14.08 262 GLU B C 1
ATOM 5185 O O . GLU B 1 262 ? -20.539 -179.314 -63.179 1.00 14.72 262 GLU B O 1
ATOM 5191 N N . LYS B 1 263 ? -18.550 -180.262 -62.862 1.00 14.63 263 LYS B N 1
ATOM 5192 C CA . LYS B 1 263 ? -18.902 -180.642 -61.509 1.00 15.56 263 LYS B CA 1
ATOM 5193 C C . LYS B 1 263 ? -19.342 -179.412 -60.719 1.00 15.67 263 LYS B C 1
ATOM 5194 O O . LYS B 1 263 ? -20.344 -179.420 -59.994 1.00 16.97 263 LYS B O 1
ATOM 5196 N N . GLU B 1 264 ? -18.616 -178.325 -60.899 1.00 13.96 264 GLU B N 1
ATOM 5197 C CA . GLU B 1 264 ? -18.846 -177.139 -60.098 1.00 14.14 264 GLU B CA 1
ATOM 5198 C C . GLU B 1 264 ? -20.148 -176.421 -60.436 1.00 13.31 264 GLU B C 1
ATOM 5199 O O . GLU B 1 264 ? -20.583 -175.581 -59.664 1.00 13.23 264 GLU B O 1
ATOM 5205 N N . ALA B 1 265 ? -20.746 -176.753 -61.578 1.00 13.04 265 ALA B N 1
ATOM 5206 C CA . ALA B 1 265 ? -21.962 -176.084 -62.030 1.00 12.83 265 ALA B CA 1
ATOM 5207 C C . ALA B 1 265 ? -23.230 -176.638 -61.389 1.00 12.87 265 ALA B C 1
ATOM 5208 O O . ALA B 1 265 ? -24.301 -176.067 -61.564 1.00 12.49 265 ALA B O 1
ATOM 5210 N N . GLN B 1 266 ? -23.128 -177.758 -60.678 1.00 13.48 266 GLN B N 1
ATOM 5211 C CA . GLN B 1 266 ? -24.250 -178.319 -59.931 1.00 13.99 266 GLN B CA 1
ATOM 5212 C C . GLN B 1 266 ? -25.534 -178.469 -60.732 1.00 13.27 266 GLN B C 1
ATOM 5213 O O . GLN B 1 266 ? -26.610 -178.123 -60.267 1.00 13.34 266 GLN B O 1
ATOM 5219 N N . GLY B 1 267 ? -25.405 -179.007 -61.934 1.00 12.05 267 GLY B N 1
ATOM 5220 C CA . GLY B 1 267 ? -26.561 -179.295 -62.750 1.00 12.08 267 GLY B CA 1
ATOM 5221 C C . GLY B 1 267 ? -27.030 -178.147 -63.625 1.00 11.57 267 GLY B C 1
ATOM 5222 O O . GLY B 1 267 ? -27.911 -178.335 -64.459 1.00 12.67 267 GLY B O 1
ATOM 5223 N N . LEU B 1 268 ? -26.474 -176.946 -63.449 1.00 11.54 268 LEU B N 1
ATOM 5224 C CA . LEU B 1 268 ? -26.801 -175.829 -64.332 1.00 11.11 268 LEU B CA 1
ATOM 5225 C C . LEU B 1 268 ? -25.931 -175.985 -65.576 1.00 10.52 268 LEU B C 1
ATOM 5226 O O . LEU B 1 268 ? -24.712 -176.103 -65.457 1.00 11.43 268 LEU B O 1
ATOM 5231 N N . PRO B 1 269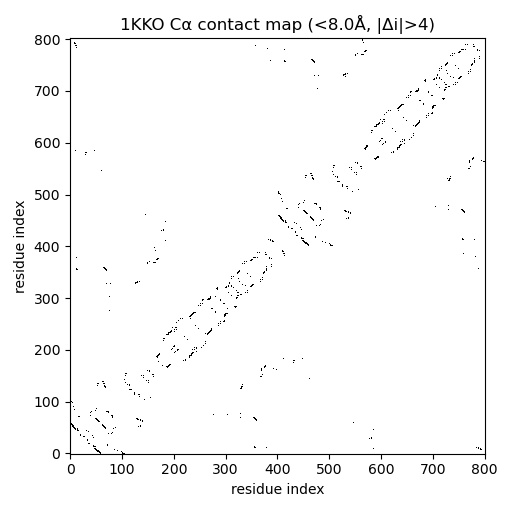 ? -26.505 -176.011 -66.770 1.00 10.12 269 PRO B N 1
ATOM 5232 C CA . PRO B 1 269 ? -25.689 -176.189 -67.980 1.00 10.98 269 PRO B CA 1
ATOM 5233 C C . PRO B 1 269 ? -24.611 -175.123 -68.093 1.00 10.59 269 PRO B C 1
ATOM 5234 O O . PRO B 1 269 ? -24.869 -173.975 -67.755 1.00 11.55 269 PRO B O 1
ATOM 5238 N N . LEU B 1 270 ? -23.424 -175.501 -68.556 1.00 10.11 270 LEU B N 1
ATOM 5239 C CA . LEU B 1 270 ? -22.299 -174.589 -68.619 1.00 10.20 270 LEU B CA 1
ATOM 5240 C C . LEU B 1 270 ? -21.775 -174.400 -70.030 1.00 9.84 270 LEU B C 1
ATOM 5241 O O . LEU B 1 270 ? -21.592 -175.363 -70.787 1.00 10.32 270 LEU B O 1
ATOM 5246 N N . TYR B 1 271 ? -21.542 -173.134 -70.375 1.00 9.75 271 TYR B N 1
ATOM 5247 C CA . TYR B 1 271 ? -20.938 -172.722 -71.627 1.00 9.74 271 TYR B CA 1
ATOM 5248 C C . TYR B 1 271 ? -19.694 -171.895 -71.298 1.00 10.16 271 TYR B C 1
ATOM 5249 O O . TYR B 1 271 ? -19.742 -171.024 -70.421 1.00 10.36 271 TYR B O 1
ATOM 5258 N N . ILE B 1 272 ? -18.600 -172.159 -72.007 1.00 10.22 272 ILE B N 1
ATOM 5259 C CA . ILE B 1 272 ? -17.376 -171.383 -71.876 1.00 10.55 272 ILE B CA 1
ATOM 5260 C C . ILE B 1 272 ? -17.117 -170.724 -73.218 1.00 10.39 272 ILE B C 1
ATOM 5261 O O . ILE B 1 272 ? -16.926 -171.407 -74.225 1.00 10.89 272 ILE B O 1
ATOM 5266 N N . GLU B 1 273 ? -17.150 -169.397 -73.232 1.00 10.41 273 GLU B N 1
ATOM 5267 C CA . GLU B 1 273 ? -16.919 -168.626 -74.442 1.00 10.86 273 GLU B CA 1
ATOM 5268 C C . GLU B 1 273 ? -15.446 -168.224 -74.562 1.00 11.12 273 GLU B C 1
ATOM 5269 O O . GLU B 1 273 ? -14.805 -167.875 -73.586 1.00 11.60 273 GLU B O 1
ATOM 5275 N N . GLY B 1 274 ? -14.934 -168.307 -75.781 1.00 11.68 274 GLY B N 1
ATOM 5276 C CA . GLY B 1 274 ? -13.574 -167.876 -76.067 1.00 12.07 274 GLY B CA 1
ATOM 5277 C C . GLY B 1 274 ? -12.501 -168.584 -75.269 1.00 12.75 274 GLY B C 1
ATOM 5278 O O . GLY B 1 274 ? -11.636 -167.934 -74.680 1.00 13.17 274 GLY B O 1
ATOM 5279 N N . PRO B 1 275 ? -12.492 -169.909 -75.258 1.00 12.77 275 PRO B N 1
ATOM 5280 C CA . PRO B 1 275 ? -11.507 -170.613 -74.432 1.00 13.08 275 PRO B CA 1
ATOM 5281 C C . PRO B 1 275 ? -10.065 -170.307 -74.842 1.00 13.60 275 PRO B C 1
ATOM 5282 O O . PRO B 1 275 ? -9.208 -170.223 -73.963 1.00 13.20 275 PRO B O 1
ATOM 5286 N N . VAL B 1 276 ? -9.823 -170.115 -76.132 1.00 14.02 276 VAL B N 1
ATOM 5287 C CA . VAL B 1 276 ? -8.476 -169.855 -76.631 1.00 15.23 276 VAL B CA 1
ATOM 5288 C C . VAL B 1 276 ? -8.541 -168.759 -77.675 1.00 16.47 276 VAL B C 1
ATOM 5289 O O . VAL B 1 276 ? -9.600 -168.477 -78.226 1.00 17.17 276 VAL B O 1
ATOM 5293 N N . ASP B 1 277 ? -7.400 -168.139 -77.948 1.00 17.22 277 ASP B N 1
ATOM 5294 C CA . ASP B 1 277 ? -7.298 -167.145 -79.008 1.00 18.19 277 ASP B CA 1
ATOM 5295 C C . ASP B 1 277 ? -6.026 -167.464 -79.772 1.00 18.65 277 ASP B C 1
ATOM 5296 O O . ASP B 1 277 ? -4.920 -167.123 -79.342 1.00 18.84 277 ASP B O 1
ATOM 5301 N N . ALA B 1 278 ? -6.192 -168.146 -80.894 1.00 19.34 278 ALA B N 1
ATOM 5302 C CA . ALA B 1 278 ? -5.064 -168.557 -81.729 1.00 20.68 278 ALA B CA 1
ATOM 5303 C C . ALA B 1 278 ? -4.491 -167.410 -82.582 1.00 21.43 278 ALA B C 1
ATOM 5304 O O . ALA B 1 278 ? -3.494 -167.606 -83.281 1.00 23.01 278 ALA B O 1
ATOM 5306 N N . GLY B 1 279 ? -5.117 -166.235 -82.550 1.00 21.85 279 GLY B N 1
ATOM 5307 C CA . GLY B 1 279 ? -4.563 -165.056 -83.202 1.00 22.31 279 GLY B CA 1
ATOM 5308 C C . GLY B 1 279 ? -4.934 -164.848 -84.656 1.00 22.64 279 GLY B C 1
ATOM 5309 O O . GLY B 1 279 ? -4.575 -163.828 -85.257 1.00 23.55 279 GLY B O 1
ATOM 5310 N N . ASN B 1 280 ? -5.628 -165.812 -85.239 1.00 22.57 280 ASN B N 1
ATOM 5311 C CA . ASN B 1 280 ? -6.067 -165.706 -86.616 1.00 22.40 280 ASN B CA 1
ATOM 5312 C C . ASN B 1 280 ? -7.190 -166.708 -86.831 1.00 22.04 280 ASN B C 1
ATOM 5313 O O . ASN B 1 280 ? -7.324 -167.677 -86.082 1.00 22.01 280 ASN B O 1
ATOM 5318 N N . LYS B 1 281 ? -8.000 -166.481 -87.850 1.00 21.25 281 LYS B N 1
ATOM 5319 C CA . LYS B 1 281 ? -9.176 -167.304 -88.080 1.00 20.84 281 LYS B CA 1
ATOM 5320 C C . LYS B 1 281 ? -8.901 -168.798 -88.383 1.00 20.46 281 LYS B C 1
ATOM 5321 O O . LYS B 1 281 ? -9.476 -169.672 -87.731 1.00 19.82 281 LYS B O 1
ATOM 5327 N N . PRO B 1 282 ? -8.045 -169.128 -89.348 1.00 20.43 282 PRO B N 1
ATOM 5328 C CA . PRO B 1 282 ? -7.798 -170.546 -89.637 1.00 19.98 282 PRO B CA 1
ATOM 5329 C C . PRO B 1 282 ? -7.306 -171.337 -88.427 1.00 19.27 282 PRO B C 1
ATOM 5330 O O . PRO B 1 282 ? -7.790 -172.443 -88.174 1.00 18.59 282 PRO B O 1
ATOM 5334 N N . ASP B 1 283 ? -6.369 -170.773 -87.679 1.00 18.71 283 ASP B N 1
ATOM 5335 C CA . ASP B 1 283 ? -5.848 -171.453 -86.504 1.00 18.84 283 ASP B CA 1
ATOM 5336 C C . ASP B 1 283 ? -6.928 -171.531 -85.417 1.00 17.84 283 ASP B C 1
ATOM 5337 O O . ASP B 1 283 ? -6.990 -172.498 -84.654 1.00 17.77 283 ASP B O 1
ATOM 5342 N N . GLN B 1 284 ? -7.767 -170.504 -85.335 1.00 17.06 284 GLN B N 1
ATOM 5343 C CA . GLN B 1 284 ? -8.827 -170.471 -84.329 1.00 16.16 284 GLN B CA 1
ATOM 5344 C C . GLN B 1 284 ? -9.843 -171.575 -84.595 1.00 15.49 284 GLN B C 1
ATOM 5345 O O . GLN B 1 284 ? -10.246 -172.289 -83.682 1.00 15.41 284 GLN B O 1
ATOM 5351 N N . ILE B 1 285 ? -10.257 -171.718 -85.844 1.00 15.17 285 ILE B N 1
ATOM 5352 C CA . ILE B 1 285 ? -11.185 -172.773 -86.208 1.00 15.81 285 ILE B CA 1
ATOM 5353 C C . ILE B 1 285 ? -10.587 -174.138 -85.867 1.00 16.06 285 ILE B C 1
ATOM 5354 O O . ILE B 1 285 ? -11.254 -174.982 -85.293 1.00 16.08 285 ILE B O 1
ATOM 5359 N N . ARG B 1 286 ? -9.313 -174.349 -86.177 1.00 16.69 286 ARG B N 1
ATOM 5360 C CA . ARG B 1 286 ? -8.716 -175.644 -85.903 1.00 16.84 286 ARG B CA 1
ATOM 5361 C C . ARG B 1 286 ? -8.628 -175.923 -84.414 1.00 16.08 286 ARG B C 1
ATOM 5362 O O . ARG B 1 286 ? -8.886 -177.039 -83.970 1.00 15.23 286 ARG B O 1
ATOM 5378 N N . LEU B 1 288 ? -10.510 -174.666 -81.901 1.00 15.08 288 LEU B N 1
ATOM 5379 C CA . LEU B 1 288 ? -11.816 -174.923 -81.306 1.00 14.58 288 LEU B CA 1
ATOM 5380 C C . LEU B 1 288 ? -12.296 -176.297 -81.717 1.00 14.51 288 LEU B C 1
ATOM 5381 O O . LEU B 1 288 ? -12.859 -177.024 -80.916 1.00 13.83 288 LEU B O 1
ATOM 5386 N N . THR B 1 289 ? -12.048 -176.676 -82.966 1.00 14.05 289 THR B N 1
ATOM 5387 C CA . THR B 1 289 ? -12.477 -177.985 -83.424 1.00 14.41 289 THR B CA 1
ATOM 5388 C C . THR B 1 289 ? -11.855 -179.091 -82.583 1.00 14.44 289 THR B C 1
ATOM 5389 O O . THR B 1 289 ? -12.520 -180.052 -82.217 1.00 14.33 289 THR B O 1
ATOM 5393 N N . ALA B 1 290 ? -10.574 -178.941 -82.276 1.00 14.38 290 ALA B N 1
ATOM 5394 C CA . ALA B 1 290 ? -9.860 -179.920 -81.458 1.00 14.13 290 ALA B CA 1
ATOM 5395 C C . ALA B 1 290 ? -10.380 -179.971 -80.019 1.00 13.72 290 ALA B C 1
ATOM 5396 O O . ALA B 1 290 ? -10.491 -181.043 -79.438 1.00 13.96 290 ALA B O 1
ATOM 5398 N N . ILE B 1 291 ? -10.705 -178.816 -79.445 1.00 13.56 291 ILE B N 1
ATOM 5399 C CA . ILE B 1 291 ? -11.254 -178.788 -78.097 1.00 13.53 291 ILE B CA 1
ATOM 5400 C C . ILE B 1 291 ? -12.611 -179.488 -78.096 1.00 13.08 291 ILE B C 1
ATOM 5401 O O . ILE B 1 291 ? -12.886 -180.317 -77.235 1.00 12.90 291 ILE B O 1
ATOM 5406 N N . THR B 1 292 ? -13.453 -179.157 -79.069 1.00 13.08 292 THR B N 1
ATOM 5407 C CA . THR B 1 292 ? -14.777 -179.760 -79.175 1.00 14.23 292 THR B CA 1
ATOM 5408 C C . THR B 1 292 ? -14.669 -181.268 -79.323 1.00 14.42 292 THR B C 1
ATOM 5409 O O . THR B 1 292 ? -15.403 -182.011 -78.676 1.00 14.46 292 THR B O 1
ATOM 5413 N N . LYS B 1 293 ? -13.748 -181.726 -80.173 1.00 14.72 293 LYS B N 1
ATOM 5414 C CA . LYS B 1 293 ? -13.558 -183.158 -80.377 1.00 15.36 293 LYS B CA 1
ATOM 5415 C C . LYS B 1 293 ? -13.233 -183.853 -79.059 1.00 14.52 293 LYS B C 1
ATOM 5416 O O . LYS B 1 293 ? -13.769 -184.920 -78.759 1.00 14.77 293 LYS B O 1
ATOM 5422 N N . GLU B 1 294 ? -12.345 -183.262 -78.273 1.00 13.73 294 GLU B N 1
ATOM 5423 C CA . GLU B 1 294 ? -11.952 -183.870 -77.008 1.00 13.83 294 GLU B CA 1
ATOM 5424 C C . GLU B 1 294 ? -13.087 -183.819 -75.969 1.00 13.45 294 GLU B C 1
ATOM 5425 O O . GLU B 1 294 ? -13.310 -184.775 -75.237 1.00 13.68 294 GLU B O 1
ATOM 5431 N N . LEU B 1 295 ? -13.821 -182.710 -75.906 1.00 13.16 295 LEU B N 1
ATOM 5432 C CA . LEU B 1 295 ? -14.968 -182.630 -75.006 1.00 12.97 295 LEU B CA 1
ATOM 5433 C C . LEU B 1 295 ? -15.973 -183.740 -75.335 1.00 13.35 295 LEU B C 1
ATOM 5434 O O . LEU B 1 295 ? -16.526 -184.386 -74.437 1.00 13.75 295 LEU B O 1
ATOM 5439 N N . THR B 1 296 ? -16.192 -183.955 -76.625 1.00 13.48 296 THR B N 1
ATOM 5440 C CA . THR B 1 296 ? -17.120 -184.993 -77.055 1.00 14.56 296 THR B CA 1
ATOM 5441 C C . THR B 1 296 ? -16.588 -186.380 -76.687 1.00 14.85 296 THR B C 1
ATOM 5442 O O . THR B 1 296 ? -17.330 -187.227 -76.193 1.00 15.78 296 THR B O 1
ATOM 5446 N N . ARG B 1 297 ? -15.291 -186.595 -76.887 1.00 14.57 297 ARG B N 1
ATOM 5447 C CA . ARG B 1 297 ? -14.668 -187.868 -76.555 1.00 15.20 297 ARG B CA 1
ATOM 5448 C C . ARG B 1 297 ? -14.799 -188.160 -75.064 1.00 15.03 297 ARG B C 1
ATOM 5449 O O . ARG B 1 297 ? -15.039 -189.307 -74.671 1.00 16.14 297 ARG B O 1
ATOM 5457 N N . LEU B 1 298 ? -14.673 -187.120 -74.240 1.00 14.63 298 LEU B N 1
ATOM 5458 C CA . LEU B 1 298 ? -14.770 -187.247 -72.794 1.00 14.88 298 LEU B CA 1
ATOM 5459 C C . LEU B 1 298 ? -16.203 -187.446 -72.295 1.00 14.67 298 LEU B C 1
ATOM 5460 O O . LEU B 1 298 ? -16.403 -187.765 -71.123 1.00 15.65 298 LEU B O 1
ATOM 5465 N N . GLY B 1 299 ? -17.178 -187.234 -73.175 1.00 14.57 299 GLY B N 1
ATOM 5466 C CA . GLY B 1 299 ? -18.581 -187.279 -72.813 1.00 14.76 299 GLY B CA 1
ATOM 5467 C C . GLY B 1 299 ? -19.001 -186.082 -71.977 1.00 14.33 299 GLY B C 1
ATOM 5468 O O . GLY B 1 299 ? -19.969 -186.131 -71.231 1.00 15.04 299 GLY B O 1
ATOM 5469 N N . SER B 1 300 ? -18.285 -184.977 -72.117 1.00 13.64 300 SER B N 1
ATOM 5470 C CA . SER B 1 300 ? -18.584 -183.791 -71.333 1.00 13.19 300 SER B CA 1
ATOM 5471 C C . SER B 1 300 ? -19.853 -183.104 -71.791 1.00 13.15 300 SER B C 1
ATOM 5472 O O . SER B 1 300 ? -20.149 -183.059 -72.974 1.00 13.43 300 SER B O 1
ATOM 5475 N N . GLY B 1 301 ? -20.572 -182.547 -70.834 1.00 12.64 301 GLY B N 1
ATOM 5476 C CA . GLY B 1 301 ? -21.754 -181.763 -71.127 1.00 12.91 301 GLY B CA 1
ATOM 5477 C C . GLY B 1 301 ? -21.462 -180.273 -71.233 1.00 12.64 301 GLY B C 1
ATOM 5478 O O . GLY B 1 301 ? -22.365 -179.479 -71.461 1.00 13.92 301 GLY B O 1
ATOM 5479 N N . VAL B 1 302 ? -20.208 -179.870 -71.092 1.00 11.46 302 VAL B N 1
ATOM 5480 C CA . VAL B 1 302 ? -19.855 -178.457 -71.185 1.00 11.13 302 VAL B CA 1
ATOM 5481 C C . VAL B 1 302 ? -19.684 -178.093 -72.647 1.00 11.12 302 VAL B C 1
ATOM 5482 O O . VAL B 1 302 ? -19.082 -178.827 -73.430 1.00 11.99 302 VAL B O 1
ATOM 5486 N N . LYS B 1 303 ? -20.191 -176.914 -73.000 1.00 10.79 303 LYS B N 1
ATOM 5487 C CA . LYS B 1 303 ? -20.149 -176.429 -74.366 1.00 10.54 303 LYS B CA 1
ATOM 5488 C C . LYS B 1 303 ? -19.206 -175.238 -74.505 1.00 10.68 303 LYS B C 1
ATOM 5489 O O . LYS B 1 303 ? -18.971 -174.525 -73.534 1.00 11.33 303 LYS B O 1
ATOM 5495 N N . ILE B 1 304 ? -18.666 -175.041 -75.707 1.00 11.38 304 ILE B N 1
ATOM 5496 C CA . ILE B 1 304 ? -17.802 -173.895 -75.950 1.00 11.74 304 ILE B CA 1
ATOM 5497 C C . ILE B 1 304 ? -18.386 -173.015 -77.043 1.00 11.32 304 ILE B C 1
ATOM 5498 O O . ILE B 1 304 ? -19.089 -173.482 -77.944 1.00 11.22 304 ILE B O 1
ATOM 5503 N N . VAL B 1 305 ? -18.065 -171.731 -76.935 1.00 11.15 305 VAL B N 1
ATOM 5504 C CA . VAL B 1 305 ? -18.615 -170.699 -77.805 1.00 11.51 305 VAL B CA 1
ATOM 5505 C C . VAL B 1 305 ? -17.497 -169.946 -78.509 1.00 11.47 305 VAL B C 1
ATOM 5506 O O . VAL B 1 305 ? -16.581 -169.436 -77.857 1.00 12.45 305 VAL B O 1
ATOM 5510 N N . ALA B 1 306 ? -17.565 -169.889 -79.833 1.00 11.69 306 ALA B N 1
ATOM 5511 C CA . ALA B 1 306 ? -16.604 -169.104 -80.597 1.00 12.32 306 ALA B CA 1
ATOM 5512 C C . ALA B 1 306 ? -16.964 -167.635 -80.488 1.00 12.77 306 ALA B C 1
ATOM 5513 O O . ALA B 1 306 ? -18.135 -167.269 -80.430 1.00 12.97 306 ALA B O 1
ATOM 5515 N N . ASP B 1 307 ? -15.948 -166.789 -80.509 1.00 12.96 307 ASP B N 1
ATOM 5516 C CA . ASP B 1 307 ? -16.154 -165.352 -80.499 1.00 13.74 307 ASP B CA 1
ATOM 5517 C C . ASP B 1 307 ? -15.039 -164.711 -81.331 1.00 14.02 307 ASP B C 1
ATOM 5518 O O . ASP B 1 307 ? -15.265 -164.339 -82.488 1.00 13.60 307 ASP B O 1
ATOM 5523 N N . GLU B 1 308 ? -13.843 -164.600 -80.760 1.00 14.83 308 GLU B N 1
ATOM 5524 C CA . GLU B 1 308 ? -12.703 -164.016 -81.456 1.00 15.85 308 GLU B CA 1
ATOM 5525 C C . GLU B 1 308 ? -12.471 -164.697 -82.800 1.00 15.15 308 GLU B C 1
ATOM 5526 O O . GLU B 1 308 ? -12.498 -165.925 -82.906 1.00 14.98 308 GLU B O 1
ATOM 5532 N N . TRP B 1 309 ? -12.242 -163.874 -83.824 1.00 14.53 309 TRP B N 1
ATOM 5533 C CA . TRP B 1 309 ? -11.993 -164.296 -85.214 1.00 15.27 309 TRP B CA 1
ATOM 5534 C C . TRP B 1 309 ? -13.231 -164.784 -85.957 1.00 14.90 309 TRP B C 1
ATOM 5535 O O . TRP B 1 309 ? -13.158 -165.171 -87.110 1.00 15.42 309 TRP B O 1
ATOM 5546 N N . CYS B 1 310 ? -14.385 -164.756 -85.297 1.00 15.06 310 CYS B N 1
ATOM 5547 C CA . CYS B 1 310 ? -15.644 -165.137 -85.924 1.00 15.07 310 CYS B CA 1
ATOM 5548 C C . CYS B 1 310 ? -16.478 -163.857 -86.000 1.00 14.73 310 CYS B C 1
ATOM 5549 O O . CYS B 1 310 ? -17.343 -163.627 -85.157 1.00 14.23 310 CYS B O 1
ATOM 5552 N N . ASN B 1 311 ? -16.195 -163.019 -86.996 1.00 14.21 311 ASN B N 1
ATOM 5553 C CA . ASN B 1 311 ? -16.775 -161.671 -87.068 1.00 14.38 311 ASN B CA 1
ATOM 5554 C C . ASN B 1 311 ? -17.906 -161.492 -88.081 1.00 14.21 311 ASN B C 1
ATOM 5555 O O . ASN B 1 311 ? -19.003 -161.033 -87.743 1.00 14.25 311 ASN B O 1
ATOM 5560 N N . THR B 1 312 ? -17.624 -161.833 -89.334 1.00 14.13 312 THR B N 1
ATOM 5561 C CA . THR B 1 312 ? -18.552 -161.626 -90.436 1.00 14.48 312 THR B CA 1
ATOM 5562 C C . THR B 1 312 ? -19.461 -162.808 -90.697 1.00 13.90 312 THR B C 1
ATOM 5563 O O . THR B 1 312 ? -19.266 -163.912 -90.175 1.00 13.61 312 THR B O 1
ATOM 5567 N N . TYR B 1 313 ? -20.463 -162.575 -91.540 1.00 14.06 313 TYR B N 1
ATOM 5568 C CA . TYR B 1 313 ? -21.335 -163.643 -91.986 1.00 14.09 313 TYR B CA 1
ATOM 5569 C C . TYR B 1 313 ? -20.497 -164.826 -92.478 1.00 14.25 313 TYR B C 1
ATOM 5570 O O . TYR B 1 313 ? -20.725 -165.963 -92.074 1.00 14.00 313 TYR B O 1
ATOM 5579 N N . GLN B 1 314 ? -19.540 -164.564 -93.369 1.00 14.36 314 GLN B N 1
ATOM 5580 C CA . GLN B 1 314 ? -18.734 -165.656 -93.910 1.00 14.36 314 GLN B CA 1
ATOM 5581 C C . GLN B 1 314 ? -17.917 -166.339 -92.817 1.00 14.27 314 GLN B C 1
ATOM 5582 O O . GLN B 1 314 ? -17.772 -167.558 -92.838 1.00 14.35 314 GLN B O 1
ATOM 5588 N N . ASP B 1 315 ? -17.380 -165.578 -91.865 1.00 13.71 315 ASP B N 1
ATOM 5589 C CA . ASP B 1 315 ? -16.657 -166.203 -90.767 1.00 13.86 315 ASP B CA 1
ATOM 5590 C C . ASP B 1 315 ? -17.579 -167.203 -90.047 1.00 13.50 315 ASP B C 1
ATOM 5591 O O . ASP B 1 315 ? -17.162 -168.315 -89.703 1.00 13.64 315 ASP B O 1
ATOM 5596 N N . ILE B 1 316 ? -18.827 -166.798 -89.799 1.00 13.12 316 ILE B N 1
ATOM 5597 C CA . ILE B 1 316 ? -19.776 -167.646 -89.093 1.00 13.29 316 ILE B CA 1
ATOM 5598 C C . ILE B 1 316 ? -20.042 -168.925 -89.886 1.00 13.25 316 ILE B C 1
ATOM 5599 O O . ILE B 1 316 ? -20.087 -170.025 -89.331 1.00 13.40 316 ILE B O 1
ATOM 5604 N N . VAL B 1 317 ? -20.220 -168.778 -91.193 1.00 13.95 317 VAL B N 1
ATOM 5605 C CA . VAL B 1 317 ? -20.371 -169.934 -92.065 1.00 14.24 317 VAL B CA 1
ATOM 5606 C C . VAL B 1 317 ? -19.160 -170.874 -91.946 1.00 14.26 317 VAL B C 1
ATOM 5607 O O . VAL B 1 317 ? -19.319 -172.088 -91.823 1.00 14.27 317 VAL B O 1
ATOM 5611 N N . ASP B 1 318 ? -17.956 -170.312 -91.938 1.00 13.92 318 ASP B N 1
ATOM 5612 C CA . ASP B 1 318 ? -16.740 -171.129 -91.853 1.00 14.74 318 ASP B CA 1
ATOM 5613 C C . ASP B 1 318 ? -16.620 -171.871 -90.518 1.00 14.70 318 ASP B C 1
ATOM 5614 O O . ASP B 1 318 ? -16.258 -173.048 -90.481 1.00 14.79 318 ASP B O 1
ATOM 5619 N N . PHE B 1 319 ? -16.897 -171.191 -89.409 1.00 14.35 319 PHE B N 1
ATOM 5620 C CA . PHE B 1 319 ? -16.847 -171.845 -88.105 1.00 14.14 319 PHE B CA 1
ATOM 5621 C C . PHE B 1 319 ? -17.905 -172.948 -88.023 1.00 14.09 319 PHE B C 1
ATOM 5622 O O . PHE B 1 319 ? -17.692 -173.996 -87.414 1.00 14.86 319 PHE B O 1
ATOM 5630 N N . THR B 1 320 ? -19.056 -172.711 -88.644 1.00 14.36 320 THR B N 1
ATOM 5631 C CA . THR B 1 320 ? -20.159 -173.663 -88.640 1.00 14.51 320 THR B CA 1
ATOM 5632 C C . THR B 1 320 ? -19.859 -174.890 -89.496 1.00 15.04 320 THR B C 1
ATOM 5633 O O . THR B 1 320 ? -20.080 -176.024 -89.073 1.00 15.26 320 THR B O 1
ATOM 5637 N N . ASP B 1 321 ? -19.352 -174.660 -90.700 1.00 15.36 321 ASP B N 1
ATOM 5638 C CA . ASP B 1 321 ? -19.048 -175.765 -91.607 1.00 15.82 321 ASP B CA 1
ATOM 5639 C C . ASP B 1 321 ? -17.963 -176.681 -91.044 1.00 15.96 321 ASP B C 1
ATOM 5640 O O . ASP B 1 321 ? -17.935 -177.869 -91.358 1.00 17.75 321 ASP B O 1
ATOM 5645 N N . ALA B 1 322 ? -17.076 -176.128 -90.225 1.00 15.99 322 ALA B N 1
ATOM 5646 C CA . ALA B 1 322 ? -15.994 -176.889 -89.612 1.00 16.19 322 ALA B CA 1
ATOM 5647 C C . ALA B 1 322 ? -16.470 -177.708 -88.414 1.00 16.46 322 ALA B C 1
ATOM 5648 O O . ALA B 1 322 ? -15.731 -178.541 -87.899 1.00 16.92 322 ALA B O 1
ATOM 5650 N N . GLY B 1 323 ? -17.696 -177.475 -87.950 1.00 16.28 323 GLY B N 1
ATOM 5651 C CA . GLY B 1 323 ? -18.187 -178.150 -86.763 1.00 16.58 323 GLY B CA 1
ATOM 5652 C C . GLY B 1 323 ? -17.256 -177.831 -85.607 1.00 16.28 323 GLY B C 1
ATOM 5653 O O . GLY B 1 323 ? -16.934 -178.697 -84.790 1.00 17.37 323 GLY B O 1
ATOM 5654 N N . SER B 1 324 ? -16.848 -176.567 -85.513 1.00 15.46 324 SER B N 1
ATOM 5655 C CA . SER B 1 324 ? -15.744 -176.175 -84.631 1.00 15.31 324 SER B CA 1
ATOM 5656 C C . SER B 1 324 ? -16.062 -176.004 -83.164 1.00 15.00 324 SER B C 1
ATOM 5657 O O . SER B 1 324 ? -15.164 -175.993 -82.338 1.00 15.25 324 SER B O 1
ATOM 5660 N N . CYS B 1 325 ? -17.341 -175.864 -82.844 1.00 13.77 325 CYS B N 1
ATOM 5661 C CA . CYS B 1 325 ? -17.764 -175.556 -81.489 1.00 13.49 325 CYS B CA 1
ATOM 5662 C C . CYS B 1 325 ? -19.268 -175.737 -81.407 1.00 12.80 325 CYS B C 1
ATOM 5663 O O . CYS B 1 325 ? -19.915 -175.980 -82.413 1.00 13.54 325 CYS B O 1
ATOM 5666 N N . HIS B 1 326 ? -19.814 -175.586 -80.213 1.00 11.54 326 HIS B N 1
ATOM 5667 C CA . HIS B 1 326 ? -21.244 -175.811 -80.026 1.00 11.47 326 HIS B CA 1
ATOM 5668 C C . HIS B 1 326 ? -22.096 -174.604 -80.375 1.00 11.19 326 HIS B C 1
ATOM 5669 O O . HIS B 1 326 ? -23.248 -174.746 -80.778 1.00 11.99 326 HIS B O 1
ATOM 5684 N N . VAL B 1 328 ? -21.771 -170.155 -81.625 1.00 11.99 328 VAL B N 1
ATOM 5685 C CA . VAL B 1 328 ? -20.976 -169.021 -82.076 1.00 12.67 328 VAL B CA 1
ATOM 5686 C C . VAL B 1 328 ? -21.628 -167.713 -81.642 1.00 11.93 328 VAL B C 1
ATOM 5687 O O . VAL B 1 328 ? -22.846 -167.581 -81.708 1.00 12.28 328 VAL B O 1
ATOM 5691 N N . GLN B 1 329 ? -20.828 -166.763 -81.168 1.00 11.81 329 GLN B N 1
ATOM 5692 C CA . GLN B 1 329 ? -21.348 -165.424 -80.928 1.00 11.49 329 GLN B CA 1
ATOM 5693 C C . GLN B 1 329 ? -21.366 -164.645 -82.229 1.00 11.31 329 GLN B C 1
ATOM 5694 O O . GLN B 1 329 ? -20.316 -164.324 -82.778 1.00 11.72 329 GLN B O 1
ATOM 5700 N N . ILE B 1 330 ? -22.582 -164.394 -82.695 1.00 11.63 330 ILE B N 1
ATOM 5701 C CA . ILE B 1 330 ? -22.856 -163.530 -83.829 1.00 11.55 330 ILE B CA 1
ATOM 5702 C C . ILE B 1 330 ? -22.843 -162.127 -83.206 1.00 11.57 330 ILE B C 1
ATOM 5703 O O . ILE B 1 330 ? -23.841 -161.696 -82.626 1.00 12.17 330 ILE B O 1
ATOM 5708 N N . LYS B 1 331 ? -21.693 -161.460 -83.252 1.00 11.17 331 LYS B N 1
ATOM 5709 C CA . LYS B 1 331 ? -21.517 -160.194 -82.520 1.00 11.62 331 LYS B CA 1
ATOM 5710 C C . LYS B 1 331 ? -22.033 -159.083 -83.422 1.00 11.64 331 LYS B C 1
ATOM 5711 O O . LYS B 1 331 ? -21.309 -158.559 -84.262 1.00 12.27 331 LYS B O 1
ATOM 5717 N N . THR B 1 332 ? -23.303 -158.750 -83.232 1.00 11.61 332 THR B N 1
ATOM 5718 C CA . THR B 1 332 ? -24.066 -158.012 -84.233 1.00 11.19 332 THR B CA 1
ATOM 5719 C C . THR B 1 332 ? -23.411 -156.830 -84.926 1.00 11.07 332 THR B C 1
ATOM 5720 O O . THR B 1 332 ? -23.475 -156.777 -86.142 1.00 11.45 332 THR B O 1
ATOM 5724 N N . PRO B 1 333 ? -22.799 -155.873 -84.236 1.00 11.68 333 PRO B N 1
ATOM 5725 C CA . PRO B 1 333 ? -22.251 -154.723 -84.968 1.00 12.37 333 PRO B CA 1
ATOM 5726 C C . PRO B 1 333 ? -21.180 -155.121 -85.982 1.00 12.93 333 PRO B C 1
ATOM 5727 O O . PRO B 1 333 ? -20.983 -154.438 -86.992 1.00 14.03 333 PRO B O 1
ATOM 5731 N N . ASP B 1 334 ? -20.497 -156.227 -85.723 1.00 12.58 334 ASP B N 1
ATOM 5732 C CA . ASP B 1 334 ? -19.393 -156.659 -86.574 1.00 12.44 334 ASP B CA 1
ATOM 5733 C C . ASP B 1 334 ? -19.849 -157.276 -87.894 1.00 12.58 334 ASP B C 1
ATOM 5734 O O . ASP B 1 334 ? -19.040 -157.445 -88.813 1.00 12.97 334 ASP B O 1
ATOM 5739 N N . LEU B 1 335 ? -21.126 -157.617 -88.003 1.00 12.58 335 LEU B N 1
ATOM 5740 C CA . LEU B 1 335 ? -21.640 -158.191 -89.238 1.00 12.86 335 LEU B CA 1
ATOM 5741 C C . LEU B 1 335 ? -22.044 -157.130 -90.249 1.00 12.54 335 LEU B C 1
ATOM 5742 O O . LEU B 1 335 ? -22.388 -157.455 -91.379 1.00 13.06 335 LEU B O 1
ATOM 5747 N N . GLY B 1 336 ? -22.002 -155.862 -89.864 1.00 12.67 336 GLY B N 1
ATOM 5748 C CA . GLY B 1 336 ? -22.445 -154.810 -90.765 1.00 12.51 336 GLY B CA 1
ATOM 5749 C C . GLY B 1 336 ? -23.961 -154.760 -90.833 1.00 12.37 336 GLY B C 1
ATOM 5750 O O . GLY B 1 336 ? -24.616 -154.577 -89.814 1.00 12.93 336 GLY B O 1
ATOM 5751 N N . GLY B 1 337 ? -24.534 -154.920 -92.017 1.00 11.87 337 GLY B N 1
ATOM 5752 C CA . GLY B 1 337 ? -25.976 -154.841 -92.132 1.00 11.72 337 GLY B CA 1
ATOM 5753 C C . GLY B 1 337 ? -26.650 -155.951 -91.352 1.00 11.84 337 GLY B C 1
ATOM 5754 O O . GLY B 1 337 ? -26.189 -157.086 -91.339 1.00 12.36 337 GLY B O 1
ATOM 5755 N N . ILE B 1 338 ? -27.776 -155.642 -90.719 1.00 11.74 338 ILE B N 1
ATOM 5756 C CA . ILE B 1 338 ? -28.452 -156.610 -89.861 1.00 11.58 338 ILE B CA 1
ATOM 5757 C C . ILE B 1 338 ? -29.097 -157.759 -90.611 1.00 11.58 338 ILE B C 1
ATOM 5758 O O . ILE B 1 338 ? -29.436 -158.773 -90.014 1.00 11.82 338 ILE B O 1
ATOM 5763 N N . HIS B 1 339 ? -29.279 -157.618 -91.920 1.00 12.15 339 HIS B N 1
ATOM 5764 C CA . HIS B 1 339 ? -29.748 -158.755 -92.697 1.00 12.26 339 HIS B CA 1
ATOM 5765 C C . HIS B 1 339 ? -28.734 -159.906 -92.586 1.00 12.11 339 HIS B C 1
ATOM 5766 O O . HIS B 1 339 ? -29.109 -161.060 -92.699 1.00 12.61 339 HIS B O 1
ATOM 5773 N N . ASN B 1 340 ? -27.462 -159.575 -92.378 1.00 11.58 340 ASN B N 1
ATOM 5774 C CA . ASN B 1 340 ? -26.431 -160.601 -92.191 1.00 12.25 340 ASN B CA 1
ATOM 5775 C C . ASN B 1 340 ? -26.647 -161.395 -90.906 1.00 12.23 340 ASN B C 1
ATOM 5776 O O . ASN B 1 340 ? -26.302 -162.573 -90.840 1.00 12.67 340 ASN B O 1
ATOM 5781 N N . ILE B 1 341 ? -27.195 -160.752 -89.878 1.00 11.76 341 ILE B N 1
ATOM 5782 C CA . ILE B 1 341 ? -27.522 -161.461 -88.646 1.00 11.69 341 ILE B CA 1
ATOM 5783 C C . ILE B 1 341 ? -28.585 -162.506 -88.945 1.00 12.02 341 ILE B C 1
ATOM 5784 O O . ILE B 1 341 ? -28.478 -163.655 -88.525 1.00 11.78 341 ILE B O 1
ATOM 5789 N N . VAL B 1 342 ? -29.635 -162.103 -89.655 1.00 12.01 342 VAL B N 1
ATOM 5790 C CA . VAL B 1 342 ? -30.698 -163.035 -89.982 1.00 12.09 342 VAL B CA 1
ATOM 5791 C C . VAL B 1 342 ? -30.119 -164.229 -90.743 1.00 12.15 342 VAL B C 1
ATOM 5792 O O . VAL B 1 342 ? -30.362 -165.387 -90.403 1.00 12.54 342 VAL B O 1
ATOM 5796 N N . ASP B 1 343 ? -29.365 -163.939 -91.790 1.00 12.42 343 ASP B N 1
ATOM 5797 C CA . ASP B 1 343 ? -28.777 -165.009 -92.590 1.00 12.68 343 ASP B CA 1
ATOM 5798 C C . ASP B 1 343 ? -27.859 -165.899 -91.767 1.00 12.73 343 ASP B C 1
ATOM 5799 O O . ASP B 1 343 ? -27.861 -167.107 -91.932 1.00 13.08 343 ASP B O 1
ATOM 5804 N N . ALA B 1 344 ? -27.077 -165.307 -90.880 1.00 12.27 344 ALA B N 1
ATOM 5805 C CA . ALA B 1 344 ? -26.155 -166.072 -90.046 1.00 12.60 344 ALA B CA 1
ATOM 5806 C C . ALA B 1 344 ? -26.897 -166.981 -89.075 1.00 12.33 344 ALA B C 1
ATOM 5807 O O . ALA B 1 344 ? -26.526 -168.145 -88.904 1.00 12.89 344 ALA B O 1
ATOM 5809 N N . VAL B 1 345 ? -27.945 -166.462 -88.435 1.00 11.93 345 VAL B N 1
ATOM 5810 C CA . VAL B 1 345 ? -28.710 -167.267 -87.501 1.00 12.11 345 VAL B CA 1
ATOM 5811 C C . VAL B 1 345 ? -29.356 -168.443 -88.231 1.00 12.30 345 VAL B C 1
ATOM 5812 O O . VAL B 1 345 ? -29.315 -169.583 -87.755 1.00 12.42 345 VAL B O 1
ATOM 5816 N N . LEU B 1 346 ? -29.963 -168.171 -89.384 1.00 12.60 346 LEU B N 1
ATOM 5817 C CA . LEU B 1 346 ? -30.616 -169.222 -90.151 1.00 13.27 346 LEU B CA 1
ATOM 5818 C C . LEU B 1 346 ? -29.606 -170.273 -90.589 1.00 13.20 346 LEU B C 1
ATOM 5819 O O . LEU B 1 346 ? -29.908 -171.462 -90.550 1.00 13.83 346 LEU B O 1
ATOM 5824 N N . TYR B 1 347 ? -28.416 -169.839 -90.978 1.00 13.18 347 TYR B N 1
ATOM 5825 C CA . TYR B 1 347 ? -27.383 -170.774 -91.418 1.00 13.28 347 TYR B CA 1
ATOM 5826 C C . TYR B 1 347 ? -26.969 -171.690 -90.271 1.00 13.16 347 TYR B C 1
ATOM 5827 O O . TYR B 1 347 ? -26.877 -172.918 -90.433 1.00 13.42 347 TYR B O 1
ATOM 5836 N N . CYS B 1 348 ? -26.741 -171.101 -89.105 1.00 12.86 348 CYS B N 1
ATOM 5837 C CA . CYS B 1 348 ? -26.419 -171.884 -87.926 1.00 13.07 348 CYS B CA 1
ATOM 5838 C C . CYS B 1 348 ? -27.502 -172.912 -87.648 1.00 13.24 348 CYS B C 1
ATOM 5839 O O . CYS B 1 348 ? -27.211 -174.093 -87.421 1.00 13.23 348 CYS B O 1
ATOM 5842 N N . ASN B 1 349 ? -28.749 -172.459 -87.645 1.00 14.05 349 ASN B N 1
ATOM 5843 C CA . ASN B 1 349 ? -29.871 -173.321 -87.307 1.00 14.32 349 ASN B CA 1
ATOM 5844 C C . ASN B 1 349 ? -30.033 -174.485 -88.277 1.00 14.74 349 ASN B C 1
ATOM 5845 O O . ASN B 1 349 ? -30.504 -175.555 -87.904 1.00 16.28 349 ASN B O 1
ATOM 5850 N N . LYS B 1 350 ? -29.660 -174.262 -89.526 1.00 14.69 350 LYS B N 1
ATOM 5851 C CA . LYS B 1 350 ? -29.770 -175.288 -90.555 1.00 15.72 350 LYS B CA 1
ATOM 5852 C C . LYS B 1 350 ? -28.621 -176.289 -90.490 1.00 15.70 350 LYS B C 1
ATOM 5853 O O . LYS B 1 350 ? -28.759 -177.435 -90.934 1.00 16.91 350 LYS B O 1
ATOM 5859 N N . HIS B 1 351 ? -27.494 -175.872 -89.924 1.00 15.10 351 HIS B N 1
ATOM 5860 C CA . HIS B 1 351 ? -26.260 -176.666 -89.958 1.00 15.81 351 HIS B CA 1
ATOM 5861 C C . HIS B 1 351 ? -25.700 -177.066 -88.598 1.00 16.09 351 HIS B C 1
ATOM 5862 O O . HIS B 1 351 ? -24.482 -177.201 -88.437 1.00 17.21 351 HIS B O 1
ATOM 5869 N N . GLY B 1 352 ? -26.586 -177.239 -87.625 1.00 15.97 352 GLY B N 1
ATOM 5870 C CA . GLY B 1 352 ? -26.230 -177.813 -86.341 1.00 15.94 352 GLY B CA 1
ATOM 5871 C C . GLY B 1 352 ? -25.374 -176.962 -85.434 1.00 15.51 352 GLY B C 1
ATOM 5872 O O . GLY B 1 352 ? -24.650 -177.491 -84.605 1.00 17.02 352 GLY B O 1
ATOM 5881 N N . GLU B 1 354 ? -25.428 -173.786 -82.595 1.00 11.76 354 GLU B N 1
ATOM 5882 C CA . GLU B 1 354 ? -26.245 -172.911 -81.758 1.00 11.67 354 GLU B CA 1
ATOM 5883 C C . GLU B 1 354 ? -25.864 -171.467 -82.054 1.00 11.89 354 GLU B C 1
ATOM 5884 O O . GLU B 1 354 ? -24.701 -171.110 -82.013 1.00 11.56 354 GLU B O 1
ATOM 5890 N N . ALA B 1 355 ? -26.859 -170.652 -82.390 1.00 11.36 355 ALA B N 1
ATOM 5891 C CA . ALA B 1 355 ? -26.649 -169.248 -82.695 1.00 11.65 355 ALA B CA 1
ATOM 5892 C C . ALA B 1 355 ? -26.863 -168.407 -81.452 1.00 11.51 355 ALA B C 1
ATOM 5893 O O . ALA B 1 355 ? -27.941 -168.420 -80.858 1.00 11.93 355 ALA B O 1
ATOM 5895 N N . TYR B 1 356 ? -25.825 -167.680 -81.083 1.00 10.88 356 TYR B N 1
ATOM 5896 C CA . TYR B 1 356 ? -25.891 -166.717 -79.997 1.00 10.87 356 TYR B CA 1
ATOM 5897 C C . TYR B 1 356 ? -25.835 -165.330 -80.639 1.00 10.72 356 TYR B C 1
ATOM 5898 O O . TYR B 1 356 ? -24.823 -164.913 -81.197 1.00 11.11 356 TYR B O 1
ATOM 5907 N N . GLN B 1 357 ? -26.978 -164.648 -80.618 1.00 10.31 357 GLN B N 1
ATOM 5908 C CA . GLN B 1 357 ? -27.070 -163.312 -81.179 1.00 10.91 357 GLN B CA 1
ATOM 5909 C C . GLN B 1 357 ? -26.571 -162.375 -80.095 1.00 10.72 357 GLN B C 1
ATOM 5910 O O . GLN B 1 357 ? -27.285 -162.058 -79.143 1.00 10.90 357 GLN B O 1
ATOM 5916 N N . GLY B 1 358 ? -25.312 -161.981 -80.231 1.00 10.53 358 GLY B N 1
ATOM 5917 C CA . GLY B 1 358 ? -24.618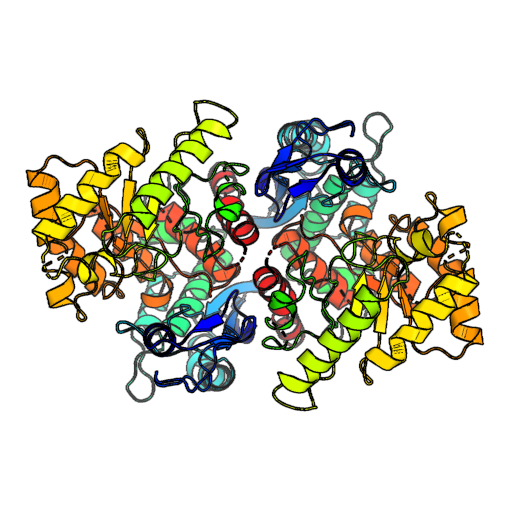 -161.210 -79.222 1.00 11.09 358 GLY B CA 1
ATOM 5918 C C . GLY B 1 358 ? -24.679 -159.721 -79.453 1.00 11.47 358 GLY B C 1
ATOM 5919 O O . GLY B 1 358 ? -25.750 -159.180 -79.774 1.00 11.65 358 GLY B O 1
ATOM 5920 N N . GLY B 1 359 ? -23.535 -159.074 -79.326 1.00 11.10 359 GLY B N 1
ATOM 5921 C CA . GLY B 1 359 ? -23.461 -157.637 -79.433 1.00 11.33 359 GLY B CA 1
ATOM 5922 C C . GLY B 1 359 ? -22.409 -157.103 -78.502 1.00 11.44 359 GLY B C 1
ATOM 5923 O O . GLY B 1 359 ? -21.479 -157.817 -78.116 1.00 12.12 359 GLY B O 1
ATOM 5924 N N . THR B 1 360 ? -22.577 -155.846 -78.119 1.00 11.50 360 THR B N 1
ATOM 5925 C CA . THR B 1 360 ? -21.615 -155.175 -77.286 1.00 11.64 360 THR B CA 1
ATOM 5926 C C . THR B 1 360 ? -22.281 -154.315 -76.242 1.00 11.27 360 THR B C 1
ATOM 5927 O O . THR B 1 360 ? -23.386 -153.815 -76.438 1.00 11.34 360 THR B O 1
ATOM 5931 N N . CYS B 1 361 ? -21.607 -154.160 -75.115 1.00 11.16 361 CYS B N 1
ATOM 5932 C CA . CYS B 1 361 ? -22.064 -153.202 -74.123 1.00 11.50 361 CYS B CA 1
ATOM 5933 C C . CYS B 1 361 ? -21.977 -151.784 -74.671 1.00 11.12 361 CYS B C 1
ATOM 5934 O O . CYS B 1 361 ? -22.651 -150.885 -74.178 1.00 11.61 361 CYS B O 1
ATOM 5937 N N . ASN B 1 362 ? -21.201 -151.589 -75.735 1.00 10.92 362 ASN B N 1
ATOM 5938 C CA . ASN B 1 362 ? -20.954 -150.255 -76.257 1.00 10.86 362 ASN B CA 1
ATOM 5939 C C . ASN B 1 362 ? -21.883 -149.835 -77.397 1.00 10.78 362 ASN B C 1
ATOM 5940 O O . ASN B 1 362 ? -21.539 -148.947 -78.160 1.00 11.60 362 ASN B O 1
ATOM 5945 N N . GLU B 1 363 ? -23.050 -150.466 -77.525 1.00 10.54 363 GLU B N 1
ATOM 5946 C CA . GLU B 1 363 ? -24.020 -150.036 -78.528 1.00 10.47 363 GLU B CA 1
ATOM 5947 C C . GLU B 1 363 ? -25.130 -149.226 -77.836 1.00 10.10 363 GLU B C 1
ATOM 5948 O O . GLU B 1 363 ? -24.847 -148.582 -76.829 1.00 10.37 363 GLU B O 1
ATOM 5954 N N . THR B 1 364 ? -26.349 -149.225 -78.367 1.00 9.75 364 THR B N 1
ATOM 5955 C CA . THR B 1 364 ? -27.367 -148.285 -77.883 1.00 9.84 364 THR B CA 1
ATOM 5956 C C . THR B 1 364 ? -28.702 -148.935 -77.623 1.00 9.48 364 THR B C 1
ATOM 5957 O O . THR B 1 364 ? -28.914 -150.109 -77.890 1.00 9.92 364 THR B O 1
ATOM 5961 N N . GLU B 1 365 ? -29.612 -148.130 -77.080 1.00 9.47 365 GLU B N 1
ATOM 5962 C CA . GLU B 1 365 ? -30.963 -148.592 -76.843 1.00 9.70 365 GLU B CA 1
ATOM 5963 C C . GLU B 1 365 ? -31.684 -148.918 -78.159 1.00 9.75 365 GLU B C 1
ATOM 5964 O O . GLU B 1 365 ? -32.466 -149.860 -78.224 1.00 10.37 365 GLU B O 1
ATOM 5970 N N . ILE B 1 366 ? -31.435 -148.125 -79.188 1.00 10.25 366 ILE B N 1
ATOM 5971 C CA . ILE B 1 366 ? -32.068 -148.346 -80.483 1.00 10.15 366 ILE B CA 1
ATOM 5972 C C . ILE B 1 366 ? -31.514 -149.595 -81.166 1.00 9.56 366 ILE B C 1
ATOM 5973 O O . ILE B 1 366 ? -32.258 -150.410 -81.701 1.00 9.98 366 ILE B O 1
ATOM 5978 N N . SER B 1 367 ? -30.196 -149.753 -81.137 1.00 9.62 367 SER B N 1
ATOM 5979 C CA . SER B 1 367 ? -29.617 -150.927 -81.779 1.00 9.90 367 SER B CA 1
ATOM 5980 C C . SER B 1 367 ? -30.063 -152.194 -81.076 1.00 9.49 367 SER B C 1
ATOM 5981 O O . SER B 1 367 ? -30.406 -153.165 -81.718 1.00 9.81 367 SER B O 1
ATOM 5984 N N . ALA B 1 368 ? -30.082 -152.175 -79.753 1.00 9.46 368 ALA B N 1
ATOM 5985 C CA . ALA B 1 368 ? -30.537 -153.336 -78.999 1.00 9.36 368 ALA B CA 1
ATOM 5986 C C . ALA B 1 368 ? -31.993 -153.636 -79.284 1.00 9.39 368 ALA B C 1
ATOM 5987 O O . ALA B 1 368 ? -32.376 -154.786 -79.496 1.00 10.17 368 ALA B O 1
ATOM 5989 N N . ARG B 1 369 ? -32.831 -152.598 -79.272 1.00 9.84 369 ARG B N 1
ATOM 5990 C CA . ARG B 1 369 ? -34.248 -152.783 -79.515 1.00 10.37 369 ARG B CA 1
ATOM 5991 C C . ARG B 1 369 ? -34.473 -153.390 -80.903 1.00 10.19 369 ARG B C 1
ATOM 5992 O O . ARG B 1 369 ? -35.313 -154.269 -81.083 1.00 10.77 369 ARG B O 1
ATOM 6000 N N . THR B 1 370 ? -33.739 -152.887 -81.890 1.00 10.58 370 THR B N 1
ATOM 6001 C CA . THR B 1 370 ? -33.863 -153.402 -83.251 1.00 10.95 370 THR B CA 1
ATOM 6002 C C . THR B 1 370 ? -33.420 -154.874 -83.307 1.00 10.93 370 THR B C 1
ATOM 6003 O O . THR B 1 370 ? -34.054 -155.702 -83.958 1.00 11.35 370 THR B O 1
ATOM 6007 N N . CYS B 1 371 ? -32.353 -155.210 -82.585 1.00 10.44 371 CYS B N 1
ATOM 6008 C CA . CYS B 1 371 ? -31.875 -156.585 -82.519 1.00 10.47 371 CYS B CA 1
ATOM 6009 C C . CYS B 1 371 ? -32.931 -157.544 -81.973 1.00 9.96 371 CYS B C 1
ATOM 6010 O O . CYS B 1 371 ? -32.969 -158.711 -82.368 1.00 10.39 371 CYS B O 1
ATOM 6013 N N . VAL B 1 372 ? -33.780 -157.081 -81.058 1.00 9.90 372 VAL B N 1
ATOM 6014 C CA . VAL B 1 372 ? -34.849 -157.920 -80.552 1.00 9.65 372 VAL B CA 1
ATOM 6015 C C . VAL B 1 372 ? -35.746 -158.409 -81.692 1.00 10.02 372 VAL B C 1
ATOM 6016 O O . VAL B 1 372 ? -36.173 -159.553 -81.709 1.00 10.12 372 VAL B O 1
ATOM 6020 N N . HIS B 1 373 ? -36.050 -157.514 -82.624 1.00 10.02 373 HIS B N 1
ATOM 6021 C CA . HIS B 1 373 ? -36.900 -157.854 -83.767 1.00 10.43 373 HIS B CA 1
ATOM 6022 C C . HIS B 1 373 ? -36.252 -158.866 -84.684 1.00 10.51 373 HIS B C 1
ATOM 6023 O O . HIS B 1 373 ? -36.905 -159.796 -85.162 1.00 11.36 373 HIS B O 1
ATOM 6030 N N . VAL B 1 374 ? -34.961 -158.699 -84.884 1.00 10.44 374 VAL B N 1
ATOM 6031 C CA . VAL B 1 374 ? -34.195 -159.648 -85.674 1.00 10.95 374 VAL B CA 1
ATOM 6032 C C . VAL B 1 374 ? -34.234 -161.035 -85.033 1.00 10.50 374 VAL B C 1
ATOM 6033 O O . VAL B 1 374 ? -34.459 -162.038 -85.709 1.00 11.46 374 VAL B O 1
ATOM 6037 N N . ALA B 1 375 ? -34.082 -161.089 -83.718 1.00 10.43 375 ALA B N 1
ATOM 6038 C CA . ALA B 1 375 ? -34.075 -162.370 -83.015 1.00 10.38 375 ALA B CA 1
ATOM 6039 C C . ALA B 1 375 ? -35.432 -163.044 -82.991 1.00 10.64 375 ALA B C 1
ATOM 6040 O O . ALA B 1 375 ? -35.538 -164.258 -83.136 1.00 10.86 375 ALA B O 1
ATOM 6042 N N . LEU B 1 376 ? -36.487 -162.267 -82.775 1.00 10.84 376 LEU B N 1
ATOM 6043 C CA . LEU B 1 376 ? -37.815 -162.855 -82.747 1.00 11.43 376 LEU B CA 1
ATOM 6044 C C . LEU B 1 376 ? -38.175 -163.513 -84.066 1.00 11.67 376 LEU B C 1
ATOM 6045 O O . LEU B 1 376 ? -38.932 -164.471 -84.083 1.00 13.11 376 LEU B O 1
ATOM 6050 N N . ALA B 1 377 ? -37.631 -162.982 -85.154 1.00 11.57 377 ALA B N 1
ATOM 6051 C CA . ALA B 1 377 ? -37.863 -163.542 -86.481 1.00 11.92 377 ALA B CA 1
ATOM 6052 C C . ALA B 1 377 ? -36.946 -164.730 -86.781 1.00 12.15 377 ALA B C 1
ATOM 6053 O O . ALA B 1 377 ? -37.417 -165.792 -87.178 1.00 12.96 377 ALA B O 1
ATOM 6055 N N . ALA B 1 378 ? -35.645 -164.553 -86.574 1.00 12.12 378 ALA B N 1
ATOM 6056 C CA . ALA B 1 378 ? -34.657 -165.547 -86.997 1.00 12.58 378 ALA B CA 1
ATOM 6057 C C . ALA B 1 378 ? -34.489 -166.718 -86.045 1.00 12.67 378 ALA B C 1
ATOM 6058 O O . ALA B 1 378 ? -34.097 -167.810 -86.474 1.00 13.77 378 ALA B O 1
ATOM 6060 N N . ARG B 1 379 ? -34.741 -166.499 -84.758 1.00 12.48 379 ARG B N 1
ATOM 6061 C CA . ARG B 1 379 ? -34.748 -167.546 -83.733 1.00 12.71 379 ARG B CA 1
ATOM 6062 C C . ARG B 1 379 ? -33.371 -168.074 -83.328 1.00 12.26 379 ARG B C 1
ATOM 6063 O O . ARG B 1 379 ? -33.097 -169.276 -83.452 1.00 12.50 379 ARG B O 1
ATOM 6071 N N . PRO B 1 380 ? -32.493 -167.207 -82.849 1.00 11.49 380 PRO B N 1
ATOM 6072 C CA . PRO B 1 380 ? -31.233 -167.695 -82.284 1.00 11.47 380 PRO B CA 1
ATOM 6073 C C . PRO B 1 380 ? -31.529 -168.406 -80.960 1.00 11.98 380 PRO B C 1
ATOM 6074 O O . PRO B 1 380 ? -32.611 -168.231 -80.393 1.00 12.42 380 PRO B O 1
ATOM 6086 N N . ARG B 1 382 ? -29.896 -167.861 -78.185 1.00 10.88 382 ARG B N 1
ATOM 6087 C CA . ARG B 1 382 ? -29.531 -166.995 -77.083 1.00 10.52 382 ARG B CA 1
ATOM 6088 C C . ARG B 1 382 ? -29.373 -165.581 -77.619 1.00 10.63 382 ARG B C 1
ATOM 6089 O O . ARG B 1 382 ? -28.930 -165.393 -78.755 1.00 10.74 382 ARG B O 1
ATOM 6105 N N . LEU B 1 384 ? -27.933 -161.615 -76.297 1.00 10.05 384 LEU B N 1
ATOM 6106 C CA . LEU B 1 384 ? -27.293 -160.786 -75.283 1.00 10.22 384 LEU B CA 1
ATOM 6107 C C . LEU B 1 384 ? -28.183 -159.634 -74.800 1.00 9.49 384 LEU B C 1
ATOM 6108 O O . LEU B 1 384 ? -28.790 -158.914 -75.596 1.00 10.36 384 LEU B O 1
ATOM 6113 N N . ILE B 1 385 ? -28.228 -159.465 -73.482 1.00 9.04 385 ILE B N 1
ATOM 6114 C CA . ILE B 1 385 ? -28.846 -158.317 -72.844 1.00 9.03 385 ILE B CA 1
ATOM 6115 C C . ILE B 1 385 ? -27.857 -157.164 -72.986 1.00 9.55 385 ILE B C 1
ATOM 6116 O O . ILE B 1 385 ? -26.715 -157.243 -72.532 1.00 10.28 385 ILE B O 1
ATOM 6121 N N . LYS B 1 386 ? -28.286 -156.090 -73.642 1.00 9.60 386 LYS B N 1
ATOM 6122 C CA . LYS B 1 386 ? -27.393 -155.010 -74.008 1.00 10.03 386 LYS B CA 1
ATOM 6123 C C . LYS B 1 386 ? -28.251 -153.782 -74.266 1.00 9.67 386 LYS B C 1
ATOM 6124 O O . LYS B 1 386 ? -29.475 -153.897 -74.375 1.00 9.86 386 LYS B O 1
ATOM 6130 N N . PRO B 1 387 ? -27.643 -152.602 -74.363 1.00 9.56 387 PRO B N 1
ATOM 6131 C CA . PRO B 1 387 ? -26.216 -152.352 -74.171 1.00 9.87 387 PRO B CA 1
ATOM 6132 C C . PRO B 1 387 ? -25.905 -152.081 -72.699 1.00 10.02 387 PRO B C 1
ATOM 6133 O O . PRO B 1 387 ? -26.745 -152.336 -71.840 1.00 10.41 387 PRO B O 1
ATOM 6137 N N . GLY B 1 388 ? -24.701 -151.588 -72.436 1.00 10.13 388 GLY B N 1
ATOM 6138 C CA . GLY B 1 388 ? -24.282 -151.194 -71.112 1.00 10.41 388 GLY B CA 1
ATOM 6139 C C . GLY B 1 388 ? -23.704 -152.268 -70.220 1.00 10.81 388 GLY B C 1
ATOM 6140 O O . GLY B 1 388 ? -23.871 -153.467 -70.443 1.00 11.11 388 GLY B O 1
ATOM 6149 N N . GLY B 1 390 ? -24.349 -151.880 -66.780 1.00 12.04 390 GLY B N 1
ATOM 6150 C CA . GLY B 1 390 ? -25.176 -151.858 -65.581 1.00 11.44 390 GLY B CA 1
ATOM 6151 C C . GLY B 1 390 ? -26.131 -153.036 -65.452 1.00 10.81 390 GLY B C 1
ATOM 6152 O O . GLY B 1 390 ? -26.679 -153.269 -64.367 1.00 11.47 390 GLY B O 1
ATOM 6153 N N . PHE B 1 391 ? -26.324 -153.760 -66.556 1.00 10.66 391 PHE B N 1
ATOM 6154 C CA . PHE B 1 391 ? -27.223 -154.904 -66.672 1.00 10.40 391 PHE B CA 1
ATOM 6155 C C . PHE B 1 391 ? -28.719 -154.541 -66.605 1.00 9.80 391 PHE B C 1
ATOM 6156 O O . PHE B 1 391 ? -29.505 -154.912 -67.492 1.00 10.08 391 PHE B O 1
ATOM 6164 N N . ASP B 1 392 ? -29.122 -153.809 -65.568 1.00 9.35 392 ASP B N 1
ATOM 6165 C CA . ASP B 1 392 ? -30.534 -153.528 -65.374 1.00 9.18 392 ASP B CA 1
ATOM 6166 C C . ASP B 1 392 ? -31.130 -152.850 -66.589 1.00 8.92 392 ASP B C 1
ATOM 6167 O O . ASP B 1 392 ? -32.238 -153.173 -67.023 1.00 9.57 392 ASP B O 1
ATOM 6172 N N . GLU B 1 393 ? -30.421 -151.848 -67.082 1.00 9.03 393 GLU B N 1
ATOM 6173 C CA . GLU B 1 393 ? -30.909 -151.045 -68.185 1.00 9.14 393 GLU B CA 1
ATOM 6174 C C . GLU B 1 393 ? -31.050 -151.886 -69.444 1.00 9.16 393 GLU B C 1
ATOM 6175 O O . GLU B 1 393 ? -32.053 -151.815 -70.142 1.00 9.85 393 GLU B O 1
ATOM 6181 N N . GLY B 1 394 ? -30.041 -152.698 -69.741 1.00 9.33 394 GLY B N 1
ATOM 6182 C CA . GLY B 1 394 ? -30.104 -153.579 -70.893 1.00 9.31 394 GLY B CA 1
ATOM 6183 C C . GLY B 1 394 ? -31.243 -154.572 -70.801 1.00 8.98 394 GLY B C 1
ATOM 6184 O O . GLY B 1 394 ? -31.894 -154.841 -71.794 1.00 9.07 394 GLY B O 1
ATOM 6185 N N . LEU B 1 395 ? -31.498 -155.091 -69.609 1.00 8.81 395 LEU B N 1
ATOM 6186 C CA . LEU B 1 395 ? -32.589 -156.047 -69.466 1.00 8.99 395 LEU B CA 1
ATOM 6187 C C . LEU B 1 395 ? -33.912 -155.356 -69.739 1.00 9.06 395 LEU B C 1
ATOM 6188 O O . LEU B 1 395 ? -34.766 -155.874 -70.457 1.00 9.63 395 LEU B O 1
ATOM 6193 N N . ASN B 1 396 ? -34.087 -154.180 -69.157 1.00 9.10 396 ASN B N 1
ATOM 6194 C CA . ASN B 1 396 ? -35.283 -153.392 -69.404 1.00 9.08 396 ASN B CA 1
ATOM 6195 C C . ASN B 1 396 ? -35.498 -153.199 -70.918 1.00 9.05 396 ASN B C 1
ATOM 6196 O O . ASN B 1 396 ? -36.597 -153.414 -71.439 1.00 10.29 396 ASN B O 1
ATOM 6201 N N . ILE B 1 397 ? -34.441 -152.824 -71.623 1.00 9.00 397 ILE B N 1
ATOM 6202 C CA . ILE B 1 397 ? -34.529 -152.585 -73.045 1.00 8.94 397 ILE B CA 1
ATOM 6203 C C . ILE B 1 397 ? -34.872 -153.838 -73.829 1.00 9.06 397 ILE B C 1
ATOM 6204 O O . ILE B 1 397 ? -35.792 -153.837 -74.650 1.00 10.07 397 ILE B O 1
ATOM 6209 N N . VAL B 1 398 ? -34.141 -154.918 -73.585 1.00 8.88 398 VAL B N 1
ATOM 6210 C CA . VAL B 1 398 ? -34.284 -156.112 -74.406 1.00 9.26 398 VAL B CA 1
ATOM 6211 C C . VAL B 1 398 ? -35.499 -156.941 -74.011 1.00 9.05 398 VAL B C 1
ATOM 6212 O O . VAL B 1 398 ? -36.324 -157.292 -74.858 1.00 9.49 398 VAL B O 1
ATOM 6216 N N . PHE B 1 399 ? -35.632 -157.254 -72.726 1.00 8.92 399 PHE B N 1
ATOM 6217 C CA . PHE B 1 399 ? -36.742 -158.093 -72.282 1.00 9.28 399 PHE B CA 1
ATOM 6218 C C . PHE B 1 399 ? -38.072 -157.412 -72.565 1.00 8.94 399 PHE B C 1
ATOM 6219 O O . PHE B 1 399 ? -39.000 -158.055 -73.059 1.00 9.56 399 PHE B O 1
ATOM 6227 N N . ASN B 1 400 ? -38.185 -156.122 -72.252 1.00 8.69 400 ASN B N 1
ATOM 6228 C CA . ASN B 1 400 ? -39.489 -155.477 -72.405 1.00 9.03 400 ASN B CA 1
ATOM 6229 C C . ASN B 1 400 ? -39.865 -155.277 -73.872 1.00 8.87 400 ASN B C 1
ATOM 6230 O O . ASN B 1 400 ? -41.033 -155.426 -74.228 1.00 9.50 400 ASN B O 1
ATOM 6235 N N . GLU B 1 401 ? -38.906 -154.939 -74.731 1.00 9.08 401 GLU B N 1
ATOM 6236 C CA . GLU B 1 401 ? -39.232 -154.865 -76.151 1.00 9.67 401 GLU B CA 1
ATOM 6237 C C . GLU B 1 401 ? -39.675 -156.232 -76.643 1.00 9.45 401 GLU B C 1
ATOM 6238 O O . GLU B 1 401 ? -40.612 -156.343 -77.430 1.00 9.95 401 GLU B O 1
ATOM 6252 N N . ASN B 1 403 ? -41.136 -158.728 -74.986 1.00 10.06 403 ASN B N 1
ATOM 6253 C CA . ASN B 1 403 ? -42.478 -159.055 -74.540 1.00 10.56 403 ASN B CA 1
ATOM 6254 C C . ASN B 1 403 ? -43.549 -158.137 -75.130 1.00 9.97 403 ASN B C 1
ATOM 6255 O O . ASN B 1 403 ? -44.650 -158.604 -75.424 1.00 10.44 403 ASN B O 1
ATOM 6260 N N . ARG B 1 404 ? -43.235 -156.859 -75.315 1.00 9.63 404 ARG B N 1
ATOM 6261 C CA . ARG B 1 404 ? -44.176 -155.971 -76.004 1.00 9.75 404 ARG B CA 1
ATOM 6262 C C . ARG B 1 404 ? -44.453 -156.487 -77.398 1.00 9.98 404 ARG B C 1
ATOM 6263 O O . ARG B 1 404 ? -45.583 -156.469 -77.865 1.00 10.41 404 ARG B O 1
ATOM 6271 N N . THR B 1 405 ? -43.390 -156.892 -78.080 1.00 10.28 405 THR B N 1
ATOM 6272 C CA . THR B 1 405 ? -43.499 -157.299 -79.470 1.00 9.94 405 THR B CA 1
ATOM 6273 C C . THR B 1 405 ? -44.264 -158.607 -79.597 1.00 10.58 405 THR B C 1
ATOM 6274 O O . THR B 1 405 ? -45.111 -158.760 -80.482 1.00 11.03 405 THR B O 1
ATOM 6278 N N . ILE B 1 406 ? -43.999 -159.552 -78.710 1.00 10.72 406 ILE B N 1
ATOM 6279 C CA . ILE B 1 406 ? -44.765 -160.786 -78.698 1.00 11.54 406 ILE B CA 1
ATOM 6280 C C . ILE B 1 406 ? -46.257 -160.485 -78.528 1.00 11.91 406 ILE B C 1
ATOM 6281 O O . ILE B 1 406 ? -47.099 -161.042 -79.228 1.00 12.54 406 ILE B O 1
ATOM 6286 N N . ALA B 1 407 ? -46.589 -159.573 -77.623 1.00 11.48 407 ALA B N 1
ATOM 6287 C CA . ALA B 1 407 ? -47.985 -159.205 -77.407 1.00 12.31 407 ALA B CA 1
ATOM 6288 C C . ALA B 1 407 ? -48.608 -158.619 -78.675 1.00 12.41 407 ALA B C 1
ATOM 6289 O O . ALA B 1 407 ? -49.754 -158.932 -79.008 1.00 13.45 407 ALA B O 1
ATOM 6291 N N . LEU B 1 408 ? -47.882 -157.770 -79.385 1.00 12.57 408 LEU B N 1
ATOM 6292 C CA . LEU B 1 408 ? -48.400 -157.187 -80.610 1.00 13.38 408 LEU B CA 1
ATOM 6293 C C . LEU B 1 408 ? -48.613 -158.270 -81.653 1.00 13.77 408 LEU B C 1
ATOM 6294 O O . LEU B 1 408 ? -49.612 -158.274 -82.379 1.00 14.94 408 LEU B O 1
ATOM 6299 N N . LEU B 1 409 ? -47.668 -159.189 -81.765 1.00 14.28 409 LEU B N 1
ATOM 6300 C CA . LEU B 1 409 ? -47.782 -160.242 -82.769 1.00 15.11 409 LEU B CA 1
ATOM 6301 C C . LEU B 1 409 ? -48.996 -161.122 -82.501 1.00 15.98 409 LEU B C 1
ATOM 6302 O O . LEU B 1 409 ? -49.613 -161.637 -83.441 1.00 17.29 409 LEU B O 1
ATOM 6307 N N . GLN B 1 410 ? -49.343 -161.291 -81.229 1.00 16.92 410 GLN B N 1
ATOM 6308 C CA . GLN B 1 410 ? -50.484 -162.117 -80.823 1.00 18.66 410 GLN B CA 1
ATOM 6309 C C . GLN B 1 410 ? -51.839 -161.453 -81.099 1.00 20.11 410 GLN B C 1
ATOM 6310 O O . GLN B 1 410 ? -52.881 -162.096 -80.949 1.00 21.15 410 GLN B O 1
ATOM 6316 N N . THR B 1 411 ? -51.838 -160.182 -81.498 1.00 21.27 411 THR B N 1
ATOM 6317 C CA . THR B 1 411 ? -53.095 -159.499 -81.815 1.00 22.43 411 THR B CA 1
ATOM 6318 C C . THR B 1 411 ? -53.636 -159.961 -83.157 1.00 23.15 411 THR B C 1
ATOM 6319 O O . THR B 1 411 ? -54.816 -159.756 -83.454 1.00 24.32 411 THR B O 1
#

Radius of gyration: 26.2 Å; Cα contacts (8 Å, |Δi|>4): 1906; chains: 2; bounding box: 64×74×69 Å

Nearest PDB structures (foldseek):
  1kkr-assembly1_B  TM=9.955E-01  e=8.462E-75  Citrobacter amalonaticus
  1kcz-assembly1_B  TM=9.564E-01  e=1.826E-55  Clostridium tetanomorphum
  3zvi-assembly1_B  TM=9.555E-01  e=9.851E-55  Clostridium tetanomorphum
  3zvh-assembly1_B  TM=9.627E-01  e=4.306E-53  Clostridium tetanomorphum
  3op2-assembly1_B  TM=7.269E-01  e=2.322E-10  Bordetella bronchiseptica

Foldseek 3Di:
DFAFKAKAKDFFFAKAALVVVVVVPFDDDVVATDDAHDAPPDGGRIGTFMKIKMWTQHPVRDIFIFIQGDFNDASPQPAHHGDHCVVVRVVCVPPPRVVRHPDDLLAQVVVLVCLQADDDPRHRPHLSVLLGVSRRSLRVNCVVPVHDSLVRLCVVVVFDLQQDDAQEEEEQACVLPVVLLCLVVLHQEDDQNCQADDVQRQRLLRVNVLVSLLVSLCCNVVPHPDPVRQHAYEYENQANLCVSPVDLLVSLVSQLVSPVSNVPRAAEYECNHDPPELVVLLCCQSNQVNNVVVVGRYWYEYERNQQELVSLLVSLVSVNTLYEHAQSSHRNNVSVLVSLQSCVVSHAYADHHHLRHHLSSLLSVLSSCSNRPHYYQDHHSRVVSCCSNVVNVVVSVVVVD/DFAFKDKDKDFFFAKAAAVVCVVVPFPDDPPATDDAHDQVPDPGRIGTFMKIKIWTQHPVRDIFIFIQGDFNHASPLPAHHGDHCVPVRVVCVVPPRVVRRVDDLLAQVVVLVCLQPDDDVRHRPHLSVLLGVSRRSLRVNCVVPVHDSLVRLCVVVVFDLQLDDAQEEEEQACVLPVVLLCLVVLHQEDDQNCQEDAVPAQDLLRVNVLVSLLVSLVCNVPNHPDPVRQHAYEYENQANLCVSVVDLLSSLVSQLVSVVSNVPRAAEYENNHCPPELVVLLCCQSNAVNNVVVVGRYWYEYERNQQELVSLLVSLVSVNTLYEHARSSHRNCVSVLVSLQSCVVRHAYADHHHLRHHLSSLLSVLSSCSNSPHYYQDHHSRVVSCCSNVVNVVVSVVVVD

Organism: Citrobacter amalonaticus (NCBI:txid35703)

InterPro domains:
  IPR006395 Methylaspartate ammonia-lyase [PIRSF017107] (1-413)
  IPR006395 Methylaspartate ammonia-lyase [SFLDF00007] (1-412)
  IPR006395 Methylaspartate ammonia-lyase [TIGR01502] (2-410)
  IPR006395 Methylaspartate ammonia-lyase [cd03314] (39-409)
  IPR022662 Methylaspartate ammonia-lyase, C-terminal [PF07476] (162-410)
  IPR022665 Methylaspartate ammonia-lyase, N-terminal [PF05034] (1-159)
  IPR029017 Enolase-like, N-terminal [G3DSA:3.30.390.10] (1-164)
  IPR029017 Enolase-like, N-terminal [SSF54826] (1-160)
  IPR036849 Enolase-like, C-terminal domain superfamily [G3DSA:3.20.20.120] (165-413)
  IPR036849 Enolase-like, C-terminal domain superfamily [SSF51604] (163-411)

Secondary structure (DSSP, 8-state):
-EEEEEEEEEEEEEEEE-HHHHHTT--EETTEE-S---STT-SSSEEEEEEEEEEEEETTS-EEEEEE---TTTTSTTPPPP--HHHHHHHIIIIIHHHHTT---S-SHHHHHHHHH-EETTEEPPHHHHHHHHHHHHHHHHHHHT--HHHHHHHHTT----------B---TT-TTHHHH--TT--SEEEETT---IIIII-TTSHHHHHHHHHHHHHHHHH-SSTT--PEEEEE-TTHHHHHT--HHHHHHHHHHTGGGGTTS-EEEE-----SSHHHHH--HHHHHHHHHHT---EEE--TT--SHHHHHHHHHTT----EE-GGGGSSTHHHHHHHHHHHHH---EE---TTS-HHHHHHHHHHHHHH----------HHHHHHHHH--HHHHHHH-/-EEEEEEEEEEEEEEEE-HHHHHHH-EEETTEEES---STT-SSSEEEEEEEEEEEEETTS-EEEEEE---TTTTSTTPPPP--HHHHHHHIIIIIHHHHTT---S-SHHHHHHHHH-EETTEEPPHHHHHHHHHHHHHHHHHHHT--HHHHHHHHHT----------B---TT-TTHHHH--TT--SEEEETT---IIIII-TTSHHHHHHHHHHHHHHHHH-SSTT--PEEEEE-TTHHHHHT--HHHHHHHHHHTTGGGTTS-EEEE-----SSHHHHH--HHHHHHHHHHT---EEE--TT--SHHHHHHHHHTT----EE-GGGGSSTHHHHHHHHHHHH----EE---TTS-HHHHHHHHHHHHHH----------HHHHHHHHH--HHHHHHT-

B-factor: mean 23.22, std 15.01, range [8.69, 93.67]

Solvent-accessible surface area: 27604 Å² total